Protein AF-A0A1F2TZD0-F1 (afdb_monomer_lite)

Foldseek 3Di:
DDPPPPDDFDLAFPDAFPFDFDDFDQDCPPAQPAPVRFFFAEDEAPVLLVLLLLVLLLLLVVLAVLQLLAPDDRDHDDPVSLVVNLVQLLLLLVLQLLVCLVVVHLSSSVLVLLQVLLSSLVSNVVSLVVSLVSLVVVLVVQPPPVNVPPPSSVVSVVRSVVSVVCVLVSSLSSLVVVLVSNCCSCVALSQQSQCFRPNNVSNRNSCLSNFSQSNPPQLDDQLCCLQFFFRADDDPPGLRHPVNVVVLLLVLLLSNNCVDPLSVVLVVLVVVLVVLVVVLVVLVVLLVVVVVCVVDDDDDDDDDDDDDNVVSVVVNVVSVVVSVVSVVVSVVSVVVVSVVSLRSLLDLVNLCQQAVLVVLVVVLVVCVVVVHDPVVSVVSVVSSVRNPSSLVVSVVSCVVSVNLLLLLLRNLLSVCVVQPPVPDDSVLLSCLLADVVSVVVSVVVCVVVVRDPCVNVSSVVSSCCSVVPDPVNSSVSSSVNSSSSSPSSNSVVSSVSSVVSSVSHDHDPDPVSVVVSVVVVSYHYSHRPVPDDDDPFAFQKKKKKKKAWPPLVVLCVVCVVVVHDSVVVCVVQAVVVLVVCCVLLCKDWQDDDPRMTMIMQTDGPPDSVSPPNLVSSLVSLLVNLVSLVVSQVVCVVVVRDRIKIFMFMEMDRHGWDWDDDDPDTHTDDPNVVRRDVRRDADPVNCVQCPPQQQFAQWAKAWEDDDPPDDDDPPTDIGIGHISWYWYDPVSVVVNVSSTVWDWDWDQDQHSNRGDIKIKTWGWDPSDSPDIDIWIKIWDFHFYAYPPPRDTPGTDPDIIIIGGNRPVVVVVVCVVVDD

Structure (mmCIF, N/CA/C/O backbone):
data_AF-A0A1F2TZD0-F1
#
_entry.id   AF-A0A1F2TZD0-F1
#
loop_
_atom_site.group_PDB
_atom_site.id
_atom_site.type_symbol
_atom_site.label_atom_id
_atom_site.label_alt_id
_atom_site.label_comp_id
_atom_site.label_asym_id
_atom_site.label_entity_id
_atom_site.label_seq_id
_atom_site.pdbx_PDB_ins_code
_atom_site.Cartn_x
_atom_site.Cartn_y
_atom_site.Cartn_z
_atom_site.occupancy
_atom_site.B_iso_or_equiv
_atom_site.auth_seq_id
_atom_site.auth_comp_id
_atom_site.auth_asym_id
_atom_site.auth_atom_id
_atom_site.pdbx_PDB_model_num
ATOM 1 N N . MET A 1 1 ? -32.734 29.479 25.201 1.00 29.22 1 MET A N 1
ATOM 2 C CA . MET A 1 1 ? -33.944 29.592 24.358 1.00 29.22 1 MET A CA 1
ATOM 3 C C . MET A 1 1 ? -33.595 30.453 23.155 1.00 29.22 1 MET A C 1
ATOM 5 O O . MET A 1 1 ? -33.381 31.646 23.312 1.00 29.22 1 MET A O 1
ATOM 9 N N . SER A 1 2 ? -33.389 29.811 22.006 1.00 30.31 2 SER A N 1
ATOM 10 C CA . SER A 1 2 ? -32.729 30.345 20.806 1.00 30.31 2 SER A CA 1
ATOM 11 C C . SER A 1 2 ? -33.709 30.434 19.634 1.00 30.31 2 SER A C 1
ATOM 13 O O . SER A 1 2 ? -34.158 29.408 19.129 1.00 30.31 2 SER A O 1
ATOM 15 N N . ALA A 1 3 ? -33.993 31.647 19.165 1.00 29.44 3 ALA A N 1
ATOM 16 C CA . ALA A 1 3 ? -34.895 31.931 18.046 1.00 29.44 3 ALA A CA 1
ATOM 17 C C . ALA A 1 3 ? -34.237 31.788 16.650 1.00 29.44 3 ALA A C 1
ATOM 19 O O . ALA A 1 3 ? -34.567 32.540 15.741 1.00 29.44 3 ALA A O 1
ATOM 20 N N . PHE A 1 4 ? -33.310 30.838 16.468 1.00 35.59 4 PHE A N 1
ATOM 21 C CA . PHE A 1 4 ? -32.655 30.573 15.168 1.00 35.59 4 PHE A CA 1
ATOM 22 C C . PHE A 1 4 ? -32.865 29.150 14.622 1.00 35.59 4 PHE A C 1
ATOM 24 O O . PHE A 1 4 ? -32.416 28.854 13.521 1.00 35.59 4 PHE A O 1
ATOM 31 N N . PHE A 1 5 ? -33.598 28.288 15.333 1.00 46.44 5 PHE A N 1
ATOM 32 C CA . PHE A 1 5 ? -33.971 26.951 14.859 1.00 46.44 5 PHE A CA 1
ATOM 33 C C . PHE A 1 5 ? -35.472 26.924 14.551 1.00 46.44 5 PHE A C 1
ATOM 35 O O . PHE A 1 5 ? -36.274 26.552 15.402 1.00 46.44 5 PHE A O 1
ATOM 42 N N . ALA A 1 6 ? -35.870 27.409 13.371 1.00 35.56 6 ALA A N 1
ATOM 43 C CA . ALA A 1 6 ? -37.284 27.464 12.973 1.00 35.56 6 ALA A CA 1
ATOM 44 C C . ALA A 1 6 ? -37.523 27.188 11.476 1.00 35.56 6 ALA A C 1
ATOM 46 O O . ALA A 1 6 ? -38.419 27.763 10.863 1.00 35.56 6 ALA A O 1
ATOM 47 N N . LYS A 1 7 ? -36.745 26.285 10.878 1.00 45.38 7 LYS A N 1
ATOM 48 C CA . LYS A 1 7 ? -37.211 25.503 9.728 1.00 45.38 7 LYS A CA 1
ATOM 49 C C . LYS A 1 7 ? -37.015 24.042 10.092 1.00 45.38 7 LYS A C 1
ATOM 51 O O . LYS A 1 7 ? -35.892 23.638 10.366 1.00 45.38 7 LYS A O 1
ATOM 56 N N . SER A 1 8 ? -38.106 23.284 10.159 1.00 51.81 8 SER A N 1
ATOM 57 C CA . SER A 1 8 ? -38.029 21.824 10.189 1.00 51.81 8 SER A CA 1
ATOM 58 C C . SER A 1 8 ? -37.182 21.377 9.002 1.00 51.81 8 SER A C 1
ATOM 60 O O . SER A 1 8 ? -37.438 21.843 7.886 1.00 51.81 8 SER A O 1
ATOM 62 N N . ALA A 1 9 ? -36.179 20.530 9.233 1.00 56.56 9 ALA A N 1
ATOM 63 C CA . ALA A 1 9 ? -35.379 19.994 8.143 1.00 56.56 9 ALA A CA 1
ATOM 64 C C . ALA A 1 9 ? -36.295 19.338 7.095 1.00 56.56 9 ALA A C 1
ATOM 66 O O . ALA A 1 9 ? -37.296 18.702 7.440 1.00 56.56 9 ALA A O 1
ATOM 67 N N . SER A 1 10 ? -35.963 19.543 5.825 1.00 71.44 10 SER A N 1
ATOM 68 C CA . SER A 1 10 ? -36.656 18.972 4.670 1.00 71.44 10 SER A CA 1
ATOM 69 C C . SER A 1 10 ? -36.755 17.440 4.784 1.00 71.44 10 SER A C 1
ATOM 71 O O . SER A 1 10 ? -35.901 16.778 5.385 1.00 71.44 10 SER A O 1
ATOM 73 N N . GLU A 1 11 ? -37.810 16.849 4.213 1.00 79.00 11 GLU A N 1
ATOM 74 C CA . GLU A 1 11 ? -37.975 15.383 4.180 1.00 79.00 11 GLU A CA 1
ATOM 75 C C . GLU A 1 11 ? -36.911 14.692 3.312 1.00 79.00 11 GLU A C 1
ATOM 77 O O . GLU A 1 11 ? -36.625 13.519 3.523 1.00 79.00 11 GLU A O 1
ATOM 82 N N . ARG A 1 12 ? -36.285 15.435 2.393 1.00 87.06 12 ARG A N 1
ATOM 83 C CA . ARG A 1 12 ? -35.177 15.014 1.525 1.00 87.06 12 ARG A CA 1
ATOM 84 C C . ARG A 1 12 ? -34.244 16.203 1.250 1.00 87.06 12 ARG A C 1
ATOM 86 O O . ARG A 1 12 ? -34.755 17.326 1.232 1.00 87.06 12 ARG A O 1
ATOM 93 N N . PRO A 1 13 ? -32.939 15.989 1.002 1.00 91.06 13 PRO A N 1
ATOM 94 C CA . PRO A 1 13 ? -32.003 17.056 0.656 1.00 91.06 13 PRO A CA 1
ATOM 95 C C . PRO A 1 13 ? -32.424 17.790 -0.625 1.00 91.06 13 PRO A C 1
ATOM 97 O O . PRO A 1 13 ? -33.248 17.304 -1.399 1.00 91.06 13 PRO A O 1
ATOM 100 N N . GLN A 1 14 ? -31.866 18.975 -0.866 1.00 88.56 14 GLN A N 1
ATOM 101 C CA . GLN A 1 14 ? -32.175 19.734 -2.085 1.00 88.56 14 GLN A CA 1
ATOM 102 C C . GLN A 1 14 ? -31.614 19.087 -3.357 1.00 88.56 14 GLN A C 1
ATOM 104 O O . GLN A 1 14 ? -32.246 19.152 -4.410 1.00 88.56 14 GLN A O 1
ATOM 109 N N . GLU A 1 15 ? -30.447 18.456 -3.251 1.00 89.75 15 GLU A N 1
ATOM 110 C CA . GLU A 1 15 ? -29.746 17.791 -4.348 1.00 89.75 15 GLU A CA 1
ATOM 111 C C . GLU A 1 15 ? -29.203 16.430 -3.880 1.00 89.75 15 GLU A C 1
ATOM 113 O O . GLU A 1 15 ? -29.135 16.141 -2.683 1.00 89.75 15 GLU A O 1
ATOM 118 N N . ALA A 1 16 ? -28.833 15.570 -4.831 1.00 91.81 16 ALA A N 1
ATOM 119 C CA . ALA A 1 16 ? -28.269 14.257 -4.538 1.00 91.81 16 ALA A CA 1
ATOM 120 C C . ALA A 1 16 ? -26.779 14.351 -4.168 1.00 91.81 16 ALA A C 1
ATOM 122 O O . ALA A 1 16 ? -26.016 15.067 -4.818 1.00 91.81 16 ALA A O 1
ATOM 123 N N . PHE A 1 17 ? -26.345 13.566 -3.179 1.00 93.06 17 PHE A N 1
ATOM 124 C CA . PHE A 1 17 ? -24.926 13.433 -2.848 1.00 93.06 17 PHE A CA 1
ATOM 125 C C . PHE A 1 17 ? -24.222 12.430 -3.782 1.00 93.06 17 PHE A C 1
ATOM 127 O O . PHE A 1 17 ? -24.748 11.338 -4.017 1.00 93.06 17 PHE A O 1
ATOM 134 N N . PRO A 1 18 ? -23.014 12.741 -4.288 1.00 92.12 18 PRO A N 1
ATOM 135 C CA . PRO A 1 18 ? -22.239 11.834 -5.131 1.00 92.12 18 PRO A CA 1
ATOM 136 C C . PRO A 1 18 ? -21.456 10.824 -4.275 1.00 92.12 18 PRO A C 1
ATOM 138 O O . PRO A 1 18 ? -20.233 10.907 -4.164 1.00 92.12 18 PRO A O 1
ATOM 141 N N . PHE A 1 19 ? -22.160 9.892 -3.629 1.00 94.56 19 PHE A N 1
ATOM 142 C CA . PHE A 1 19 ? -21.533 8.886 -2.768 1.00 94.56 19 PHE A CA 1
ATOM 143 C C . PHE A 1 19 ? -20.567 7.972 -3.527 1.00 94.56 19 PHE A C 1
ATOM 145 O O . PHE A 1 19 ? -20.851 7.519 -4.638 1.00 94.56 19 PHE A O 1
ATOM 152 N N . THR A 1 20 ? -19.448 7.649 -2.882 1.00 92.50 20 THR A N 1
ATOM 153 C CA . THR A 1 20 ? -18.532 6.589 -3.309 1.00 92.50 20 THR A CA 1
ATOM 154 C C . THR A 1 20 ? -18.720 5.340 -2.448 1.00 92.50 20 THR A C 1
ATOM 156 O O . THR A 1 20 ? -19.258 5.409 -1.343 1.00 92.50 20 THR A O 1
ATOM 159 N N . PHE A 1 21 ? -18.300 4.179 -2.950 1.00 89.94 21 PHE A N 1
ATOM 160 C CA . PHE A 1 21 ? -18.454 2.902 -2.251 1.00 89.94 21 PHE A CA 1
ATOM 161 C C . PHE A 1 21 ? -17.100 2.214 -2.104 1.00 89.94 21 PHE A C 1
ATOM 163 O O . PHE A 1 21 ? -16.326 2.143 -3.059 1.00 89.94 21 PHE A O 1
ATOM 170 N N . TYR A 1 22 ? -16.828 1.701 -0.908 1.00 78.12 22 TYR A N 1
ATOM 171 C CA . TYR A 1 22 ? -15.625 0.955 -0.575 1.00 78.12 22 TYR A CA 1
ATOM 172 C C . TYR A 1 22 ? -15.971 -0.530 -0.439 1.00 78.12 22 TYR A C 1
ATOM 174 O O . TYR A 1 22 ? -16.607 -0.944 0.527 1.00 78.12 22 TYR A O 1
ATOM 182 N N . GLU A 1 23 ? -15.548 -1.329 -1.418 1.00 78.81 23 GLU A N 1
ATOM 183 C CA . GLU A 1 23 ? -15.700 -2.791 -1.431 1.00 78.81 23 GLU A CA 1
ATOM 184 C C . GLU A 1 23 ? -14.330 -3.453 -1.624 1.00 78.81 23 GLU A C 1
ATOM 186 O O . GLU A 1 23 ? -14.017 -3.948 -2.709 1.00 78.81 23 GLU A O 1
ATOM 191 N N . PRO A 1 24 ? -13.458 -3.418 -0.602 1.00 79.69 24 PRO A N 1
ATOM 192 C CA . PRO A 1 24 ? -12.170 -4.088 -0.683 1.00 79.69 24 PRO A CA 1
ATOM 193 C C . PRO A 1 24 ? -12.373 -5.596 -0.864 1.00 79.69 24 PRO A C 1
ATOM 195 O O . PRO A 1 24 ? -12.996 -6.258 -0.034 1.00 79.69 24 PRO A O 1
ATOM 198 N N . LEU A 1 25 ? -11.810 -6.142 -1.940 1.00 81.50 25 LEU A N 1
ATOM 199 C CA . LEU A 1 25 ? -11.776 -7.576 -2.200 1.00 81.50 25 LEU A CA 1
ATOM 200 C C . LEU A 1 25 ? -10.332 -8.067 -2.139 1.00 81.50 25 LEU A C 1
ATOM 202 O O . LEU A 1 25 ? -9.477 -7.619 -2.903 1.00 81.50 25 LEU A O 1
ATOM 206 N N . ILE A 1 26 ? -10.076 -9.033 -1.260 1.00 87.62 26 ILE A N 1
ATOM 207 C CA . ILE A 1 26 ? -8.814 -9.768 -1.235 1.00 87.62 26 ILE A CA 1
ATOM 208 C C . ILE A 1 26 ? -8.994 -11.038 -2.060 1.00 87.62 26 ILE A C 1
ATOM 210 O O . ILE A 1 26 ? -9.637 -11.994 -1.626 1.00 87.62 26 ILE A O 1
ATOM 214 N N . GLN A 1 27 ? -8.420 -11.046 -3.258 1.00 88.69 27 GLN A N 1
ATOM 215 C CA . GLN A 1 27 ? -8.388 -12.232 -4.103 1.00 88.69 27 GLN A CA 1
ATOM 216 C C . GLN A 1 27 ? -7.260 -13.173 -3.663 1.00 88.69 27 GLN A C 1
ATOM 218 O O . GLN A 1 27 ? -6.138 -12.734 -3.412 1.00 88.69 27 GLN A O 1
ATOM 223 N N . THR A 1 28 ? -7.576 -14.465 -3.563 1.00 91.69 28 THR A N 1
ATOM 224 C CA . THR A 1 28 ? -6.632 -15.546 -3.220 1.00 91.69 28 THR A CA 1
ATOM 225 C C . THR A 1 28 ? -6.744 -16.731 -4.188 1.00 91.69 28 THR A C 1
ATOM 227 O O . THR A 1 28 ? -6.382 -17.852 -3.845 1.00 91.69 28 THR A O 1
ATOM 230 N N . ASP A 1 29 ? -7.337 -16.518 -5.361 1.00 93.19 29 ASP A N 1
ATOM 231 C CA . ASP A 1 29 ? -7.644 -17.528 -6.382 1.00 93.19 29 ASP A CA 1
ATOM 232 C C . ASP A 1 29 ? -6.413 -18.011 -7.161 1.00 93.19 29 ASP A C 1
ATOM 234 O O . ASP A 1 29 ? -6.428 -19.110 -7.712 1.00 93.19 29 ASP A O 1
ATOM 238 N N . CYS A 1 30 ? -5.325 -17.238 -7.151 1.00 92.88 30 CYS A N 1
ATOM 239 C CA . CYS A 1 30 ? -4.038 -17.623 -7.730 1.00 92.88 30 CYS A CA 1
ATOM 240 C C . CYS A 1 30 ? -3.097 -18.267 -6.696 1.00 92.88 30 CYS A C 1
ATOM 242 O O . CYS A 1 30 ? -1.914 -18.468 -6.984 1.00 92.88 30 CYS A O 1
ATOM 244 N N . LEU A 1 31 ? -3.584 -18.551 -5.483 1.00 94.94 31 LEU A N 1
ATOM 245 C CA . LEU A 1 31 ? -2.824 -19.219 -4.432 1.00 94.94 31 LEU A CA 1
ATOM 246 C C . LEU A 1 31 ? -3.227 -20.694 -4.327 1.00 94.94 31 LEU A C 1
ATOM 248 O O . LEU A 1 31 ? -4.400 -21.054 -4.406 1.00 94.94 31 LEU A O 1
ATOM 252 N N . VAL A 1 32 ? -2.235 -21.552 -4.121 1.00 94.56 32 VAL A N 1
ATOM 253 C CA . VAL A 1 32 ? -2.400 -22.993 -3.946 1.00 94.56 32 VAL A CA 1
ATOM 254 C C . VAL A 1 32 ? -2.497 -23.277 -2.446 1.00 94.56 32 VAL A C 1
ATOM 256 O O . VAL A 1 32 ? -1.590 -22.887 -1.707 1.00 94.56 32 VAL A O 1
ATOM 259 N N . PRO A 1 33 ? -3.570 -23.926 -1.962 1.00 94.81 33 PRO A N 1
ATOM 260 C CA . PRO A 1 33 ? -3.684 -24.267 -0.552 1.00 94.81 33 PRO A CA 1
ATOM 261 C C . PRO A 1 33 ? -2.615 -25.287 -0.136 1.00 94.81 33 PRO A C 1
ATOM 263 O O . PRO A 1 33 ? -2.097 -26.062 -0.940 1.00 94.81 33 PRO A O 1
ATOM 266 N N . GLY A 1 34 ? -2.289 -25.260 1.150 1.00 92.50 34 GLY A N 1
ATOM 267 C CA . GLY A 1 34 ? -1.352 -26.144 1.822 1.00 92.50 34 GLY A CA 1
ATOM 268 C C . GLY A 1 34 ? -1.883 -27.562 2.012 1.00 92.50 34 GLY A C 1
ATOM 269 O O . GLY A 1 34 ? -2.911 -27.964 1.465 1.00 92.50 34 GLY A O 1
ATOM 270 N N . ILE A 1 35 ? -1.180 -28.332 2.839 1.00 91.19 35 ILE A N 1
ATOM 271 C CA . ILE A 1 35 ? -1.449 -29.765 3.053 1.00 91.19 35 ILE A CA 1
ATOM 272 C C . ILE A 1 35 ? -2.843 -30.068 3.621 1.00 91.19 35 ILE A C 1
ATOM 274 O O . ILE A 1 35 ? -3.340 -31.181 3.456 1.00 91.19 35 ILE A O 1
ATOM 278 N N . ASP A 1 36 ? -3.481 -29.101 4.287 1.00 91.31 36 ASP A N 1
ATOM 279 C CA . ASP A 1 36 ? -4.831 -29.250 4.839 1.00 91.31 36 ASP A CA 1
ATOM 280 C C . ASP A 1 36 ? -5.949 -28.874 3.847 1.00 91.31 36 ASP A C 1
ATOM 282 O O . ASP A 1 36 ? -7.123 -29.037 4.175 1.00 91.31 36 ASP A O 1
ATOM 286 N N . ASN A 1 37 ? -5.601 -28.430 2.631 1.00 91.19 37 ASN A N 1
ATOM 287 C CA . ASN A 1 37 ? -6.508 -27.947 1.581 1.00 91.19 37 ASN A CA 1
ATOM 288 C C . ASN A 1 37 ? -7.396 -26.752 1.986 1.00 91.19 37 ASN A C 1
ATOM 290 O O . ASN A 1 37 ? -8.375 -26.456 1.299 1.00 91.19 37 ASN A O 1
ATOM 294 N N . ILE A 1 38 ? -7.082 -26.071 3.091 1.00 92.62 38 ILE A N 1
ATOM 295 C CA . ILE A 1 38 ? -7.874 -24.954 3.628 1.00 92.62 38 ILE A CA 1
ATOM 296 C C . ILE A 1 38 ? -7.009 -23.699 3.752 1.00 92.62 38 ILE A C 1
ATOM 298 O O . ILE A 1 38 ? -7.433 -22.616 3.349 1.00 92.62 38 ILE A O 1
ATOM 302 N N . ARG A 1 39 ? -5.812 -23.833 4.324 1.00 96.31 39 ARG A N 1
ATOM 303 C CA . ARG A 1 39 ? -4.902 -22.727 4.635 1.00 96.31 39 ARG A CA 1
ATOM 304 C C . ARG A 1 39 ? -3.684 -22.751 3.731 1.00 96.31 39 ARG A C 1
ATOM 306 O O . ARG A 1 39 ? -3.339 -23.782 3.171 1.00 96.31 39 ARG A O 1
ATOM 313 N N . PHE A 1 40 ? -3.007 -21.621 3.611 1.00 97.38 40 PHE A N 1
ATOM 314 C CA . PHE A 1 40 ? -1.753 -21.488 2.883 1.00 97.38 40 PHE A CA 1
ATOM 315 C C . PHE A 1 40 ? -0.580 -21.779 3.816 1.00 97.38 40 PHE A C 1
ATOM 317 O O . PHE A 1 40 ? -0.413 -21.094 4.827 1.00 97.38 40 PHE A O 1
ATOM 324 N N . ASP A 1 41 ? 0.237 -22.774 3.473 1.00 97.75 41 ASP A N 1
ATOM 325 C CA . ASP A 1 41 ? 1.451 -23.078 4.227 1.00 97.75 41 ASP A CA 1
ATOM 326 C C . ASP A 1 41 ? 2.530 -22.043 3.899 1.00 97.75 41 ASP A C 1
ATOM 328 O O . ASP A 1 41 ? 2.942 -21.897 2.745 1.00 97.75 41 ASP A O 1
ATOM 332 N N . VAL A 1 42 ? 3.010 -21.329 4.915 1.00 97.50 42 VAL A N 1
ATOM 333 C CA . VAL A 1 42 ? 3.985 -20.247 4.765 1.00 97.50 42 VAL A CA 1
ATOM 334 C C . VAL A 1 42 ? 5.171 -20.450 5.701 1.00 97.50 42 VAL A C 1
ATOM 336 O O . VAL A 1 42 ? 5.029 -20.739 6.885 1.00 97.50 42 VAL A O 1
ATOM 339 N N . VAL A 1 43 ? 6.372 -20.222 5.181 1.00 95.81 43 VAL A N 1
ATOM 340 C CA . VAL A 1 43 ? 7.599 -20.089 5.966 1.00 95.81 43 VAL A CA 1
ATOM 341 C C . VAL A 1 43 ? 8.145 -18.678 5.819 1.00 95.81 43 VAL A C 1
ATOM 343 O O . VAL A 1 43 ? 8.408 -18.211 4.709 1.00 95.81 43 VAL A O 1
ATOM 346 N N . LEU A 1 44 ? 8.371 -18.039 6.966 1.00 96.62 44 LEU A N 1
ATOM 347 C CA . LEU A 1 44 ? 9.091 -16.776 7.078 1.00 96.62 44 LEU A CA 1
ATOM 348 C C . LEU A 1 44 ?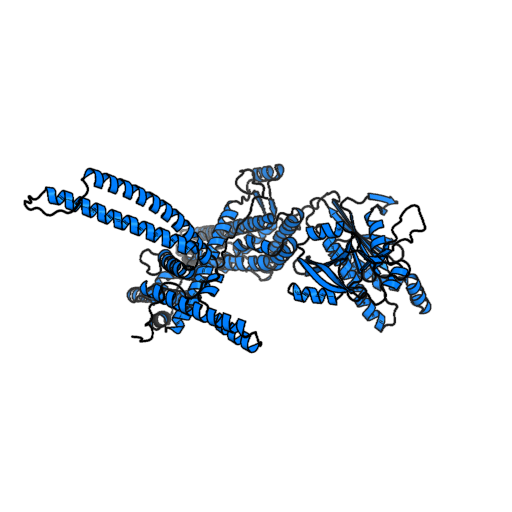 10.584 -17.015 7.345 1.00 96.62 44 LEU A C 1
ATOM 350 O O . LEU A 1 44 ? 10.987 -18.067 7.852 1.00 96.62 44 LEU A O 1
ATOM 354 N N . SER A 1 45 ? 11.395 -16.007 7.032 1.00 96.69 45 SER A N 1
ATOM 355 C CA . SER A 1 45 ? 12.817 -15.940 7.371 1.00 96.69 45 SER A CA 1
ATOM 356 C C . SER A 1 45 ? 13.076 -16.242 8.851 1.00 96.69 45 SER A C 1
ATOM 358 O O . SER A 1 45 ? 12.548 -15.581 9.748 1.00 96.69 45 SER A O 1
ATOM 360 N N . SER A 1 46 ? 13.947 -17.218 9.110 1.00 94.56 46 SER A N 1
ATOM 361 C CA . SER A 1 46 ? 14.332 -17.595 10.473 1.00 94.56 46 SER A CA 1
ATOM 362 C C . SER A 1 46 ? 15.112 -16.486 11.177 1.00 94.56 46 SER A C 1
ATOM 364 O O . SER A 1 46 ? 14.844 -16.186 12.341 1.00 94.56 46 SER A O 1
ATOM 366 N N . GLN A 1 47 ? 16.018 -15.826 10.451 1.00 96.06 47 GLN A N 1
ATOM 367 C CA . GLN A 1 47 ? 16.802 -14.710 10.972 1.00 96.06 47 GLN A CA 1
ATOM 368 C C . GLN A 1 47 ? 15.919 -13.505 11.300 1.00 96.06 47 GLN A C 1
ATOM 370 O O . GLN A 1 47 ? 16.095 -12.871 12.341 1.00 96.06 47 GLN A O 1
ATOM 375 N N . PHE A 1 48 ? 14.945 -13.199 10.438 1.00 97.12 48 PHE A N 1
ATOM 376 C CA . PHE A 1 48 ? 13.994 -12.120 10.684 1.00 97.12 48 PHE A CA 1
ATOM 377 C C . PHE A 1 48 ? 13.111 -12.405 11.903 1.00 97.12 48 PHE A C 1
ATOM 379 O O . PHE A 1 48 ? 12.942 -11.525 12.747 1.00 97.12 48 PHE A O 1
ATOM 386 N N . MET A 1 49 ? 12.585 -13.629 12.033 1.00 97.12 49 MET A N 1
ATOM 387 C CA . MET A 1 49 ? 11.763 -14.015 13.185 1.00 97.12 49 MET A CA 1
ATOM 388 C C . MET A 1 49 ? 12.544 -13.932 14.503 1.00 97.12 49 MET A C 1
ATOM 390 O O . MET A 1 49 ? 12.019 -13.411 15.487 1.00 97.12 49 MET A O 1
ATOM 394 N N . GLU A 1 50 ? 13.800 -14.391 14.531 1.00 96.62 50 GLU A N 1
ATOM 395 C CA . GLU A 1 50 ? 14.657 -14.290 15.721 1.00 96.62 50 GLU A CA 1
ATOM 396 C C . GLU A 1 50 ? 14.933 -12.830 16.100 1.00 96.62 50 GLU A C 1
ATOM 398 O O . GLU A 1 50 ? 14.812 -12.443 17.263 1.00 96.62 50 GLU A O 1
ATOM 403 N N . PHE A 1 51 ? 15.234 -11.991 15.107 1.00 97.06 51 PHE A N 1
ATOM 404 C CA . PHE A 1 51 ? 15.422 -10.561 15.320 1.00 97.06 51 PHE A CA 1
ATOM 405 C C . PHE A 1 51 ? 14.150 -9.902 15.883 1.00 97.06 51 PHE A C 1
ATOM 407 O O . PHE A 1 51 ? 14.211 -9.165 16.872 1.00 97.06 51 PHE A O 1
ATOM 414 N N . CYS A 1 52 ? 12.983 -10.214 15.307 1.00 97.56 52 CYS A N 1
ATOM 415 C CA . CYS A 1 52 ? 11.694 -9.716 15.784 1.00 97.56 52 CYS A CA 1
ATOM 416 C C . CYS A 1 52 ? 11.425 -10.136 17.227 1.00 97.56 52 CYS A C 1
ATOM 418 O O . CYS A 1 52 ? 10.982 -9.310 18.018 1.00 97.56 52 CYS A O 1
ATOM 420 N N . ARG A 1 53 ? 11.745 -11.376 17.612 1.00 97.00 53 ARG A N 1
ATOM 421 C CA . ARG A 1 53 ? 11.584 -11.842 18.995 1.00 97.00 53 ARG A CA 1
ATOM 422 C C . ARG A 1 53 ? 12.305 -10.938 19.993 1.00 97.00 53 ARG A C 1
ATOM 424 O O . ARG A 1 53 ? 11.705 -10.497 20.974 1.00 97.00 53 ARG A O 1
ATOM 431 N N . GLY A 1 54 ? 13.570 -10.620 19.717 1.00 95.44 54 GLY A N 1
ATOM 432 C CA . GLY A 1 54 ? 14.361 -9.702 20.538 1.00 95.44 54 GLY A CA 1
ATOM 433 C C . GLY A 1 54 ? 13.784 -8.283 20.565 1.00 95.44 54 GLY A C 1
ATOM 434 O O . GLY A 1 54 ? 13.634 -7.695 21.639 1.00 95.44 54 GLY A O 1
ATOM 435 N N . LEU A 1 55 ? 13.405 -7.752 19.399 1.00 97.12 55 LEU A N 1
ATOM 436 C CA . LEU A 1 55 ? 12.816 -6.417 19.255 1.00 97.12 55 LEU A CA 1
ATOM 437 C C . LEU A 1 55 ? 11.488 -6.280 20.021 1.00 97.12 55 LEU A C 1
ATOM 439 O O . LEU A 1 55 ? 11.288 -5.315 20.761 1.00 97.12 55 LEU A O 1
ATOM 443 N N . LEU A 1 56 ? 10.581 -7.250 19.877 1.00 96.75 56 LEU A N 1
ATOM 444 C CA . LEU A 1 56 ? 9.274 -7.251 20.537 1.00 96.75 56 LEU A CA 1
ATOM 445 C C . LEU A 1 56 ? 9.420 -7.386 22.054 1.00 96.75 56 LEU A C 1
ATOM 447 O O . LEU A 1 56 ? 8.733 -6.687 22.800 1.00 96.75 56 LEU A O 1
ATOM 451 N N . PHE A 1 57 ? 10.368 -8.201 22.527 1.00 95.81 57 PHE A N 1
ATOM 452 C CA . PHE A 1 57 ? 10.703 -8.264 23.948 1.00 95.81 57 PHE A CA 1
ATOM 453 C C . PHE A 1 57 ? 11.163 -6.898 24.480 1.00 95.81 57 PHE A C 1
ATOM 455 O O . PHE A 1 57 ? 10.667 -6.430 25.508 1.00 95.81 57 PHE A O 1
ATOM 462 N N . GLN A 1 58 ? 12.054 -6.209 23.758 1.00 95.31 58 GLN A N 1
ATOM 463 C CA . GLN A 1 58 ? 12.497 -4.858 24.118 1.00 95.31 58 GLN A CA 1
ATOM 464 C C . GLN A 1 58 ? 11.344 -3.842 24.122 1.00 95.31 58 GLN A C 1
ATOM 466 O O . GLN A 1 58 ? 11.291 -3.006 25.025 1.00 95.31 58 GLN A O 1
ATOM 471 N N . LEU A 1 59 ? 10.406 -3.915 23.170 1.00 95.81 59 LEU A N 1
ATOM 472 C CA . LEU A 1 59 ? 9.220 -3.049 23.132 1.00 95.81 59 LEU A CA 1
ATOM 473 C C . LEU A 1 59 ? 8.303 -3.269 24.343 1.00 95.81 59 LEU A C 1
ATOM 475 O O . LEU A 1 59 ? 7.889 -2.294 24.975 1.00 95.81 59 LEU A O 1
ATOM 479 N N . ILE A 1 60 ? 8.035 -4.524 24.718 1.00 95.81 60 ILE A N 1
ATOM 480 C CA . ILE A 1 60 ? 7.246 -4.851 25.918 1.00 95.81 60 ILE A CA 1
ATOM 481 C C . ILE A 1 60 ? 7.929 -4.310 27.178 1.00 95.81 60 ILE A C 1
ATOM 483 O O . ILE A 1 60 ? 7.275 -3.713 28.036 1.00 95.81 60 ILE A O 1
ATOM 487 N N . VAL A 1 61 ? 9.248 -4.478 27.299 1.00 93.81 61 VAL A N 1
ATOM 488 C CA . VAL A 1 61 ? 10.007 -3.963 28.448 1.00 93.81 61 VAL A CA 1
ATOM 489 C C . VAL A 1 61 ? 10.012 -2.433 28.469 1.00 93.81 61 VAL A C 1
ATOM 491 O O . VAL A 1 61 ? 9.804 -1.854 29.530 1.00 93.81 61 VAL A O 1
ATOM 494 N N . LYS A 1 62 ? 10.174 -1.773 27.316 1.00 93.75 62 LYS A N 1
ATOM 495 C CA . LYS A 1 62 ? 10.151 -0.307 27.178 1.00 93.75 62 LYS A CA 1
ATOM 496 C C . LYS A 1 62 ? 8.820 0.301 27.623 1.00 93.75 62 LYS A C 1
ATOM 498 O O . LYS A 1 62 ? 8.815 1.316 28.315 1.00 93.75 62 LYS A O 1
ATOM 503 N N . HIS A 1 63 ? 7.701 -0.299 27.218 1.00 92.88 63 HIS A N 1
ATOM 504 C CA . HIS A 1 63 ? 6.354 0.205 27.522 1.00 92.88 63 HIS A CA 1
ATOM 505 C C . HIS A 1 63 ? 5.800 -0.290 28.859 1.00 92.88 63 HIS A C 1
ATOM 507 O O . HIS A 1 63 ? 4.638 -0.042 29.182 1.00 92.88 63 HIS A O 1
ATOM 513 N N . SER A 1 64 ? 6.628 -0.959 29.662 1.00 90.75 64 SER A N 1
ATOM 514 C CA . SER A 1 64 ? 6.263 -1.466 30.979 1.00 90.75 64 SER A CA 1
ATOM 515 C C . SER A 1 64 ? 7.275 -1.066 32.055 1.00 90.75 64 SER A C 1
ATOM 517 O O . SER A 1 64 ? 8.319 -0.481 31.792 1.00 90.75 64 SER A O 1
ATOM 519 N N . GLN A 1 65 ? 6.966 -1.398 33.309 1.00 84.94 65 GLN A N 1
ATOM 520 C CA . GLN A 1 65 ? 7.901 -1.282 34.436 1.00 84.94 65 GLN A CA 1
ATOM 521 C C . GLN A 1 65 ? 8.532 -2.645 34.781 1.00 84.94 65 GLN A C 1
ATOM 523 O O . GLN A 1 65 ? 8.949 -2.888 35.913 1.00 84.94 65 GLN A O 1
ATOM 528 N N . ALA A 1 66 ? 8.592 -3.564 33.810 1.00 88.88 66 ALA A N 1
ATOM 529 C CA . ALA A 1 66 ? 8.945 -4.963 34.039 1.00 88.88 66 ALA A CA 1
ATOM 530 C C . ALA A 1 66 ? 10.435 -5.222 34.301 1.00 88.88 66 ALA A C 1
ATOM 532 O O . ALA A 1 66 ? 10.782 -6.343 34.651 1.00 88.88 66 ALA A O 1
ATOM 533 N N . ALA A 1 67 ? 11.315 -4.222 34.187 1.00 88.94 67 ALA A N 1
ATOM 534 C CA . ALA A 1 67 ? 12.760 -4.353 34.418 1.00 88.94 67 ALA A CA 1
ATOM 535 C C . ALA A 1 67 ? 13.109 -5.121 35.710 1.00 88.94 67 ALA A C 1
ATOM 537 O O . ALA A 1 67 ? 13.994 -5.976 35.723 1.00 88.94 67 ALA A O 1
ATOM 538 N N . GLY A 1 68 ? 12.370 -4.861 36.796 1.00 86.00 68 GLY A N 1
ATOM 539 C CA . GLY A 1 68 ? 12.550 -5.547 38.076 1.00 86.00 68 GLY A CA 1
ATOM 540 C C . GLY A 1 68 ? 12.187 -7.037 38.055 1.00 86.00 68 GLY A C 1
ATOM 541 O O . GLY A 1 68 ? 12.713 -7.788 38.875 1.00 86.00 68 GLY A O 1
ATOM 542 N N . LEU A 1 69 ? 11.348 -7.481 37.118 1.00 88.62 69 LEU A N 1
ATOM 543 C CA . LEU A 1 69 ? 10.837 -8.852 36.988 1.00 88.62 69 LEU A CA 1
ATOM 544 C C . LEU A 1 69 ? 11.775 -9.782 36.211 1.00 88.62 69 LEU A C 1
ATOM 546 O O . LEU A 1 69 ? 11.670 -10.995 36.356 1.00 88.62 69 LEU A O 1
ATOM 550 N N . LEU A 1 70 ? 12.692 -9.229 35.417 1.00 90.94 70 LEU A N 1
ATOM 551 C CA . LEU A 1 70 ? 13.523 -10.001 34.491 1.00 90.94 70 LEU A CA 1
ATOM 552 C C . LEU A 1 70 ? 14.749 -10.605 35.179 1.00 90.94 70 LEU A C 1
ATOM 554 O O . LEU A 1 70 ? 15.295 -10.019 36.122 1.00 90.94 70 LEU A O 1
ATOM 558 N N . HIS A 1 71 ? 15.213 -11.754 34.687 1.00 84.81 71 HIS A N 1
ATOM 559 C CA . HIS A 1 71 ? 16.478 -12.357 35.137 1.00 84.81 71 HIS A CA 1
ATOM 560 C C . HIS A 1 71 ? 17.685 -11.578 34.608 1.00 84.81 71 HIS A C 1
ATOM 562 O O . HIS A 1 71 ? 18.614 -11.284 35.358 1.00 84.81 71 HIS A O 1
ATOM 568 N N . SER A 1 72 ? 17.624 -11.180 33.337 1.00 86.06 72 SER A N 1
ATOM 569 C CA . SER A 1 72 ? 18.581 -10.306 32.665 1.00 86.06 72 SER A CA 1
ATOM 570 C C . SER A 1 72 ? 17.843 -9.142 32.006 1.00 86.06 72 SER A C 1
ATOM 572 O O . SER A 1 72 ? 16.776 -9.302 31.416 1.00 86.06 72 SER A O 1
ATOM 574 N N . LEU A 1 73 ? 18.404 -7.941 32.137 1.00 85.69 73 LEU A N 1
ATOM 575 C CA . LEU A 1 73 ? 17.867 -6.756 31.479 1.00 85.69 73 LEU A CA 1
ATOM 576 C C . LEU A 1 73 ? 18.282 -6.767 30.003 1.00 85.69 73 LEU A C 1
ATOM 578 O O . LEU A 1 73 ? 19.485 -6.836 29.732 1.00 85.69 73 LEU A O 1
ATOM 582 N N . PRO A 1 74 ? 17.333 -6.682 29.053 1.00 86.38 74 PRO A N 1
ATOM 583 C CA . PRO A 1 74 ? 17.692 -6.498 27.659 1.00 86.38 74 PRO A CA 1
ATOM 584 C C . PRO A 1 74 ? 18.343 -5.125 27.476 1.00 86.38 74 PRO A C 1
ATOM 586 O O . PRO A 1 74 ? 18.093 -4.187 28.241 1.00 86.38 74 PRO A O 1
ATOM 589 N N . ALA A 1 75 ? 19.162 -4.995 26.433 1.00 86.56 75 ALA A N 1
ATOM 590 C CA . ALA A 1 75 ? 19.618 -3.682 26.001 1.00 86.56 75 ALA A CA 1
ATOM 591 C C . ALA A 1 75 ? 18.398 -2.792 25.678 1.00 86.56 75 ALA A C 1
ATOM 593 O O . ALA A 1 75 ? 17.395 -3.297 25.166 1.00 86.56 75 ALA A O 1
ATOM 594 N N . PRO A 1 76 ? 18.454 -1.483 25.982 1.00 88.44 76 PRO A N 1
ATOM 595 C CA . PRO A 1 76 ? 17.376 -0.575 25.620 1.00 88.44 76 PRO A CA 1
ATOM 596 C C . PRO A 1 76 ? 17.255 -0.502 24.098 1.00 88.44 76 PRO A C 1
ATOM 598 O O . PRO A 1 76 ? 18.274 -0.501 23.408 1.00 88.44 76 PRO A O 1
ATOM 601 N N . LEU A 1 77 ? 16.023 -0.385 23.602 1.00 91.25 77 LEU A N 1
ATOM 602 C CA . LEU A 1 77 ? 15.743 -0.271 22.174 1.00 91.25 77 LEU A CA 1
ATOM 603 C C . LEU A 1 77 ? 16.397 0.991 21.587 1.00 91.25 77 LEU A C 1
ATOM 605 O O . LEU A 1 77 ? 16.044 2.114 21.968 1.00 91.25 77 LEU A O 1
ATOM 609 N N . LYS A 1 78 ? 17.331 0.818 20.650 1.00 93.56 78 LYS A N 1
ATOM 610 C CA . LYS A 1 78 ? 18.073 1.907 20.001 1.00 93.56 78 LYS A CA 1
ATOM 611 C C . LYS A 1 78 ? 17.447 2.279 18.653 1.00 93.56 78 LYS A C 1
ATOM 613 O O . LYS A 1 78 ? 16.802 1.455 18.007 1.00 93.56 78 LYS A O 1
ATOM 618 N N . PRO A 1 79 ? 17.701 3.503 18.149 1.00 94.62 79 PRO A N 1
ATOM 619 C CA . PRO A 1 79 ? 17.330 3.874 16.782 1.00 94.62 79 PRO A CA 1
ATOM 620 C C . PRO A 1 79 ? 17.928 2.950 15.709 1.00 94.62 79 PRO A C 1
ATOM 622 O O . PRO A 1 79 ? 17.300 2.737 14.678 1.00 94.62 79 PRO A O 1
ATOM 625 N N . ALA A 1 80 ? 19.117 2.388 15.961 1.00 95.31 80 ALA A N 1
ATOM 626 C CA . ALA A 1 80 ? 19.761 1.425 15.069 1.00 95.31 80 ALA A CA 1
ATOM 627 C C . ALA A 1 80 ? 18.949 0.127 14.934 1.00 95.31 80 ALA A C 1
ATOM 629 O O . ALA A 1 80 ? 18.728 -0.315 13.814 1.00 95.31 80 ALA A O 1
ATOM 630 N N . ASP A 1 81 ? 18.417 -0.407 16.039 1.00 94.94 81 ASP A N 1
ATOM 631 C CA . ASP A 1 81 ? 17.607 -1.635 16.035 1.00 94.94 81 ASP A CA 1
ATOM 632 C C . ASP A 1 81 ? 16.311 -1.433 15.229 1.00 94.94 81 ASP A C 1
ATOM 634 O O . ASP A 1 81 ? 15.906 -2.277 14.434 1.00 94.94 81 ASP A O 1
ATOM 638 N N . LYS A 1 82 ? 15.681 -0.257 15.364 1.00 96.25 82 LYS A N 1
ATOM 639 C CA . LYS A 1 82 ? 14.507 0.111 14.554 1.00 96.25 82 LYS A CA 1
ATOM 640 C C . LYS A 1 82 ? 14.831 0.223 13.069 1.00 96.25 82 LYS A C 1
ATOM 642 O O . LYS A 1 82 ? 14.011 -0.133 12.229 1.00 96.25 82 LYS A O 1
ATOM 647 N N . LYS A 1 83 ? 16.001 0.774 12.740 1.00 96.75 83 LYS A N 1
ATOM 648 C CA . LYS A 1 83 ? 16.463 0.885 11.356 1.00 96.75 83 LYS A CA 1
ATOM 649 C C . LYS A 1 83 ? 16.715 -0.504 10.766 1.00 96.75 83 LYS A C 1
ATOM 651 O O . LYS A 1 83 ? 16.236 -0.774 9.673 1.00 96.75 83 LYS A O 1
ATOM 656 N N . GLU A 1 84 ? 17.372 -1.383 11.517 1.00 96.94 84 GLU A N 1
ATOM 657 C CA . GLU A 1 84 ? 17.630 -2.764 11.107 1.00 96.94 84 GLU A CA 1
ATOM 658 C C . GLU A 1 84 ? 16.327 -3.557 10.910 1.00 96.94 84 GLU A C 1
ATOM 660 O O . GLU A 1 84 ? 16.186 -4.254 9.907 1.00 96.94 84 GLU A O 1
ATOM 665 N N . PHE A 1 85 ? 15.333 -3.389 11.796 1.00 97.81 85 PHE A N 1
ATOM 666 C CA . PHE A 1 85 ? 13.994 -3.960 11.607 1.00 97.81 85 PHE A CA 1
ATOM 667 C C . PHE A 1 85 ? 13.403 -3.569 10.249 1.00 97.81 85 PHE A C 1
ATOM 669 O O . PHE A 1 85 ? 12.973 -4.431 9.483 1.00 97.81 85 PHE A O 1
ATOM 676 N N . LYS A 1 86 ? 13.410 -2.265 9.944 1.00 97.44 86 LYS A N 1
ATOM 677 C CA . LYS A 1 86 ? 12.863 -1.726 8.695 1.00 97.44 86 LYS A CA 1
ATOM 678 C C . LYS A 1 86 ? 13.626 -2.232 7.476 1.00 97.44 86 LYS A C 1
ATOM 680 O O . LYS A 1 86 ? 12.997 -2.578 6.484 1.00 97.44 86 LYS A O 1
ATOM 685 N N . GLU A 1 87 ? 14.955 -2.303 7.546 1.00 95.94 87 GLU A N 1
ATOM 686 C CA . GLU A 1 87 ? 15.799 -2.820 6.462 1.00 95.94 87 GLU A CA 1
ATOM 687 C C . GLU A 1 87 ? 15.504 -4.299 6.175 1.00 95.94 87 GLU A C 1
ATOM 689 O O . GLU A 1 87 ? 15.289 -4.653 5.016 1.00 95.94 87 GLU A O 1
ATOM 694 N N . LYS A 1 88 ? 15.405 -5.146 7.210 1.00 97.00 88 LYS A N 1
ATOM 695 C CA . LYS A 1 88 ? 15.073 -6.572 7.046 1.00 97.00 88 LYS A CA 1
ATOM 696 C C . LYS A 1 88 ? 13.636 -6.790 6.569 1.00 97.00 88 LYS A C 1
ATOM 698 O O . LYS A 1 88 ? 13.402 -7.633 5.709 1.00 97.00 88 LYS A O 1
ATOM 703 N N . LEU A 1 89 ? 12.676 -6.026 7.094 1.00 97.56 89 LEU A N 1
ATOM 704 C CA . LEU A 1 89 ? 11.283 -6.082 6.647 1.00 97.56 89 LEU A CA 1
ATOM 705 C C . LEU A 1 89 ? 11.156 -5.670 5.174 1.00 97.56 89 LEU A C 1
ATOM 707 O O . LEU A 1 89 ? 10.465 -6.327 4.398 1.00 97.56 89 LEU A O 1
ATOM 711 N N . GLN A 1 90 ? 11.845 -4.594 4.789 1.00 96.19 90 GLN A N 1
ATOM 712 C CA . GLN A 1 90 ? 11.887 -4.130 3.409 1.00 96.19 90 GLN A CA 1
ATOM 713 C C . GLN A 1 90 ? 12.494 -5.200 2.499 1.00 96.19 90 GLN A C 1
ATOM 715 O O . GLN A 1 90 ? 11.918 -5.483 1.457 1.00 96.19 90 GLN A O 1
ATOM 720 N N . ASP A 1 91 ? 13.620 -5.806 2.881 1.00 94.75 91 ASP A N 1
ATOM 721 C CA . ASP A 1 91 ? 14.244 -6.887 2.112 1.00 94.75 91 ASP A CA 1
ATOM 722 C C . ASP A 1 91 ? 13.284 -8.071 1.905 1.00 94.75 91 ASP A C 1
ATOM 724 O O . ASP A 1 91 ? 13.038 -8.474 0.770 1.00 94.75 91 ASP A O 1
ATOM 728 N N . LEU A 1 92 ? 12.642 -8.552 2.975 1.00 95.88 92 LEU A N 1
ATOM 729 C CA . LEU A 1 92 ? 11.679 -9.657 2.916 1.00 95.88 92 LEU A CA 1
ATOM 730 C C . LEU A 1 92 ? 10.511 -9.368 1.956 1.00 95.88 92 LEU A C 1
ATOM 732 O O . LEU A 1 92 ? 10.182 -10.197 1.104 1.00 95.88 92 LEU A O 1
ATOM 736 N N . LEU A 1 93 ? 9.887 -8.190 2.068 1.00 95.94 93 LEU A N 1
ATOM 737 C CA . LEU A 1 93 ? 8.738 -7.822 1.233 1.00 95.94 93 LEU A CA 1
ATOM 738 C C . LEU A 1 93 ? 9.137 -7.513 -0.217 1.00 95.94 93 LEU A C 1
ATOM 740 O O . LEU A 1 93 ? 8.390 -7.839 -1.139 1.00 95.94 93 LEU A O 1
ATOM 744 N N . LEU A 1 94 ? 10.315 -6.928 -0.453 1.00 94.00 94 LEU A N 1
ATOM 745 C CA . LEU A 1 94 ? 10.818 -6.701 -1.811 1.00 94.00 94 LEU A CA 1
ATOM 746 C C . LEU A 1 94 ? 11.181 -8.013 -2.508 1.00 94.00 94 LEU A C 1
ATOM 748 O O . LEU A 1 94 ? 10.898 -8.162 -3.697 1.00 94.00 94 LEU A O 1
ATOM 752 N N . THR A 1 95 ? 11.735 -8.983 -1.786 1.00 92.19 95 THR A N 1
ATOM 753 C CA . THR A 1 95 ? 11.966 -10.339 -2.301 1.00 92.19 95 THR A CA 1
ATOM 754 C C . THR A 1 95 ? 10.649 -11.003 -2.706 1.00 92.19 95 THR A C 1
ATOM 756 O O . THR A 1 95 ? 10.531 -11.504 -3.829 1.00 92.19 95 THR A O 1
ATOM 759 N N . ALA A 1 96 ? 9.615 -10.902 -1.862 1.00 94.00 96 ALA A N 1
ATOM 760 C CA . ALA A 1 96 ? 8.271 -11.381 -2.191 1.00 94.00 96 ALA A CA 1
ATOM 761 C C . ALA A 1 96 ? 7.684 -10.682 -3.434 1.00 94.00 96 ALA A C 1
ATOM 763 O O . ALA A 1 96 ? 7.141 -11.355 -4.309 1.00 94.00 96 ALA A O 1
ATOM 764 N N . LEU A 1 97 ? 7.837 -9.358 -3.565 1.00 94.50 97 LEU A N 1
ATOM 765 C CA . LEU A 1 97 ? 7.361 -8.594 -4.727 1.00 94.50 97 LEU A CA 1
ATOM 766 C C . LEU A 1 97 ? 8.111 -8.919 -6.020 1.00 94.50 97 LEU A C 1
ATOM 768 O O . LEU A 1 97 ? 7.491 -9.003 -7.079 1.00 94.50 97 LEU A O 1
ATOM 772 N N . ASN A 1 98 ? 9.428 -9.109 -5.963 1.00 92.56 98 ASN A N 1
ATOM 773 C CA . ASN A 1 98 ? 10.206 -9.510 -7.135 1.00 92.56 98 ASN A CA 1
ATOM 774 C C . ASN A 1 98 ? 9.743 -10.879 -7.643 1.00 92.56 98 ASN A C 1
ATOM 776 O O . ASN A 1 98 ? 9.518 -11.050 -8.843 1.00 92.56 98 ASN A O 1
ATOM 780 N N . ARG A 1 99 ? 9.512 -11.827 -6.729 1.00 92.38 99 ARG A N 1
ATOM 781 C CA . ARG A 1 99 ? 8.923 -13.129 -7.056 1.00 92.38 99 ARG A CA 1
ATOM 782 C C . ARG A 1 99 ? 7.507 -12.991 -7.622 1.00 92.38 99 ARG A C 1
ATOM 784 O O . ARG A 1 99 ? 7.228 -13.544 -8.684 1.00 92.38 99 ARG A O 1
ATOM 791 N N . ALA A 1 100 ? 6.652 -12.196 -6.978 1.00 94.69 100 ALA A N 1
ATOM 792 C CA . ALA A 1 100 ? 5.314 -11.863 -7.467 1.00 94.69 100 ALA A CA 1
ATOM 793 C C . ALA A 1 100 ? 5.347 -11.319 -8.894 1.00 94.69 100 ALA A C 1
ATOM 795 O O . ALA A 1 100 ? 4.503 -11.679 -9.713 1.00 94.69 100 ALA A O 1
ATOM 796 N N . ASN A 1 101 ? 6.324 -10.470 -9.215 1.00 94.75 101 ASN A N 1
ATOM 797 C CA . ASN A 1 101 ? 6.444 -9.895 -10.544 1.00 94.75 101 ASN A CA 1
ATOM 798 C C . ASN A 1 101 ? 6.886 -10.933 -11.582 1.00 94.75 101 ASN A C 1
ATOM 800 O O . ASN A 1 101 ? 6.380 -10.920 -12.702 1.00 94.75 101 ASN A O 1
ATOM 804 N N . VAL A 1 102 ? 7.790 -11.853 -11.239 1.00 91.50 102 VAL A N 1
ATOM 805 C CA . VAL A 1 102 ? 8.181 -12.948 -12.146 1.00 91.50 102 VAL A CA 1
ATOM 806 C C . VAL A 1 102 ? 7.003 -13.885 -12.414 1.00 91.50 102 VAL A C 1
ATOM 808 O O . VAL A 1 102 ? 6.733 -14.203 -13.571 1.00 91.50 102 VAL A O 1
ATOM 811 N N . GLU A 1 103 ? 6.272 -14.272 -11.367 1.00 92.31 103 GLU A N 1
ATOM 812 C CA . GLU A 1 103 ? 5.125 -15.190 -11.448 1.00 92.31 103 GLU A CA 1
ATOM 813 C C . GLU A 1 103 ? 3.826 -14.510 -11.920 1.00 92.31 103 GLU A C 1
ATOM 815 O O . GLU A 1 103 ? 2.836 -15.188 -12.178 1.00 92.31 103 GLU A O 1
ATOM 820 N N . LYS A 1 104 ? 3.820 -13.176 -12.048 1.00 93.44 104 LYS A N 1
ATOM 821 C CA . LYS A 1 104 ? 2.627 -12.357 -12.337 1.00 93.44 104 LYS A CA 1
ATOM 822 C C . LYS A 1 104 ? 1.478 -12.606 -11.366 1.00 93.44 104 LYS A C 1
ATOM 824 O O . LYS A 1 104 ? 0.313 -12.606 -11.752 1.00 93.44 104 LYS A O 1
ATOM 829 N N . ASN A 1 105 ? 1.825 -12.753 -10.091 1.00 94.25 105 ASN A N 1
ATOM 830 C CA . ASN A 1 105 ? 0.888 -13.038 -9.017 1.00 94.25 105 ASN A CA 1
ATOM 831 C C . ASN A 1 105 ? 1.046 -12.032 -7.860 1.00 94.25 105 ASN A C 1
ATOM 833 O O . ASN A 1 105 ? 1.820 -12.287 -6.933 1.00 94.25 105 ASN A O 1
ATOM 837 N N . PRO A 1 106 ? 0.322 -10.894 -7.874 1.00 92.56 106 PRO A N 1
ATOM 838 C CA . PRO A 1 106 ? 0.403 -9.892 -6.806 1.00 92.56 106 PRO A CA 1
ATOM 839 C C . PRO A 1 106 ? -0.106 -10.408 -5.448 1.00 92.56 106 PRO A C 1
ATOM 841 O O . PRO A 1 106 ? 0.240 -9.842 -4.413 1.00 92.56 106 PRO A O 1
ATOM 844 N N . GLN A 1 107 ? -0.870 -11.507 -5.421 1.00 94.69 107 GLN A N 1
ATOM 845 C CA . GLN A 1 107 ? -1.419 -12.094 -4.190 1.00 94.69 107 GLN A CA 1
ATOM 846 C C . GLN A 1 107 ? -0.322 -12.661 -3.274 1.00 94.69 107 GLN A C 1
ATOM 848 O O . GLN A 1 107 ? -0.545 -12.823 -2.076 1.00 94.69 107 GLN A O 1
ATOM 853 N N . LEU A 1 108 ? 0.880 -12.921 -3.806 1.00 95.56 108 LEU A N 1
ATOM 854 C CA . LEU A 1 108 ? 2.022 -13.380 -3.013 1.00 95.56 108 LEU A CA 1
ATOM 855 C C . LEU A 1 108 ? 2.475 -12.351 -1.974 1.00 95.56 108 LEU A C 1
ATOM 857 O O . LEU A 1 108 ? 2.848 -12.736 -0.869 1.00 95.56 108 LEU A O 1
ATOM 861 N N . GLU A 1 109 ? 2.436 -11.056 -2.296 1.00 95.00 109 GLU A N 1
ATOM 862 C CA . GLU A 1 109 ? 2.813 -10.015 -1.334 1.00 95.00 109 GLU A CA 1
ATOM 863 C C . GLU A 1 109 ? 1.735 -9.830 -0.259 1.00 95.00 109 GLU A C 1
ATOM 865 O O . GLU A 1 109 ? 2.061 -9.744 0.924 1.00 95.00 109 GLU A O 1
ATOM 870 N N . VAL A 1 110 ? 0.458 -9.910 -0.642 1.00 95.31 110 VAL A N 1
ATOM 871 C CA . VAL A 1 110 ? -0.677 -9.922 0.293 1.00 95.31 110 VAL A CA 1
ATOM 872 C C . VAL A 1 110 ? -0.569 -11.099 1.275 1.00 95.31 110 VAL A C 1
ATOM 874 O O . VAL A 1 110 ? -0.740 -10.920 2.482 1.00 95.31 110 VAL A O 1
ATOM 877 N N . LEU A 1 111 ? -0.223 -12.295 0.782 1.00 97.50 111 LEU A N 1
ATOM 878 C CA . LEU A 1 111 ? 0.015 -13.480 1.611 1.00 97.50 111 LEU A CA 1
ATOM 879 C C . LEU A 1 111 ? 1.227 -13.301 2.541 1.00 97.50 111 LEU A C 1
ATOM 881 O O . LEU A 1 111 ? 1.167 -13.694 3.708 1.00 97.50 111 LEU A O 1
ATOM 885 N N . ALA A 1 112 ? 2.309 -12.688 2.051 1.00 97.12 112 ALA A N 1
ATOM 886 C CA . ALA A 1 112 ? 3.490 -12.388 2.858 1.00 97.12 112 ALA A CA 1
ATOM 887 C C . ALA A 1 112 ? 3.160 -11.434 4.013 1.00 97.12 112 ALA A C 1
ATOM 889 O O . ALA A 1 112 ? 3.565 -11.686 5.149 1.00 97.12 112 ALA A O 1
ATOM 890 N N . GLN A 1 113 ? 2.384 -10.376 3.747 1.00 96.56 113 GLN A N 1
ATOM 891 C CA . GLN A 1 113 ? 1.917 -9.462 4.789 1.00 96.56 113 GLN A CA 1
ATOM 892 C C . GLN A 1 113 ? 1.001 -10.170 5.795 1.00 96.56 113 GLN A C 1
ATOM 894 O O . GLN A 1 113 ? 1.201 -10.020 6.998 1.00 96.56 113 GLN A O 1
ATOM 899 N N . ALA A 1 114 ? 0.063 -11.007 5.342 1.00 97.19 114 ALA A N 1
ATOM 900 C CA . ALA A 1 114 ? -0.795 -11.779 6.243 1.00 97.19 114 ALA A CA 1
ATOM 901 C C . ALA A 1 114 ? 0.012 -12.668 7.198 1.00 97.19 114 ALA A C 1
ATOM 903 O O . ALA A 1 114 ? -0.199 -12.638 8.410 1.00 97.19 114 ALA A O 1
ATOM 904 N N . ALA A 1 115 ? 0.979 -13.415 6.663 1.00 97.94 115 ALA A N 1
ATOM 905 C CA . ALA A 1 115 ? 1.861 -14.264 7.455 1.00 97.94 115 ALA A CA 1
ATOM 906 C C . ALA A 1 115 ? 2.706 -13.454 8.446 1.00 97.94 115 ALA A C 1
ATOM 908 O O . ALA A 1 115 ? 2.863 -13.854 9.602 1.00 97.94 115 ALA A O 1
ATOM 909 N N . LEU A 1 116 ? 3.218 -12.299 8.012 1.00 97.56 116 LEU A N 1
ATOM 910 C CA . LEU A 1 116 ? 3.963 -11.371 8.854 1.00 97.56 116 LEU A CA 1
ATOM 911 C C . LEU A 1 116 ? 3.115 -10.879 10.033 1.00 97.56 116 LEU A C 1
ATOM 913 O O . LEU A 1 116 ? 3.551 -10.999 11.175 1.00 97.56 116 LEU A O 1
ATOM 917 N N . PHE A 1 117 ? 1.916 -10.346 9.783 1.00 97.25 117 PHE A N 1
ATOM 918 C CA . PHE A 1 117 ? 1.046 -9.834 10.846 1.00 97.25 117 PHE A CA 1
ATOM 919 C C . PHE A 1 117 ? 0.560 -10.948 11.776 1.00 97.25 117 PHE A C 1
ATOM 921 O O . PHE A 1 117 ? 0.563 -10.753 12.991 1.00 97.25 117 PHE A O 1
ATOM 928 N N . GLN A 1 118 ? 0.245 -12.139 11.252 1.00 96.62 118 GLN A N 1
ATOM 929 C CA . GLN A 1 118 ? -0.098 -13.302 12.075 1.00 96.62 118 GLN A CA 1
ATOM 930 C C . GLN A 1 118 ? 1.056 -13.679 13.018 1.00 96.62 118 GLN A C 1
ATOM 932 O O . GLN A 1 118 ? 0.833 -13.886 14.214 1.00 96.62 118 GLN A O 1
ATOM 937 N N . PHE A 1 119 ? 2.292 -13.724 12.505 1.00 97.38 119 PHE A N 1
ATOM 938 C CA . PHE A 1 119 ? 3.487 -13.980 13.310 1.00 97.38 119 PHE A CA 1
ATOM 939 C C . PHE A 1 119 ? 3.717 -12.885 14.359 1.00 97.38 119 PHE A C 1
ATOM 941 O O . PHE A 1 119 ? 3.876 -13.201 15.535 1.00 97.38 119 PHE A O 1
ATOM 948 N N . LEU A 1 120 ? 3.700 -11.607 13.965 1.00 97.06 120 LEU A N 1
ATOM 949 C CA . LEU A 1 120 ? 3.937 -10.483 14.876 1.00 97.06 120 LEU A CA 1
ATOM 950 C C . LEU A 1 120 ? 2.885 -10.421 15.994 1.00 97.06 120 LEU A C 1
ATOM 952 O O . LEU A 1 120 ? 3.248 -10.199 17.149 1.00 97.06 120 LEU A O 1
ATOM 956 N N . ASN A 1 121 ? 1.612 -10.679 15.675 1.00 94.62 121 ASN A N 1
ATOM 957 C CA . ASN A 1 121 ? 0.523 -10.785 16.650 1.00 94.62 121 ASN A CA 1
ATOM 958 C C . ASN A 1 121 ? 0.802 -11.886 17.683 1.00 94.62 121 ASN A C 1
ATOM 960 O O . ASN A 1 121 ? 0.754 -11.640 18.893 1.00 94.62 121 ASN A O 1
ATOM 964 N N . ALA A 1 122 ? 1.133 -13.092 17.216 1.00 95.25 122 ALA A N 1
ATOM 965 C CA . ALA A 1 122 ? 1.417 -14.228 18.087 1.00 95.25 122 ALA A CA 1
ATOM 966 C C . ALA A 1 122 ? 2.678 -14.005 18.941 1.00 95.25 122 ALA A C 1
ATOM 968 O O . ALA A 1 122 ? 2.668 -14.254 20.150 1.00 95.25 122 ALA A O 1
ATOM 969 N N . GLU A 1 123 ? 3.752 -13.495 18.337 1.00 97.19 123 GLU A N 1
ATOM 970 C CA . GLU A 1 123 ? 5.032 -13.271 19.008 1.00 97.19 123 GLU A CA 1
ATOM 971 C C . GLU A 1 123 ? 4.926 -12.151 20.056 1.00 97.19 123 GLU A C 1
ATOM 973 O O . GLU A 1 123 ? 5.469 -12.291 21.150 1.00 97.19 123 GLU A O 1
ATOM 978 N N . LEU A 1 124 ? 4.152 -11.088 19.809 1.00 95.62 124 LEU A N 1
ATOM 979 C CA . LEU A 1 124 ? 3.914 -10.029 20.799 1.00 95.62 124 LEU A CA 1
ATOM 980 C C . LEU A 1 124 ? 3.245 -10.577 22.074 1.00 95.62 124 LEU A C 1
ATOM 982 O O . LEU A 1 124 ? 3.675 -10.266 23.192 1.00 95.62 124 LEU A O 1
ATOM 986 N N . GLN A 1 125 ? 2.232 -11.436 21.920 1.00 95.19 125 GLN A N 1
ATOM 987 C CA . GLN A 1 125 ? 1.577 -12.103 23.052 1.00 95.19 125 GLN A CA 1
ATOM 988 C C . GLN A 1 125 ? 2.529 -13.081 23.757 1.00 95.19 125 GLN A C 1
ATOM 990 O O . GLN A 1 125 ? 2.553 -13.136 24.992 1.00 95.19 125 GLN A O 1
ATOM 995 N N . ALA A 1 126 ? 3.348 -13.814 22.996 1.00 96.44 126 ALA A N 1
ATOM 996 C CA . ALA A 1 126 ? 4.348 -14.728 23.541 1.00 96.44 126 ALA A CA 1
ATOM 997 C C . ALA A 1 126 ? 5.406 -13.989 24.380 1.00 96.44 126 ALA A C 1
ATOM 999 O O . ALA A 1 126 ? 5.717 -14.423 25.492 1.00 96.44 126 ALA A O 1
ATOM 1000 N N . GLN A 1 127 ? 5.896 -12.836 23.915 1.00 96.12 127 GLN A N 1
ATOM 1001 C CA . GLN A 1 127 ? 6.870 -12.028 24.654 1.00 96.12 127 GLN A CA 1
ATOM 1002 C C . GLN A 1 127 ? 6.283 -11.434 25.939 1.00 96.12 127 GLN A C 1
ATOM 1004 O O . GLN A 1 127 ? 6.946 -11.442 26.979 1.00 96.12 127 GLN A O 1
ATOM 1009 N N . TYR A 1 128 ? 5.017 -11.002 25.929 1.00 96.44 128 TYR A N 1
ATOM 1010 C CA . TYR A 1 128 ? 4.329 -10.616 27.164 1.00 96.44 128 TYR A CA 1
ATOM 1011 C C . TYR A 1 128 ? 4.240 -11.792 28.156 1.00 96.44 128 TYR A C 1
ATOM 1013 O O . TYR A 1 128 ? 4.554 -11.643 29.342 1.00 96.44 128 TYR A O 1
ATOM 1021 N N . ALA A 1 129 ? 3.851 -12.980 27.680 1.00 96.75 129 ALA A N 1
ATOM 1022 C CA . ALA A 1 129 ? 3.758 -14.182 28.507 1.00 96.75 129 ALA A CA 1
ATOM 1023 C C . ALA A 1 129 ? 5.123 -14.613 29.076 1.00 96.75 129 ALA A C 1
ATOM 1025 O O . ALA A 1 129 ? 5.200 -15.028 30.235 1.00 96.75 129 ALA A O 1
ATOM 1026 N N . LEU A 1 130 ? 6.208 -14.451 28.316 1.00 95.69 130 LEU A N 1
ATOM 1027 C CA . LEU A 1 130 ? 7.567 -14.733 28.777 1.00 95.69 130 LEU A CA 1
ATOM 1028 C C . LEU A 1 130 ? 7.951 -13.870 29.989 1.00 95.69 130 LEU A C 1
ATOM 1030 O O . LEU A 1 130 ? 8.491 -14.391 30.967 1.00 95.69 130 LEU A O 1
ATOM 1034 N N . VAL A 1 131 ? 7.615 -12.575 29.979 1.00 95.56 131 VAL A N 1
ATOM 1035 C CA . VAL A 1 131 ? 7.845 -11.681 31.131 1.00 95.56 131 VAL A CA 1
ATOM 1036 C C . VAL A 1 131 ? 7.064 -12.153 32.365 1.00 95.56 131 VAL A C 1
ATOM 1038 O O . VAL A 1 131 ? 7.589 -12.110 33.480 1.00 95.56 131 VAL A O 1
ATOM 1041 N N . ILE A 1 132 ? 5.839 -12.665 32.186 1.00 96.00 132 ILE A N 1
ATOM 1042 C CA . ILE A 1 132 ? 5.053 -13.255 33.283 1.00 96.00 132 ILE A CA 1
ATOM 1043 C C . ILE A 1 132 ? 5.755 -14.478 33.877 1.00 96.00 132 ILE A C 1
ATOM 1045 O O . ILE A 1 132 ? 5.816 -14.608 35.103 1.00 96.00 132 ILE A O 1
ATOM 1049 N N . VAL A 1 133 ? 6.277 -15.372 33.034 1.00 95.62 133 VAL A N 1
ATOM 1050 C CA . VAL A 1 133 ? 7.002 -16.570 33.484 1.00 95.62 133 VAL A CA 1
ATOM 1051 C C . VAL A 1 133 ? 8.242 -16.173 34.287 1.00 95.62 133 VAL A C 1
ATOM 1053 O O . VAL A 1 133 ? 8.372 -16.607 35.433 1.00 95.62 133 VAL A O 1
ATOM 1056 N N . GLN A 1 134 ? 9.077 -15.271 33.760 1.00 94.50 134 GLN A N 1
ATOM 1057 C CA . GLN A 1 134 ? 10.270 -14.786 34.466 1.00 94.50 134 GLN A CA 1
ATOM 1058 C C . GLN A 1 134 ? 9.918 -14.106 35.797 1.00 94.50 134 GLN A C 1
ATOM 1060 O O . GLN A 1 134 ? 10.528 -14.396 36.827 1.00 94.50 134 GLN A O 1
ATOM 1065 N N . GLY A 1 135 ? 8.880 -13.261 35.813 1.00 93.12 135 GLY A N 1
ATOM 1066 C CA . GLY A 1 135 ? 8.410 -12.604 37.032 1.00 93.12 135 GLY A CA 1
ATOM 1067 C C . GLY A 1 135 ? 7.954 -13.597 38.106 1.00 93.12 135 GLY A C 1
ATOM 1068 O O . GLY A 1 135 ? 8.294 -13.432 39.279 1.00 93.12 135 GLY A O 1
ATOM 1069 N N . ARG A 1 136 ? 7.245 -14.669 37.720 1.00 93.19 136 ARG A N 1
ATOM 1070 C CA . ARG A 1 136 ? 6.839 -15.746 38.642 1.00 93.19 136 ARG A CA 1
ATOM 1071 C C . ARG A 1 136 ? 8.038 -16.503 39.197 1.00 93.19 136 ARG A C 1
ATOM 1073 O O . ARG A 1 136 ? 8.097 -16.733 40.401 1.00 93.19 136 ARG A O 1
ATOM 1080 N N . GLU A 1 137 ? 8.984 -16.887 38.347 1.00 92.31 137 GLU A N 1
ATOM 1081 C CA . GLU A 1 137 ? 10.217 -17.557 38.779 1.00 92.31 137 GLU A CA 1
ATOM 1082 C C . GLU A 1 137 ? 11.009 -16.692 39.758 1.00 92.31 137 GLU A C 1
ATOM 1084 O O . GLU A 1 137 ? 11.444 -17.174 40.803 1.00 92.31 137 GLU A O 1
ATOM 1089 N N . LYS A 1 138 ? 11.121 -15.392 39.474 1.00 89.12 138 LYS A N 1
ATOM 1090 C CA . LYS A 1 138 ? 11.813 -14.445 40.345 1.00 89.12 138 LYS A CA 1
ATOM 1091 C C . LYS A 1 138 ? 11.103 -14.260 41.684 1.00 89.12 138 LYS A C 1
ATOM 1093 O O . LYS A 1 138 ? 11.776 -14.180 42.706 1.00 89.12 138 LYS A O 1
ATOM 1098 N N . LEU A 1 139 ? 9.768 -14.240 41.709 1.00 88.62 139 LEU A N 1
ATOM 1099 C CA . LEU A 1 139 ? 8.982 -14.185 42.949 1.00 88.62 139 LEU A CA 1
ATOM 1100 C C . LEU A 1 139 ? 9.139 -15.448 43.808 1.00 88.62 139 LEU A C 1
ATOM 1102 O O . LEU A 1 139 ? 9.232 -15.324 45.032 1.00 88.62 139 LEU A O 1
ATOM 1106 N N . LYS A 1 140 ? 9.237 -16.636 43.191 1.00 88.19 140 LYS A N 1
ATOM 1107 C CA . LYS A 1 140 ? 9.473 -17.907 43.903 1.00 88.19 140 LYS A CA 1
ATOM 1108 C C . LYS A 1 140 ? 10.771 -17.898 44.709 1.00 88.19 140 LYS A C 1
ATOM 1110 O O . LYS A 1 140 ? 10.809 -18.451 45.805 1.00 88.19 140 LYS A O 1
ATOM 1115 N N . LEU A 1 141 ? 11.812 -17.208 44.232 1.00 84.69 141 LEU A N 1
ATOM 1116 C CA . LEU A 1 141 ? 13.074 -17.069 44.973 1.00 84.69 141 LEU A CA 1
ATOM 1117 C C . LEU A 1 141 ? 12.878 -16.425 46.359 1.00 84.69 141 LEU A C 1
ATOM 1119 O O . LEU A 1 141 ? 13.632 -16.729 47.278 1.00 84.69 141 LEU A O 1
ATOM 1123 N N . PHE A 1 142 ? 11.834 -15.605 46.533 1.00 80.12 142 PHE A N 1
ATOM 1124 C CA . PHE A 1 142 ? 11.513 -14.910 47.784 1.00 80.12 142 PHE A CA 1
ATOM 1125 C C . PHE A 1 142 ? 10.454 -15.627 48.644 1.00 80.12 142 PHE A C 1
ATOM 1127 O O . PHE A 1 142 ? 9.934 -15.028 49.587 1.00 80.12 142 PHE A O 1
ATOM 1134 N N . GLU A 1 143 ? 10.069 -16.873 48.333 1.00 73.81 143 GLU A N 1
ATOM 1135 C CA . GLU A 1 143 ? 9.082 -17.662 49.107 1.00 73.81 143 GLU A CA 1
ATOM 1136 C C . GLU A 1 143 ? 9.668 -18.367 50.340 1.00 73.81 143 GLU A C 1
ATOM 1138 O O . GLU A 1 143 ? 8.914 -18.814 51.207 1.00 73.81 143 GLU A O 1
ATOM 1143 N N . SER A 1 144 ? 10.998 -18.403 50.469 1.00 76.06 144 SER A N 1
ATOM 1144 C CA . SER A 1 144 ? 11.681 -18.982 51.631 1.00 76.06 144 SER A CA 1
ATOM 1145 C C . SER A 1 144 ? 11.266 -18.285 52.943 1.00 76.06 144 SER A C 1
ATOM 1147 O O . SER A 1 144 ? 11.181 -17.054 52.960 1.00 76.06 144 SER A O 1
ATOM 1149 N N . PRO A 1 145 ? 11.101 -19.007 54.073 1.00 65.44 145 PRO A N 1
ATOM 1150 C CA . PRO A 1 145 ? 10.624 -18.442 55.346 1.00 65.44 145 PRO A CA 1
ATOM 1151 C C . PRO A 1 145 ? 11.424 -17.227 55.846 1.00 65.44 145 PRO A C 1
ATOM 1153 O O . PRO A 1 145 ? 10.882 -16.349 56.503 1.00 65.44 145 PRO A O 1
ATOM 1156 N N . HIS A 1 146 ? 12.712 -17.146 55.498 1.00 64.12 146 HIS A N 1
ATOM 1157 C CA . HIS A 1 146 ? 13.612 -16.060 55.907 1.00 64.12 146 HIS A CA 1
ATOM 1158 C C . HIS A 1 146 ? 13.450 -14.782 55.059 1.00 64.12 146 HIS A C 1
ATOM 1160 O O . HIS A 1 146 ? 13.929 -13.720 55.442 1.00 64.12 146 HIS A O 1
ATOM 1166 N N . GLN A 1 147 ? 12.786 -14.869 53.902 1.00 64.44 147 GLN A N 1
ATOM 1167 C CA . GLN A 1 147 ? 12.598 -13.766 52.951 1.00 64.44 147 GLN A CA 1
ATOM 1168 C C . GLN A 1 147 ? 11.128 -13.333 52.808 1.00 64.44 147 GLN A C 1
ATOM 1170 O O . GLN A 1 147 ? 10.850 -12.361 52.103 1.00 64.44 147 GLN A O 1
ATOM 1175 N N . GLN A 1 148 ? 10.193 -13.988 53.512 1.00 61.75 148 GLN A N 1
ATOM 1176 C CA . GLN A 1 148 ? 8.752 -13.696 53.452 1.00 61.75 148 GLN A CA 1
ATOM 1177 C C . GLN A 1 148 ? 8.397 -12.247 53.826 1.00 61.75 148 GLN A C 1
ATOM 1179 O O . GLN A 1 148 ? 7.478 -11.683 53.241 1.00 61.75 148 GLN A O 1
ATOM 1184 N N . HIS A 1 149 ? 9.155 -11.621 54.733 1.00 68.31 149 HIS A N 1
ATOM 1185 C CA . HIS A 1 149 ? 8.967 -10.221 55.142 1.00 68.31 149 HIS A CA 1
ATOM 1186 C C . HIS A 1 149 ? 9.934 -9.239 54.459 1.00 68.31 149 HIS A C 1
ATOM 1188 O O . HIS A 1 149 ? 10.085 -8.104 54.908 1.00 68.31 149 HIS A O 1
ATOM 1194 N N . SER A 1 150 ? 10.616 -9.645 53.382 1.00 77.94 150 SER A N 1
ATOM 1195 C CA . SER A 1 150 ? 11.550 -8.755 52.687 1.00 77.94 150 SER A CA 1
ATOM 1196 C C . SER A 1 150 ? 10.802 -7.607 51.988 1.00 77.94 150 SER A C 1
ATOM 1198 O O . SER A 1 150 ? 9.901 -7.881 51.189 1.00 77.94 150 SER A O 1
ATOM 1200 N N . PRO A 1 151 ? 11.205 -6.332 52.171 1.00 82.06 151 PRO A N 1
ATOM 1201 C CA . PRO A 1 151 ? 10.607 -5.198 51.452 1.00 82.06 151 PRO A CA 1
ATOM 1202 C C . PRO A 1 151 ? 10.712 -5.360 49.927 1.00 82.06 151 PRO A C 1
ATOM 1204 O O . PRO A 1 151 ? 9.837 -4.929 49.180 1.00 82.06 151 PRO A O 1
ATOM 1207 N N . ARG A 1 152 ? 11.745 -6.072 49.458 1.00 83.44 152 ARG A N 1
ATOM 1208 C CA . ARG A 1 152 ? 11.964 -6.374 48.040 1.00 83.44 152 ARG A CA 1
ATOM 1209 C C . ARG A 1 152 ? 10.910 -7.319 47.457 1.00 83.44 152 ARG A C 1
ATOM 1211 O O . ARG A 1 152 ? 10.574 -7.185 46.284 1.00 83.44 152 ARG A O 1
ATOM 1218 N N . ARG A 1 153 ? 10.367 -8.247 48.258 1.00 84.12 153 ARG A N 1
ATOM 1219 C CA . ARG A 1 153 ? 9.267 -9.132 47.838 1.00 84.12 153 ARG A CA 1
ATOM 1220 C C . ARG A 1 153 ? 8.010 -8.312 47.561 1.00 84.12 153 ARG A C 1
ATOM 1222 O O . ARG A 1 153 ? 7.417 -8.484 46.503 1.00 84.12 153 ARG A O 1
ATOM 1229 N N . PHE A 1 154 ? 7.648 -7.405 48.469 1.00 85.00 154 PHE A N 1
ATOM 1230 C CA . PHE A 1 154 ? 6.486 -6.527 48.298 1.00 85.00 154 PHE A CA 1
ATOM 1231 C C . PHE A 1 154 ? 6.620 -5.642 47.058 1.00 85.00 154 PHE A C 1
ATOM 1233 O O . PHE A 1 154 ? 5.704 -5.598 46.243 1.00 85.00 154 PHE A O 1
ATOM 1240 N N . GLN A 1 155 ? 7.792 -5.033 46.854 1.00 87.06 155 GLN A N 1
ATOM 1241 C CA . GLN A 1 155 ? 8.067 -4.237 45.657 1.00 87.06 155 GLN A CA 1
ATOM 1242 C C . GLN A 1 155 ? 7.937 -5.065 44.365 1.00 87.06 155 GLN A C 1
ATOM 1244 O O . GLN A 1 155 ? 7.327 -4.621 43.397 1.00 87.06 155 GLN A O 1
ATOM 1249 N N . LEU A 1 156 ? 8.479 -6.288 44.334 1.00 87.81 156 LEU A N 1
ATOM 1250 C CA . LEU A 1 156 ? 8.351 -7.174 43.171 1.00 87.81 156 LEU A CA 1
ATOM 1251 C C . LEU A 1 156 ? 6.906 -7.624 42.934 1.00 87.81 156 LEU A C 1
ATOM 1253 O O . LEU A 1 156 ? 6.481 -7.689 41.784 1.00 87.81 156 LEU A O 1
ATOM 1257 N N . GLN A 1 157 ? 6.148 -7.913 43.995 1.00 90.12 157 GLN A N 1
ATOM 1258 C CA . GLN A 1 157 ? 4.726 -8.253 43.898 1.00 90.12 157 GLN A CA 1
ATOM 1259 C C . GLN A 1 157 ? 3.904 -7.085 43.351 1.00 90.12 157 GLN A C 1
ATOM 1261 O O . GLN A 1 157 ? 3.016 -7.303 42.529 1.00 90.12 157 GLN A O 1
ATOM 1266 N N . GLU A 1 158 ? 4.217 -5.857 43.761 1.00 89.31 158 GLU A N 1
ATOM 1267 C CA . GLU A 1 158 ? 3.579 -4.648 43.248 1.00 89.31 158 GLU A CA 1
ATOM 1268 C C . GLU A 1 158 ? 3.882 -4.443 41.759 1.00 89.31 158 GLU A C 1
ATOM 1270 O O . GLU A 1 158 ? 2.954 -4.305 40.962 1.00 89.31 158 GLU A O 1
ATOM 1275 N N . ILE A 1 159 ? 5.159 -4.505 41.358 1.00 91.31 159 ILE A N 1
ATOM 1276 C CA . ILE A 1 159 ? 5.562 -4.392 39.946 1.00 91.31 159 ILE A CA 1
ATOM 1277 C C . ILE A 1 159 ? 4.886 -5.484 39.107 1.00 91.31 159 ILE A C 1
ATOM 1279 O O . ILE A 1 159 ? 4.345 -5.195 38.040 1.00 91.31 159 ILE A O 1
ATOM 1283 N N . PHE A 1 160 ? 4.881 -6.729 39.590 1.00 93.44 160 PHE A N 1
ATOM 1284 C CA . PHE A 1 160 ? 4.255 -7.859 38.904 1.00 93.44 160 PHE A CA 1
ATOM 1285 C C . PHE A 1 160 ? 2.739 -7.671 38.768 1.00 93.44 160 PHE A C 1
ATOM 1287 O O . PHE A 1 160 ? 2.190 -7.826 37.677 1.00 93.44 160 PHE A O 1
ATOM 1294 N N . GLY A 1 161 ? 2.068 -7.259 39.846 1.00 91.44 161 GLY A N 1
ATOM 1295 C CA . GLY A 1 161 ? 0.639 -6.962 39.838 1.00 91.44 161 GLY A CA 1
ATOM 1296 C C . GLY A 1 161 ? 0.286 -5.816 38.887 1.00 91.44 161 GLY A C 1
ATOM 1297 O O . GLY A 1 161 ? -0.679 -5.925 38.132 1.00 91.44 161 GLY A O 1
ATOM 1298 N N . ASN A 1 162 ? 1.084 -4.747 38.863 1.00 89.25 162 ASN A N 1
ATOM 1299 C CA . ASN A 1 162 ? 0.898 -3.620 37.947 1.00 89.25 162 ASN A CA 1
ATOM 1300 C C . ASN A 1 162 ? 1.137 -4.027 36.487 1.00 89.25 162 ASN A C 1
ATOM 1302 O O . ASN A 1 162 ? 0.362 -3.643 35.612 1.00 89.25 162 ASN A O 1
ATOM 1306 N N . PHE A 1 163 ? 2.151 -4.851 36.217 1.00 93.12 163 PHE A N 1
ATOM 1307 C CA . PHE A 1 163 ? 2.413 -5.394 34.883 1.00 93.12 163 PHE A CA 1
ATOM 1308 C C . PHE A 1 163 ? 1.237 -6.232 34.356 1.00 93.12 163 PHE A C 1
ATOM 1310 O O . PHE A 1 163 ? 0.836 -6.081 33.201 1.00 93.12 163 PHE A O 1
ATOM 1317 N N . GLN A 1 164 ? 0.640 -7.072 35.209 1.00 93.25 164 GLN A N 1
ATOM 1318 C CA . GLN A 1 164 ? -0.542 -7.866 34.860 1.00 93.25 164 GLN A CA 1
ATOM 1319 C C . GLN A 1 164 ? -1.783 -7.000 34.620 1.00 93.25 164 GLN A C 1
ATOM 1321 O O . GLN A 1 164 ? -2.470 -7.174 33.614 1.00 93.25 164 GLN A O 1
ATOM 1326 N N . LYS A 1 165 ? -2.056 -6.041 35.515 1.00 89.38 165 LYS A N 1
ATOM 1327 C CA . LYS A 1 165 ? -3.194 -5.113 35.385 1.00 89.38 165 LYS A CA 1
ATOM 1328 C C . LYS A 1 165 ? -3.120 -4.285 34.102 1.00 89.38 165 LYS A C 1
ATOM 1330 O O . LYS A 1 165 ? -4.146 -4.034 33.481 1.00 89.38 165 LYS A O 1
ATOM 1335 N N . ASN A 1 166 ? -1.911 -3.914 33.685 1.00 87.75 166 ASN A N 1
ATOM 1336 C CA . ASN A 1 166 ? -1.675 -3.063 32.523 1.00 87.75 166 ASN A CA 1
ATOM 1337 C C . ASN A 1 166 ? -1.421 -3.846 31.219 1.00 87.75 166 ASN A C 1
ATOM 1339 O O . ASN A 1 166 ? -0.901 -3.249 30.279 1.00 87.75 166 ASN A O 1
ATOM 1343 N N . LYS A 1 167 ? -1.787 -5.143 31.116 1.00 89.75 167 LYS A N 1
ATOM 1344 C CA . LYS A 1 167 ? -1.577 -5.961 29.896 1.00 89.75 167 LYS A CA 1
ATOM 1345 C C . LYS A 1 167 ? -1.987 -5.216 28.623 1.00 89.75 167 LYS A C 1
ATOM 1347 O O . LYS A 1 167 ? -1.154 -5.033 27.742 1.00 89.75 167 LYS A O 1
ATOM 1352 N N . LYS A 1 168 ? -3.254 -4.782 28.550 1.00 86.69 168 LYS A N 1
ATOM 1353 C CA . LYS A 1 168 ? -3.829 -4.135 27.358 1.00 86.69 168 LYS A CA 1
ATOM 1354 C C . LYS A 1 168 ? -3.043 -2.883 26.962 1.00 86.69 168 LYS A C 1
ATOM 1356 O O . LYS A 1 168 ? -2.610 -2.771 25.829 1.00 86.69 168 LYS A O 1
ATOM 1361 N N . LEU A 1 169 ? -2.756 -2.012 27.931 1.00 85.88 169 LEU A N 1
ATOM 1362 C CA . LEU A 1 169 ? -1.972 -0.789 27.731 1.00 85.88 169 LEU A CA 1
ATOM 1363 C C . LEU A 1 169 ? -0.558 -1.068 27.192 1.00 85.88 169 LEU A C 1
ATOM 1365 O O . LEU A 1 169 ? -0.092 -0.383 26.285 1.00 85.88 169 LEU A O 1
ATOM 1369 N N . ILE A 1 170 ? 0.140 -2.049 27.772 1.00 90.94 170 ILE A N 1
ATOM 1370 C CA . ILE A 1 170 ? 1.516 -2.395 27.387 1.00 90.94 170 ILE A CA 1
ATOM 1371 C C . ILE A 1 170 ? 1.538 -2.952 25.961 1.00 90.94 170 ILE A C 1
ATOM 1373 O O . ILE A 1 170 ? 2.341 -2.505 25.143 1.00 90.94 170 ILE A O 1
ATOM 1377 N N . VAL A 1 171 ? 0.650 -3.907 25.668 1.00 91.31 171 VAL A N 1
ATOM 1378 C CA . VAL A 1 171 ? 0.538 -4.537 24.347 1.00 91.31 171 VAL A CA 1
ATOM 1379 C C . VAL A 1 171 ? 0.133 -3.507 23.297 1.00 91.31 171 VAL A C 1
ATOM 1381 O O . VAL A 1 171 ? 0.799 -3.425 22.272 1.00 91.31 171 VAL A O 1
ATOM 1384 N N . GLN A 1 172 ? -0.861 -2.660 23.575 1.00 89.25 172 GLN A N 1
ATOM 1385 C CA . GLN A 1 172 ? -1.321 -1.623 22.650 1.00 89.25 172 GLN A CA 1
ATOM 1386 C C . GLN A 1 172 ? -0.197 -0.643 22.296 1.00 89.25 172 GLN A C 1
ATOM 1388 O O . GLN A 1 172 ? 0.085 -0.439 21.117 1.00 89.25 172 GLN A O 1
ATOM 1393 N N . ARG A 1 173 ? 0.528 -0.104 23.285 1.00 90.38 173 ARG A N 1
ATOM 1394 C CA . ARG A 1 173 ? 1.652 0.816 23.026 1.00 90.38 173 ARG A CA 1
ATOM 1395 C C . ARG A 1 173 ? 2.791 0.163 22.244 1.00 90.38 173 ARG A C 1
ATOM 1397 O O . ARG A 1 173 ? 3.353 0.791 21.348 1.00 90.38 173 ARG A O 1
ATOM 1404 N N . ALA A 1 174 ? 3.124 -1.086 22.571 1.00 94.19 174 ALA A N 1
ATOM 1405 C CA . ALA A 1 174 ? 4.128 -1.845 21.834 1.00 94.19 174 ALA A CA 1
ATOM 1406 C C . ALA A 1 174 ? 3.680 -2.118 20.388 1.00 94.19 174 ALA A C 1
ATOM 1408 O O . ALA A 1 174 ? 4.471 -1.936 19.465 1.00 94.19 174 ALA A O 1
ATOM 1409 N N . SER A 1 175 ? 2.413 -2.492 20.191 1.00 93.44 175 SER A N 1
ATOM 1410 C CA . SER A 1 175 ? 1.830 -2.760 18.875 1.00 93.44 175 SER A CA 1
ATOM 1411 C C . SER A 1 175 ? 1.717 -1.510 18.007 1.00 93.44 175 SER A C 1
ATOM 1413 O O . SER A 1 175 ? 1.993 -1.590 16.818 1.00 93.44 175 SER A O 1
ATOM 1415 N N . GLN A 1 176 ? 1.412 -0.344 18.586 1.00 92.31 176 GLN A N 1
ATOM 1416 C CA . GLN A 1 176 ? 1.359 0.914 17.844 1.00 92.31 176 GLN A CA 1
ATOM 1417 C C . GLN A 1 176 ? 2.742 1.293 17.312 1.00 92.31 176 GLN A C 1
ATOM 1419 O O . GLN A 1 176 ? 2.892 1.575 16.130 1.00 92.31 176 GLN A O 1
ATOM 1424 N N . GLU A 1 177 ? 3.770 1.243 18.166 1.00 95.06 177 GLU A N 1
ATOM 1425 C CA . GLU A 1 177 ? 5.140 1.537 17.735 1.00 95.06 177 GLU A CA 1
ATOM 1426 C C . GLU A 1 177 ? 5.639 0.524 16.692 1.00 95.06 177 GLU A C 1
ATOM 1428 O O . GLU A 1 177 ? 6.388 0.892 15.788 1.00 95.06 177 GLU A O 1
ATOM 1433 N N . LEU A 1 178 ? 5.216 -0.740 16.792 1.00 96.38 178 LEU A N 1
ATOM 1434 C CA . LEU A 1 178 ? 5.488 -1.765 15.788 1.00 96.38 178 LEU A CA 1
ATOM 1435 C C . LEU A 1 178 ? 4.777 -1.473 14.461 1.00 96.38 178 LEU A C 1
ATOM 1437 O O . LEU A 1 178 ? 5.422 -1.515 13.415 1.00 96.38 178 LEU A O 1
ATOM 1441 N N . LEU A 1 179 ? 3.482 -1.151 14.504 1.00 95.50 179 LEU A N 1
ATOM 1442 C CA . LEU A 1 179 ? 2.684 -0.819 13.328 1.00 95.50 179 LEU A CA 1
ATOM 1443 C C . LEU A 1 179 ? 3.273 0.389 12.600 1.00 95.50 179 LEU A C 1
ATOM 1445 O O . LEU A 1 179 ? 3.469 0.315 11.394 1.00 95.50 179 LEU A O 1
ATOM 1449 N N . ASP A 1 180 ? 3.652 1.447 13.319 1.00 95.56 180 ASP A N 1
ATOM 1450 C CA . ASP A 1 180 ? 4.290 2.629 12.728 1.00 95.56 180 ASP A CA 1
ATOM 1451 C C . ASP A 1 180 ? 5.565 2.250 11.950 1.00 95.56 180 ASP A C 1
ATOM 1453 O O . ASP A 1 180 ? 5.787 2.722 10.833 1.00 95.56 180 ASP A O 1
ATOM 1457 N N . MET A 1 181 ? 6.394 1.355 12.507 1.00 96.75 181 MET A N 1
ATOM 1458 C CA . MET A 1 181 ? 7.597 0.866 11.824 1.00 96.75 181 MET A CA 1
ATOM 1459 C C . MET A 1 181 ? 7.274 0.024 10.584 1.00 96.75 181 MET A C 1
ATOM 1461 O O . MET A 1 181 ? 7.988 0.137 9.588 1.00 96.75 181 MET A O 1
ATOM 1465 N N . VAL A 1 182 ? 6.230 -0.809 10.637 1.00 97.25 182 VAL A N 1
ATOM 1466 C CA . VAL A 1 182 ? 5.781 -1.628 9.499 1.00 97.25 182 VAL A CA 1
ATOM 1467 C C . VAL A 1 182 ? 5.210 -0.744 8.390 1.00 97.25 182 VAL A C 1
ATOM 1469 O O . VAL A 1 182 ? 5.619 -0.875 7.237 1.00 97.25 182 VAL A O 1
ATOM 1472 N N . LEU A 1 183 ? 4.327 0.202 8.721 1.00 95.56 183 LEU A N 1
ATOM 1473 C CA . LEU A 1 183 ? 3.682 1.080 7.742 1.00 95.56 183 LEU A CA 1
ATOM 1474 C C . LEU A 1 183 ? 4.665 2.021 7.055 1.00 95.56 183 LEU A C 1
ATOM 1476 O O . LEU A 1 183 ? 4.519 2.261 5.860 1.00 95.56 183 LEU A O 1
ATOM 1480 N N . GLU A 1 184 ? 5.708 2.487 7.743 1.00 96.06 184 GLU A N 1
ATOM 1481 C CA . GLU A 1 184 ? 6.769 3.274 7.101 1.00 96.06 184 GLU A CA 1
ATOM 1482 C C . GLU A 1 184 ? 7.443 2.509 5.946 1.00 96.06 184 GLU A C 1
ATOM 1484 O O . GLU A 1 184 ? 7.806 3.102 4.928 1.00 96.06 184 GLU A O 1
ATOM 1489 N N . VAL A 1 185 ? 7.572 1.184 6.072 1.00 96.12 185 VAL A N 1
ATOM 1490 C CA . VAL A 1 185 ? 8.133 0.317 5.029 1.00 96.12 185 VAL A CA 1
ATOM 1491 C C . VAL A 1 185 ? 7.084 -0.026 3.968 1.00 96.12 185 VAL A C 1
ATOM 1493 O O . VAL A 1 185 ? 7.356 0.124 2.772 1.00 96.12 185 VAL A O 1
ATOM 1496 N N . CYS A 1 186 ? 5.889 -0.452 4.388 1.00 95.00 186 CYS A N 1
ATOM 1497 C CA . CYS A 1 186 ? 4.816 -0.891 3.492 1.00 95.00 186 CYS A CA 1
ATOM 1498 C C . CYS A 1 186 ? 4.290 0.246 2.603 1.00 95.00 186 CYS A C 1
ATOM 1500 O O . CYS A 1 186 ? 4.171 0.057 1.393 1.00 95.00 186 CYS A O 1
ATOM 1502 N N . GLU A 1 187 ? 4.042 1.432 3.169 1.00 92.62 187 GLU A N 1
ATOM 1503 C CA . GLU A 1 187 ? 3.545 2.614 2.444 1.00 92.62 187 GLU A CA 1
ATOM 1504 C C . GLU A 1 187 ? 4.662 3.449 1.799 1.00 92.62 187 GLU A C 1
ATOM 1506 O O . GLU A 1 187 ? 4.393 4.309 0.959 1.00 92.62 187 GLU A O 1
ATOM 1511 N N . GLY A 1 188 ? 5.922 3.192 2.157 1.00 92.00 188 GLY A N 1
ATOM 1512 C CA . GLY A 1 188 ? 7.089 3.850 1.579 1.00 92.00 188 GLY A CA 1
ATOM 1513 C C . GLY A 1 188 ? 7.683 3.066 0.399 1.00 92.00 188 GLY A C 1
ATOM 1514 O O . GLY A 1 188 ? 7.127 3.083 -0.705 1.00 92.00 188 GLY A O 1
ATOM 1515 N N . PRO A 1 189 ? 8.853 2.424 0.574 1.00 91.38 189 PRO A N 1
ATOM 1516 C CA . PRO A 1 189 ? 9.562 1.741 -0.509 1.00 91.38 189 PRO A CA 1
ATOM 1517 C C . PRO A 1 189 ? 8.760 0.588 -1.131 1.00 91.38 189 PRO A C 1
ATOM 1519 O O . PRO A 1 189 ? 8.723 0.475 -2.356 1.00 91.38 189 PRO A O 1
ATOM 1522 N N . VAL A 1 190 ? 8.085 -0.238 -0.324 1.00 94.81 190 VAL A N 1
ATOM 1523 C CA . VAL A 1 190 ? 7.378 -1.444 -0.804 1.00 94.81 190 VAL A CA 1
ATOM 1524 C C . VAL A 1 190 ? 6.203 -1.071 -1.706 1.00 94.81 190 VAL A C 1
ATOM 1526 O O . VAL A 1 190 ? 6.076 -1.611 -2.805 1.00 94.81 190 VAL A O 1
ATOM 1529 N N . ARG A 1 191 ? 5.387 -0.087 -1.306 1.00 95.00 191 ARG A N 1
ATOM 1530 C CA . ARG A 1 191 ? 4.309 0.460 -2.139 1.00 95.00 191 ARG A CA 1
ATOM 1531 C C . ARG A 1 191 ? 4.809 0.933 -3.498 1.00 95.00 191 ARG A C 1
ATOM 1533 O O . ARG A 1 191 ? 4.252 0.531 -4.513 1.00 95.00 191 ARG A O 1
ATOM 1540 N N . LYS A 1 192 ? 5.878 1.730 -3.545 1.00 92.94 192 LYS A N 1
ATOM 1541 C CA . LYS A 1 192 ? 6.402 2.249 -4.819 1.00 92.94 192 LYS A CA 1
ATOM 1542 C C . LYS A 1 192 ? 6.864 1.135 -5.762 1.00 92.94 192 LYS A C 1
ATOM 1544 O O . LYS A 1 192 ? 6.653 1.235 -6.970 1.00 92.94 192 LYS A O 1
ATOM 1549 N N . VAL A 1 193 ? 7.477 0.071 -5.234 1.00 94.50 193 VAL A N 1
ATOM 1550 C CA . VAL A 1 193 ? 7.858 -1.113 -6.028 1.00 94.50 193 VAL A CA 1
ATOM 1551 C C . VAL A 1 193 ? 6.624 -1.873 -6.521 1.00 94.50 193 VAL A C 1
ATOM 1553 O O . VAL A 1 193 ? 6.538 -2.202 -7.701 1.00 94.50 193 VAL A O 1
ATOM 1556 N N . ARG A 1 194 ? 5.638 -2.097 -5.650 1.00 95.00 194 ARG A N 1
ATOM 1557 C CA . ARG A 1 194 ? 4.361 -2.744 -5.992 1.00 95.00 194 ARG A CA 1
ATOM 1558 C C . ARG A 1 194 ? 3.626 -2.004 -7.110 1.00 95.00 194 ARG A C 1
ATOM 1560 O O . ARG A 1 194 ? 3.250 -2.628 -8.098 1.00 95.00 194 ARG A O 1
ATOM 1567 N N . GLU A 1 195 ? 3.505 -0.683 -7.010 1.00 94.50 195 GLU A N 1
ATOM 1568 C CA . GLU A 1 195 ? 2.871 0.153 -8.040 1.00 94.50 195 GLU A CA 1
ATOM 1569 C C . GLU A 1 195 ? 3.672 0.166 -9.349 1.00 94.50 195 GLU A C 1
ATOM 1571 O O . GLU A 1 195 ? 3.091 0.179 -10.433 1.00 94.50 195 GLU A O 1
ATOM 1576 N N . SER A 1 196 ? 5.004 0.091 -9.264 1.00 94.19 196 SER A N 1
ATOM 1577 C CA . SER A 1 196 ? 5.881 -0.033 -10.435 1.00 94.19 196 SER A CA 1
ATOM 1578 C C . SER A 1 196 ? 5.636 -1.333 -11.213 1.00 94.19 196 SER A C 1
ATOM 1580 O O . SER A 1 196 ? 5.676 -1.331 -12.443 1.00 94.19 196 SER A O 1
ATOM 1582 N N . PHE A 1 197 ? 5.367 -2.441 -10.518 1.00 95.19 197 PHE A N 1
ATOM 1583 C CA . PHE A 1 197 ? 5.143 -3.752 -11.139 1.00 95.19 197 PHE A CA 1
ATOM 1584 C C . PHE A 1 197 ? 3.690 -3.984 -11.567 1.00 95.19 197 PHE A C 1
ATOM 1586 O O . PHE A 1 197 ? 3.459 -4.544 -12.636 1.00 95.19 197 PHE A O 1
ATOM 1593 N N . PHE A 1 198 ? 2.718 -3.543 -10.767 1.00 94.81 198 PHE A N 1
ATOM 1594 C CA . PHE A 1 198 ? 1.309 -3.936 -10.915 1.00 94.81 198 PHE A CA 1
ATOM 1595 C C . PHE A 1 198 ? 0.326 -2.761 -11.042 1.00 94.81 198 PHE A C 1
ATOM 1597 O O . PHE A 1 198 ? -0.875 -2.982 -11.183 1.00 94.81 198 PHE A O 1
ATOM 1604 N N . GLY A 1 199 ? 0.811 -1.518 -11.006 1.00 92.94 199 GLY A N 1
ATOM 1605 C CA . GLY A 1 199 ? -0.019 -0.316 -11.073 1.00 92.94 199 GLY A CA 1
ATOM 1606 C C . GLY A 1 199 ? -0.611 0.091 -9.721 1.00 92.94 199 GLY A C 1
ATOM 1607 O O . GLY A 1 199 ? -0.487 -0.609 -8.719 1.00 92.94 199 GLY A O 1
ATOM 1608 N N . THR A 1 200 ? -1.261 1.256 -9.681 1.00 91.19 200 THR A N 1
ATOM 1609 C CA . THR A 1 200 ? -1.767 1.865 -8.435 1.00 91.19 200 THR A CA 1
ATOM 1610 C C . THR A 1 200 ? -2.891 1.071 -7.774 1.00 91.19 200 THR A C 1
ATOM 1612 O O . THR A 1 200 ? -2.961 1.038 -6.552 1.00 91.19 200 THR A O 1
ATOM 1615 N N . ALA A 1 201 ? -3.729 0.379 -8.552 1.00 89.44 201 ALA A N 1
ATOM 1616 C CA . ALA A 1 201 ? -4.814 -0.456 -8.025 1.00 89.44 201 ALA A CA 1
ATOM 1617 C C . ALA A 1 201 ? -4.306 -1.660 -7.207 1.00 89.44 201 ALA A C 1
ATOM 1619 O O . ALA A 1 201 ? -4.995 -2.150 -6.316 1.00 89.44 201 ALA A O 1
ATOM 1620 N N . ALA A 1 202 ? -3.068 -2.113 -7.442 1.00 90.50 202 ALA A N 1
ATOM 1621 C CA . ALA A 1 202 ? -2.454 -3.153 -6.617 1.00 90.50 202 ALA A CA 1
ATOM 1622 C C . ALA A 1 202 ? -2.191 -2.685 -5.174 1.00 90.50 202 ALA A C 1
ATOM 1624 O O . ALA A 1 202 ? -1.898 -3.504 -4.299 1.00 90.50 202 ALA A O 1
ATOM 1625 N N . SER A 1 203 ? -2.301 -1.378 -4.907 1.00 91.12 203 SER A N 1
ATOM 1626 C CA . SER A 1 203 ? -2.131 -0.839 -3.564 1.00 91.12 203 SER A CA 1
ATOM 1627 C C . SER A 1 203 ? -3.302 -1.151 -2.622 1.00 91.12 203 SER A C 1
ATOM 1629 O O . SER A 1 203 ? -3.109 -1.171 -1.403 1.00 91.12 203 SER A O 1
ATOM 1631 N N . ASP A 1 204 ? -4.481 -1.463 -3.169 1.00 88.38 204 ASP A N 1
ATOM 1632 C CA . ASP A 1 204 ? -5.733 -1.564 -2.414 1.00 88.38 204 ASP A CA 1
ATOM 1633 C C . ASP A 1 204 ? -5.778 -2.779 -1.482 1.00 88.38 204 ASP A C 1
ATOM 1635 O O . ASP A 1 204 ? -6.085 -2.629 -0.299 1.00 88.38 204 ASP A O 1
ATOM 1639 N N . ALA A 1 205 ? -5.432 -3.977 -1.968 1.00 88.31 205 ALA A N 1
ATOM 1640 C CA . ALA A 1 205 ? -5.547 -5.195 -1.161 1.00 88.31 205 ALA A CA 1
ATOM 1641 C C . ALA A 1 205 ? -4.612 -5.197 0.067 1.00 88.31 205 ALA A C 1
ATOM 1643 O O . ALA A 1 205 ? -5.101 -5.456 1.163 1.00 88.31 205 ALA A O 1
ATOM 1644 N N . PRO A 1 206 ? -3.320 -4.831 -0.027 1.00 89.56 206 PRO A N 1
ATOM 1645 C CA . PRO A 1 206 ? -2.464 -4.767 1.162 1.00 89.56 206 PRO A CA 1
ATOM 1646 C C . PRO A 1 206 ? -2.806 -3.614 2.117 1.00 89.56 206 PRO A C 1
ATOM 1648 O O . PRO A 1 206 ? -2.419 -3.653 3.283 1.00 89.56 206 PRO A O 1
ATOM 1651 N N . SER A 1 207 ? -3.578 -2.608 1.679 1.00 89.56 207 SER A N 1
ATOM 1652 C CA . SER A 1 207 ? -4.011 -1.511 2.561 1.00 89.56 207 SER A CA 1
ATOM 1653 C C . SER A 1 207 ? -4.889 -1.984 3.730 1.00 89.56 207 SER A C 1
ATOM 1655 O O . SER A 1 207 ? -5.016 -1.270 4.725 1.00 89.56 207 SER A O 1
ATOM 1657 N N . VAL A 1 208 ? -5.449 -3.199 3.674 1.00 91.81 208 VAL A N 1
ATOM 1658 C CA . VAL A 1 208 ? -6.210 -3.800 4.787 1.00 91.81 208 VAL A CA 1
ATOM 1659 C C . VAL A 1 208 ? -5.378 -3.946 6.064 1.00 91.81 208 VAL A C 1
ATOM 1661 O O . VAL A 1 208 ? -5.918 -3.848 7.164 1.00 91.81 208 VAL A O 1
ATOM 1664 N N . PHE A 1 209 ? -4.057 -4.092 5.934 1.00 92.50 209 PHE A N 1
ATOM 1665 C CA . PHE A 1 209 ? -3.134 -4.203 7.063 1.00 92.50 209 PHE A CA 1
ATOM 1666 C C . PHE A 1 209 ? -2.702 -2.848 7.644 1.00 92.50 209 PHE A C 1
ATOM 1668 O O . PHE A 1 209 ? -1.968 -2.802 8.627 1.00 92.50 209 PHE A O 1
ATOM 1675 N N . SER A 1 210 ? -3.161 -1.734 7.060 1.00 91.00 210 SER A N 1
ATOM 1676 C CA . SER A 1 210 ? -2.874 -0.385 7.568 1.00 91.00 210 SER A CA 1
ATOM 1677 C C . SER A 1 210 ? -3.737 0.025 8.760 1.00 91.00 210 SER A C 1
ATOM 1679 O O . SER A 1 210 ? -3.449 1.026 9.415 1.00 91.00 210 SER A O 1
ATOM 1681 N N . SER A 1 211 ? -4.781 -0.756 9.057 1.00 89.88 211 SER A N 1
ATOM 1682 C CA . SER A 1 211 ? -5.698 -0.483 10.156 1.00 89.88 211 SER A CA 1
ATOM 1683 C C . SER A 1 211 ? -4.992 -0.630 11.511 1.00 89.88 211 SER A C 1
ATOM 1685 O O . SER A 1 211 ? -4.439 -1.694 11.801 1.00 89.88 211 SER A O 1
ATOM 1687 N N . PRO A 1 212 ? -5.080 0.374 12.400 1.00 87.75 212 PRO A N 1
ATOM 1688 C CA . PRO A 1 212 ? -4.619 0.265 13.784 1.00 87.75 212 PRO A CA 1
ATOM 1689 C C . PRO A 1 212 ? -5.244 -0.890 14.571 1.00 87.75 212 PRO A C 1
ATOM 1691 O O . PRO A 1 212 ? -4.680 -1.355 15.561 1.00 87.75 212 PRO A O 1
ATOM 1694 N N . LEU A 1 213 ? -6.397 -1.384 14.116 1.00 91.94 213 LEU A N 1
ATOM 1695 C CA . LEU A 1 213 ? -7.094 -2.509 14.725 1.00 91.94 213 LEU A CA 1
ATOM 1696 C C . LEU A 1 213 ? -6.409 -3.859 14.452 1.00 91.94 213 LEU A C 1
ATOM 1698 O O . LEU A 1 213 ? -6.738 -4.831 15.125 1.00 91.94 213 LEU A O 1
ATOM 1702 N N . VAL A 1 214 ? -5.448 -3.955 13.522 1.00 91.50 214 VAL A N 1
ATOM 1703 C CA . VAL A 1 214 ? -4.830 -5.232 13.090 1.00 91.50 214 VAL A CA 1
ATOM 1704 C C . VAL A 1 214 ? -4.156 -6.026 14.223 1.00 91.50 214 VAL A C 1
ATOM 1706 O O . VAL A 1 214 ? -4.066 -7.252 14.145 1.00 91.50 214 VAL A O 1
ATOM 1709 N N . PHE A 1 215 ? -3.731 -5.345 15.293 1.00 89.12 215 PHE A N 1
ATOM 1710 C CA . PHE A 1 215 ? -3.130 -5.951 16.490 1.00 89.12 215 PHE A CA 1
ATOM 1711 C C . PHE A 1 215 ? -4.127 -6.217 17.634 1.00 89.12 215 PHE A C 1
ATOM 1713 O O . PHE A 1 215 ? -3.738 -6.728 18.686 1.00 89.12 215 PHE A O 1
ATOM 1720 N N . THR A 1 216 ? -5.403 -5.867 17.457 1.00 87.12 216 THR A N 1
ATOM 1721 C CA . THR A 1 216 ? -6.448 -6.069 18.472 1.00 87.12 216 THR A CA 1
ATOM 1722 C C . THR A 1 216 ? -7.067 -7.466 18.366 1.00 87.12 216 THR A C 1
ATOM 1724 O O . THR A 1 216 ? -7.107 -8.055 17.287 1.00 87.12 216 THR A O 1
ATOM 1727 N N . GLU A 1 217 ? -7.553 -8.008 19.488 1.00 79.50 217 GLU A N 1
ATOM 1728 C CA . GLU A 1 217 ? -8.195 -9.335 19.515 1.00 79.50 217 GLU A CA 1
ATOM 1729 C C . GLU A 1 217 ? -9.625 -9.303 18.942 1.00 79.50 217 GLU A C 1
ATOM 1731 O O . GLU A 1 217 ? -10.025 -10.220 18.231 1.00 79.50 217 GLU A O 1
ATOM 1736 N N . ASP A 1 218 ? -10.399 -8.254 19.236 1.00 80.50 218 ASP A N 1
ATOM 1737 C CA . ASP A 1 218 ? -11.834 -8.155 18.925 1.00 80.50 218 ASP A CA 1
ATOM 1738 C C . ASP A 1 218 ? -12.236 -6.830 18.252 1.00 80.50 218 ASP A C 1
ATOM 1740 O O . ASP A 1 218 ? -13.426 -6.533 18.123 1.00 80.50 218 ASP A O 1
ATOM 1744 N N . GLY A 1 219 ? -11.262 -6.007 17.849 1.00 80.75 219 GLY A N 1
ATOM 1745 C CA . GLY A 1 219 ? -11.520 -4.679 17.294 1.00 80.75 219 GLY A CA 1
ATOM 1746 C C . GLY A 1 219 ? -12.001 -3.652 18.323 1.00 80.75 219 GLY A C 1
ATOM 1747 O O . GLY A 1 219 ? -12.381 -2.553 17.927 1.00 80.75 219 GLY A O 1
ATOM 1748 N N . LYS A 1 220 ? -12.019 -3.967 19.630 1.00 78.50 220 LYS A N 1
ATOM 1749 C CA . LYS A 1 220 ? -12.624 -3.118 20.670 1.00 78.50 220 LYS A CA 1
ATOM 1750 C C . LYS A 1 220 ? -11.655 -2.835 21.817 1.00 78.50 220 LYS A C 1
ATOM 1752 O O . LYS A 1 220 ? -11.668 -3.473 22.870 1.00 78.50 220 LYS A O 1
ATOM 1757 N N . GLU A 1 221 ? -10.858 -1.780 21.657 1.00 83.44 221 GLU A N 1
ATOM 1758 C CA . GLU A 1 221 ? -9.970 -1.289 22.717 1.00 83.44 221 GLU A CA 1
ATOM 1759 C C . GLU A 1 221 ? -10.212 0.186 23.055 1.00 83.44 221 GLU A C 1
ATOM 1761 O O . GLU A 1 221 ? -9.819 1.078 22.308 1.00 83.44 221 GLU A O 1
ATOM 1766 N N . ASP A 1 222 ? -10.788 0.461 24.232 1.00 87.06 222 ASP A N 1
ATOM 1767 C CA . ASP A 1 222 ? -11.158 1.818 24.680 1.00 87.06 222 ASP A CA 1
ATOM 1768 C C . ASP A 1 222 ? -10.034 2.851 24.520 1.00 87.06 222 ASP A C 1
ATOM 1770 O O . ASP A 1 222 ? -10.270 3.997 24.145 1.00 87.06 222 ASP A O 1
ATOM 1774 N N . GLN A 1 223 ? -8.794 2.456 24.805 1.00 83.25 223 GLN A N 1
ATOM 1775 C CA . GLN A 1 223 ? -7.654 3.359 24.710 1.00 83.25 223 GLN A CA 1
ATOM 1776 C C . GLN A 1 223 ? -7.284 3.695 23.265 1.00 83.25 223 GLN A C 1
ATOM 1778 O O . GLN A 1 223 ? -6.982 4.852 22.970 1.00 83.25 223 GLN A O 1
ATOM 1783 N N . LEU A 1 224 ? -7.338 2.711 22.368 1.00 86.62 224 LEU A N 1
ATOM 1784 C CA . LEU A 1 224 ? -7.158 2.946 20.941 1.00 86.62 224 LEU A CA 1
ATOM 1785 C C . LEU A 1 224 ? -8.257 3.881 20.427 1.00 86.62 224 LEU A C 1
ATOM 1787 O O . LEU A 1 224 ? -7.967 4.853 19.737 1.00 86.62 224 LEU A O 1
ATOM 1791 N N . TYR A 1 225 ? -9.504 3.654 20.847 1.00 89.75 225 TYR A N 1
ATOM 1792 C CA . TYR A 1 225 ? -10.630 4.515 20.493 1.00 89.75 225 TYR A CA 1
ATOM 1793 C C . TYR A 1 225 ? -10.477 5.935 21.040 1.00 89.75 225 TYR A C 1
ATOM 1795 O O . TYR A 1 225 ? -10.784 6.872 20.322 1.00 89.75 225 TYR A O 1
ATOM 1803 N N . LEU A 1 226 ? -9.948 6.136 22.248 1.00 88.75 226 LEU A N 1
ATOM 1804 C CA . LEU A 1 226 ? -9.646 7.477 22.766 1.00 88.75 226 LEU A CA 1
ATOM 1805 C C . LEU A 1 226 ? -8.588 8.218 21.939 1.00 88.75 226 LEU A C 1
ATOM 1807 O O . LEU A 1 226 ? -8.679 9.432 21.767 1.00 88.75 226 LEU A O 1
ATOM 1811 N N . GLN A 1 227 ? -7.562 7.502 21.483 1.00 86.44 227 GLN A N 1
ATOM 1812 C CA . GLN A 1 227 ? -6.426 8.096 20.778 1.00 86.44 227 GLN A CA 1
ATOM 1813 C C . GLN A 1 227 ? -6.724 8.327 19.297 1.00 86.44 227 GLN A C 1
ATOM 1815 O O . GLN A 1 227 ? -6.287 9.327 18.726 1.00 86.44 227 GLN A O 1
ATOM 1820 N N . GLN A 1 228 ? -7.445 7.396 18.677 1.00 87.62 228 GLN A N 1
ATOM 1821 C CA . GLN A 1 228 ? -7.560 7.322 17.229 1.00 87.62 228 GLN A CA 1
ATOM 1822 C C . GLN A 1 228 ? -8.988 7.398 16.716 1.00 87.62 228 GLN A C 1
ATOM 1824 O O . GLN A 1 228 ? -9.137 7.841 15.589 1.00 87.62 228 GLN A O 1
ATOM 1829 N N . TYR A 1 229 ? -10.023 7.066 17.490 1.00 91.38 229 TYR A N 1
ATOM 1830 C CA . TYR A 1 229 ? -11.423 7.085 17.039 1.00 91.38 229 TYR A CA 1
ATOM 1831 C C . TYR A 1 229 ? -12.316 7.889 18.004 1.00 91.38 229 TYR A C 1
ATOM 1833 O O . TYR A 1 229 ? -11.851 8.809 18.677 1.00 91.38 229 TYR A O 1
ATOM 1841 N N . VAL A 1 230 ? -13.621 7.604 18.030 1.00 92.31 230 VAL A N 1
ATOM 1842 C CA . VAL A 1 230 ? -14.566 8.175 18.998 1.00 92.31 230 VAL A CA 1
ATOM 1843 C C . VAL A 1 230 ? -14.956 7.112 20.022 1.00 92.31 230 VAL A C 1
ATOM 1845 O O . VAL A 1 230 ? -15.438 6.045 19.658 1.00 92.31 230 VAL A O 1
ATOM 1848 N N . LEU A 1 231 ? -14.771 7.396 21.315 1.00 93.62 231 LEU A N 1
ATOM 1849 C CA . LEU A 1 231 ? -15.140 6.473 22.393 1.00 93.62 231 LEU A CA 1
ATOM 1850 C C . LEU A 1 231 ? -16.664 6.464 22.629 1.00 93.62 231 LEU A C 1
ATOM 1852 O O . LEU A 1 231 ? -17.176 7.245 23.436 1.00 93.62 231 LEU A O 1
ATOM 1856 N N . LEU A 1 232 ? -17.380 5.561 21.959 1.00 92.69 232 LEU A N 1
ATOM 1857 C CA . LEU A 1 232 ? -18.822 5.332 22.145 1.00 92.69 232 LEU A CA 1
ATOM 1858 C C . LEU A 1 232 ? -19.127 4.452 23.357 1.00 92.69 232 LEU A C 1
ATOM 1860 O O . LEU A 1 232 ? -18.231 3.824 23.907 1.00 92.69 232 LEU A O 1
ATOM 1864 N N . GLY A 1 233 ? -20.374 4.460 23.825 1.00 88.19 233 GLY A N 1
ATOM 1865 C CA . GLY A 1 233 ? -20.811 3.648 24.962 1.00 88.19 233 GLY A CA 1
ATOM 1866 C C . GLY A 1 233 ? -20.776 2.146 24.664 1.00 88.19 233 GLY A C 1
ATOM 1867 O O . GLY A 1 233 ? -21.155 1.711 23.575 1.00 88.19 233 GLY A O 1
ATOM 1868 N N . ASN A 1 234 ? -20.361 1.354 25.655 1.00 80.88 234 ASN A N 1
ATOM 1869 C CA . ASN A 1 234 ? -20.276 -0.110 25.566 1.00 80.88 234 ASN A CA 1
ATOM 1870 C C . ASN A 1 234 ? -21.356 -0.821 26.402 1.00 80.88 234 ASN A C 1
ATOM 1872 O O . ASN A 1 234 ? -21.554 -2.029 26.255 1.00 80.88 234 ASN A O 1
ATOM 1876 N N . PHE A 1 235 ? -22.063 -0.110 27.288 1.00 82.94 235 PHE A N 1
ATOM 1877 C CA . PHE A 1 235 ? -23.063 -0.696 28.180 1.00 82.94 235 PHE A CA 1
ATOM 1878 C C . PHE A 1 235 ? -24.488 -0.493 27.657 1.00 82.94 235 PHE A C 1
ATOM 1880 O O . PHE A 1 235 ? -24.809 0.479 26.982 1.00 82.94 235 PHE A O 1
ATOM 1887 N N . GLN A 1 236 ? -25.398 -1.407 28.014 1.00 81.00 236 GLN A N 1
ATOM 1888 C CA . GLN A 1 236 ? -26.787 -1.387 27.526 1.00 81.00 236 GLN A CA 1
ATOM 1889 C C . GLN A 1 236 ? -27.548 -0.093 27.840 1.00 81.00 236 GLN A C 1
ATOM 1891 O O . GLN A 1 236 ? -28.493 0.229 27.124 1.00 81.00 236 GLN A O 1
ATOM 1896 N N . ARG A 1 237 ? -27.172 0.603 28.919 1.00 84.56 237 ARG A N 1
ATOM 1897 C CA . ARG A 1 237 ? -27.820 1.837 29.383 1.00 84.56 237 ARG A CA 1
ATOM 1898 C C . ARG A 1 237 ? -27.147 3.106 28.867 1.00 84.56 237 ARG A C 1
ATOM 1900 O O . ARG A 1 237 ? -27.655 4.182 29.165 1.00 84.56 237 ARG A O 1
ATOM 1907 N N . ASP A 1 238 ? -26.043 2.986 28.134 1.00 87.19 238 ASP A N 1
ATOM 1908 C CA . ASP A 1 238 ? -25.328 4.146 27.613 1.00 87.19 238 ASP A CA 1
ATOM 1909 C C . ASP A 1 238 ? -26.172 4.813 26.513 1.00 87.19 238 ASP A C 1
ATOM 1911 O O . ASP A 1 238 ? -26.559 4.139 25.551 1.00 87.19 238 ASP A O 1
ATOM 1915 N N . PRO A 1 239 ? -26.476 6.120 26.619 1.00 86.00 239 PRO A N 1
ATOM 1916 C CA . PRO A 1 239 ? -27.264 6.818 25.600 1.00 86.00 239 PRO A CA 1
ATOM 1917 C C . PRO A 1 239 ? -26.567 6.901 24.238 1.00 86.00 239 PRO A C 1
ATOM 1919 O O . PRO A 1 239 ? -27.233 7.037 23.219 1.00 86.00 239 PRO A O 1
ATOM 1922 N N . ASP A 1 240 ? -25.238 6.790 24.216 1.00 92.38 240 ASP A N 1
ATOM 1923 C CA . ASP A 1 240 ? -24.388 6.800 23.024 1.00 92.38 240 ASP A CA 1
ATOM 1924 C C . ASP A 1 240 ? -23.825 5.410 22.686 1.00 92.38 240 ASP A C 1
ATOM 1926 O O . ASP A 1 240 ? -22.715 5.292 22.160 1.00 92.38 240 ASP A O 1
ATOM 1930 N N . ARG A 1 241 ? -24.567 4.341 23.009 1.00 92.00 241 ARG A N 1
ATOM 1931 C CA . ARG A 1 241 ? -24.185 2.970 22.647 1.00 92.00 241 ARG A CA 1
ATOM 1932 C C . ARG A 1 241 ? -23.973 2.842 21.137 1.00 92.00 241 ARG A C 1
ATOM 1934 O O . ARG A 1 241 ? -24.766 3.388 20.369 1.00 92.00 241 ARG A O 1
ATOM 1941 N N . SER A 1 242 ? -22.965 2.068 20.725 1.00 89.00 242 SER A N 1
ATOM 1942 C CA . SER A 1 242 ? -22.609 1.846 19.311 1.00 89.00 242 SER A CA 1
ATOM 1943 C C . SER A 1 242 ? -23.817 1.622 18.398 1.00 89.00 242 SER A C 1
ATOM 1945 O O . SER A 1 242 ? -23.966 2.347 17.422 1.00 89.00 242 SER A O 1
ATOM 1947 N N . ASP A 1 243 ? -24.714 0.700 18.758 1.00 91.19 243 ASP A N 1
ATOM 1948 C CA . ASP A 1 243 ? -25.848 0.319 17.901 1.00 91.19 243 ASP A CA 1
ATOM 1949 C C . ASP A 1 243 ? -26.908 1.429 17.804 1.00 91.19 243 ASP A C 1
ATOM 1951 O O . ASP A 1 243 ? -27.621 1.536 16.811 1.00 91.19 243 ASP A O 1
ATOM 1955 N N . LEU A 1 244 ? -27.044 2.256 18.851 1.00 92.88 244 LEU A N 1
ATOM 1956 C CA . LEU A 1 244 ? -27.958 3.401 18.828 1.00 92.88 244 LEU A CA 1
ATOM 1957 C C . LEU A 1 244 ? -27.404 4.493 17.921 1.00 92.88 244 LEU A C 1
ATOM 1959 O O . LEU A 1 244 ? -28.132 5.034 17.096 1.00 92.88 244 LEU A O 1
ATOM 1963 N N . VAL A 1 245 ? -26.109 4.780 18.047 1.00 95.00 245 VAL A N 1
ATOM 1964 C CA . VAL A 1 245 ? -25.414 5.738 17.184 1.00 95.00 245 VAL A CA 1
ATOM 1965 C C . VAL A 1 245 ? -25.469 5.284 15.727 1.00 95.00 245 VAL A C 1
ATOM 1967 O O . VAL A 1 245 ? -25.814 6.082 14.862 1.00 95.00 245 VAL A O 1
ATOM 1970 N N . GLU A 1 246 ? -25.191 4.009 15.458 1.00 94.75 246 GLU A N 1
ATOM 1971 C CA . GLU A 1 246 ? -25.286 3.413 14.124 1.00 94.75 246 GLU A CA 1
ATOM 1972 C C . GLU A 1 246 ? -26.695 3.552 13.546 1.00 94.75 246 GLU A C 1
ATOM 1974 O O . GLU A 1 246 ? -26.852 4.051 12.437 1.00 94.75 246 GLU A O 1
ATOM 1979 N N . LYS A 1 247 ? -27.732 3.220 14.323 1.00 94.81 247 LYS A N 1
ATOM 1980 C CA . LYS A 1 247 ? -29.128 3.396 13.906 1.00 94.81 247 LYS A CA 1
ATOM 1981 C C . LYS A 1 247 ? -29.445 4.845 13.523 1.00 94.81 247 LYS A C 1
ATOM 1983 O O . LYS A 1 247 ? -30.102 5.075 12.508 1.00 94.81 247 LYS A O 1
ATOM 1988 N N . GLU A 1 248 ? -29.007 5.818 14.322 1.00 96.44 248 GLU A N 1
ATOM 1989 C CA . GLU A 1 248 ? -29.218 7.233 14.000 1.00 96.44 248 GLU A CA 1
ATOM 1990 C C . GLU A 1 248 ? -28.450 7.638 12.729 1.00 96.44 248 GLU A C 1
ATOM 1992 O O . GLU A 1 248 ? -28.990 8.333 11.868 1.00 96.44 248 GLU A O 1
ATOM 1997 N N . LEU A 1 249 ? -27.219 7.160 12.552 1.00 96.69 249 LEU A N 1
ATOM 1998 C CA . LEU A 1 249 ? -26.433 7.438 11.349 1.00 96.69 249 LEU A CA 1
ATOM 1999 C C . LEU A 1 249 ? -27.015 6.783 10.091 1.00 96.69 249 LEU A C 1
ATOM 2001 O O . LEU A 1 249 ? -27.028 7.422 9.042 1.00 96.69 249 LEU A O 1
ATOM 2005 N N . LEU A 1 250 ? -27.551 5.565 10.183 1.00 96.44 250 LEU A N 1
ATOM 2006 C CA . LEU A 1 250 ? -28.240 4.903 9.074 1.00 96.44 250 LEU A CA 1
ATOM 2007 C C . LEU A 1 250 ? -29.502 5.667 8.666 1.00 96.44 250 LEU A C 1
ATOM 2009 O O . LEU A 1 250 ? -29.693 5.919 7.482 1.00 96.44 250 LEU A O 1
ATOM 2013 N N . ALA A 1 251 ? -30.311 6.124 9.626 1.00 95.81 251 ALA A N 1
ATOM 2014 C CA . ALA A 1 251 ? -31.481 6.956 9.330 1.00 95.81 251 ALA A CA 1
ATOM 2015 C C . ALA A 1 251 ? -31.097 8.322 8.720 1.00 95.81 251 ALA A C 1
ATOM 2017 O O . ALA A 1 251 ? -31.797 8.847 7.851 1.00 95.81 251 ALA A O 1
ATOM 2018 N N . PHE A 1 252 ? -29.964 8.895 9.135 1.00 96.94 252 PHE A N 1
ATOM 2019 C CA . PHE A 1 252 ? -29.409 10.093 8.505 1.00 96.94 252 PHE A CA 1
ATOM 2020 C C . PHE A 1 252 ? -28.954 9.826 7.059 1.00 96.94 252 PHE A C 1
ATOM 2022 O O . PHE A 1 252 ? -29.221 10.634 6.169 1.00 96.94 252 PHE A O 1
ATOM 2029 N N . LEU A 1 253 ? -28.298 8.690 6.807 1.00 96.75 253 LEU A N 1
ATOM 2030 C CA . LEU A 1 253 ? -27.861 8.295 5.468 1.00 96.75 253 LEU A CA 1
ATOM 2031 C C . LEU A 1 253 ? -29.026 7.922 4.547 1.00 96.75 253 LEU A C 1
ATOM 2033 O O . LEU A 1 253 ? -28.965 8.240 3.366 1.00 96.75 253 LEU A O 1
ATOM 2037 N N . GLU A 1 254 ? -30.097 7.328 5.071 1.00 96.44 254 GLU A N 1
ATOM 2038 C CA . GLU A 1 254 ? -31.353 7.103 4.344 1.00 96.44 254 GLU A CA 1
ATOM 2039 C C . GLU A 1 254 ? -31.947 8.432 3.852 1.00 96.44 254 GLU A C 1
ATOM 2041 O O . GLU A 1 254 ? -32.307 8.564 2.681 1.00 96.44 254 GLU A O 1
ATOM 2046 N N . TRP A 1 255 ? -31.951 9.470 4.700 1.00 96.00 255 TRP A N 1
ATOM 2047 C CA . TRP A 1 255 ? -32.321 10.823 4.271 1.00 96.00 255 TRP A CA 1
ATOM 2048 C C . TRP A 1 255 ? -31.378 11.352 3.177 1.00 96.00 255 TRP A C 1
ATOM 2050 O O . TRP A 1 255 ? -31.847 11.858 2.152 1.00 96.00 255 TRP A O 1
ATOM 2060 N N . ALA A 1 256 ? -30.061 11.208 3.356 1.00 95.81 256 ALA A N 1
ATOM 2061 C CA . ALA A 1 256 ? -29.062 11.727 2.419 1.00 95.81 256 ALA A CA 1
ATOM 2062 C C . ALA A 1 256 ? -29.078 11.012 1.049 1.00 95.81 256 ALA A C 1
ATOM 2064 O O . ALA A 1 256 ? -28.887 11.656 0.018 1.00 95.81 256 ALA A O 1
ATOM 2065 N N . ASP A 1 257 ? -29.349 9.705 1.015 1.00 96.31 257 ASP A N 1
ATOM 2066 C CA . ASP A 1 257 ? -29.409 8.875 -0.200 1.00 96.31 257 ASP A CA 1
ATOM 2067 C C . ASP A 1 257 ? -30.819 8.810 -0.818 1.00 96.31 257 ASP A C 1
ATOM 2069 O O . ASP A 1 257 ? -31.020 8.116 -1.807 1.00 96.31 257 ASP A O 1
ATOM 2073 N N . SER A 1 258 ? -31.799 9.562 -0.306 1.00 94.44 258 SER A N 1
ATOM 2074 C CA . SER A 1 258 ? -33.212 9.511 -0.742 1.00 94.44 258 SER A CA 1
ATOM 2075 C C . SER A 1 258 ? -33.476 9.782 -2.236 1.00 94.44 258 SER A C 1
ATOM 2077 O O . SER A 1 258 ? -34.561 9.487 -2.742 1.00 94.44 258 SER A O 1
ATOM 2079 N N . HIS A 1 259 ? -32.501 10.326 -2.972 1.00 94.00 259 HIS A N 1
ATOM 2080 C CA . HIS A 1 259 ? -32.576 10.502 -4.428 1.00 94.00 259 HIS A CA 1
ATOM 2081 C C . HIS A 1 259 ? -32.181 9.250 -5.227 1.00 94.00 259 HIS A C 1
ATOM 2083 O O . HIS A 1 259 ? -32.394 9.231 -6.441 1.00 94.00 259 HIS A O 1
ATOM 2089 N N . SER A 1 260 ? -31.604 8.228 -4.590 1.00 95.12 260 SER A N 1
ATOM 2090 C CA . SER A 1 260 ? -31.173 7.002 -5.260 1.00 95.12 260 SER A CA 1
ATOM 2091 C C . SER A 1 260 ? -32.359 6.143 -5.700 1.00 95.12 260 SER A C 1
ATOM 2093 O O . SER A 1 260 ? -33.455 6.199 -5.132 1.00 95.12 260 SER A O 1
ATOM 2095 N N . ALA A 1 261 ? -32.143 5.328 -6.733 1.00 95.00 261 ALA A N 1
ATOM 2096 C CA . ALA A 1 261 ? -33.161 4.395 -7.207 1.00 95.00 261 ALA A CA 1
ATOM 2097 C C . ALA A 1 261 ? -33.486 3.344 -6.132 1.00 95.00 261 ALA A C 1
ATOM 2099 O O . ALA A 1 261 ? -34.643 2.962 -5.962 1.00 95.00 261 ALA A O 1
ATOM 2100 N N . GLU A 1 262 ? -32.477 2.920 -5.372 1.00 95.38 262 GLU A N 1
ATOM 2101 C CA . GLU A 1 262 ? -32.599 1.952 -4.287 1.00 95.38 262 GLU A CA 1
ATOM 2102 C C . GLU A 1 262 ? -33.432 2.500 -3.123 1.00 95.38 262 GLU A C 1
ATOM 2104 O O . GLU A 1 262 ? -34.307 1.790 -2.625 1.00 95.38 262 GLU A O 1
ATOM 2109 N N . ALA A 1 263 ? -33.241 3.770 -2.744 1.00 94.81 263 ALA A N 1
ATOM 2110 C CA . ALA A 1 263 ? -34.059 4.430 -1.726 1.00 94.81 263 ALA A CA 1
ATOM 2111 C C . ALA A 1 263 ? -35.526 4.541 -2.167 1.00 94.81 263 ALA A C 1
ATOM 2113 O O . ALA A 1 263 ? -36.443 4.208 -1.415 1.00 94.81 263 ALA A O 1
ATOM 2114 N N . GLN A 1 264 ? -35.764 4.950 -3.417 1.00 94.19 264 GLN A N 1
ATOM 2115 C CA . GLN A 1 264 ? -37.114 5.048 -3.984 1.00 94.19 264 GLN A CA 1
ATOM 2116 C C . GLN A 1 264 ? -37.807 3.680 -4.050 1.00 94.19 264 GLN A C 1
ATOM 2118 O O . GLN A 1 264 ? -38.994 3.557 -3.729 1.00 94.19 264 GLN A O 1
ATOM 2123 N N . GLN A 1 265 ? -37.072 2.633 -4.430 1.00 94.88 265 GLN A N 1
ATOM 2124 C CA . GLN A 1 265 ? -37.576 1.263 -4.429 1.00 94.88 265 GLN A CA 1
ATOM 2125 C C . GLN A 1 265 ? -37.926 0.803 -3.009 1.00 94.88 265 GLN A C 1
ATOM 2127 O O . GLN A 1 265 ? -39.002 0.242 -2.803 1.00 94.88 265 GLN A O 1
ATOM 2132 N N . TYR A 1 266 ? -37.061 1.060 -2.028 1.00 95.69 266 TYR A N 1
ATOM 2133 C CA . TYR A 1 266 ? -37.318 0.715 -0.632 1.00 95.69 266 TYR A CA 1
ATOM 2134 C C . TYR A 1 266 ? -38.566 1.423 -0.085 1.00 95.69 266 TYR A C 1
ATOM 2136 O O . TYR A 1 266 ? -39.485 0.754 0.393 1.00 95.69 266 TYR A O 1
ATOM 2144 N N . HIS A 1 267 ? -38.659 2.746 -0.231 1.00 93.75 267 HIS A N 1
ATOM 2145 C CA . HIS A 1 267 ? -39.800 3.515 0.271 1.00 93.75 267 HIS A CA 1
ATOM 2146 C C . HIS A 1 267 ? -41.118 3.159 -0.424 1.00 93.75 267 HIS A C 1
ATOM 2148 O O . HIS A 1 267 ? -42.140 3.024 0.246 1.00 93.75 267 HIS A O 1
ATOM 2154 N N . SER A 1 268 ? -41.113 2.939 -1.744 1.00 93.38 268 SER A N 1
ATOM 2155 C CA . SER A 1 268 ? -42.327 2.528 -2.467 1.00 93.38 268 SER A CA 1
ATOM 2156 C C . SER A 1 268 ? -42.831 1.147 -2.030 1.00 93.38 268 SER A C 1
ATOM 2158 O O . SER A 1 268 ? -44.036 0.956 -1.848 1.00 93.38 268 SER A O 1
ATOM 2160 N N . GLN A 1 269 ? -41.926 0.193 -1.791 1.00 93.06 269 GLN A N 1
ATOM 2161 C CA . GLN A 1 269 ? -42.274 -1.130 -1.262 1.00 93.06 269 GLN A CA 1
ATOM 2162 C C . GLN A 1 269 ? -42.770 -1.057 0.185 1.00 93.06 269 GLN A C 1
ATOM 2164 O O . GLN A 1 269 ? -43.740 -1.732 0.548 1.00 93.06 269 GLN A O 1
ATOM 2169 N N . GLN A 1 270 ? -42.145 -0.214 1.006 1.00 94.12 270 GLN A N 1
ATOM 2170 C CA . GLN A 1 270 ? -42.560 0.026 2.385 1.00 94.12 270 GLN A CA 1
ATOM 2171 C C . GLN A 1 270 ? -43.970 0.627 2.436 1.00 94.12 270 GLN A C 1
ATOM 2173 O O . GLN A 1 270 ? -44.818 0.159 3.197 1.00 94.12 270 GLN A O 1
ATOM 2178 N N . GLU A 1 271 ? -44.252 1.621 1.592 1.00 93.56 271 GLU A N 1
ATOM 2179 C CA . GLU A 1 271 ? -45.565 2.256 1.511 1.00 93.56 271 GLU A CA 1
ATOM 2180 C C . GLU A 1 271 ? -46.634 1.284 0.996 1.00 93.56 271 GLU A C 1
ATOM 2182 O O . GLU A 1 271 ? -47.703 1.178 1.599 1.00 93.56 271 GLU A O 1
ATOM 2187 N N . SER A 1 272 ? -46.333 0.507 -0.050 1.00 92.00 272 SER A N 1
ATOM 2188 C CA . SER A 1 272 ? -47.240 -0.526 -0.570 1.00 92.00 272 SER A CA 1
ATOM 2189 C C . SER A 1 272 ? -47.589 -1.567 0.498 1.00 92.00 272 SER A C 1
ATOM 2191 O O . SER A 1 272 ? -48.759 -1.908 0.679 1.00 92.00 272 SER A O 1
ATOM 2193 N N . THR A 1 273 ? -46.593 -2.039 1.254 1.00 92.44 273 THR A N 1
ATOM 2194 C CA . THR A 1 273 ? -46.803 -3.002 2.348 1.00 92.44 273 THR A CA 1
ATOM 2195 C C . THR A 1 273 ? -47.670 -2.393 3.449 1.00 92.44 273 THR A C 1
ATOM 2197 O O . THR A 1 273 ? -48.666 -2.991 3.852 1.00 92.44 273 THR A O 1
ATOM 2200 N N . ARG A 1 274 ? -47.386 -1.148 3.852 1.00 93.56 274 ARG A N 1
ATOM 2201 C CA . ARG A 1 274 ? -48.169 -0.417 4.861 1.00 93.56 274 ARG A CA 1
ATOM 2202 C C . ARG A 1 274 ? -49.626 -0.206 4.440 1.00 93.56 274 ARG A C 1
ATOM 2204 O O . ARG A 1 274 ? -50.527 -0.298 5.273 1.00 93.56 274 ARG A O 1
ATOM 2211 N N . GLN A 1 275 ? -49.878 0.061 3.157 1.00 94.38 275 GLN A N 1
ATOM 2212 C CA . GLN A 1 275 ? -51.235 0.188 2.615 1.00 94.38 275 GLN A CA 1
ATOM 2213 C C . GLN A 1 275 ? -51.996 -1.147 2.652 1.00 94.38 275 GLN A C 1
ATOM 2215 O O . GLN A 1 275 ? -53.188 -1.163 2.968 1.00 94.38 275 GLN A O 1
ATOM 2220 N N . LEU A 1 276 ? -51.329 -2.269 2.358 1.00 92.88 276 LEU A N 1
ATOM 2221 C CA . LEU A 1 276 ? -51.930 -3.605 2.455 1.00 92.88 276 LEU A CA 1
ATOM 2222 C C . LEU A 1 276 ? -52.227 -3.993 3.910 1.00 92.88 276 LEU A C 1
ATOM 2224 O O . LEU A 1 276 ? -53.317 -4.490 4.193 1.00 92.88 276 LEU A O 1
ATOM 2228 N N . GLU A 1 277 ? -51.312 -3.706 4.837 1.00 92.50 277 GLU A N 1
ATOM 2229 C CA . GLU A 1 277 ? -51.511 -3.923 6.276 1.00 92.50 277 GLU A CA 1
ATOM 2230 C C . GLU A 1 277 ? -52.676 -3.092 6.827 1.00 92.50 277 GLU A C 1
ATOM 2232 O O . GLU A 1 277 ? -53.505 -3.613 7.574 1.00 92.50 277 GLU A O 1
ATOM 2237 N N . ALA A 1 278 ? -52.792 -1.823 6.419 1.00 93.19 278 ALA A N 1
ATOM 2238 C CA . ALA A 1 278 ? -53.913 -0.966 6.801 1.00 93.19 278 ALA A CA 1
ATOM 2239 C C . ALA A 1 278 ? -55.255 -1.530 6.303 1.00 93.19 278 ALA A C 1
ATOM 2241 O O . ALA A 1 278 ? -56.203 -1.639 7.081 1.00 93.19 278 ALA A O 1
ATOM 2242 N N . ARG A 1 279 ? -55.320 -1.980 5.042 1.00 93.31 279 ARG A N 1
ATOM 2243 C CA . ARG A 1 279 ? -56.514 -2.648 4.487 1.00 93.31 279 ARG A CA 1
ATOM 2244 C C . ARG A 1 279 ? -56.845 -3.948 5.220 1.00 93.31 279 ARG A C 1
ATOM 2246 O O . ARG A 1 279 ? -58.018 -4.241 5.448 1.00 93.31 279 ARG A O 1
ATOM 2253 N N . LEU A 1 280 ? -55.834 -4.726 5.609 1.00 92.31 280 LEU A N 1
ATOM 2254 C CA . LEU A 1 280 ? -56.032 -5.949 6.385 1.00 92.31 280 LEU A CA 1
ATOM 2255 C C . LEU A 1 280 ? -56.591 -5.640 7.777 1.00 92.31 280 LEU A C 1
ATOM 2257 O O . LEU A 1 280 ? -57.538 -6.299 8.208 1.00 92.31 280 LEU A O 1
ATOM 2261 N N . ALA A 1 281 ? -56.065 -4.616 8.450 1.00 91.62 281 ALA A N 1
ATOM 2262 C CA . ALA A 1 281 ? -56.579 -4.158 9.737 1.00 91.62 281 ALA A CA 1
ATOM 2263 C C . ALA A 1 281 ? -58.043 -3.690 9.639 1.00 91.62 281 ALA A C 1
ATOM 2265 O O . ALA A 1 281 ? -58.859 -4.045 10.492 1.00 91.62 281 ALA A O 1
ATOM 2266 N N . GLU A 1 282 ? -58.405 -2.964 8.576 1.00 92.12 282 GLU A N 1
ATOM 2267 C CA . GLU A 1 282 ? -59.789 -2.551 8.307 1.00 92.12 282 GLU A CA 1
ATOM 2268 C C . GLU A 1 282 ? -60.727 -3.754 8.106 1.00 92.12 282 GLU A C 1
ATOM 2270 O O . GLU A 1 282 ? -61.805 -3.802 8.709 1.00 92.12 282 GLU A O 1
ATOM 2275 N N . LEU A 1 283 ? -60.316 -4.760 7.322 1.00 89.62 283 LEU A N 1
ATOM 2276 C CA . LEU A 1 283 ? -61.104 -5.981 7.101 1.00 89.62 283 LEU A CA 1
ATOM 2277 C C . LEU A 1 283 ? -61.268 -6.817 8.378 1.00 89.62 283 LEU A C 1
ATOM 2279 O O . LEU A 1 283 ? -62.357 -7.338 8.638 1.00 89.62 283 LEU A O 1
ATOM 2283 N N . LEU A 1 284 ? -60.225 -6.923 9.205 1.00 89.00 284 LEU A N 1
ATOM 2284 C CA . LEU A 1 284 ? -60.300 -7.602 10.503 1.00 89.00 284 LEU A CA 1
ATOM 2285 C C . LEU A 1 284 ? -61.256 -6.874 11.456 1.00 89.00 284 LEU A C 1
ATOM 2287 O O . LEU A 1 284 ? -62.119 -7.511 12.064 1.00 89.00 284 LEU A O 1
ATOM 2291 N N . GLN A 1 285 ? -61.193 -5.541 11.510 1.00 87.69 285 GLN A N 1
ATOM 2292 C CA . GLN A 1 285 ? -62.131 -4.739 12.297 1.00 87.69 285 GLN A CA 1
ATOM 2293 C C . GLN A 1 285 ? -63.576 -4.898 11.791 1.00 87.69 285 GLN A C 1
ATOM 2295 O O . GLN A 1 285 ? -64.523 -4.944 12.583 1.00 87.69 285 GLN A O 1
ATOM 2300 N N . GLN A 1 286 ? -63.776 -5.015 10.475 1.00 85.81 286 GLN A N 1
ATOM 2301 C CA . GLN A 1 286 ? -65.087 -5.295 9.886 1.00 85.81 286 GLN A CA 1
ATOM 2302 C C . GLN A 1 286 ? -65.601 -6.688 10.283 1.00 85.81 286 GLN A C 1
ATOM 2304 O O . GLN A 1 286 ? -66.780 -6.818 10.631 1.00 85.81 286 GLN A O 1
ATOM 2309 N N . LYS A 1 287 ? -64.726 -7.704 10.302 1.00 82.69 287 LYS A N 1
ATOM 2310 C CA . LYS A 1 287 ? -65.044 -9.065 10.765 1.00 82.69 287 LYS A CA 1
ATOM 2311 C C . LYS A 1 287 ? -65.482 -9.065 12.234 1.00 82.69 287 LYS A C 1
ATOM 2313 O O . LYS A 1 287 ? -66.533 -9.622 12.549 1.00 82.69 287 LYS A O 1
ATOM 2318 N N . GLU A 1 288 ? -64.757 -8.374 13.113 1.00 82.19 288 GLU A N 1
ATOM 2319 C CA . GLU A 1 288 ? -65.099 -8.237 14.542 1.00 82.19 288 GLU A CA 1
ATOM 2320 C C . GLU A 1 288 ? -66.427 -7.495 14.782 1.00 82.19 288 GLU A C 1
ATOM 2322 O O . GLU A 1 288 ? -67.228 -7.860 15.652 1.00 82.19 288 GLU A O 1
ATOM 2327 N N . ARG A 1 289 ? -66.721 -6.460 13.986 1.00 80.38 289 ARG A N 1
ATOM 2328 C CA . ARG A 1 289 ? -68.008 -5.739 14.051 1.00 80.38 289 ARG A CA 1
ATOM 2329 C C . ARG A 1 289 ? -69.188 -6.605 13.602 1.00 80.38 289 ARG A C 1
ATOM 2331 O O . ARG A 1 289 ? -70.299 -6.437 14.106 1.00 80.38 289 ARG A O 1
ATOM 2338 N N . GLN A 1 290 ? -68.977 -7.530 12.665 1.00 74.06 290 GLN A N 1
ATOM 2339 C CA . GLN A 1 290 ? -70.015 -8.468 12.227 1.00 74.06 290 GLN A CA 1
ATOM 2340 C C . GLN A 1 290 ? -70.253 -9.601 13.236 1.00 74.06 290 GLN A C 1
ATOM 2342 O O . GLN A 1 290 ? -71.405 -9.982 13.455 1.00 74.06 290 GLN A O 1
ATOM 2347 N N . THR A 1 291 ? -69.204 -10.121 13.879 1.00 69.06 291 THR A N 1
ATOM 2348 C CA . THR A 1 291 ? -69.336 -11.160 14.915 1.00 69.06 291 THR A CA 1
ATOM 2349 C C . THR A 1 291 ? -69.984 -10.616 16.189 1.00 69.06 291 THR A C 1
ATOM 2351 O O . THR A 1 291 ? -70.862 -11.272 16.746 1.00 69.06 291 THR A O 1
ATOM 2354 N N . SER A 1 292 ? -69.655 -9.386 16.598 1.00 65.44 292 SER A N 1
ATOM 2355 C CA . SER A 1 292 ? -70.286 -8.710 17.747 1.00 65.44 292 SER A CA 1
ATOM 2356 C C . SER A 1 292 ? -71.761 -8.343 17.512 1.00 65.44 292 SER A C 1
ATOM 2358 O O . SER A 1 292 ? -72.581 -8.512 18.415 1.00 65.44 292 SER A O 1
ATOM 2360 N N . ARG A 1 293 ? -72.150 -7.934 16.292 1.00 60.88 293 ARG A N 1
ATOM 2361 C CA . ARG A 1 293 ? -73.562 -7.677 15.921 1.00 60.88 293 ARG A CA 1
ATOM 2362 C C . ARG A 1 293 ? -74.456 -8.918 15.932 1.00 60.88 293 ARG A C 1
ATOM 2364 O O . ARG A 1 293 ? -75.660 -8.777 16.109 1.00 60.88 293 ARG A O 1
ATOM 2371 N N . LYS A 1 294 ? -73.905 -10.125 15.773 1.00 55.81 294 LYS A N 1
ATOM 2372 C CA . LYS A 1 294 ? -74.673 -11.373 15.936 1.00 55.81 294 LYS A CA 1
ATOM 2373 C C . LYS A 1 294 ? -74.986 -11.703 17.409 1.00 55.81 294 LYS A C 1
ATOM 2375 O O . LYS A 1 294 ? -75.853 -12.536 17.645 1.00 55.81 294 LYS A O 1
ATOM 2380 N N . GLY A 1 295 ? -74.318 -11.063 18.379 1.00 53.59 295 GLY A N 1
ATOM 2381 C CA . GLY A 1 295 ? -74.480 -11.319 19.820 1.00 53.59 295 GLY A CA 1
ATOM 2382 C C . GLY A 1 295 ? -75.506 -10.440 20.554 1.00 53.59 295 GLY A C 1
ATOM 2383 O O . GLY A 1 295 ? -75.933 -10.805 21.646 1.00 53.59 295 GLY A O 1
ATOM 2384 N N . LEU A 1 296 ? -75.941 -9.313 19.975 1.00 53.41 296 LEU A N 1
ATOM 2385 C CA . LEU A 1 296 ? -77.014 -8.464 20.512 1.00 53.41 296 LEU A CA 1
ATOM 2386 C C . LEU A 1 296 ? -78.105 -8.263 19.449 1.00 53.41 296 LEU A C 1
ATOM 2388 O O . LEU A 1 296 ? -77.837 -7.736 18.373 1.00 53.41 296 LEU A O 1
ATOM 2392 N N . PHE A 1 297 ? -79.335 -8.681 19.759 1.00 51.19 297 PHE A N 1
ATOM 2393 C CA . PHE A 1 297 ? -80.527 -8.533 18.914 1.00 51.19 297 PHE A CA 1
ATOM 2394 C C . PHE A 1 297 ? -80.676 -7.117 18.322 1.00 51.19 297 PHE A C 1
ATOM 2396 O O . PHE A 1 297 ? -80.637 -6.131 19.055 1.00 51.19 297 PHE A O 1
ATOM 2403 N N . SER A 1 298 ? -80.953 -7.017 17.016 1.00 44.78 298 SER A N 1
ATOM 2404 C CA . SER A 1 298 ? -81.415 -5.778 16.375 1.00 44.78 298 SER A CA 1
ATOM 2405 C C . SER A 1 298 ? -82.505 -6.065 15.334 1.00 44.78 298 SER A C 1
ATOM 2407 O O . SER A 1 298 ? -82.247 -6.664 14.290 1.00 44.78 298 SER A O 1
ATOM 2409 N N . LEU A 1 299 ? -83.732 -5.630 15.656 1.00 44.28 299 LEU A N 1
ATOM 2410 C CA . LEU A 1 299 ? -84.802 -5.305 14.711 1.00 44.28 299 LEU A CA 1
ATOM 2411 C C . LEU A 1 299 ? -84.528 -3.903 14.141 1.00 44.28 299 LEU A C 1
ATOM 2413 O O . LEU A 1 299 ? -84.398 -2.956 14.912 1.00 44.28 299 LEU A O 1
ATOM 2417 N N . GLY A 1 300 ? -84.552 -3.745 12.818 1.00 42.34 300 GLY A N 1
ATOM 2418 C CA . GLY A 1 300 ? -84.615 -2.427 12.175 1.00 42.34 300 GLY A CA 1
ATOM 2419 C C . GLY A 1 300 ? -83.724 -2.321 10.946 1.00 42.34 300 GLY A C 1
ATOM 2420 O O . GLY A 1 300 ? -82.504 -2.400 11.043 1.00 42.34 300 GLY A O 1
ATOM 2421 N N . GLY A 1 301 ? -84.354 -2.179 9.781 1.00 51.09 301 GLY A N 1
ATOM 2422 C CA . GLY A 1 301 ? -83.719 -2.256 8.472 1.00 51.09 301 GLY A CA 1
ATOM 2423 C C . GLY A 1 301 ? -83.035 -0.969 8.007 1.00 51.09 301 GLY A C 1
ATOM 2424 O O . GLY A 1 301 ? -83.443 0.142 8.331 1.00 51.09 301 GLY A O 1
ATOM 2425 N N . GLY A 1 302 ? -82.015 -1.171 7.175 1.00 40.75 302 GLY A N 1
ATOM 2426 C CA . GLY A 1 302 ? -81.332 -0.172 6.359 1.00 40.75 302 GLY A CA 1
ATOM 2427 C C . GLY A 1 302 ? -80.266 -0.881 5.509 1.00 40.75 302 GLY A C 1
ATOM 2428 O O . GLY A 1 302 ? -79.507 -1.677 6.067 1.00 40.75 302 GLY A O 1
ATOM 2429 N N . PRO A 1 303 ? -80.214 -0.682 4.179 1.00 52.78 303 PRO A N 1
ATOM 2430 C CA . PRO A 1 303 ? -79.346 -1.456 3.305 1.00 52.78 303 PRO A CA 1
ATOM 2431 C C . PRO A 1 303 ? -77.919 -0.908 3.374 1.00 52.78 303 PRO A C 1
ATOM 2433 O O . PRO A 1 303 ? -77.653 0.221 2.977 1.00 52.78 303 PRO A O 1
ATOM 2436 N N . ALA A 1 304 ? -76.986 -1.729 3.844 1.00 44.69 304 ALA A N 1
ATOM 2437 C CA . ALA A 1 304 ? -75.570 -1.555 3.558 1.00 44.69 304 ALA A CA 1
ATOM 2438 C C . ALA A 1 304 ? -75.010 -2.927 3.183 1.00 44.69 304 ALA A C 1
ATOM 2440 O O . ALA A 1 304 ? -74.985 -3.848 4.002 1.00 44.69 304 ALA A O 1
ATOM 2441 N N . SER A 1 305 ? -74.621 -3.052 1.916 1.00 55.09 305 SER A N 1
ATOM 2442 C CA . SER A 1 305 ? -74.003 -4.214 1.279 1.00 55.09 305 SER A CA 1
ATOM 2443 C C . SER A 1 305 ? -72.782 -4.694 2.065 1.00 55.09 305 SER A C 1
ATOM 2445 O O . SER A 1 305 ? -71.657 -4.261 1.826 1.00 55.09 305 SER A O 1
ATOM 2447 N N . THR A 1 306 ? -73.001 -5.567 3.040 1.00 59.62 306 THR A N 1
ATOM 2448 C CA . THR A 1 306 ? -71.930 -6.213 3.795 1.00 59.62 306 THR A CA 1
ATOM 2449 C C . THR A 1 306 ? -71.724 -7.605 3.203 1.00 59.62 306 THR A C 1
ATOM 2451 O O . THR A 1 306 ? -72.704 -8.344 3.084 1.00 59.62 306 THR A O 1
ATOM 2454 N N . PRO A 1 307 ? -70.499 -7.959 2.771 1.00 62.97 307 PRO A N 1
ATOM 2455 C CA . PRO A 1 307 ? -70.242 -9.259 2.164 1.00 62.97 307 PRO A CA 1
ATOM 2456 C C . PRO A 1 307 ? -70.553 -10.393 3.161 1.00 62.97 307 PRO A C 1
ATOM 2458 O O . PRO A 1 307 ? -70.419 -10.188 4.375 1.00 62.97 307 PRO A O 1
ATOM 2461 N N . PRO A 1 308 ? -70.980 -11.576 2.676 1.00 76.56 308 PRO A N 1
ATOM 2462 C CA . PRO A 1 308 ? -71.225 -12.743 3.519 1.00 76.56 308 PRO A CA 1
ATOM 2463 C C . PRO A 1 308 ? -69.986 -13.116 4.356 1.00 76.56 308 PRO A C 1
ATOM 2465 O O . PRO A 1 308 ? -68.869 -12.942 3.870 1.00 76.56 308 PRO A O 1
ATOM 2468 N N . PRO A 1 309 ? -70.143 -13.686 5.569 1.00 74.62 309 PRO A N 1
ATOM 2469 C CA . PRO A 1 309 ? -69.017 -14.032 6.443 1.00 74.62 309 PRO A CA 1
ATOM 2470 C C . PRO A 1 309 ? -67.951 -14.915 5.777 1.00 74.62 309 PRO A C 1
ATOM 2472 O O . PRO A 1 309 ? -66.767 -14.653 5.942 1.00 74.62 309 PRO A O 1
ATOM 2475 N N . GLU A 1 310 ? -68.358 -15.906 4.977 1.00 78.19 310 GLU A N 1
ATOM 2476 C CA . GLU A 1 310 ? -67.435 -16.784 4.236 1.00 78.19 310 GLU A CA 1
ATOM 2477 C C . GLU A 1 310 ? -66.635 -16.039 3.156 1.00 78.19 310 GLU A C 1
ATOM 2479 O O . GLU A 1 310 ? -65.474 -16.353 2.902 1.00 78.19 310 GLU A O 1
ATOM 2484 N N . GLU A 1 311 ? -67.241 -15.034 2.521 1.00 81.38 311 GLU A N 1
ATOM 2485 C CA . GLU A 1 311 ? -66.580 -14.210 1.507 1.00 81.38 311 GLU A CA 1
ATOM 2486 C C . GLU A 1 311 ? -65.584 -13.246 2.160 1.00 81.38 311 GLU A C 1
ATOM 2488 O O . GLU A 1 311 ? -64.466 -13.078 1.675 1.00 81.38 311 GLU A O 1
ATOM 2493 N N . LEU A 1 312 ? -65.949 -12.682 3.316 1.00 81.88 312 LEU A N 1
ATOM 2494 C CA . LEU A 1 312 ? -65.048 -11.868 4.129 1.00 81.88 312 LEU A CA 1
ATOM 2495 C C . LEU A 1 312 ? -63.849 -12.696 4.624 1.00 81.88 312 LEU A C 1
ATOM 2497 O O . LEU A 1 312 ? -62.721 -12.214 4.602 1.00 81.88 312 LEU A O 1
ATOM 2501 N N . GLU A 1 313 ? -64.056 -13.957 5.014 1.00 83.69 313 GLU A N 1
ATOM 2502 C CA . GLU A 1 313 ? -62.968 -14.864 5.407 1.00 83.69 313 GLU A CA 1
ATOM 2503 C C . GLU A 1 313 ? -62.007 -15.180 4.261 1.00 83.69 313 GLU A C 1
ATOM 2505 O O . GLU A 1 313 ? -60.792 -15.145 4.462 1.00 83.69 313 GLU A O 1
ATOM 2510 N N . LYS A 1 314 ? -62.522 -15.408 3.049 1.00 87.44 314 LYS A N 1
ATOM 2511 C CA . LYS A 1 314 ? -61.685 -15.585 1.853 1.00 87.44 314 LYS A CA 1
ATOM 2512 C C . LYS A 1 314 ? -60.904 -14.322 1.498 1.00 87.44 314 LYS A C 1
ATOM 2514 O O . LYS A 1 314 ? -59.736 -14.420 1.127 1.00 87.44 314 LYS A O 1
ATOM 2519 N N . GLN A 1 315 ? -61.519 -13.146 1.622 1.00 87.75 315 GLN A N 1
ATOM 2520 C CA . GLN A 1 315 ? -60.852 -11.863 1.379 1.00 87.75 315 GLN A CA 1
ATOM 2521 C C . GLN A 1 315 ? -59.740 -11.597 2.396 1.00 87.75 315 GLN A C 1
ATOM 2523 O O . GLN A 1 315 ? -58.644 -11.209 1.996 1.00 87.75 315 GLN A O 1
ATOM 2528 N N . VAL A 1 316 ? -59.987 -11.874 3.681 1.00 89.06 316 VAL A N 1
ATOM 2529 C CA . VAL A 1 316 ? -58.967 -11.798 4.737 1.00 89.06 316 VAL A CA 1
ATOM 2530 C C . VAL A 1 316 ? -57.816 -12.756 4.437 1.00 89.06 316 VAL A C 1
ATOM 2532 O O . VAL A 1 316 ? -56.676 -12.312 4.405 1.00 89.06 316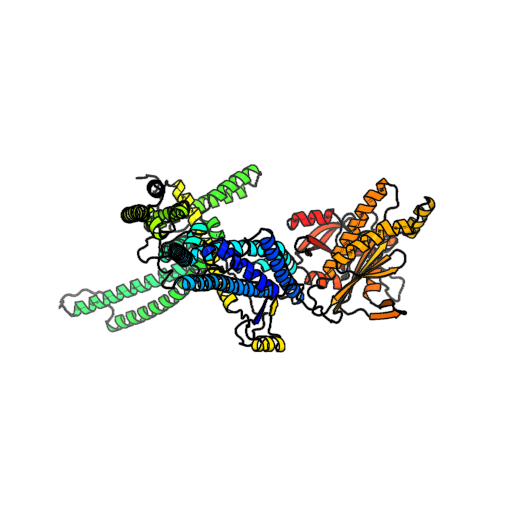 VAL A O 1
ATOM 2535 N N . ALA A 1 317 ? -58.095 -14.028 4.137 1.00 90.44 317 ALA A N 1
ATOM 2536 C CA . ALA A 1 317 ? -57.057 -15.016 3.835 1.00 90.44 317 ALA A CA 1
ATOM 2537 C C . ALA A 1 317 ? -56.229 -14.643 2.590 1.00 90.44 317 ALA A C 1
ATOM 2539 O O . ALA A 1 317 ? -55.004 -14.767 2.586 1.00 90.44 317 ALA A O 1
ATOM 2540 N N . ARG A 1 318 ? -56.878 -14.132 1.536 1.00 93.00 318 ARG A N 1
ATOM 2541 C CA . ARG A 1 318 ? -56.190 -13.648 0.332 1.00 93.00 318 ARG A CA 1
ATOM 2542 C C . ARG A 1 318 ? -55.290 -12.454 0.642 1.00 93.00 318 ARG A C 1
ATOM 2544 O O . ARG A 1 318 ? -54.141 -12.444 0.206 1.00 93.00 318 ARG A O 1
ATOM 2551 N N . LEU A 1 319 ? -55.807 -11.464 1.368 1.00 92.00 319 LEU A N 1
ATOM 2552 C CA . LEU A 1 319 ? -55.057 -10.256 1.693 1.00 92.00 319 LEU A CA 1
ATOM 2553 C C . LEU A 1 319 ? -53.915 -10.552 2.674 1.00 92.00 319 LEU A C 1
ATOM 2555 O O . LEU A 1 319 ? -52.842 -9.987 2.521 1.00 92.00 319 LEU A O 1
ATOM 2559 N N . GLN A 1 320 ? -54.097 -11.492 3.606 1.00 93.50 320 GLN A N 1
ATOM 2560 C CA . GLN A 1 320 ? -53.020 -12.026 4.448 1.00 93.50 320 GLN A CA 1
ATOM 2561 C C . GLN A 1 320 ? -51.891 -12.615 3.596 1.00 93.50 320 GLN A C 1
ATOM 2563 O O . GLN A 1 320 ? -50.745 -12.209 3.753 1.00 93.50 320 GLN A O 1
ATOM 2568 N N . GLY A 1 321 ? -52.212 -13.473 2.623 1.00 93.19 321 GLY A N 1
ATOM 2569 C CA . GLY A 1 321 ? -51.206 -14.019 1.707 1.00 93.19 321 GLY A CA 1
ATOM 2570 C C . GLY A 1 321 ? -50.582 -12.978 0.761 1.00 93.19 321 GLY A C 1
ATOM 2571 O O . GLY A 1 321 ? -49.488 -13.192 0.241 1.00 93.19 321 GLY A O 1
ATOM 2572 N N . GLU A 1 322 ? -51.258 -11.859 0.480 1.00 93.00 322 GLU A N 1
ATOM 2573 C CA . GLU A 1 322 ? -50.674 -10.713 -0.236 1.00 93.00 322 GLU A CA 1
ATOM 2574 C C . GLU A 1 322 ? -49.716 -9.916 0.661 1.00 93.00 322 GLU A C 1
ATOM 2576 O O . GLU A 1 322 ? -48.616 -9.601 0.205 1.00 93.00 322 GLU A O 1
ATOM 2581 N N . VAL A 1 323 ? -50.093 -9.649 1.918 1.00 93.19 323 VAL A N 1
ATOM 2582 C CA . VAL A 1 323 ? -49.241 -9.002 2.929 1.00 93.19 323 VAL A CA 1
ATOM 2583 C C . VAL A 1 323 ? -47.984 -9.827 3.168 1.00 93.19 323 VAL A C 1
ATOM 2585 O O . VAL A 1 323 ? -46.897 -9.280 3.067 1.00 93.19 323 VAL A O 1
ATOM 2588 N N . GLU A 1 324 ? -48.097 -11.139 3.387 1.00 93.94 324 GLU A N 1
ATOM 2589 C CA . GLU A 1 324 ? -46.940 -12.020 3.605 1.00 93.94 324 GLU A CA 1
ATOM 2590 C C . GLU A 1 324 ? -45.926 -11.934 2.455 1.00 93.94 324 GLU A C 1
ATOM 2592 O O . GLU A 1 324 ? -44.745 -11.680 2.690 1.00 93.94 324 GLU A O 1
ATOM 2597 N N . ARG A 1 325 ? -46.389 -12.035 1.200 1.00 93.38 325 ARG A N 1
ATOM 2598 C CA . ARG A 1 325 ? -45.522 -11.912 0.014 1.00 93.38 325 ARG A CA 1
ATOM 2599 C C . ARG A 1 325 ? -44.861 -10.537 -0.106 1.00 93.38 325 ARG A C 1
ATOM 2601 O O . ARG A 1 325 ? -43.688 -10.454 -0.470 1.00 93.38 325 ARG A O 1
ATOM 2608 N N . HIS A 1 326 ? -45.595 -9.459 0.174 1.00 93.69 326 HIS A N 1
ATOM 2609 C CA . HIS A 1 326 ? -45.028 -8.106 0.126 1.00 93.69 326 HIS A CA 1
ATOM 2610 C C . HIS A 1 326 ? -44.047 -7.867 1.274 1.00 93.69 326 HIS A C 1
ATOM 2612 O O . HIS A 1 326 ? -43.001 -7.270 1.043 1.00 93.69 326 HIS A O 1
ATOM 2618 N N . SER A 1 327 ? -44.312 -8.402 2.466 1.00 92.75 327 SER A N 1
ATOM 2619 C CA . SER A 1 327 ? -43.406 -8.337 3.614 1.00 92.75 327 SER A CA 1
ATOM 2620 C C . SER A 1 327 ? -42.102 -9.101 3.370 1.00 92.75 327 SER A C 1
ATOM 2622 O O . SER A 1 327 ? -41.031 -8.609 3.725 1.00 92.75 327 SER A O 1
ATOM 2624 N N . GLU A 1 328 ? -42.149 -10.266 2.715 1.00 93.81 328 GLU A N 1
ATOM 2625 C CA . GLU A 1 328 ? -40.943 -10.988 2.281 1.00 93.81 328 GLU A CA 1
ATOM 2626 C C . GLU A 1 328 ? -40.136 -10.187 1.251 1.00 93.81 328 GLU A C 1
ATOM 2628 O O . GLU A 1 328 ? -38.920 -10.035 1.395 1.00 93.81 328 GLU A O 1
ATOM 2633 N N . SER A 1 329 ? -40.808 -9.617 0.247 1.00 93.50 329 SER A N 1
ATOM 2634 C CA . SER A 1 329 ? -40.174 -8.748 -0.751 1.00 93.50 329 SER A CA 1
ATOM 2635 C C . SER A 1 329 ? -39.547 -7.505 -0.107 1.00 93.50 329 SER A C 1
ATOM 2637 O O . SER A 1 329 ? -38.391 -7.179 -0.383 1.00 93.50 329 SER A O 1
ATOM 2639 N N . LEU A 1 330 ? -40.268 -6.839 0.801 1.00 94.25 330 LEU A N 1
ATOM 2640 C CA . LEU A 1 330 ? -39.778 -5.686 1.553 1.00 94.25 330 LEU A CA 1
ATOM 2641 C C . LEU A 1 330 ? -38.543 -6.052 2.374 1.00 94.25 330 LEU A C 1
ATOM 2643 O O . LEU A 1 330 ? -37.591 -5.283 2.389 1.00 94.25 330 LEU A O 1
ATOM 2647 N N . ARG A 1 331 ? -38.510 -7.232 3.005 1.00 95.06 331 ARG A N 1
ATOM 2648 C CA . ARG A 1 331 ? -37.347 -7.691 3.776 1.00 95.06 331 ARG A CA 1
ATOM 2649 C C . ARG A 1 331 ? -36.091 -7.829 2.910 1.00 95.06 331 ARG A C 1
ATOM 2651 O O . ARG A 1 331 ? -35.012 -7.438 3.353 1.00 95.06 331 ARG A O 1
ATOM 2658 N N . LEU A 1 332 ? -36.215 -8.360 1.692 1.00 94.50 332 LEU A N 1
ATOM 2659 C CA . LEU A 1 332 ? -35.091 -8.480 0.754 1.00 94.50 332 LEU A CA 1
ATOM 2660 C C . LEU A 1 332 ? -34.599 -7.104 0.286 1.00 94.50 332 LEU A C 1
ATOM 2662 O O . LEU A 1 332 ? -33.396 -6.841 0.309 1.00 94.50 332 LEU A O 1
ATOM 2666 N N . VAL A 1 333 ? -35.525 -6.215 -0.089 1.00 95.56 333 VAL A N 1
ATOM 2667 C CA . VAL A 1 333 ? -35.195 -4.846 -0.519 1.00 95.56 333 VAL A CA 1
ATOM 2668 C C . VAL A 1 333 ? -34.573 -4.046 0.628 1.00 95.56 333 VAL A C 1
ATOM 2670 O O . VAL A 1 333 ? -33.556 -3.393 0.419 1.00 95.56 333 VAL A O 1
ATOM 2673 N N . ALA A 1 334 ? -35.117 -4.150 1.843 1.00 94.62 334 ALA A N 1
ATOM 2674 C CA . ALA A 1 334 ? -34.581 -3.509 3.041 1.00 94.62 334 ALA A CA 1
ATOM 2675 C C . ALA A 1 334 ? -33.153 -3.979 3.337 1.00 94.62 334 ALA A C 1
ATOM 2677 O O . ALA A 1 334 ? -32.271 -3.151 3.522 1.00 94.62 334 ALA A O 1
ATOM 2678 N N . SER A 1 335 ? -32.898 -5.292 3.291 1.00 95.75 335 SER A N 1
ATOM 2679 C CA . SER A 1 335 ? -31.553 -5.843 3.504 1.00 95.75 335 SER A CA 1
ATOM 2680 C C . SER A 1 335 ? -30.554 -5.365 2.446 1.00 95.75 335 SER A C 1
ATOM 2682 O O . SER A 1 335 ? -29.419 -5.027 2.780 1.00 95.75 335 SER A O 1
ATOM 2684 N N . SER A 1 336 ? -30.970 -5.291 1.177 1.00 95.25 336 SER A N 1
ATOM 2685 C CA . SER A 1 336 ? -30.130 -4.754 0.101 1.00 95.25 336 SER A CA 1
ATOM 2686 C C . SER A 1 336 ? -29.855 -3.257 0.272 1.00 95.25 336 SER A C 1
ATOM 2688 O O . SER A 1 336 ? -28.743 -2.803 -0.003 1.00 95.25 336 SER A O 1
ATOM 2690 N N . TYR A 1 337 ? -30.853 -2.485 0.703 1.00 96.38 337 TYR A N 1
ATOM 2691 C CA . TYR A 1 337 ? -30.716 -1.045 0.898 1.00 96.38 337 TYR A CA 1
ATOM 2692 C C . TYR A 1 337 ? -29.863 -0.718 2.128 1.00 96.38 337 TYR A C 1
ATOM 2694 O O . TYR A 1 337 ? -28.945 0.091 2.042 1.00 96.38 337 TYR A O 1
ATOM 2702 N N . GLU A 1 338 ? -30.052 -1.431 3.236 1.00 95.12 338 GLU A N 1
ATOM 2703 C CA . GLU A 1 338 ? -29.191 -1.336 4.417 1.00 95.12 338 GLU A CA 1
ATOM 2704 C C . GLU A 1 338 ? -27.730 -1.676 4.075 1.00 95.12 338 GLU A C 1
ATOM 2706 O O . GLU A 1 338 ? -26.815 -0.950 4.463 1.00 95.12 338 GLU A O 1
ATOM 2711 N N . ALA A 1 339 ? -27.487 -2.711 3.258 1.00 93.50 339 ALA A N 1
ATOM 2712 C CA . ALA A 1 339 ? -26.145 -3.022 2.764 1.00 93.50 339 ALA A CA 1
ATOM 2713 C C . ALA A 1 339 ? -25.537 -1.872 1.939 1.00 93.50 339 ALA A C 1
ATOM 2715 O O . ALA A 1 339 ? -24.340 -1.604 2.053 1.00 93.50 339 ALA A O 1
ATOM 2716 N N . ARG A 1 340 ? -26.341 -1.160 1.136 1.00 94.50 340 ARG A N 1
ATOM 2717 C CA . ARG A 1 340 ? -25.907 0.053 0.422 1.00 94.50 340 ARG A CA 1
ATOM 2718 C C . ARG A 1 340 ? -25.524 1.168 1.398 1.00 94.50 340 ARG A C 1
ATOM 2720 O O . ARG A 1 340 ? -24.445 1.737 1.246 1.00 94.50 340 ARG A O 1
ATOM 2727 N N . LEU A 1 341 ? -26.344 1.447 2.412 1.00 95.69 341 LEU A N 1
ATOM 2728 C CA . LEU A 1 341 ? -26.038 2.465 3.428 1.00 95.69 341 LEU A CA 1
ATOM 2729 C C . LEU A 1 341 ? -24.756 2.128 4.203 1.00 95.69 341 LEU A C 1
ATOM 2731 O O . LEU A 1 341 ? -23.904 2.995 4.398 1.00 95.69 341 LEU A O 1
ATOM 2735 N N . ASN A 1 342 ? -24.557 0.855 4.549 1.00 93.81 342 ASN A N 1
ATOM 2736 C CA . ASN A 1 342 ? -23.327 0.384 5.185 1.00 93.81 342 ASN A CA 1
ATOM 2737 C C . ASN A 1 342 ? -22.090 0.586 4.297 1.00 93.81 342 ASN A C 1
ATOM 2739 O O . ASN A 1 342 ? -21.040 0.984 4.798 1.00 93.81 342 ASN A O 1
ATOM 2743 N N . LYS A 1 343 ? -22.200 0.406 2.973 1.00 93.19 343 LYS A N 1
ATOM 2744 C CA . LYS A 1 343 ? -21.105 0.712 2.029 1.00 93.19 343 LYS A CA 1
ATOM 2745 C C . LYS A 1 343 ? -20.801 2.211 1.949 1.00 93.19 343 LYS A C 1
ATOM 2747 O O . LYS A 1 343 ? -19.632 2.593 1.860 1.00 93.19 343 LYS A O 1
ATOM 2752 N N . ILE A 1 344 ? -21.829 3.062 2.011 1.00 95.44 344 ILE A N 1
ATOM 2753 C CA . ILE A 1 344 ? -21.655 4.521 2.090 1.00 95.44 344 ILE A CA 1
ATOM 2754 C C . ILE A 1 344 ? -20.892 4.879 3.372 1.00 95.44 344 ILE A C 1
ATOM 2756 O O . ILE A 1 344 ? -19.903 5.612 3.316 1.00 95.44 344 ILE A O 1
ATOM 2760 N N . MET A 1 345 ? -21.317 4.324 4.507 1.00 94.62 345 MET A N 1
ATOM 2761 C CA . MET A 1 345 ? -20.731 4.561 5.829 1.00 94.62 345 MET A CA 1
ATOM 2762 C C . MET A 1 345 ? -19.300 4.017 5.964 1.00 94.62 345 MET A C 1
ATOM 2764 O O . MET A 1 345 ? -18.448 4.660 6.573 1.00 94.62 345 MET A O 1
ATOM 2768 N N . GLY A 1 346 ? -19.013 2.864 5.354 1.00 92.38 346 GLY A N 1
ATOM 2769 C CA . GLY A 1 346 ? -17.687 2.238 5.321 1.00 92.38 346 GLY A CA 1
ATOM 2770 C C . GLY A 1 346 ? -16.668 2.952 4.425 1.00 92.38 346 GLY A C 1
ATOM 2771 O O . GLY A 1 346 ? -15.525 2.509 4.321 1.00 92.38 346 GLY A O 1
ATOM 2772 N N . THR A 1 347 ? -17.051 4.055 3.777 1.00 93.69 347 THR A N 1
ATOM 2773 C CA . THR A 1 347 ? -16.174 4.846 2.909 1.00 93.69 347 THR A CA 1
ATOM 2774 C C . THR A 1 347 ? -15.850 6.184 3.571 1.00 93.69 347 THR A C 1
ATOM 2776 O O . THR A 1 347 ? -16.647 7.120 3.525 1.00 93.69 347 THR A O 1
ATOM 2779 N N . ALA A 1 348 ? -14.658 6.311 4.166 1.00 92.31 348 ALA A N 1
ATOM 2780 C CA . ALA A 1 348 ? -14.290 7.475 4.984 1.00 92.31 348 ALA A CA 1
ATOM 2781 C C . ALA A 1 348 ? -14.452 8.834 4.276 1.00 92.31 348 ALA A C 1
ATOM 2783 O O . ALA A 1 348 ? -14.868 9.808 4.905 1.00 92.31 348 ALA A O 1
ATOM 2784 N N . SER A 1 349 ? -14.181 8.906 2.967 1.00 93.06 349 SER A N 1
ATOM 2785 C CA . SER A 1 349 ? -14.312 10.144 2.184 1.00 93.06 349 SER A CA 1
ATOM 2786 C C . SER A 1 349 ? -15.750 10.661 2.088 1.00 93.06 349 SER A C 1
ATOM 2788 O O . SER A 1 349 ? -15.949 11.860 1.903 1.00 93.06 349 SER A O 1
ATOM 2790 N N . ASN A 1 350 ? -16.761 9.799 2.249 1.00 95.81 350 ASN A N 1
ATOM 2791 C CA . ASN A 1 350 ? -18.161 10.223 2.203 1.00 95.81 350 ASN A CA 1
ATOM 2792 C C . ASN A 1 350 ? -18.525 11.154 3.362 1.00 95.81 350 ASN A C 1
ATOM 2794 O O . ASN A 1 350 ? -19.356 12.037 3.179 1.00 95.81 350 ASN A O 1
ATOM 2798 N N . ALA A 1 351 ? -17.882 11.029 4.527 1.00 94.56 351 ALA A N 1
ATOM 2799 C CA . ALA A 1 351 ? -18.119 11.967 5.622 1.00 94.56 351 ALA A CA 1
ATOM 2800 C C . ALA A 1 351 ? -17.744 13.405 5.220 1.00 94.56 351 ALA A C 1
ATOM 2802 O O . ALA A 1 351 ? -18.483 14.344 5.509 1.00 94.56 351 ALA A O 1
ATOM 2803 N N . GLU A 1 352 ? -16.630 13.576 4.501 1.00 91.62 352 GLU A N 1
ATOM 2804 C CA . GLU A 1 352 ? -16.194 14.885 4.002 1.00 91.62 352 GLU A CA 1
ATOM 2805 C C . GLU A 1 352 ? -17.164 15.428 2.948 1.00 91.62 352 GLU A C 1
ATOM 2807 O O . GLU A 1 352 ? -17.524 16.603 2.986 1.00 91.62 352 GLU A O 1
ATOM 2812 N N . LEU A 1 353 ? -17.646 14.560 2.050 1.00 92.19 353 LEU A N 1
ATOM 2813 C CA . LEU A 1 353 ? -18.633 14.926 1.032 1.00 92.19 353 LEU A CA 1
ATOM 2814 C C . LEU A 1 353 ? -19.939 15.438 1.653 1.00 92.19 353 LEU A C 1
ATOM 2816 O O . LEU A 1 353 ? -20.494 16.416 1.155 1.00 92.19 353 LEU A O 1
ATOM 2820 N N . VAL A 1 354 ? -20.404 14.822 2.744 1.00 93.75 354 VAL A N 1
ATOM 2821 C CA . VAL A 1 354 ? -21.728 15.112 3.313 1.00 93.75 354 VAL A CA 1
ATOM 2822 C C . VAL A 1 354 ? -21.734 16.309 4.261 1.00 93.75 354 VAL A C 1
ATOM 2824 O O . VAL A 1 354 ? -22.694 17.071 4.218 1.00 93.75 354 VAL A O 1
ATOM 2827 N N . VAL A 1 355 ? -20.720 16.504 5.119 1.00 92.94 355 VAL A N 1
ATOM 2828 C CA . VAL A 1 355 ? -20.809 17.520 6.199 1.00 92.94 355 VAL A CA 1
ATOM 2829 C C . VAL A 1 355 ? -19.654 18.524 6.287 1.00 92.94 355 VAL A C 1
ATOM 2831 O O . VAL A 1 355 ? -19.775 19.492 7.040 1.00 92.94 355 VAL A O 1
ATOM 2834 N N . ASP A 1 356 ? -18.545 18.361 5.553 1.00 89.25 356 ASP A N 1
ATOM 2835 C CA . ASP A 1 356 ? -17.343 19.203 5.733 1.00 89.25 356 ASP A CA 1
ATOM 2836 C C . ASP A 1 356 ? -17.392 20.530 4.947 1.00 89.25 356 ASP A C 1
ATOM 2838 O O . ASP A 1 356 ? -16.554 20.830 4.093 1.00 89.25 356 ASP A O 1
ATOM 2842 N N . TYR A 1 357 ? -18.382 21.366 5.277 1.00 90.19 357 TYR A N 1
ATOM 2843 C CA . TYR A 1 357 ? -18.550 22.697 4.682 1.00 90.19 357 TYR A CA 1
ATOM 2844 C C . TYR A 1 357 ? -17.377 23.642 4.984 1.00 90.19 357 TYR A C 1
ATOM 2846 O O . TYR A 1 357 ? -17.070 24.524 4.184 1.00 90.19 357 TYR A O 1
ATOM 2854 N N . LEU A 1 358 ? -16.691 23.450 6.119 1.00 86.62 358 LEU A N 1
ATOM 2855 C CA . LEU A 1 358 ? -15.549 24.273 6.527 1.00 86.62 358 LEU A CA 1
ATOM 2856 C C . LEU A 1 358 ? -14.378 24.113 5.554 1.00 86.62 358 LEU A C 1
ATOM 2858 O O . LEU A 1 358 ? -13.748 25.101 5.168 1.00 86.62 358 LEU A O 1
ATOM 2862 N N . ARG A 1 359 ? -14.091 22.878 5.129 1.00 88.44 359 ARG A N 1
ATOM 2863 C CA . ARG A 1 359 ? -13.060 22.613 4.123 1.00 88.44 359 ARG A CA 1
ATOM 2864 C C . ARG A 1 359 ? -13.456 23.152 2.753 1.00 88.44 359 ARG A C 1
ATOM 2866 O O . ARG A 1 359 ? -12.615 23.760 2.089 1.00 88.44 359 ARG A O 1
ATOM 2873 N N . THR A 1 360 ? -14.712 22.983 2.343 1.00 90.25 360 THR A N 1
ATOM 2874 C CA . THR A 1 360 ? -15.209 23.510 1.061 1.00 90.25 360 THR A CA 1
ATOM 2875 C C . THR A 1 360 ? -15.082 25.037 1.001 1.00 90.25 360 THR A C 1
ATOM 2877 O O . THR A 1 360 ? -14.583 25.572 0.012 1.00 90.25 360 THR A O 1
ATOM 2880 N N . GLU A 1 361 ? -15.399 25.756 2.083 1.00 90.50 361 GLU A N 1
ATOM 2881 C CA . GLU A 1 361 ? -15.207 27.214 2.177 1.00 90.50 361 GLU A CA 1
ATOM 2882 C C . GLU A 1 361 ? -13.742 27.642 2.030 1.00 90.50 361 GLU A C 1
ATOM 2884 O O . GLU A 1 361 ? -13.442 28.617 1.333 1.00 90.50 361 GLU A O 1
ATOM 2889 N N . GLN A 1 362 ? -12.813 26.906 2.649 1.00 90.56 362 GLN A N 1
ATOM 2890 C CA . GLN A 1 362 ? -11.379 27.159 2.486 1.00 90.56 362 GLN A CA 1
ATOM 2891 C C . GLN A 1 362 ? -10.940 26.962 1.031 1.00 90.56 362 GLN A C 1
ATOM 2893 O O . GLN A 1 362 ? -10.195 27.784 0.494 1.00 90.56 362 GLN A O 1
ATOM 2898 N N . GLN A 1 363 ? -11.435 25.912 0.371 1.00 90.31 363 GLN A N 1
ATOM 2899 C CA . GLN A 1 363 ? -11.154 25.660 -1.041 1.00 90.31 363 GLN A CA 1
ATOM 2900 C C . GLN A 1 363 ? -11.747 26.749 -1.948 1.00 90.31 363 GLN A C 1
ATOM 2902 O O . GLN A 1 363 ? -11.093 27.137 -2.912 1.00 90.31 363 GLN A O 1
ATOM 2907 N N . ILE A 1 364 ? -12.935 27.285 -1.639 1.00 90.88 364 ILE A N 1
ATOM 2908 C CA . ILE A 1 364 ? -13.526 28.426 -2.362 1.00 90.88 364 ILE A CA 1
ATOM 2909 C C . ILE A 1 364 ? -12.639 29.665 -2.219 1.00 90.88 364 ILE A C 1
ATOM 2911 O O . ILE A 1 364 ? -12.348 30.339 -3.210 1.00 90.88 364 ILE A O 1
ATOM 2915 N N . ALA A 1 365 ? -12.191 29.972 -0.998 1.00 91.00 365 ALA A N 1
ATOM 2916 C CA . ALA A 1 365 ? -11.320 31.117 -0.745 1.00 91.00 365 ALA A CA 1
ATOM 2917 C C . ALA A 1 365 ? -10.000 31.011 -1.525 1.00 91.00 365 ALA A C 1
ATOM 2919 O O . ALA A 1 365 ? -9.532 32.007 -2.077 1.00 91.00 365 ALA A O 1
ATOM 2920 N N . GLU A 1 366 ? -9.424 29.812 -1.610 1.00 90.88 366 GLU A N 1
ATOM 2921 C CA . GLU A 1 366 ? -8.204 29.560 -2.375 1.00 90.88 366 GLU A CA 1
ATOM 2922 C C . GLU A 1 366 ? -8.444 29.596 -3.893 1.00 90.88 366 GLU A C 1
ATOM 2924 O O . GLU A 1 366 ? -7.704 30.256 -4.619 1.00 90.88 366 GLU A O 1
ATOM 2929 N N . ALA A 1 367 ? -9.528 28.990 -4.382 1.00 89.31 367 ALA A N 1
ATOM 2930 C CA . ALA A 1 367 ? -9.903 29.021 -5.796 1.00 89.31 367 ALA A CA 1
ATOM 2931 C C . ALA A 1 367 ? -10.136 30.456 -6.301 1.00 89.31 367 ALA A C 1
ATOM 2933 O O . ALA A 1 367 ? -9.695 30.811 -7.396 1.00 89.31 367 ALA A O 1
ATOM 2934 N N . ARG A 1 368 ? -10.753 31.312 -5.474 1.00 90.81 368 ARG A N 1
ATOM 2935 C CA . ARG A 1 368 ? -10.920 32.747 -5.760 1.00 90.81 368 ARG A CA 1
ATOM 2936 C C . ARG A 1 368 ? -9.579 33.477 -5.862 1.00 90.81 368 ARG A C 1
ATOM 2938 O O . ARG A 1 368 ? -9.424 34.317 -6.742 1.00 90.81 368 ARG A O 1
ATOM 2945 N N . LYS A 1 369 ? -8.597 33.150 -5.011 1.00 91.56 369 LYS A N 1
ATOM 2946 C CA . LYS A 1 369 ? -7.238 33.722 -5.101 1.00 91.56 369 LYS A CA 1
ATOM 2947 C C . LYS A 1 369 ? -6.498 33.274 -6.360 1.00 91.56 369 LYS A C 1
ATOM 2949 O O . LYS A 1 369 ? -5.730 34.052 -6.916 1.00 91.56 369 LYS A O 1
ATOM 2954 N N . GLN A 1 370 ? -6.728 32.041 -6.802 1.00 89.44 370 GLN A N 1
ATOM 2955 C CA . GLN A 1 370 ? -6.071 31.443 -7.966 1.00 89.44 370 GLN A CA 1
ATOM 2956 C C . GLN A 1 370 ? -6.736 31.804 -9.306 1.00 89.44 370 GLN A C 1
ATOM 2958 O O . GLN A 1 370 ? -6.276 31.350 -10.349 1.00 89.44 370 GLN A O 1
ATOM 2963 N N . GLY A 1 371 ? -7.800 32.616 -9.299 1.00 87.62 371 GLY A N 1
ATOM 2964 C CA . GLY A 1 371 ? -8.505 33.014 -10.520 1.00 87.62 371 GLY A CA 1
ATOM 2965 C C . GLY A 1 371 ? -9.241 31.858 -11.203 1.00 87.62 371 GLY A C 1
ATOM 2966 O O . GLY A 1 371 ? -9.302 31.818 -12.429 1.00 87.62 371 GLY A O 1
ATOM 2967 N N . ALA A 1 372 ? -9.762 30.901 -10.426 1.00 85.50 372 ALA A N 1
ATOM 2968 C CA . ALA A 1 372 ? -10.550 29.791 -10.955 1.00 85.50 372 ALA A CA 1
ATOM 2969 C C . ALA A 1 372 ? -11.842 30.272 -11.649 1.00 85.50 372 ALA A C 1
ATOM 2971 O O . ALA A 1 372 ? -12.375 31.336 -11.332 1.00 85.50 372 ALA A O 1
ATOM 2972 N N . GLU A 1 373 ? -12.359 29.463 -12.577 1.00 88.56 373 GLU A N 1
ATOM 2973 C CA . GLU A 1 373 ? -13.591 29.750 -13.322 1.00 88.56 373 GLU A CA 1
ATOM 2974 C C . GLU A 1 373 ? -14.803 29.976 -12.399 1.00 88.56 373 GLU A C 1
ATOM 2976 O O . GLU A 1 373 ? -14.965 29.297 -11.380 1.00 88.56 373 GLU A O 1
ATOM 2981 N N . ALA A 1 374 ? -15.682 30.911 -12.781 1.00 87.38 374 ALA A N 1
ATOM 2982 C CA . ALA A 1 374 ? -16.855 31.291 -11.990 1.00 87.38 374 ALA A CA 1
ATOM 2983 C C . ALA A 1 374 ? -17.808 30.108 -11.742 1.00 87.38 374 ALA A C 1
ATOM 2985 O O . ALA A 1 374 ? -18.258 29.917 -10.614 1.00 87.38 374 ALA A O 1
ATOM 2986 N N . ASP A 1 375 ? -18.031 29.266 -12.756 1.00 89.12 375 ASP A N 1
ATOM 2987 C CA . ASP A 1 375 ? -18.916 28.098 -12.664 1.00 89.12 375 ASP A CA 1
ATOM 2988 C C . ASP A 1 375 ? -18.441 27.096 -11.603 1.00 89.12 375 ASP A C 1
ATOM 2990 O O . ASP A 1 375 ? -19.243 26.546 -10.844 1.00 89.12 375 ASP A O 1
ATOM 2994 N N . ARG A 1 376 ? -17.119 26.909 -11.483 1.00 88.94 376 ARG A N 1
ATOM 2995 C CA . ARG A 1 376 ? -16.516 26.050 -10.457 1.00 88.94 376 ARG A CA 1
ATOM 2996 C C . ARG A 1 376 ? -16.759 26.603 -9.053 1.00 88.94 376 ARG A C 1
ATOM 2998 O O . ARG A 1 376 ? -17.051 25.831 -8.144 1.00 88.94 376 ARG A O 1
ATOM 3005 N N . ILE A 1 377 ? -16.648 27.919 -8.873 1.00 89.75 377 ILE A N 1
ATOM 3006 C CA . ILE A 1 377 ? -16.911 28.575 -7.584 1.00 89.75 377 ILE A CA 1
ATOM 3007 C C . ILE A 1 377 ? -18.389 28.426 -7.210 1.00 89.75 377 ILE A C 1
ATOM 3009 O O . ILE A 1 377 ? -18.685 28.021 -6.088 1.00 89.75 377 ILE A O 1
ATOM 3013 N N . THR A 1 378 ? -19.308 28.672 -8.147 1.00 92.19 378 THR A N 1
ATOM 3014 C CA . THR A 1 378 ? -20.753 28.521 -7.916 1.00 92.19 378 THR A CA 1
ATOM 3015 C C . THR A 1 378 ? -21.138 27.082 -7.573 1.00 92.19 378 THR A C 1
ATOM 3017 O O . THR A 1 378 ? -21.960 26.868 -6.684 1.00 92.19 378 THR A O 1
ATOM 3020 N N . LEU A 1 379 ? -20.526 26.084 -8.219 1.00 89.44 379 LEU A N 1
ATOM 3021 C CA . LEU A 1 379 ? -20.736 24.678 -7.866 1.00 89.44 379 LEU A CA 1
ATOM 3022 C C . LEU A 1 379 ? -20.313 24.395 -6.416 1.00 89.44 379 LEU A C 1
ATOM 3024 O O . LEU A 1 379 ? -21.067 23.786 -5.665 1.00 89.44 379 LEU A O 1
ATOM 3028 N N . MET A 1 380 ? -19.139 24.878 -6.000 1.00 89.81 380 MET A N 1
ATOM 3029 C CA . MET A 1 380 ? -18.647 24.690 -4.631 1.00 89.81 380 MET A CA 1
ATOM 3030 C C . MET A 1 380 ? -19.501 25.428 -3.587 1.00 89.81 380 MET A C 1
ATOM 3032 O O . MET A 1 380 ? -19.681 24.929 -2.474 1.00 89.81 380 MET A O 1
ATOM 3036 N N . GLU A 1 381 ? -20.049 26.597 -3.928 1.00 91.81 381 GLU A N 1
ATOM 3037 C CA . GLU A 1 381 ? -20.994 27.329 -3.072 1.00 91.81 381 GLU A CA 1
ATOM 3038 C C . GLU A 1 381 ? -22.275 26.519 -2.837 1.00 91.81 381 GLU A C 1
ATOM 3040 O O . GLU A 1 381 ? -22.682 26.361 -1.686 1.00 91.81 381 GLU A O 1
ATOM 3045 N N . ARG A 1 382 ? -22.843 25.912 -3.889 1.00 90.88 382 ARG A N 1
ATOM 3046 C CA . ARG A 1 382 ? -23.990 24.993 -3.758 1.00 90.88 382 ARG A CA 1
ATOM 3047 C C . ARG A 1 382 ? -23.661 23.782 -2.889 1.00 90.88 382 ARG A C 1
ATOM 3049 O O . ARG A 1 382 ? -24.421 23.460 -1.979 1.00 90.88 382 ARG A O 1
ATOM 3056 N N . THR A 1 383 ? -22.498 23.158 -3.097 1.00 91.38 383 THR A N 1
ATOM 3057 C CA . THR A 1 383 ? -22.023 22.058 -2.240 1.00 91.38 383 THR A CA 1
ATOM 3058 C C . THR A 1 383 ? -21.952 22.483 -0.772 1.00 91.38 383 THR A C 1
ATOM 3060 O O . THR A 1 383 ? -22.361 21.731 0.108 1.00 91.38 383 THR A O 1
ATOM 3063 N N . THR A 1 384 ? -21.484 23.702 -0.495 1.00 93.12 384 THR A N 1
ATOM 3064 C CA . THR A 1 384 ? -21.387 24.240 0.872 1.00 93.12 384 THR A CA 1
ATOM 3065 C C . THR A 1 384 ? -22.767 24.384 1.522 1.00 93.12 384 THR A C 1
ATOM 3067 O O . THR A 1 384 ? -22.931 24.072 2.703 1.00 93.12 384 THR A O 1
ATOM 3070 N N . GLU A 1 385 ? -23.772 24.847 0.775 1.00 91.88 385 GLU A N 1
ATOM 3071 C CA . GLU A 1 385 ? -25.153 24.957 1.264 1.00 91.88 385 GLU A CA 1
ATOM 3072 C C . GLU A 1 385 ? -25.750 23.584 1.587 1.00 91.88 385 GLU A C 1
ATOM 3074 O O . GLU A 1 385 ? -26.303 23.399 2.675 1.00 91.88 385 GLU A O 1
ATOM 3079 N N . LEU A 1 386 ? -25.549 22.607 0.700 1.00 92.31 386 LEU A N 1
ATOM 3080 C CA . LEU A 1 386 ? -26.005 21.231 0.889 1.00 92.31 386 LEU A CA 1
ATOM 3081 C C . LEU A 1 386 ? -25.345 20.568 2.113 1.00 92.31 386 LEU A C 1
ATOM 3083 O O . LEU A 1 386 ? -26.019 19.933 2.925 1.00 92.31 386 LEU A O 1
ATOM 3087 N N . GLN A 1 387 ? -24.037 20.770 2.301 1.00 94.50 387 GLN A N 1
ATOM 3088 C CA . GLN A 1 387 ? -23.302 20.253 3.460 1.00 94.50 387 GLN A CA 1
ATOM 3089 C C . GLN A 1 387 ? -23.784 20.864 4.783 1.00 94.50 387 GLN A C 1
ATOM 3091 O O . GLN A 1 387 ? -23.862 20.176 5.804 1.00 94.50 387 GLN A O 1
ATOM 3096 N N . ARG A 1 388 ? -24.139 22.156 4.785 1.00 93.06 388 ARG A N 1
ATOM 3097 C CA . ARG A 1 388 ? -24.722 22.823 5.960 1.00 93.06 388 ARG A CA 1
ATOM 3098 C C . ARG A 1 388 ? -26.107 22.272 6.293 1.00 93.06 388 ARG A C 1
ATOM 3100 O O . ARG A 1 388 ? -26.375 22.026 7.467 1.00 93.06 388 ARG A O 1
ATOM 3107 N N . GLU A 1 389 ? -26.954 22.052 5.286 1.00 93.44 389 GLU A N 1
ATOM 3108 C CA . GLU A 1 389 ? -28.270 21.421 5.462 1.00 93.44 389 GLU A CA 1
ATOM 3109 C C . GLU A 1 389 ? -28.133 20.028 6.092 1.00 93.44 389 GLU A C 1
ATOM 3111 O O . GLU A 1 389 ? -28.791 19.730 7.092 1.00 93.44 389 GLU A O 1
ATOM 3116 N N . ALA A 1 390 ? -27.228 19.202 5.563 1.00 95.00 390 ALA A N 1
ATOM 3117 C CA . ALA A 1 390 ? -26.966 17.868 6.092 1.00 95.00 390 ALA A CA 1
ATOM 3118 C C . ALA A 1 390 ? -26.435 17.897 7.533 1.00 95.00 390 ALA A C 1
ATOM 3120 O O . ALA A 1 390 ? -26.880 17.116 8.375 1.00 95.00 390 ALA A O 1
ATOM 3121 N N . LEU A 1 391 ? -25.528 18.821 7.858 1.00 95.19 391 LEU A N 1
ATOM 3122 C CA . LEU A 1 391 ? -25.020 18.957 9.222 1.00 95.19 391 LEU A CA 1
ATOM 3123 C C . LEU A 1 391 ? -26.111 19.397 10.209 1.00 95.19 391 LEU A C 1
ATOM 3125 O O . LEU A 1 391 ? -26.156 18.896 11.334 1.00 95.19 391 LEU A O 1
ATOM 3129 N N . ASP A 1 392 ? -26.996 20.309 9.804 1.00 93.25 392 ASP A N 1
ATOM 3130 C CA . ASP A 1 392 ? -28.120 20.739 10.637 1.00 93.25 392 ASP A CA 1
ATOM 3131 C C . ASP A 1 392 ? -29.122 19.592 10.858 1.00 93.25 392 ASP A C 1
ATOM 3133 O O . ASP A 1 392 ? -29.577 19.399 11.989 1.00 93.25 392 ASP A O 1
ATOM 3137 N N . LYS A 1 393 ? -29.386 18.770 9.830 1.00 94.62 393 LYS A N 1
ATOM 3138 C CA . LYS A 1 393 ? -30.185 17.537 9.945 1.00 94.62 393 LYS A CA 1
ATOM 3139 C C . LYS A 1 393 ? -29.570 16.550 10.941 1.00 94.62 393 LYS A C 1
ATOM 3141 O O . LYS A 1 393 ? -30.267 16.073 11.839 1.00 94.62 393 LYS A O 1
ATOM 3146 N N . LEU A 1 394 ? -28.271 16.275 10.811 1.00 95.81 394 LEU A N 1
ATOM 3147 C CA . LEU A 1 394 ? -27.535 15.380 11.708 1.00 95.81 394 LEU A CA 1
ATOM 3148 C C . LEU A 1 394 ? -27.579 15.890 13.155 1.00 95.81 394 LEU A C 1
ATOM 3150 O O . LEU A 1 394 ? -27.848 15.129 14.086 1.00 95.81 394 LEU A O 1
ATOM 3154 N N . HIS A 1 395 ? -27.347 17.189 13.352 1.00 95.56 395 HIS A N 1
ATOM 3155 C CA . HIS A 1 395 ? -27.391 17.816 14.668 1.00 95.56 395 HIS A CA 1
ATOM 3156 C C . HIS A 1 395 ? -28.783 17.725 15.301 1.00 95.56 395 HIS A C 1
ATOM 3158 O O . HIS A 1 395 ? -28.890 17.369 16.478 1.00 95.56 395 HIS A O 1
ATOM 3164 N N . GLU A 1 396 ? -29.845 18.014 14.544 1.00 94.31 396 GLU A N 1
ATOM 3165 C CA . GLU A 1 396 ? -31.226 17.889 15.016 1.00 94.31 396 GLU A CA 1
ATOM 3166 C C . GLU A 1 396 ? -31.521 16.457 15.477 1.00 94.31 396 GLU A C 1
ATOM 3168 O O . GLU A 1 396 ? -32.046 16.248 16.575 1.00 94.31 396 GLU A O 1
ATOM 3173 N N . GLN A 1 397 ? -31.144 15.471 14.667 1.00 94.44 397 GLN A N 1
ATOM 3174 C CA . GLN A 1 397 ? -31.402 14.064 14.937 1.00 94.44 397 GLN A CA 1
ATOM 3175 C C . GLN A 1 397 ? -30.652 13.560 16.180 1.00 94.44 397 GLN A C 1
ATOM 3177 O O . GLN A 1 397 ? -31.275 13.057 17.118 1.00 94.44 397 GLN A O 1
ATOM 3182 N N . LEU A 1 398 ? -29.338 13.789 16.258 1.00 95.56 398 LEU A N 1
ATOM 3183 C CA . LEU A 1 398 ? -28.533 13.382 17.415 1.00 95.56 398 LEU A CA 1
ATOM 3184 C C . LEU A 1 398 ? -28.928 14.126 18.700 1.00 95.56 398 LEU A C 1
ATOM 3186 O O . LEU A 1 398 ? -28.782 13.586 19.800 1.00 95.56 398 LEU A O 1
ATOM 3190 N N . SER A 1 399 ? -29.446 15.353 18.584 1.00 94.81 399 SER A N 1
ATOM 3191 C CA . SER A 1 399 ? -29.976 16.104 19.730 1.00 94.81 399 SER A CA 1
ATOM 3192 C C . SER A 1 399 ? -31.270 15.494 20.258 1.00 94.81 399 SER A C 1
ATOM 3194 O O . SER A 1 399 ? -31.426 15.362 21.471 1.00 94.81 399 SER A O 1
ATOM 3196 N N . ARG A 1 400 ? -32.182 15.070 19.370 1.00 94.19 400 ARG A N 1
ATOM 3197 C CA . ARG A 1 400 ? -33.422 14.369 19.754 1.00 94.19 400 ARG A CA 1
ATOM 3198 C C . ARG A 1 400 ? -33.130 13.043 20.462 1.00 94.19 400 ARG A C 1
ATOM 3200 O O . ARG A 1 400 ? -33.831 12.709 21.413 1.00 94.19 400 ARG A O 1
ATOM 3207 N N . ALA A 1 401 ? -32.078 12.340 20.046 1.00 93.75 401 ALA A N 1
ATOM 3208 C CA . ALA A 1 401 ? -31.603 11.115 20.690 1.00 93.75 401 ALA A CA 1
ATOM 3209 C C . ALA A 1 401 ? -30.761 11.358 21.965 1.00 93.75 401 ALA A C 1
ATOM 3211 O O . ALA A 1 401 ? -30.373 10.403 22.633 1.00 93.75 401 ALA A O 1
ATOM 3212 N N . ASN A 1 402 ? -30.486 12.618 22.334 1.00 93.62 402 ASN A N 1
ATOM 3213 C CA . ASN A 1 402 ? -29.636 13.006 23.469 1.00 93.62 402 ASN A CA 1
ATOM 3214 C C . ASN A 1 402 ? -28.190 12.455 23.400 1.00 93.62 402 ASN A C 1
ATOM 3216 O O . ASN A 1 402 ? -27.571 12.178 24.427 1.00 93.62 402 ASN A O 1
ATOM 3220 N N . ILE A 1 403 ? -27.638 12.321 22.189 1.00 96.00 403 ILE A N 1
ATOM 3221 C CA . ILE A 1 403 ? -26.295 11.765 21.934 1.00 96.00 403 ILE A CA 1
ATOM 3222 C C . ILE A 1 403 ? -25.215 12.865 21.920 1.00 96.00 403 ILE A C 1
ATOM 3224 O O . ILE A 1 403 ? -24.080 12.629 22.337 1.00 96.00 403 ILE A O 1
ATOM 3228 N N . VAL A 1 404 ? -25.554 14.092 21.501 1.00 96.69 404 VAL A N 1
ATOM 3229 C CA . VAL A 1 404 ? -24.594 15.211 21.339 1.00 96.69 404 VAL A CA 1
ATOM 3230 C C . VAL A 1 404 ? -23.711 15.462 22.579 1.00 96.69 404 VAL A C 1
ATOM 3232 O O . VAL A 1 404 ? -22.493 15.569 22.408 1.00 96.69 404 VAL A O 1
ATOM 3235 N N . PRO A 1 405 ? -24.239 15.505 23.823 1.00 96.44 405 PRO A N 1
ATOM 3236 C CA . PRO A 1 405 ? -23.403 15.713 25.010 1.00 96.44 405 PRO A CA 1
ATOM 3237 C C . PRO A 1 405 ? -22.350 14.617 25.216 1.00 96.44 405 PRO A C 1
ATOM 3239 O O . PRO A 1 405 ? -21.256 14.899 25.701 1.00 96.44 405 PRO A O 1
ATOM 3242 N N . TYR A 1 406 ? -22.654 13.378 24.824 1.00 96.56 406 TYR A N 1
ATOM 3243 C CA . TYR A 1 406 ? -21.746 12.239 24.960 1.00 96.56 406 TYR A CA 1
ATOM 3244 C C . TYR A 1 406 ? -20.656 12.234 23.888 1.00 96.56 406 TYR A C 1
ATOM 3246 O O . TYR A 1 406 ? -19.513 11.907 24.200 1.00 96.56 406 TYR A O 1
ATOM 3254 N N . ILE A 1 407 ? -20.960 12.693 22.668 1.00 96.88 407 ILE A N 1
ATOM 3255 C CA . ILE A 1 407 ? -19.943 12.924 21.628 1.00 96.88 407 ILE A CA 1
ATOM 3256 C C . ILE A 1 407 ? -18.951 14.000 22.092 1.00 96.88 407 ILE A C 1
ATOM 3258 O O . ILE A 1 407 ? -17.737 13.798 22.027 1.00 96.88 407 ILE A O 1
ATOM 3262 N N . LEU A 1 408 ? -19.450 15.127 22.615 1.00 97.44 408 LEU A N 1
ATOM 3263 C CA . LEU A 1 408 ? -18.603 16.181 23.189 1.00 97.44 408 LEU A CA 1
ATOM 3264 C C . LEU A 1 408 ? -17.738 15.632 24.333 1.00 97.44 408 LEU A C 1
ATOM 3266 O O . LEU A 1 408 ? -16.528 15.863 24.373 1.00 97.44 408 LEU A O 1
ATOM 3270 N N . ALA A 1 409 ? -18.347 14.862 25.237 1.00 97.00 409 ALA A N 1
ATOM 3271 C CA . ALA A 1 409 ? -17.646 14.236 26.347 1.00 97.00 409 ALA A CA 1
ATOM 3272 C C . ALA A 1 409 ? -16.588 13.224 25.895 1.00 97.00 409 ALA A C 1
ATOM 3274 O O . ALA A 1 409 ? -15.528 13.175 26.514 1.00 97.00 409 ALA A O 1
ATOM 3275 N N . ALA A 1 410 ? -16.813 12.448 24.832 1.00 96.12 410 ALA A N 1
ATOM 3276 C CA . ALA A 1 410 ? -15.813 11.527 24.291 1.00 96.12 410 ALA A CA 1
ATOM 3277 C C . ALA A 1 410 ? -14.539 12.277 23.864 1.00 96.12 410 ALA A C 1
ATOM 3279 O O . ALA A 1 410 ? -13.436 11.901 24.270 1.00 96.12 410 ALA A O 1
ATOM 3280 N N . TYR A 1 411 ? -14.682 13.391 23.139 1.00 96.62 411 TYR A N 1
ATOM 3281 C CA . TYR A 1 411 ? -13.535 14.206 22.726 1.00 96.62 411 TYR A CA 1
ATOM 3282 C C . TYR A 1 411 ? -12.864 14.952 23.883 1.00 96.62 411 TYR A C 1
ATOM 3284 O O . TYR A 1 411 ? -11.639 15.065 23.899 1.00 96.62 411 TYR A O 1
ATOM 3292 N N . GLU A 1 412 ? -13.624 15.435 24.867 1.00 96.12 412 GLU A N 1
ATOM 3293 C CA . GLU A 1 412 ? -13.043 16.025 26.079 1.00 96.12 412 GLU A CA 1
ATOM 3294 C C . GLU A 1 412 ? -12.319 14.980 26.936 1.00 96.12 412 GLU A C 1
ATOM 3296 O O . GLU A 1 412 ? -11.242 15.258 27.460 1.00 96.12 412 GLU A O 1
ATOM 3301 N N . THR A 1 413 ? -12.842 13.754 27.013 1.00 95.81 413 THR A N 1
ATOM 3302 C CA . THR A 1 413 ? -12.193 12.636 27.714 1.00 95.81 413 THR A CA 1
ATOM 3303 C C . THR A 1 413 ? -10.839 12.329 27.088 1.00 95.81 413 THR A C 1
ATOM 3305 O O . THR A 1 413 ? -9.846 12.247 27.809 1.00 95.81 413 THR A O 1
ATOM 3308 N N . ALA A 1 414 ? -10.761 12.268 25.755 1.00 94.44 414 ALA A N 1
ATOM 3309 C CA . ALA A 1 414 ? -9.506 12.065 25.030 1.00 94.44 414 ALA A CA 1
ATOM 3310 C C . ALA A 1 414 ? -8.442 13.147 25.310 1.00 94.44 414 ALA A C 1
ATOM 3312 O O . ALA A 1 414 ? -7.251 12.873 25.197 1.00 94.44 414 ALA A O 1
ATOM 3313 N N . ARG A 1 415 ? -8.831 14.361 25.731 1.00 94.19 415 ARG A N 1
ATOM 3314 C CA . ARG A 1 415 ? -7.880 15.426 26.112 1.00 94.19 415 ARG A CA 1
ATOM 3315 C C . ARG A 1 415 ? -7.271 15.225 27.496 1.00 94.19 415 ARG A C 1
ATOM 3317 O O . ARG A 1 415 ? -6.186 15.736 27.759 1.00 94.19 415 ARG A O 1
ATOM 3324 N N . ILE A 1 416 ? -7.976 14.539 28.395 1.00 93.56 416 ILE A N 1
ATOM 3325 C CA . ILE A 1 416 ? -7.595 14.466 29.810 1.00 93.56 416 ILE A CA 1
ATOM 3326 C C . ILE A 1 416 ? -7.236 13.055 30.285 1.00 93.56 416 ILE A C 1
ATOM 3328 O O . ILE A 1 416 ? -6.595 12.945 31.328 1.00 93.56 416 ILE A O 1
ATOM 3332 N N . TYR A 1 417 ? -7.592 11.999 29.539 1.00 91.56 417 TYR A N 1
ATOM 3333 C CA . TYR A 1 417 ? -7.557 10.605 30.006 1.00 91.56 417 TYR A CA 1
ATOM 3334 C C . TYR A 1 417 ? -6.214 10.166 30.607 1.00 91.56 417 TYR A C 1
ATOM 3336 O O . TYR A 1 417 ? -6.230 9.462 31.610 1.00 91.56 417 TYR A O 1
ATOM 3344 N N . GLU A 1 418 ? -5.068 10.611 30.076 1.00 88.69 418 GLU A N 1
ATOM 3345 C CA . GLU A 1 418 ? -3.731 10.203 30.554 1.00 88.69 418 GLU A CA 1
ATOM 3346 C C . GLU A 1 418 ? -3.465 10.556 32.021 1.00 88.69 418 GLU A C 1
ATOM 3348 O O . GLU A 1 418 ? -2.681 9.885 32.687 1.00 88.69 418 GLU A O 1
ATOM 3353 N N . HIS A 1 419 ? -4.140 11.583 32.542 1.00 87.44 419 HIS A N 1
ATOM 3354 C CA . HIS A 1 419 ? -4.011 12.003 33.939 1.00 87.44 419 HIS A CA 1
ATOM 3355 C C . HIS A 1 419 ? -4.819 11.121 34.902 1.00 87.44 419 HIS A C 1
ATOM 3357 O O . HIS A 1 419 ? -4.632 11.201 36.114 1.00 87.44 419 HIS A O 1
ATOM 3363 N N . PHE A 1 420 ? -5.740 10.312 34.373 1.00 89.12 420 PHE A N 1
ATOM 3364 C CA . PHE A 1 420 ? -6.785 9.635 35.141 1.00 89.12 420 PHE A CA 1
ATOM 3365 C C . PHE A 1 420 ? -6.858 8.125 34.897 1.00 89.12 420 PHE A C 1
ATOM 3367 O O . PHE A 1 420 ? -7.335 7.394 35.764 1.00 89.12 420 PHE A O 1
ATOM 3374 N N . CYS A 1 421 ? -6.453 7.664 33.714 1.00 86.88 421 CYS A N 1
ATOM 3375 C CA . CYS A 1 421 ? -6.646 6.303 33.227 1.00 86.88 421 CYS A CA 1
ATOM 3376 C C . CYS A 1 421 ? -5.274 5.669 32.948 1.00 86.88 421 CYS A C 1
ATOM 3378 O O . CYS A 1 421 ? -4.656 6.005 31.933 1.00 86.88 421 CYS A O 1
ATOM 3380 N N . PRO A 1 422 ? -4.789 4.739 33.793 1.00 81.62 422 PRO A N 1
ATOM 3381 C CA . PRO A 1 422 ? -5.373 4.231 35.049 1.00 81.62 422 PRO A CA 1
ATOM 3382 C C . PRO A 1 422 ? -5.259 5.215 36.241 1.00 81.62 422 PRO A C 1
ATOM 3384 O O . PRO A 1 422 ? -4.427 6.119 36.193 1.00 81.62 422 PRO A O 1
ATOM 3387 N N . PRO A 1 423 ? -6.040 5.034 37.334 1.00 83.00 423 PRO A N 1
ATOM 3388 C CA . PRO A 1 423 ? -6.874 3.867 37.660 1.00 83.00 423 PRO A CA 1
ATOM 3389 C C . PRO A 1 423 ? -8.339 3.946 37.210 1.00 83.00 423 PRO A C 1
ATOM 3391 O O . PRO A 1 423 ? -9.044 2.943 37.317 1.00 83.00 423 PRO A O 1
ATOM 3394 N N . LEU A 1 424 ? -8.818 5.095 36.731 1.00 88.38 424 LEU A N 1
ATOM 3395 C CA . LEU A 1 424 ? -10.205 5.236 36.288 1.00 88.38 424 LEU A CA 1
ATOM 3396 C C . LEU A 1 424 ? -10.438 4.527 34.949 1.00 88.38 424 LEU A C 1
ATOM 3398 O O . LEU A 1 424 ? -9.530 4.402 34.125 1.00 88.38 424 LEU A O 1
ATOM 3402 N N . ASN A 1 425 ? -11.674 4.076 34.727 1.00 87.62 425 ASN A N 1
ATOM 3403 C CA . ASN A 1 425 ? -12.103 3.591 33.419 1.00 87.62 425 ASN A CA 1
ATOM 3404 C C . ASN A 1 425 ? -12.490 4.791 32.518 1.00 87.62 425 ASN A C 1
ATOM 3406 O O . ASN A 1 425 ? -13.242 5.660 32.975 1.00 87.62 425 ASN A O 1
ATOM 3410 N N . PRO A 1 426 ? -12.053 4.835 31.242 1.00 91.69 426 PRO A N 1
ATOM 3411 C CA . PRO A 1 426 ? -12.429 5.878 30.283 1.00 91.69 426 PRO A CA 1
ATOM 3412 C C . PRO A 1 426 ? -13.928 6.182 30.183 1.00 91.69 426 PRO A C 1
ATOM 3414 O O . PRO A 1 426 ? -14.316 7.348 30.140 1.00 91.69 426 PRO A O 1
ATOM 3417 N N . HIS A 1 427 ? -14.785 5.158 30.203 1.00 92.19 427 HIS A N 1
ATOM 3418 C CA . HIS A 1 427 ? -16.241 5.320 30.136 1.00 92.19 427 HIS A CA 1
ATOM 3419 C C . HIS A 1 427 ? -16.802 6.005 31.378 1.00 92.19 427 HIS A C 1
ATOM 3421 O O . HIS A 1 427 ? -17.690 6.844 31.265 1.00 92.19 427 HIS A O 1
ATOM 3427 N N . GLN A 1 428 ? -16.249 5.712 32.561 1.00 91.88 428 GLN A N 1
ATOM 3428 C CA . GLN A 1 428 ? -16.642 6.392 33.800 1.00 91.88 428 GLN A CA 1
ATOM 3429 C C . GLN A 1 428 ? -16.260 7.872 33.759 1.00 91.88 428 GLN A C 1
ATOM 3431 O O . GLN A 1 428 ? -17.047 8.725 34.173 1.00 91.88 428 GLN A O 1
ATOM 3436 N N . LEU A 1 429 ? -15.069 8.182 33.234 1.00 94.12 429 LEU A N 1
ATOM 3437 C CA . LEU A 1 429 ? -14.619 9.559 33.061 1.00 94.12 429 LEU A CA 1
ATOM 3438 C C . LEU A 1 429 ? -15.506 10.306 32.056 1.00 94.12 429 LEU A C 1
ATOM 3440 O O . LEU A 1 429 ? -15.974 11.394 32.379 1.00 94.12 429 LEU A O 1
ATOM 3444 N N . LYS A 1 430 ? -15.820 9.692 30.906 1.00 95.44 430 LYS A N 1
ATOM 3445 C CA . LYS A 1 430 ? -16.747 10.239 29.901 1.00 95.44 430 LYS A CA 1
ATOM 3446 C C . LYS A 1 430 ? -18.123 10.529 30.499 1.00 95.44 430 LYS A C 1
ATOM 3448 O O . LYS A 1 430 ? -18.618 11.651 30.389 1.00 95.44 430 LYS A O 1
ATOM 3453 N N . ALA A 1 431 ? -18.715 9.551 31.185 1.00 94.19 431 ALA A N 1
ATOM 3454 C CA . ALA A 1 431 ? -20.025 9.696 31.813 1.00 94.19 431 ALA A CA 1
ATOM 3455 C C . ALA A 1 431 ? -20.039 10.820 32.864 1.00 94.19 431 ALA A C 1
ATOM 3457 O O . ALA A 1 431 ? -20.992 11.592 32.929 1.00 94.19 431 ALA A O 1
ATOM 3458 N N . ALA A 1 432 ? -18.959 10.988 33.634 1.00 95.56 432 ALA A N 1
ATOM 3459 C CA . ALA A 1 432 ? -18.821 12.068 34.612 1.00 95.56 432 ALA A CA 1
ATOM 3460 C C . ALA A 1 432 ? -18.794 13.482 34.004 1.00 95.56 432 ALA A C 1
ATOM 3462 O O . ALA A 1 432 ? -19.150 14.455 34.686 1.00 95.56 432 ALA A O 1
ATOM 3463 N N . LEU A 1 433 ? -18.398 13.632 32.737 1.00 96.69 433 LEU A N 1
ATOM 3464 C CA . LEU A 1 433 ? -18.436 14.936 32.071 1.00 96.69 433 LEU A CA 1
ATOM 3465 C C . LEU A 1 433 ? -19.876 15.366 31.764 1.00 96.69 433 LEU A C 1
ATOM 3467 O O . LEU A 1 433 ? -20.188 16.553 31.863 1.00 96.69 433 LEU A O 1
ATOM 3471 N N . VAL A 1 434 ? -20.770 14.408 31.506 1.00 95.69 434 VAL A N 1
ATOM 3472 C CA . VAL A 1 434 ? -22.185 14.659 31.193 1.00 95.69 434 VAL A CA 1
ATOM 3473 C C . VAL A 1 434 ? -23.048 14.630 32.459 1.00 95.69 434 VAL A C 1
ATOM 3475 O O . VAL A 1 434 ? -23.725 15.606 32.790 1.00 95.69 434 VAL A O 1
ATOM 3478 N N . GLU A 1 435 ? -22.992 13.538 33.219 1.00 94.44 435 GLU A N 1
ATOM 3479 C CA . GLU A 1 435 ? -23.894 13.269 34.334 1.00 94.44 435 GLU A CA 1
ATOM 3480 C C . GLU A 1 435 ? -23.342 13.730 35.687 1.00 94.44 435 GLU A C 1
ATOM 3482 O O . GLU A 1 435 ? -22.248 13.366 36.125 1.00 94.44 435 GLU A O 1
ATOM 3487 N N . ARG A 1 436 ? -24.160 14.474 36.442 1.00 93.75 436 ARG A N 1
ATOM 3488 C CA . ARG A 1 436 ? -23.784 14.960 37.780 1.00 93.75 436 ARG A CA 1
ATOM 3489 C C . ARG A 1 436 ? -23.627 13.829 38.807 1.00 93.75 436 ARG A C 1
ATOM 3491 O O . ARG A 1 436 ? -22.839 13.966 39.744 1.00 93.75 436 ARG A O 1
ATOM 3498 N N . SER A 1 437 ? -24.395 12.748 38.676 1.00 93.56 437 SER A N 1
ATOM 3499 C CA . SER A 1 437 ? -24.315 11.542 39.515 1.00 93.56 437 SER A CA 1
ATOM 3500 C C . SER A 1 437 ? -22.971 10.843 39.356 1.00 93.56 437 SER A C 1
ATOM 3502 O O . SER A 1 437 ? -22.280 10.632 40.355 1.00 93.56 437 SER A O 1
ATOM 3504 N N . GLU A 1 438 ? -22.582 10.542 38.117 1.00 93.50 438 GLU A N 1
ATOM 3505 C CA . GLU A 1 438 ? -21.308 9.889 37.806 1.00 93.50 438 GLU A CA 1
ATOM 3506 C C . GLU A 1 438 ? -20.122 10.787 38.149 1.00 93.50 438 GLU A C 1
ATOM 3508 O O . GLU A 1 438 ? -19.147 10.312 38.732 1.00 93.50 438 GLU A O 1
ATOM 3513 N N . ARG A 1 439 ? -20.243 12.107 37.950 1.00 95.19 439 ARG A N 1
ATOM 3514 C CA . ARG A 1 439 ? -19.208 13.059 38.377 1.00 95.19 439 ARG A CA 1
ATOM 3515 C C . ARG A 1 439 ? -18.892 12.952 39.857 1.00 95.19 439 ARG A C 1
ATOM 3517 O O . ARG A 1 439 ? -17.730 12.836 40.225 1.00 95.19 439 ARG A O 1
ATOM 3524 N N . LYS A 1 440 ? -19.910 12.921 40.722 1.00 94.81 440 LYS A N 1
ATOM 3525 C CA . LYS A 1 440 ? -19.698 12.761 42.171 1.00 94.81 440 LYS A CA 1
ATOM 3526 C C . LYS A 1 440 ? -18.964 11.462 42.509 1.00 94.81 440 LYS A C 1
ATOM 3528 O O . LYS A 1 440 ? -18.176 11.458 43.450 1.00 94.81 440 LYS A O 1
ATOM 3533 N N . LYS A 1 441 ? -19.221 10.373 41.775 1.00 94.44 441 LYS A N 1
ATOM 3534 C CA . LYS A 1 441 ? -18.521 9.093 41.967 1.00 94.44 441 LYS A CA 1
ATOM 3535 C C . LYS A 1 441 ? -17.060 9.200 41.536 1.00 94.44 441 LYS A C 1
ATOM 3537 O O . LYS A 1 441 ? -16.188 8.843 42.318 1.00 94.44 441 LYS A O 1
ATOM 3542 N N . VAL A 1 442 ? -16.792 9.759 40.356 1.00 93.94 442 VAL A N 1
ATOM 3543 C CA . VAL A 1 442 ? -15.426 9.975 39.854 1.00 93.94 442 VAL A CA 1
ATOM 3544 C C . VAL A 1 442 ? -14.625 10.887 40.785 1.00 93.94 442 VAL A C 1
ATOM 3546 O O . VAL A 1 442 ? -13.496 10.555 41.122 1.00 93.94 442 VAL A O 1
ATOM 3549 N N . LEU A 1 443 ? -15.213 11.975 41.291 1.00 93.19 443 LEU A N 1
ATOM 3550 C CA . LEU A 1 443 ? -14.544 12.866 42.246 1.00 93.19 443 LEU A CA 1
ATOM 3551 C C . LEU A 1 443 ? -14.185 12.169 43.570 1.00 93.19 443 LEU A C 1
ATOM 3553 O O . LEU A 1 443 ? -13.138 12.464 44.138 1.00 93.19 443 LEU A O 1
ATOM 3557 N N . ARG A 1 444 ? -15.010 11.225 44.049 1.00 92.44 444 ARG A N 1
ATOM 3558 C CA . ARG A 1 444 ? -14.657 10.383 45.209 1.00 92.44 444 ARG A CA 1
ATOM 3559 C C . ARG A 1 444 ? -13.512 9.432 44.881 1.00 92.44 444 ARG A C 1
ATOM 3561 O O . ARG A 1 444 ? -12.560 9.367 45.642 1.00 92.44 444 ARG A O 1
ATOM 3568 N N . LEU A 1 445 ? -13.552 8.773 43.722 1.00 92.44 445 LEU A N 1
ATOM 3569 C CA . LEU A 1 445 ? -12.470 7.883 43.292 1.00 92.44 445 LEU A CA 1
ATOM 3570 C C . LEU A 1 445 ? -11.136 8.630 43.146 1.00 92.44 445 LEU A C 1
ATOM 3572 O O . LEU A 1 445 ? -10.101 8.102 43.534 1.00 92.44 445 LEU A O 1
ATOM 3576 N N . ILE A 1 446 ? -11.147 9.870 42.647 1.00 91.62 446 ILE A N 1
ATOM 3577 C CA . ILE A 1 446 ? -9.957 10.739 42.588 1.00 91.62 446 ILE A CA 1
ATOM 3578 C C . ILE A 1 446 ? -9.347 10.928 43.988 1.00 91.62 446 ILE A C 1
ATOM 3580 O O . ILE A 1 446 ? -8.125 10.864 44.133 1.00 91.62 446 ILE A O 1
ATOM 3584 N N . GLN A 1 447 ? -10.183 11.114 45.016 1.00 89.38 447 GLN A N 1
ATOM 3585 C CA . GLN A 1 447 ? -9.745 11.230 46.413 1.00 89.38 447 GLN A CA 1
ATOM 3586 C C . GLN A 1 447 ? -9.235 9.891 46.963 1.00 89.38 447 GLN A C 1
ATOM 3588 O O . GLN A 1 447 ? -8.157 9.848 47.557 1.00 89.38 447 GLN A O 1
ATOM 3593 N N . ASP A 1 448 ? -9.966 8.800 46.721 1.00 90.06 448 ASP A N 1
ATOM 3594 C CA . ASP A 1 448 ? -9.625 7.454 47.197 1.00 90.06 448 ASP A CA 1
ATOM 3595 C C . ASP A 1 448 ? -8.283 6.972 46.619 1.00 90.06 448 ASP A C 1
ATOM 3597 O O . ASP A 1 448 ? -7.453 6.410 47.338 1.00 90.06 448 ASP A O 1
ATOM 3601 N N . TYR A 1 449 ? -8.034 7.251 45.336 1.00 87.69 449 TYR A N 1
ATOM 3602 C CA . TYR A 1 449 ? -6.778 6.939 44.648 1.00 87.69 449 TYR A CA 1
ATOM 3603 C C . TYR A 1 449 ? -5.671 7.978 44.860 1.00 87.69 449 TYR A C 1
ATOM 3605 O O . TYR A 1 449 ? -4.562 7.772 44.369 1.00 87.69 449 TYR A O 1
ATOM 3613 N N . ARG A 1 450 ? -5.936 9.066 45.599 1.00 87.25 450 ARG A N 1
ATOM 3614 C CA . ARG A 1 450 ? -4.974 10.146 45.890 1.00 87.25 450 ARG A CA 1
ATOM 3615 C C . ARG A 1 450 ? -4.303 10.712 44.631 1.00 87.25 450 ARG A C 1
ATOM 3617 O O . ARG A 1 450 ? -3.088 10.908 44.601 1.00 87.25 450 ARG A O 1
ATOM 3624 N N . LEU A 1 451 ? -5.094 10.948 43.585 1.00 87.19 451 LEU A N 1
ATOM 3625 C CA . LEU A 1 451 ? -4.615 11.612 42.370 1.00 87.19 451 LEU A CA 1
ATOM 3626 C C . LEU A 1 451 ? -4.228 13.083 42.666 1.00 87.19 451 LEU A C 1
ATOM 3628 O O . LEU A 1 451 ? -4.662 13.621 43.688 1.00 87.19 451 LEU A O 1
ATOM 3632 N N . PRO A 1 452 ? -3.415 13.742 41.809 1.00 88.44 452 PRO A N 1
ATOM 3633 C CA . PRO A 1 452 ? -2.930 15.112 42.033 1.00 88.44 452 PRO A CA 1
ATOM 3634 C C . PRO A 1 452 ? -4.037 16.117 42.390 1.00 88.44 452 PRO A C 1
ATOM 3636 O O . PRO A 1 452 ? -5.153 16.004 41.886 1.00 88.44 452 PRO A O 1
ATOM 3639 N N . GLU A 1 453 ? -3.738 17.121 43.223 1.00 80.81 453 GLU A N 1
ATOM 3640 C CA . GLU A 1 453 ? -4.747 18.054 43.765 1.00 80.81 453 GLU A CA 1
ATOM 3641 C C . GLU A 1 453 ? -5.535 18.827 42.685 1.00 80.81 453 GLU A C 1
ATOM 3643 O O . GLU A 1 453 ? -6.715 19.129 42.870 1.00 80.81 453 GLU A O 1
ATOM 3648 N N . ASP A 1 454 ? -4.932 19.089 41.522 1.00 89.69 454 ASP A N 1
ATOM 3649 C CA . ASP A 1 454 ? -5.560 19.776 40.386 1.00 89.69 454 ASP A CA 1
ATOM 3650 C C . ASP A 1 454 ? -6.534 18.889 39.578 1.00 89.69 454 ASP A C 1
ATOM 3652 O O . ASP A 1 454 ? -7.306 19.393 38.757 1.00 89.69 454 ASP A O 1
ATOM 3656 N N . SER A 1 455 ? -6.562 17.578 39.843 1.00 91.56 455 SER A N 1
ATOM 3657 C CA . SER A 1 455 ? -7.401 16.585 39.152 1.00 91.56 455 SER A CA 1
ATOM 3658 C C . SER A 1 455 ? -8.893 16.925 39.195 1.00 91.56 455 SER A C 1
ATOM 3660 O O . SER A 1 455 ? -9.594 16.797 38.191 1.00 91.56 455 SER A O 1
ATOM 3662 N N . VAL A 1 456 ? -9.389 17.394 40.345 1.00 91.06 456 VAL A N 1
ATOM 3663 C CA . VAL A 1 456 ? -10.803 17.774 40.522 1.00 91.06 456 VAL A CA 1
ATOM 3664 C C . VAL A 1 456 ? -11.164 18.959 39.626 1.00 91.06 456 VAL A C 1
ATOM 3666 O O . VAL A 1 456 ? -12.180 18.918 38.930 1.00 91.06 456 VAL A O 1
ATOM 3669 N N . GLY A 1 457 ? -10.310 19.989 39.607 1.00 93.19 457 GLY A N 1
ATOM 3670 C CA . GLY A 1 457 ? -10.497 21.177 38.774 1.00 93.19 457 GLY A CA 1
ATOM 3671 C C . GLY A 1 457 ? -10.547 20.824 37.289 1.00 93.19 457 GLY A C 1
ATOM 3672 O O . GLY A 1 457 ? -11.461 21.252 36.590 1.00 93.19 457 GLY A O 1
ATOM 3673 N N . ARG A 1 458 ? -9.644 19.950 36.827 1.00 94.75 458 ARG A N 1
ATOM 3674 C CA . ARG A 1 458 ? -9.603 19.491 35.428 1.00 94.75 458 ARG A CA 1
ATOM 3675 C C . ARG A 1 458 ? -10.884 18.782 34.985 1.00 94.75 458 ARG A C 1
ATOM 3677 O O . ARG A 1 458 ? -11.365 19.049 33.884 1.00 94.75 458 ARG A O 1
ATOM 3684 N N . VAL A 1 459 ? -11.447 17.902 35.820 1.00 95.50 459 VAL A N 1
ATOM 3685 C CA . VAL A 1 459 ? -12.711 17.206 35.504 1.00 95.50 459 VAL A CA 1
ATOM 3686 C C . VAL A 1 459 ? -13.880 18.189 35.454 1.00 95.50 459 VAL A C 1
ATOM 3688 O O . VAL A 1 459 ? -14.680 18.132 34.522 1.00 95.50 459 VAL A O 1
ATOM 3691 N N . GLU A 1 460 ? -13.980 19.114 36.412 1.00 94.88 460 GLU A N 1
ATOM 3692 C CA . GLU A 1 460 ? -15.050 20.122 36.418 1.00 94.88 460 GLU A CA 1
ATOM 3693 C C . GLU A 1 460 ? -14.930 21.104 35.242 1.00 94.88 460 GLU A C 1
ATOM 3695 O O . GLU A 1 460 ? -15.939 21.470 34.636 1.00 94.88 460 GLU A O 1
ATOM 3700 N N . GLU A 1 461 ? -13.713 21.495 34.859 1.00 95.94 461 GLU A N 1
ATOM 3701 C CA . GLU A 1 461 ? -13.469 22.321 33.675 1.00 95.94 461 GLU A CA 1
ATOM 3702 C C . GLU A 1 461 ? -13.858 21.609 32.379 1.00 95.94 461 GLU A C 1
ATOM 3704 O O . GLU A 1 461 ? -14.518 22.216 31.533 1.00 95.94 461 GLU A O 1
ATOM 3709 N N . ALA A 1 462 ? -13.495 20.332 32.228 1.00 96.38 462 ALA A N 1
ATOM 3710 C CA . ALA A 1 462 ? -13.897 19.523 31.080 1.00 96.38 462 ALA A CA 1
ATOM 3711 C C . ALA A 1 462 ? -15.424 19.356 31.025 1.00 96.38 462 ALA A C 1
ATOM 3713 O O . ALA A 1 462 ? -16.042 19.590 29.989 1.00 96.38 462 ALA A O 1
ATOM 3714 N N . ALA A 1 463 ? -16.062 19.063 32.161 1.00 97.06 463 ALA A N 1
ATOM 3715 C CA . ALA A 1 463 ? -17.516 18.965 32.257 1.00 97.06 463 ALA A CA 1
ATOM 3716 C C . ALA A 1 463 ? -18.221 20.302 31.968 1.00 97.06 463 ALA A C 1
ATOM 3718 O O . ALA A 1 463 ? -19.333 20.331 31.436 1.00 97.06 463 ALA A O 1
ATOM 3719 N N . ARG A 1 464 ? -17.591 21.430 32.324 1.00 96.81 464 ARG A N 1
ATOM 3720 C CA . ARG A 1 464 ? -18.067 22.768 31.962 1.00 96.81 464 ARG A CA 1
ATOM 3721 C C . ARG A 1 464 ? -17.988 22.991 30.455 1.00 96.81 464 ARG A C 1
ATOM 3723 O O . ARG A 1 464 ? -18.978 23.446 29.900 1.00 96.81 464 ARG A O 1
ATOM 3730 N N . ARG A 1 465 ? -16.881 22.626 29.798 1.00 96.31 465 ARG A N 1
ATOM 3731 C CA . ARG A 1 465 ? -16.754 22.725 28.331 1.00 96.31 465 ARG A CA 1
ATOM 3732 C C . ARG A 1 465 ? -17.832 21.921 27.605 1.00 96.31 465 ARG A C 1
ATOM 3734 O O . ARG A 1 465 ? -18.455 22.453 26.701 1.00 96.31 465 ARG A O 1
ATOM 3741 N N . VAL A 1 466 ? -18.129 20.700 28.059 1.00 96.62 466 VAL A N 1
ATOM 3742 C CA . VAL A 1 466 ? -19.217 19.882 27.483 1.00 96.62 466 VAL A CA 1
ATOM 3743 C C . VAL A 1 466 ? -20.584 20.557 27.635 1.00 96.62 466 VAL A C 1
ATOM 3745 O O . VAL A 1 466 ? -21.357 20.613 26.684 1.00 96.62 466 VAL A O 1
ATOM 3748 N N . ARG A 1 467 ? -20.902 21.061 28.832 1.00 95.62 467 ARG A N 1
ATOM 3749 C CA . ARG A 1 467 ? -22.218 21.649 29.128 1.00 95.62 467 ARG A CA 1
ATOM 3750 C C . ARG A 1 467 ? -22.434 23.007 28.460 1.00 95.62 467 ARG A C 1
ATOM 3752 O O . ARG A 1 467 ? -23.553 23.306 28.055 1.00 95.62 467 ARG A O 1
ATOM 3759 N N . ASP A 1 468 ? -21.386 23.819 28.393 1.00 95.62 468 ASP A N 1
ATOM 3760 C CA . ASP A 1 468 ? -21.453 25.206 27.932 1.00 95.62 468 ASP A CA 1
ATOM 3761 C C . ASP A 1 468 ? -21.062 25.329 26.438 1.00 95.62 468 ASP A C 1
ATOM 3763 O O . ASP A 1 468 ? -20.890 26.441 25.936 1.00 95.62 468 ASP A O 1
ATOM 3767 N N . ALA A 1 469 ? -20.934 24.198 25.725 1.00 96.12 469 ALA A N 1
ATOM 3768 C CA . ALA A 1 469 ? -20.559 24.141 24.313 1.00 96.12 469 ALA A CA 1
ATOM 3769 C C . ALA A 1 469 ? -21.533 24.941 23.431 1.00 96.12 469 ALA A C 1
ATOM 3771 O O . ALA A 1 469 ? -22.750 24.732 23.439 1.00 96.12 469 ALA A O 1
ATOM 3772 N N . GLY A 1 470 ? -20.985 25.868 22.643 1.00 94.69 470 GLY A N 1
ATOM 3773 C CA . GLY A 1 470 ? -21.770 26.718 21.747 1.00 94.69 470 GLY A CA 1
ATOM 3774 C C . GLY A 1 470 ? -22.152 26.019 20.431 1.00 94.69 470 GLY A C 1
ATOM 3775 O O . GLY A 1 470 ? -21.516 25.041 20.041 1.00 94.69 470 GLY A O 1
ATOM 3776 N N . PRO A 1 471 ? -23.121 26.553 19.658 1.00 91.31 471 PRO A N 1
ATOM 3777 C CA . PRO A 1 471 ? -23.550 25.945 18.392 1.00 91.31 471 PRO A CA 1
ATOM 3778 C C . PRO A 1 471 ? -22.422 25.735 17.368 1.00 91.31 471 PRO A C 1
ATOM 3780 O O . PRO A 1 471 ? -22.392 24.719 16.678 1.00 91.31 471 PRO A O 1
ATOM 3783 N N . ALA A 1 472 ? -21.475 26.673 17.271 1.00 90.50 472 ALA A N 1
ATOM 3784 C CA . ALA A 1 472 ? -20.336 26.561 16.356 1.00 90.50 472 ALA A CA 1
ATOM 3785 C C . ALA A 1 472 ? -19.348 25.455 16.776 1.00 90.50 472 ALA A C 1
ATOM 3787 O O . ALA A 1 472 ? -18.812 24.737 15.929 1.00 90.50 472 ALA A O 1
ATOM 3788 N N . GLU A 1 473 ? -19.135 25.295 18.084 1.00 93.62 473 GLU A N 1
ATOM 3789 C CA . GLU A 1 473 ? -18.294 24.234 18.640 1.00 93.62 473 GLU A CA 1
ATOM 3790 C C . GLU A 1 473 ? -18.935 22.863 18.410 1.00 93.62 473 GLU A C 1
ATOM 3792 O O . GLU A 1 473 ? -18.272 21.962 17.900 1.00 93.62 473 GLU A O 1
ATOM 3797 N N . ILE A 1 474 ? -20.242 22.739 18.668 1.00 95.19 474 ILE A N 1
ATOM 3798 C CA . ILE A 1 474 ? -21.011 21.518 18.394 1.00 95.19 474 ILE A CA 1
ATOM 3799 C C . ILE A 1 474 ? -20.895 21.129 16.919 1.00 95.19 474 ILE A C 1
ATOM 3801 O O . ILE A 1 474 ? -20.549 19.991 16.622 1.00 95.19 474 ILE A O 1
ATOM 3805 N N . ARG A 1 475 ? -21.110 22.067 15.987 1.00 92.12 475 ARG A N 1
ATOM 3806 C CA . ARG A 1 475 ? -20.976 21.805 14.542 1.00 92.12 475 ARG A CA 1
ATOM 3807 C C . ARG A 1 475 ? -19.587 21.290 14.172 1.00 92.12 475 ARG A C 1
ATOM 3809 O O . ARG A 1 475 ? -19.475 20.285 13.480 1.00 92.12 475 ARG A O 1
ATOM 3816 N N . THR A 1 476 ? -18.541 21.934 14.685 1.00 93.75 476 THR A N 1
ATOM 3817 C CA . THR A 1 476 ? -17.150 21.515 14.448 1.00 93.75 476 THR A CA 1
ATOM 3818 C C . THR A 1 476 ? -16.900 20.096 14.964 1.00 93.75 476 THR A C 1
ATOM 3820 O O . THR A 1 476 ? -16.279 19.277 14.285 1.00 93.75 476 THR A O 1
ATOM 3823 N N . VAL A 1 477 ? -17.414 19.785 16.156 1.00 95.44 477 VAL A N 1
ATOM 3824 C CA . VAL A 1 477 ? -17.301 18.453 16.757 1.00 95.44 477 VAL A CA 1
ATOM 3825 C C . VAL A 1 477 ? -18.103 17.412 15.977 1.00 95.44 477 VAL A C 1
ATOM 3827 O O . VAL A 1 477 ? -17.607 16.306 15.805 1.00 95.44 477 VAL A O 1
ATOM 3830 N N . LEU A 1 478 ? -19.287 17.744 15.461 1.00 95.81 478 LEU A N 1
ATOM 3831 C CA . LEU A 1 478 ? -20.107 16.821 14.671 1.00 95.81 478 LEU A CA 1
ATOM 3832 C C . LEU A 1 478 ? -19.485 16.488 13.308 1.00 95.81 478 LEU A C 1
ATOM 3834 O O . LEU A 1 478 ? -19.516 15.328 12.902 1.00 95.81 478 LEU A O 1
ATOM 3838 N N . VAL A 1 479 ? -18.856 17.461 12.637 1.00 94.81 479 VAL A N 1
ATOM 3839 C CA . VAL A 1 479 ? -18.075 17.203 11.412 1.00 94.81 479 VAL A CA 1
ATOM 3840 C C . VAL A 1 479 ? -16.931 16.234 11.709 1.00 94.81 479 VAL A C 1
ATOM 3842 O O . VAL A 1 479 ? -16.757 15.229 11.017 1.00 94.81 479 VAL A O 1
ATOM 3845 N N . ARG A 1 480 ? -16.178 16.494 12.787 1.00 94.56 480 ARG A N 1
ATOM 3846 C CA . ARG A 1 480 ? -15.106 15.598 13.233 1.00 94.56 480 ARG A CA 1
ATOM 3847 C C . ARG A 1 480 ? -15.642 14.208 13.586 1.00 94.56 480 ARG A C 1
ATOM 3849 O O . ARG A 1 480 ? -15.037 13.223 13.181 1.00 94.56 480 ARG A O 1
ATOM 3856 N N . PHE A 1 481 ? -16.760 14.140 14.302 1.00 96.12 481 PHE A N 1
ATOM 3857 C CA . PHE A 1 481 ? -17.417 12.901 14.703 1.00 96.12 481 PHE A CA 1
ATOM 3858 C C . PHE A 1 481 ? -17.760 12.029 13.503 1.00 96.12 481 PHE A C 1
ATOM 3860 O O . PHE A 1 481 ? -17.354 10.871 13.478 1.00 96.12 481 PHE A O 1
ATOM 3867 N N . LEU A 1 482 ? -18.440 12.580 12.493 1.00 96.06 482 LEU A N 1
ATOM 3868 C CA . LEU A 1 482 ? -18.838 11.796 11.326 1.00 96.06 482 LEU A CA 1
ATOM 3869 C C . LEU A 1 482 ? -17.615 11.259 10.570 1.00 96.06 482 LEU A C 1
ATOM 3871 O O . LEU A 1 482 ? -17.583 10.086 10.204 1.00 96.06 482 LEU A O 1
ATOM 3875 N N . ARG A 1 483 ? -16.571 12.083 10.409 1.00 94.81 483 ARG A N 1
ATOM 3876 C CA . ARG A 1 483 ? -15.307 11.669 9.784 1.00 94.81 483 ARG A CA 1
ATOM 3877 C C . ARG A 1 483 ? -14.606 10.567 10.574 1.00 94.81 483 ARG A C 1
ATOM 3879 O O . ARG A 1 483 ? -14.199 9.559 10.000 1.00 94.81 483 ARG A O 1
ATOM 3886 N N . ASP A 1 484 ? -14.457 10.757 11.883 1.00 94.88 484 ASP A N 1
ATOM 3887 C CA . ASP A 1 484 ? -13.774 9.799 12.749 1.00 94.88 484 ASP A CA 1
ATOM 3888 C C . ASP A 1 484 ? -14.560 8.473 12.818 1.00 94.88 484 ASP A C 1
ATOM 3890 O O . ASP A 1 484 ? -13.933 7.410 12.840 1.00 94.88 484 ASP A O 1
ATOM 3894 N N . TYR A 1 485 ? -15.900 8.527 12.789 1.00 95.31 485 TYR A N 1
ATOM 3895 C CA . TYR A 1 485 ? -16.790 7.363 12.765 1.00 95.31 485 TYR A CA 1
ATOM 3896 C C . TYR A 1 485 ? -16.725 6.606 11.431 1.00 95.31 485 TYR A C 1
ATOM 3898 O O . TYR A 1 485 ? -16.516 5.398 11.443 1.00 95.31 485 TYR A O 1
ATOM 3906 N N . PHE A 1 486 ? -16.827 7.282 10.280 1.00 95.56 486 PHE A N 1
ATOM 3907 C CA . PHE A 1 486 ? -16.761 6.614 8.967 1.00 95.56 486 PHE A CA 1
ATOM 3908 C C . PHE A 1 486 ? -15.385 5.984 8.731 1.00 95.56 486 PHE A C 1
ATOM 3910 O O . PHE A 1 486 ? -15.285 4.866 8.230 1.00 95.56 486 PHE A O 1
ATOM 3917 N N . ARG A 1 487 ? -14.308 6.657 9.161 1.00 94.06 487 ARG A N 1
ATOM 3918 C CA . ARG A 1 487 ? -12.966 6.060 9.169 1.00 94.06 487 ARG A CA 1
ATOM 3919 C C . ARG A 1 487 ? -12.904 4.828 10.077 1.00 94.06 487 ARG A C 1
ATOM 3921 O O . ARG A 1 487 ? -12.320 3.832 9.678 1.00 94.06 487 ARG A O 1
ATOM 3928 N N . CYS A 1 488 ? -13.512 4.872 11.267 1.00 93.38 488 CYS A N 1
ATOM 3929 C CA . CYS A 1 488 ? -13.586 3.705 12.152 1.00 93.38 488 CYS A CA 1
ATOM 3930 C C . CYS A 1 488 ? -14.297 2.528 11.470 1.00 93.38 488 CYS A C 1
ATOM 3932 O O . CYS A 1 488 ? -13.771 1.421 11.481 1.00 93.38 488 CYS A O 1
ATOM 3934 N N . GLN A 1 489 ? -15.432 2.769 10.807 1.00 92.62 489 GLN A N 1
ATOM 3935 C CA . GLN A 1 489 ? -16.157 1.730 10.069 1.00 92.62 489 GLN A CA 1
ATOM 3936 C C . GLN A 1 489 ? -15.326 1.151 8.919 1.00 92.62 489 GLN A C 1
ATOM 3938 O O . GLN A 1 489 ? -15.231 -0.068 8.778 1.00 92.62 489 GLN A O 1
ATOM 3943 N N . GLN A 1 490 ? -14.639 2.004 8.156 1.00 92.94 490 GLN A N 1
ATOM 3944 C CA . GLN A 1 490 ? -13.703 1.558 7.123 1.00 92.94 490 GLN A CA 1
ATOM 3945 C C . GLN A 1 490 ? -12.593 0.662 7.696 1.00 92.94 490 GLN A C 1
ATOM 3947 O O . GLN A 1 490 ? -12.275 -0.388 7.133 1.00 92.94 490 GLN A O 1
ATOM 3952 N N . ASP A 1 491 ? -12.004 1.064 8.820 1.00 93.50 491 ASP A N 1
ATOM 3953 C CA . ASP A 1 491 ? -10.911 0.341 9.465 1.00 93.50 491 ASP A CA 1
ATOM 3954 C C . ASP A 1 491 ? -11.371 -0.966 10.129 1.00 93.50 491 ASP A C 1
ATOM 3956 O O . ASP A 1 491 ? -10.587 -1.918 10.163 1.00 93.50 491 ASP A O 1
ATOM 3960 N N . ILE A 1 492 ? -12.625 -1.052 10.593 1.00 91.94 492 ILE A N 1
ATOM 3961 C CA . ILE A 1 492 ? -13.264 -2.298 11.053 1.00 91.94 492 ILE A CA 1
ATOM 3962 C C . ILE A 1 492 ? -13.449 -3.264 9.877 1.00 91.94 492 ILE A C 1
ATOM 3964 O O . ILE A 1 492 ? -13.111 -4.443 9.994 1.00 91.94 492 ILE A O 1
ATOM 3968 N N . CYS A 1 493 ? -13.917 -2.783 8.720 1.00 91.00 493 CYS A N 1
ATOM 3969 C CA . CYS A 1 493 ? -14.003 -3.611 7.514 1.00 91.00 493 CYS A CA 1
ATOM 3970 C C . CYS A 1 493 ? -12.625 -4.163 7.115 1.00 91.00 493 CYS A C 1
ATOM 3972 O O . CYS A 1 493 ? -12.483 -5.361 6.869 1.00 91.00 493 CYS A O 1
ATOM 3974 N N . ARG A 1 494 ? -11.593 -3.309 7.105 1.00 92.56 494 ARG A N 1
ATOM 3975 C CA . ARG A 1 494 ? -10.201 -3.719 6.845 1.00 92.56 494 ARG A CA 1
ATOM 3976 C C . ARG A 1 494 ? -9.694 -4.732 7.866 1.00 92.56 494 ARG A C 1
ATOM 3978 O O . ARG A 1 494 ? -9.073 -5.715 7.479 1.00 92.56 494 ARG A O 1
ATOM 3985 N N . PHE A 1 495 ? -9.986 -4.511 9.147 1.00 93.06 495 PHE A N 1
ATOM 3986 C CA . PHE A 1 495 ? -9.620 -5.417 10.231 1.00 93.06 495 PHE A CA 1
ATOM 3987 C C . PHE A 1 495 ? -10.204 -6.814 10.029 1.00 93.06 495 PHE A C 1
ATOM 3989 O O . PHE A 1 495 ? -9.453 -7.783 10.088 1.00 93.06 495 PHE A O 1
ATOM 3996 N N . HIS A 1 496 ? -11.502 -6.930 9.732 1.00 92.56 496 HIS A N 1
ATOM 3997 C CA . HIS A 1 496 ? -12.124 -8.233 9.480 1.00 92.56 496 HIS A CA 1
ATOM 3998 C C . HIS A 1 496 ? -11.490 -8.945 8.282 1.00 92.56 496 HIS A C 1
ATOM 4000 O O . HIS A 1 496 ? -11.158 -10.121 8.380 1.00 92.56 496 HIS A O 1
ATOM 4006 N N . LEU A 1 497 ? -11.222 -8.225 7.190 1.00 93.50 497 LEU A N 1
ATOM 4007 C CA . LEU A 1 497 ? -10.547 -8.801 6.025 1.00 93.50 497 LEU A CA 1
ATOM 4008 C C . LEU A 1 497 ? -9.118 -9.264 6.333 1.00 93.50 497 LEU A C 1
ATOM 4010 O O . LEU A 1 497 ? -8.703 -10.334 5.886 1.00 93.50 497 LEU A O 1
ATOM 4014 N N . ALA A 1 498 ? -8.369 -8.482 7.112 1.00 94.69 498 ALA A N 1
ATOM 4015 C CA . ALA A 1 498 ? -7.037 -8.862 7.561 1.00 94.69 498 ALA A CA 1
ATOM 4016 C C . ALA A 1 498 ? -7.089 -10.103 8.468 1.00 94.69 498 ALA A C 1
ATOM 4018 O O . ALA A 1 498 ? -6.284 -11.014 8.284 1.00 94.69 498 ALA A O 1
ATOM 4019 N N . GLN A 1 499 ? -8.039 -10.174 9.407 1.00 94.44 499 GLN A N 1
ATOM 4020 C CA . GLN A 1 499 ? -8.240 -11.332 10.288 1.00 94.44 499 GLN A CA 1
ATOM 4021 C C . GLN A 1 499 ? -8.613 -12.591 9.506 1.00 94.44 499 GLN A C 1
ATOM 4023 O O . GLN A 1 499 ? -8.004 -13.640 9.720 1.00 94.44 499 GLN A O 1
ATOM 4028 N N . ASP A 1 500 ? -9.541 -12.485 8.556 1.00 93.75 500 ASP A N 1
ATOM 4029 C CA . ASP A 1 500 ? -9.938 -13.599 7.694 1.00 93.75 500 ASP A CA 1
ATOM 4030 C C . ASP A 1 500 ? -8.744 -14.137 6.899 1.00 93.75 500 ASP A C 1
ATOM 4032 O O . ASP A 1 500 ? -8.539 -15.351 6.817 1.00 93.75 500 ASP A O 1
ATOM 4036 N N . LEU A 1 501 ? -7.920 -13.246 6.341 1.00 94.56 501 LEU A N 1
ATOM 4037 C CA . LEU A 1 501 ? -6.735 -13.642 5.588 1.00 94.56 501 LEU A CA 1
ATOM 4038 C C . LEU A 1 501 ? -5.645 -14.234 6.495 1.00 94.56 501 LEU A C 1
ATOM 4040 O O . LEU A 1 501 ? -5.090 -15.277 6.157 1.00 94.56 501 LEU A O 1
ATOM 4044 N N . MET A 1 502 ? -5.369 -13.633 7.656 1.00 95.62 502 MET A N 1
ATOM 4045 C CA . MET A 1 502 ? -4.442 -14.193 8.651 1.00 95.62 502 MET A CA 1
ATOM 4046 C C . MET A 1 502 ? -4.901 -15.575 9.137 1.00 95.62 502 MET A C 1
ATOM 4048 O O . MET A 1 502 ? -4.078 -16.472 9.305 1.00 95.62 502 MET A O 1
ATOM 4052 N N . GLY A 1 503 ? -6.210 -15.787 9.307 1.00 94.94 503 GLY A N 1
ATOM 4053 C CA . GLY A 1 503 ? -6.795 -17.083 9.661 1.00 94.94 503 GLY A CA 1
ATOM 4054 C C . GLY A 1 503 ? -6.626 -18.154 8.577 1.00 94.94 503 GLY A C 1
ATOM 4055 O O . GLY A 1 503 ? -6.603 -19.348 8.886 1.00 94.94 503 GLY A O 1
ATOM 4056 N N . ARG A 1 504 ? -6.446 -17.742 7.315 1.00 95.94 504 ARG A N 1
ATOM 4057 C CA . ARG A 1 504 ? -6.117 -18.626 6.186 1.00 95.94 504 ARG A CA 1
ATOM 4058 C C . ARG A 1 504 ? -4.625 -18.923 6.060 1.00 95.94 504 ARG A C 1
ATOM 4060 O O . ARG A 1 504 ? -4.261 -19.706 5.192 1.00 95.94 504 ARG A O 1
ATOM 4067 N N . VAL A 1 505 ? -3.759 -18.348 6.891 1.00 97.31 505 VAL A N 1
ATOM 4068 C CA . VAL A 1 505 ? -2.323 -18.650 6.882 1.00 97.31 505 VAL A CA 1
ATOM 4069 C C . VAL A 1 505 ? -1.987 -19.703 7.935 1.00 97.31 505 VAL A C 1
ATOM 4071 O O . VAL A 1 505 ? -2.455 -19.669 9.077 1.00 97.31 505 VAL A O 1
ATOM 4074 N N . HIS A 1 506 ? -1.150 -20.658 7.541 1.00 96.62 506 HIS A N 1
ATOM 4075 C CA . HIS A 1 506 ? -0.575 -21.668 8.411 1.00 96.62 506 HIS A CA 1
ATOM 4076 C C . HIS A 1 506 ? 0.954 -21.554 8.411 1.00 96.62 506 HIS A C 1
ATOM 4078 O O . HIS A 1 506 ? 1.598 -21.632 7.369 1.00 96.62 506 HIS A O 1
ATOM 4084 N N . LEU A 1 507 ? 1.538 -21.383 9.599 1.00 95.62 507 LEU A N 1
ATOM 4085 C CA . LEU A 1 507 ? 2.986 -21.378 9.818 1.00 95.62 507 LEU A CA 1
ATOM 4086 C C . LEU A 1 507 ? 3.398 -22.744 10.406 1.00 95.62 507 LEU A C 1
ATOM 4088 O O . LEU A 1 507 ? 3.328 -22.909 11.628 1.00 95.62 507 LEU A O 1
ATOM 4092 N N . PRO A 1 508 ? 3.779 -23.748 9.586 1.00 92.06 508 PRO A N 1
ATOM 4093 C CA . PRO A 1 508 ? 4.048 -25.100 10.067 1.00 92.06 508 PRO A CA 1
ATOM 4094 C C . PRO A 1 508 ? 5.264 -25.124 11.000 1.00 92.06 508 PRO A C 1
ATOM 4096 O O . PRO A 1 508 ? 6.401 -24.880 10.589 1.00 92.06 508 PRO A O 1
ATOM 4099 N N . THR A 1 509 ? 5.020 -25.451 12.270 1.00 88.50 509 THR A N 1
ATOM 4100 C CA . THR A 1 509 ? 6.065 -25.645 13.288 1.00 88.50 509 THR A CA 1
ATOM 4101 C C . THR A 1 509 ? 6.594 -27.079 13.314 1.00 88.50 509 THR A C 1
ATOM 4103 O O . THR A 1 509 ? 7.739 -27.289 13.710 1.00 88.50 509 THR A O 1
ATOM 4106 N N . ASP A 1 510 ? 5.798 -28.058 12.865 1.00 91.56 510 ASP A N 1
ATOM 4107 C CA . ASP A 1 510 ? 6.221 -29.453 12.713 1.00 91.56 510 ASP A CA 1
ATOM 4108 C C . ASP A 1 510 ? 7.106 -29.614 11.459 1.00 91.56 510 ASP A C 1
ATOM 4110 O O . ASP A 1 510 ? 6.634 -29.373 10.339 1.00 91.56 510 ASP A O 1
ATOM 4114 N N . PRO A 1 511 ? 8.367 -30.069 11.605 1.00 91.56 511 PRO A N 1
ATOM 4115 C CA . PRO A 1 511 ? 9.252 -30.335 10.475 1.00 91.56 511 PRO A CA 1
ATOM 4116 C C . PRO A 1 511 ? 8.656 -31.281 9.428 1.00 91.56 511 PRO A C 1
ATOM 4118 O O . PRO A 1 511 ? 8.887 -31.072 8.240 1.00 91.56 511 PRO A O 1
ATOM 4121 N N . LYS A 1 512 ? 7.859 -32.282 9.836 1.00 91.06 512 LYS A N 1
ATOM 4122 C CA . LYS A 1 512 ? 7.259 -33.250 8.902 1.00 91.06 512 LYS A CA 1
ATOM 4123 C C . LYS A 1 512 ? 6.190 -32.616 8.025 1.00 91.06 512 LYS A C 1
ATOM 4125 O O . LYS A 1 512 ? 6.122 -32.906 6.835 1.00 91.06 512 LYS A O 1
ATOM 4130 N N . GLN A 1 513 ? 5.360 -31.751 8.607 1.00 90.56 513 GLN A N 1
ATOM 4131 C CA . GLN A 1 513 ? 4.354 -31.004 7.852 1.00 90.56 513 GLN A CA 1
ATOM 4132 C C . GLN A 1 513 ? 5.028 -30.063 6.858 1.00 90.56 513 GLN A C 1
ATOM 4134 O O . GLN A 1 513 ? 4.661 -30.043 5.691 1.00 90.56 513 GLN A O 1
ATOM 4139 N N . ARG A 1 514 ? 6.073 -29.354 7.298 1.00 90.69 514 ARG A N 1
ATOM 4140 C CA . ARG A 1 514 ? 6.852 -28.463 6.435 1.00 90.69 514 ARG A CA 1
ATOM 4141 C C . ARG A 1 514 ? 7.514 -29.204 5.269 1.00 90.69 514 ARG A C 1
ATOM 4143 O O . ARG A 1 514 ? 7.452 -28.719 4.143 1.00 90.69 514 ARG A O 1
ATOM 4150 N N . GLU A 1 515 ? 8.121 -30.361 5.530 1.00 90.31 515 GLU A N 1
ATOM 4151 C CA . GLU A 1 515 ? 8.710 -31.222 4.497 1.00 90.31 515 GLU A CA 1
ATOM 4152 C C . GLU A 1 515 ? 7.643 -31.711 3.506 1.00 90.31 515 GLU A C 1
ATOM 4154 O O . GLU A 1 515 ? 7.856 -31.669 2.295 1.00 90.31 515 GLU A O 1
ATOM 4159 N N . LEU A 1 516 ? 6.461 -32.095 3.998 1.00 90.81 516 LEU A N 1
ATOM 4160 C CA . LEU A 1 516 ? 5.346 -32.511 3.150 1.00 90.81 516 LEU A CA 1
ATOM 4161 C C . LEU A 1 516 ? 4.855 -31.377 2.235 1.00 90.81 516 LEU A C 1
ATOM 4163 O O . LEU A 1 516 ? 4.647 -31.611 1.045 1.00 90.81 516 LEU A O 1
ATOM 4167 N N . SER A 1 517 ? 4.693 -30.156 2.749 1.00 91.50 517 SER A N 1
ATOM 4168 C CA . SER A 1 517 ? 4.312 -28.991 1.935 1.00 91.50 517 SER A CA 1
ATOM 4169 C C . SER A 1 517 ? 5.394 -28.630 0.907 1.00 91.50 517 SER A C 1
ATOM 4171 O O . SER A 1 517 ? 5.093 -28.207 -0.208 1.00 91.50 517 SER A O 1
ATOM 4173 N N . GLU A 1 518 ? 6.671 -28.809 1.260 1.00 88.62 518 GLU A N 1
ATOM 4174 C CA . GLU A 1 518 ? 7.810 -28.577 0.365 1.00 88.62 518 GLU A CA 1
ATOM 4175 C C . GLU A 1 518 ? 7.844 -29.572 -0.800 1.00 88.62 518 GLU A C 1
ATOM 4177 O O . GLU A 1 518 ? 7.944 -29.145 -1.951 1.00 88.62 518 GLU A O 1
ATOM 4182 N N . ILE A 1 519 ? 7.701 -30.871 -0.518 1.00 89.56 519 ILE A N 1
ATOM 4183 C CA . ILE A 1 519 ? 7.677 -31.933 -1.539 1.00 89.56 519 ILE A CA 1
ATOM 4184 C C . ILE A 1 519 ? 6.488 -31.758 -2.492 1.00 89.56 519 ILE A C 1
ATOM 4186 O O . ILE A 1 519 ? 6.614 -32.027 -3.684 1.00 89.56 519 ILE A O 1
ATOM 4190 N N . ASN A 1 520 ? 5.351 -31.273 -1.988 1.00 89.44 520 ASN A N 1
ATOM 4191 C CA . ASN A 1 520 ? 4.143 -31.055 -2.786 1.00 89.44 520 ASN A CA 1
ATOM 4192 C C . ASN A 1 520 ? 4.074 -29.671 -3.457 1.00 89.44 520 ASN A C 1
ATOM 4194 O O . ASN A 1 520 ? 3.062 -29.355 -4.077 1.00 89.44 520 ASN A O 1
ATOM 4198 N N . HIS A 1 521 ? 5.120 -28.842 -3.350 1.00 89.19 521 HIS A N 1
ATOM 4199 C CA . HIS A 1 521 ? 5.166 -27.486 -3.916 1.00 89.19 521 HIS A CA 1
ATOM 4200 C C . HIS A 1 521 ? 4.035 -26.548 -3.445 1.00 89.19 521 HIS A C 1
ATOM 4202 O O . HIS A 1 521 ? 3.695 -25.590 -4.136 1.00 89.19 521 HIS A O 1
ATOM 4208 N N . THR A 1 522 ? 3.482 -26.788 -2.253 1.00 93.69 522 THR A N 1
ATOM 4209 C CA . THR A 1 522 ? 2.430 -25.957 -1.637 1.00 93.69 522 THR A CA 1
ATOM 4210 C C . THR A 1 522 ? 2.972 -24.995 -0.577 1.00 93.69 522 THR A C 1
ATOM 4212 O O . THR A 1 522 ? 2.227 -24.187 -0.028 1.00 93.69 522 THR A O 1
ATOM 4215 N N . LEU A 1 523 ? 4.276 -25.063 -0.278 1.00 94.62 523 LEU A N 1
ATOM 4216 C CA . LEU A 1 523 ? 4.934 -24.207 0.706 1.00 94.62 523 LEU A CA 1
ATOM 4217 C C . LEU A 1 523 ? 5.396 -22.871 0.106 1.00 94.62 523 LEU A C 1
ATOM 4219 O O . LEU A 1 523 ? 6.359 -22.818 -0.670 1.00 94.62 523 LEU A O 1
ATOM 4223 N N . TYR A 1 524 ? 4.800 -21.773 0.561 1.00 95.62 524 TYR A N 1
ATOM 4224 C CA . TYR A 1 524 ? 5.272 -20.422 0.272 1.00 95.62 524 TYR A CA 1
ATOM 4225 C C . TYR A 1 524 ? 6.462 -20.048 1.156 1.00 95.62 524 TYR A C 1
ATOM 4227 O O . TYR A 1 524 ? 6.496 -20.333 2.353 1.00 95.62 524 TYR A O 1
ATOM 4235 N N . ARG A 1 525 ? 7.459 -19.390 0.561 1.00 93.44 525 ARG A N 1
ATOM 4236 C CA . ARG A 1 525 ? 8.699 -18.987 1.233 1.00 93.44 525 ARG A CA 1
ATOM 4237 C C . ARG A 1 525 ? 8.886 -17.490 1.089 1.00 93.44 525 ARG A C 1
ATOM 4239 O O . ARG A 1 525 ? 9.016 -17.010 -0.036 1.00 93.44 525 ARG A O 1
ATOM 4246 N N . PHE A 1 526 ? 8.944 -16.798 2.218 1.00 95.69 526 PHE A N 1
ATOM 4247 C CA . PHE A 1 526 ? 9.262 -15.377 2.295 1.00 95.69 526 PHE A CA 1
ATOM 4248 C C . PHE A 1 526 ? 10.518 -15.220 3.149 1.00 95.69 526 PHE A C 1
ATOM 4250 O O . PHE A 1 526 ? 10.468 -15.195 4.381 1.00 95.69 526 PHE A O 1
ATOM 4257 N N . LEU A 1 527 ? 11.660 -15.223 2.468 1.00 93.50 527 LEU A N 1
ATOM 4258 C CA . LEU A 1 527 ? 12.993 -15.258 3.063 1.00 93.50 527 LEU A CA 1
ATOM 4259 C C . LEU A 1 527 ? 13.705 -13.919 2.847 1.00 93.50 527 LEU A C 1
ATOM 4261 O O . LEU A 1 527 ? 13.321 -13.143 1.971 1.00 93.50 527 LEU A O 1
ATOM 4265 N N . LEU A 1 528 ? 14.748 -13.660 3.636 1.00 93.81 528 LEU A N 1
ATOM 4266 C CA . LEU A 1 528 ? 15.674 -12.566 3.339 1.00 93.81 528 LEU A CA 1
ATOM 4267 C C . LEU A 1 528 ? 16.502 -12.912 2.094 1.00 93.81 528 LEU A C 1
ATOM 4269 O O . LEU A 1 528 ? 16.762 -14.088 1.822 1.00 93.81 528 LEU A O 1
ATOM 4273 N N . SER A 1 529 ? 16.985 -11.895 1.380 1.00 88.50 529 SER A N 1
ATOM 4274 C CA . SER A 1 529 ? 17.793 -12.061 0.161 1.00 88.50 529 SER A CA 1
ATOM 4275 C C . SER A 1 529 ? 19.045 -12.919 0.385 1.00 88.50 529 SER A C 1
ATOM 4277 O O . SER A 1 529 ? 19.501 -13.607 -0.527 1.00 88.50 529 SER A O 1
ATOM 4279 N N . GLU A 1 530 ? 19.606 -12.894 1.596 1.00 88.31 530 GLU A N 1
ATOM 4280 C CA . GLU A 1 530 ? 20.786 -13.678 1.991 1.00 88.31 530 GLU A CA 1
ATOM 4281 C C . GLU A 1 530 ? 20.466 -15.156 2.281 1.00 88.31 530 GLU A C 1
ATOM 4283 O O . GLU A 1 530 ? 21.345 -16.011 2.184 1.00 88.31 530 GLU A O 1
ATOM 4288 N N . GLU A 1 531 ? 19.215 -15.474 2.630 1.00 87.94 531 GLU A N 1
ATOM 4289 C CA . GLU A 1 531 ? 18.750 -16.842 2.899 1.00 87.94 531 GLU A CA 1
ATOM 4290 C C . GLU A 1 531 ? 18.288 -17.562 1.619 1.00 87.94 531 GLU A C 1
ATOM 4292 O O . GLU A 1 531 ? 18.167 -18.792 1.602 1.00 87.94 531 GLU A O 1
ATOM 4297 N N . GLU A 1 532 ? 18.034 -16.820 0.537 1.00 79.25 532 GLU A N 1
ATOM 4298 C CA . GLU A 1 532 ? 17.732 -17.402 -0.766 1.00 79.25 532 GLU A CA 1
ATOM 4299 C C . GLU A 1 532 ? 18.964 -18.096 -1.351 1.00 79.25 532 GLU A C 1
ATOM 4301 O O . GLU A 1 532 ? 19.961 -17.463 -1.722 1.00 79.25 532 GLU A O 1
ATOM 4306 N N . LYS A 1 533 ? 18.868 -19.420 -1.504 1.00 71.06 533 LYS A N 1
ATOM 4307 C CA . LYS A 1 533 ? 19.912 -20.214 -2.155 1.00 71.06 533 LYS A CA 1
ATOM 4308 C C . LYS A 1 533 ? 20.169 -19.676 -3.572 1.00 71.06 533 LYS A C 1
ATOM 4310 O O . LYS A 1 533 ? 19.204 -19.385 -4.283 1.00 71.06 533 LYS A O 1
ATOM 4315 N N . PRO A 1 534 ? 21.438 -19.525 -3.995 1.00 63.62 534 PRO A N 1
ATOM 4316 C CA . PRO A 1 534 ? 21.742 -19.192 -5.379 1.00 63.62 534 PRO A CA 1
ATOM 4317 C C . PRO A 1 534 ? 21.156 -20.278 -6.279 1.00 63.62 534 PRO A C 1
ATOM 4319 O O . PRO A 1 534 ? 21.287 -21.470 -5.993 1.00 63.62 534 PRO A O 1
ATOM 4322 N N . VAL A 1 535 ? 20.464 -19.861 -7.335 1.00 59.31 535 VAL A N 1
ATOM 4323 C CA . VAL A 1 535 ? 19.816 -20.809 -8.232 1.00 59.31 535 VAL A CA 1
ATOM 4324 C C . VAL A 1 535 ? 20.884 -21.421 -9.137 1.00 59.31 535 VAL A C 1
ATOM 4326 O O . VAL A 1 535 ? 21.458 -20.735 -9.981 1.00 59.31 535 VAL A O 1
ATOM 4329 N N . GLU A 1 536 ? 21.156 -22.717 -8.975 1.00 57.50 536 GLU A N 1
ATOM 4330 C CA . GLU A 1 536 ? 21.849 -23.518 -9.991 1.00 57.50 536 GLU A CA 1
ATOM 4331 C C . GLU A 1 536 ? 20.876 -23.740 -11.159 1.00 57.50 536 GLU A C 1
ATOM 4333 O O . GLU A 1 536 ? 20.216 -24.770 -11.275 1.00 57.50 536 GLU A O 1
ATOM 4338 N N . GLY A 1 537 ? 20.693 -22.699 -11.970 1.00 65.56 537 GLY A N 1
ATOM 4339 C CA . GLY A 1 537 ? 19.661 -22.641 -13.000 1.00 65.56 537 GLY A CA 1
ATOM 4340 C C . GLY A 1 537 ? 20.222 -22.662 -14.415 1.00 65.56 537 GLY A C 1
ATOM 4341 O O . GLY A 1 537 ? 21.386 -22.345 -14.664 1.00 65.56 537 GLY A O 1
ATOM 4342 N N . LYS A 1 538 ? 19.362 -22.989 -15.379 1.00 84.69 538 LYS A N 1
ATOM 4343 C CA . LYS A 1 538 ? 19.615 -22.680 -16.790 1.00 84.69 538 LYS A CA 1
ATOM 4344 C C . LYS A 1 538 ? 19.325 -21.199 -17.034 1.00 84.69 538 LYS A C 1
ATOM 4346 O O . LYS A 1 538 ? 18.455 -20.610 -16.394 1.00 84.69 538 LYS A O 1
ATOM 4351 N N . ILE A 1 539 ? 20.049 -20.594 -17.975 1.00 89.19 539 ILE A N 1
ATOM 4352 C CA . ILE A 1 539 ? 19.742 -19.238 -18.443 1.00 89.19 539 ILE A CA 1
ATOM 4353 C C . ILE A 1 539 ? 18.401 -19.301 -19.186 1.00 89.19 539 ILE A C 1
ATOM 4355 O O . ILE A 1 539 ? 18.305 -19.953 -20.225 1.00 89.19 539 ILE A O 1
ATOM 4359 N N . ALA A 1 540 ? 17.381 -18.621 -18.667 1.00 91.00 540 ALA A N 1
ATOM 4360 C CA . ALA A 1 540 ? 16.055 -18.550 -19.276 1.00 91.00 540 ALA A CA 1
ATOM 4361 C C . ALA A 1 540 ? 16.064 -17.623 -20.498 1.00 91.00 540 ALA A C 1
ATOM 4363 O O . ALA A 1 540 ? 15.513 -17.931 -21.556 1.00 91.00 540 ALA A O 1
ATOM 4364 N N . SER A 1 541 ? 16.705 -16.463 -20.353 1.00 93.94 541 SER A N 1
ATOM 4365 C CA . SER A 1 541 ? 16.807 -15.455 -21.402 1.00 93.94 541 SER A CA 1
ATOM 4366 C C . SER A 1 541 ? 18.028 -14.566 -21.201 1.00 93.94 541 SER A C 1
ATOM 4368 O O . SER A 1 541 ? 18.658 -14.574 -20.141 1.00 93.94 541 SER A O 1
ATOM 4370 N N . HIS A 1 542 ? 18.383 -13.803 -22.230 1.00 96.12 542 HIS A N 1
ATOM 4371 C CA . HIS A 1 542 ? 19.453 -12.821 -22.127 1.00 96.12 542 HIS A CA 1
ATOM 4372 C C . HIS A 1 542 ? 19.138 -11.561 -22.926 1.00 96.12 542 HIS A C 1
ATOM 4374 O O . HIS A 1 542 ? 18.505 -11.604 -23.986 1.00 96.12 542 HIS A O 1
ATOM 4380 N N . VAL A 1 543 ? 19.623 -10.437 -22.411 1.00 98.00 543 VAL A N 1
ATOM 4381 C CA . VAL A 1 543 ? 19.560 -9.131 -23.061 1.00 98.00 543 VAL A CA 1
ATOM 4382 C C . VAL A 1 543 ? 20.965 -8.726 -23.467 1.00 98.00 543 VAL A C 1
ATOM 4384 O O . VAL A 1 543 ? 21.867 -8.715 -22.631 1.00 98.00 543 VAL A O 1
ATOM 4387 N N . ILE A 1 544 ? 21.141 -8.386 -24.741 1.00 97.94 544 ILE A N 1
ATOM 4388 C CA . ILE A 1 544 ? 22.376 -7.820 -25.281 1.00 97.94 544 ILE A CA 1
ATOM 4389 C C . ILE A 1 544 ? 22.198 -6.322 -25.463 1.00 97.94 544 ILE A C 1
ATOM 4391 O O . ILE A 1 544 ? 21.215 -5.882 -26.055 1.00 97.94 544 ILE A O 1
ATOM 4395 N N . LEU A 1 545 ? 23.172 -5.555 -24.990 1.00 97.62 545 LEU A N 1
ATOM 4396 C CA . LEU A 1 545 ? 23.289 -4.124 -25.233 1.00 97.62 545 LEU A CA 1
ATOM 4397 C C . LEU A 1 545 ? 24.587 -3.885 -26.003 1.00 97.62 545 LEU A C 1
ATOM 4399 O O . LEU A 1 545 ? 25.665 -4.170 -25.482 1.00 97.62 545 LEU A O 1
ATOM 4403 N N . LYS A 1 546 ? 24.484 -3.353 -27.223 1.00 96.19 546 LYS A N 1
ATOM 4404 C CA . LYS A 1 546 ? 25.631 -2.864 -27.998 1.00 96.19 546 LYS A CA 1
ATOM 4405 C C . LYS A 1 546 ? 25.608 -1.341 -28.019 1.00 96.19 546 LYS A C 1
ATOM 4407 O O . LYS A 1 546 ? 24.599 -0.747 -28.390 1.00 96.19 546 LYS A O 1
ATOM 4412 N N . ALA A 1 547 ? 26.704 -0.725 -27.590 1.00 95.12 547 ALA A N 1
ATOM 4413 C CA . ALA A 1 547 ? 26.917 0.715 -27.648 1.00 95.12 547 ALA A CA 1
ATOM 4414 C C . ALA A 1 547 ? 28.068 1.006 -28.606 1.00 95.12 547 ALA A C 1
ATOM 4416 O O . ALA A 1 547 ? 29.179 0.531 -28.378 1.00 95.12 547 ALA A O 1
ATOM 4417 N N . ASP A 1 548 ? 27.786 1.768 -29.657 1.00 92.56 548 ASP A N 1
ATOM 4418 C CA . ASP A 1 548 ? 28.695 2.002 -30.778 1.00 92.56 548 ASP A CA 1
ATOM 4419 C C . ASP A 1 548 ? 28.972 3.506 -30.950 1.00 92.56 548 ASP A C 1
ATOM 4421 O O . ASP A 1 548 ? 28.031 4.307 -31.027 1.00 92.56 548 ASP A O 1
ATOM 4425 N N . ILE A 1 549 ? 30.253 3.891 -30.967 1.00 91.31 549 ILE A N 1
ATOM 4426 C CA . ILE A 1 549 ? 30.706 5.286 -31.065 1.00 91.31 549 ILE A CA 1
ATOM 4427 C C . ILE A 1 549 ? 30.665 5.741 -32.526 1.00 91.31 549 ILE A C 1
ATOM 4429 O O . ILE A 1 549 ? 31.188 5.096 -33.424 1.00 91.31 549 ILE A O 1
ATOM 4433 N N . ARG A 1 550 ? 30.094 6.917 -32.788 1.00 90.44 550 ARG A N 1
ATOM 4434 C CA . ARG A 1 550 ? 30.060 7.478 -34.144 1.00 90.44 550 ARG A CA 1
ATOM 4435 C C . ARG A 1 550 ? 31.372 8.147 -34.508 1.00 90.44 550 ARG A C 1
ATOM 4437 O O . ARG A 1 550 ? 31.951 8.870 -33.704 1.00 90.44 550 ARG A O 1
ATOM 4444 N N . ASP A 1 551 ? 31.775 7.952 -35.763 1.00 85.75 551 ASP A N 1
ATOM 4445 C CA . ASP A 1 551 ? 32.928 8.613 -36.384 1.00 85.75 551 ASP A CA 1
ATOM 4446 C C . ASP A 1 551 ? 34.228 8.468 -35.561 1.00 85.75 551 ASP A C 1
ATOM 4448 O O . ASP A 1 551 ? 35.076 9.365 -35.535 1.00 85.75 551 ASP A O 1
ATOM 4452 N N . SER A 1 552 ? 34.403 7.321 -34.893 1.00 87.81 552 SER A N 1
ATOM 4453 C CA . SER A 1 552 ? 35.538 7.022 -34.007 1.00 87.81 552 SER A CA 1
ATOM 4454 C C . SER A 1 552 ? 36.905 7.172 -34.690 1.00 87.81 552 SER A C 1
ATOM 4456 O O . SER A 1 552 ? 37.863 7.641 -34.069 1.00 87.81 552 SER A O 1
ATOM 4458 N N . THR A 1 553 ? 36.998 6.857 -35.984 1.00 87.69 553 THR A N 1
ATOM 4459 C CA . THR A 1 553 ? 38.188 7.071 -36.822 1.00 87.69 553 THR A CA 1
ATOM 4460 C C . THR A 1 553 ? 38.525 8.552 -36.965 1.00 87.69 553 THR A C 1
ATOM 4462 O O . THR A 1 553 ? 39.658 8.943 -36.691 1.00 87.69 553 THR A O 1
ATOM 4465 N N . SER A 1 554 ? 37.540 9.400 -37.273 1.00 87.81 554 SER A N 1
ATOM 4466 C CA . SER A 1 554 ? 37.724 10.859 -37.324 1.00 87.81 554 SER A CA 1
ATOM 4467 C C . SER A 1 554 ? 38.112 11.428 -35.953 1.00 87.81 554 SER A C 1
ATOM 4469 O O . SER A 1 554 ? 38.971 12.304 -35.859 1.00 87.81 554 SER A O 1
ATOM 4471 N N . ILE A 1 555 ? 37.518 10.928 -34.863 1.00 88.31 555 ILE A N 1
ATOM 4472 C CA . ILE A 1 555 ? 37.890 11.332 -33.495 1.00 88.31 555 ILE A CA 1
ATOM 4473 C C . ILE A 1 555 ? 39.353 10.968 -33.210 1.00 88.31 555 ILE A C 1
ATOM 4475 O O . ILE A 1 555 ? 40.106 11.784 -32.676 1.00 88.31 555 ILE A O 1
ATOM 4479 N N . THR A 1 556 ? 39.775 9.770 -33.611 1.00 89.88 556 THR A N 1
ATOM 4480 C CA . THR A 1 556 ? 41.155 9.293 -33.456 1.00 89.88 556 THR A CA 1
ATOM 4481 C C . THR A 1 556 ? 42.140 10.182 -34.217 1.00 89.88 556 THR A C 1
ATOM 4483 O O . THR A 1 556 ? 43.141 10.611 -33.642 1.00 89.88 556 THR A O 1
ATOM 4486 N N . GLU A 1 557 ? 41.835 10.532 -35.469 1.00 90.81 557 GLU A N 1
ATOM 4487 C CA . GLU A 1 557 ? 42.643 11.452 -36.281 1.00 90.81 557 GLU A CA 1
ATOM 4488 C C . GLU A 1 557 ? 42.766 12.840 -35.631 1.00 90.81 557 GLU A C 1
ATOM 4490 O O . GLU A 1 557 ? 43.868 13.383 -35.536 1.00 90.81 557 GLU A O 1
ATOM 4495 N N . GLN A 1 558 ? 41.665 13.394 -35.108 1.00 89.12 558 GLN A N 1
ATOM 4496 C CA . GLN A 1 558 ? 41.667 14.690 -34.417 1.00 89.12 558 GLN A CA 1
ATOM 4497 C C . GLN A 1 558 ? 42.499 14.679 -33.130 1.00 89.12 558 GLN A C 1
ATOM 4499 O O . GLN A 1 558 ? 43.183 15.660 -32.829 1.00 89.12 558 GLN A O 1
ATOM 4504 N N . LEU A 1 559 ? 42.446 13.590 -32.358 1.00 89.62 559 LEU A N 1
ATOM 4505 C CA . LEU A 1 559 ? 43.240 13.437 -31.137 1.00 89.62 559 LEU A CA 1
ATOM 4506 C C . LEU A 1 559 ? 44.735 13.348 -31.459 1.00 89.62 559 LEU A C 1
ATOM 4508 O O . LEU A 1 559 ? 45.529 14.071 -30.853 1.00 89.62 559 LEU A O 1
ATOM 4512 N N . LEU A 1 560 ? 45.107 12.535 -32.452 1.00 91.25 560 LEU A N 1
ATOM 4513 C CA . LEU A 1 560 ? 46.496 12.395 -32.897 1.00 91.25 560 LEU A CA 1
ATOM 4514 C C . LEU A 1 560 ? 47.052 13.710 -33.453 1.00 91.25 560 LEU A C 1
ATOM 4516 O O . LEU A 1 560 ? 48.157 14.105 -33.084 1.00 91.25 560 LEU A O 1
ATOM 4520 N N . ALA A 1 561 ? 46.268 14.435 -34.258 1.00 90.62 561 ALA A N 1
ATOM 4521 C CA . ALA A 1 561 ? 46.648 15.746 -34.790 1.00 90.62 561 ALA A CA 1
ATOM 4522 C C . ALA A 1 561 ? 46.933 16.787 -33.690 1.00 90.62 561 ALA A C 1
ATOM 4524 O O . ALA A 1 561 ? 47.649 17.759 -33.922 1.00 90.62 561 ALA A O 1
ATOM 4525 N N . ARG A 1 562 ? 46.396 16.579 -32.483 1.00 89.00 562 ARG A N 1
ATOM 4526 C CA . ARG A 1 562 ? 46.598 17.435 -31.304 1.00 89.00 562 ARG A CA 1
ATOM 4527 C C . ARG A 1 562 ? 47.646 16.892 -30.328 1.00 89.00 562 ARG A C 1
ATOM 4529 O O . ARG A 1 562 ? 47.807 17.454 -29.248 1.00 89.00 562 ARG A O 1
ATOM 4536 N N . GLY A 1 563 ? 48.339 15.804 -30.673 1.00 89.06 563 GLY A N 1
ATOM 4537 C CA . GLY A 1 563 ? 49.326 15.156 -29.804 1.00 89.06 563 GLY A CA 1
ATOM 4538 C C . GLY A 1 563 ? 48.723 14.455 -28.580 1.00 89.06 563 GLY A C 1
ATOM 4539 O O . GLY A 1 563 ? 49.432 14.211 -27.605 1.00 89.06 563 GLY A O 1
ATOM 4540 N N . LEU A 1 564 ? 47.422 14.148 -28.600 1.00 88.62 564 LEU A N 1
ATOM 4541 C CA . LEU A 1 564 ? 46.720 13.442 -27.526 1.00 88.62 564 LEU A CA 1
ATOM 4542 C C . LEU A 1 564 ? 46.677 11.934 -27.805 1.00 88.62 564 LEU A C 1
ATOM 4544 O O . LEU A 1 564 ? 46.674 11.510 -28.957 1.00 88.62 564 LEU A O 1
ATOM 4548 N N . ASN A 1 565 ? 46.608 11.116 -26.749 1.00 89.19 565 ASN A N 1
ATOM 4549 C CA . ASN A 1 565 ? 46.539 9.656 -26.858 1.00 89.19 565 ASN A CA 1
ATOM 4550 C C . ASN A 1 565 ? 45.075 9.173 -26.990 1.00 89.19 565 ASN A C 1
ATOM 4552 O O . ASN A 1 565 ? 44.323 9.281 -26.013 1.00 89.19 565 ASN A O 1
ATOM 4556 N N . PRO A 1 566 ? 44.666 8.589 -28.137 1.00 88.38 566 PRO A N 1
ATOM 4557 C CA . PRO A 1 566 ? 43.302 8.095 -28.334 1.00 88.38 566 PRO A CA 1
ATOM 4558 C C . PRO A 1 566 ? 42.912 6.956 -27.388 1.00 88.38 566 PRO A C 1
ATOM 4560 O O . PRO A 1 566 ? 41.799 6.949 -26.870 1.00 88.38 566 PRO A O 1
ATOM 4563 N N . ALA A 1 567 ? 43.824 6.024 -27.098 1.00 86.62 567 ALA A N 1
ATOM 4564 C CA . ALA A 1 567 ? 43.544 4.893 -26.213 1.00 86.62 567 ALA A CA 1
ATOM 4565 C C . ALA A 1 567 ? 43.233 5.366 -24.785 1.00 86.62 567 ALA A C 1
ATOM 4567 O O . ALA A 1 567 ? 42.241 4.947 -24.187 1.00 86.62 567 ALA A O 1
ATOM 4568 N N . SER A 1 568 ? 44.035 6.298 -24.260 1.00 87.00 568 SER A N 1
ATOM 4569 C CA . SER A 1 568 ? 43.771 6.914 -22.954 1.00 87.00 568 SER A CA 1
ATOM 4570 C C . SER A 1 568 ? 42.471 7.718 -22.962 1.00 87.00 568 SER A C 1
ATOM 4572 O O . SER A 1 568 ? 41.724 7.674 -21.986 1.00 87.00 568 SER A O 1
ATOM 4574 N N . TYR A 1 569 ? 42.175 8.417 -24.062 1.00 88.31 569 TYR A N 1
ATOM 4575 C CA . TYR A 1 569 ? 40.933 9.169 -24.208 1.00 88.31 569 TYR A CA 1
ATOM 4576 C C . TYR A 1 569 ? 39.703 8.246 -24.158 1.00 88.31 569 TYR A C 1
ATOM 4578 O O . TYR A 1 569 ? 38.825 8.485 -23.333 1.00 88.31 569 TYR A O 1
ATOM 4586 N N . PHE A 1 570 ? 39.643 7.170 -24.948 1.00 87.75 570 PHE A N 1
ATOM 4587 C CA . PHE A 1 570 ? 38.500 6.246 -24.922 1.00 87.75 570 PHE A CA 1
ATOM 4588 C C . PHE A 1 570 ? 38.405 5.450 -23.612 1.00 87.75 570 PHE A C 1
ATOM 4590 O O . PHE A 1 570 ? 37.303 5.255 -23.100 1.00 87.75 570 PHE A O 1
ATOM 4597 N N . SER A 1 571 ? 39.531 5.039 -23.017 1.00 87.50 571 SER A N 1
ATOM 4598 C CA . SER A 1 571 ? 39.527 4.353 -21.714 1.00 87.50 571 SER A CA 1
ATOM 4599 C C . SER A 1 571 ? 38.881 5.216 -20.633 1.00 87.50 571 SER A C 1
ATOM 4601 O O . SER A 1 571 ? 37.872 4.824 -20.050 1.00 87.50 571 SER A O 1
ATOM 4603 N N . LEU A 1 572 ? 39.408 6.426 -20.424 1.00 86.50 572 LEU A N 1
ATOM 4604 C CA . LEU A 1 572 ? 38.996 7.289 -19.317 1.00 86.50 572 LEU A CA 1
ATOM 4605 C C . LEU A 1 572 ? 37.600 7.889 -19.514 1.00 86.50 572 LEU A C 1
ATOM 4607 O O . LEU A 1 572 ? 36.889 8.120 -18.535 1.00 86.50 572 LEU A O 1
ATOM 4611 N N . ASN A 1 573 ? 37.219 8.169 -20.764 1.00 84.94 573 ASN A N 1
ATOM 4612 C CA . ASN A 1 573 ? 35.997 8.910 -21.074 1.00 84.94 573 ASN A CA 1
ATOM 4613 C C . ASN A 1 573 ? 34.823 8.017 -21.503 1.00 84.94 573 ASN A C 1
ATOM 4615 O O . ASN A 1 573 ? 33.686 8.477 -21.477 1.00 84.94 573 ASN A O 1
ATOM 4619 N N . PHE A 1 574 ? 35.055 6.753 -21.864 1.00 86.94 574 PHE A N 1
ATOM 4620 C CA . PHE A 1 574 ? 33.985 5.854 -22.305 1.00 86.94 574 PHE A CA 1
ATOM 4621 C C . PHE A 1 574 ? 33.989 4.525 -21.545 1.00 86.94 574 PHE A C 1
ATOM 4623 O O . PHE A 1 574 ? 33.041 4.242 -20.811 1.00 86.94 574 PHE A O 1
ATOM 4630 N N . PHE A 1 575 ? 35.064 3.736 -21.634 1.00 87.88 575 PHE A N 1
ATOM 4631 C CA . PHE A 1 575 ? 35.076 2.381 -21.071 1.00 87.88 575 PHE A CA 1
ATOM 4632 C C . PHE A 1 575 ? 35.046 2.353 -19.534 1.00 87.88 575 PHE A C 1
ATOM 4634 O O . PHE A 1 575 ? 34.237 1.627 -18.956 1.00 87.88 575 PHE A O 1
ATOM 4641 N N . ASP A 1 576 ? 35.880 3.144 -18.855 1.00 89.31 576 ASP A N 1
ATOM 4642 C CA . ASP A 1 576 ? 35.957 3.152 -17.388 1.00 89.31 576 ASP A CA 1
ATOM 4643 C C . ASP A 1 576 ? 34.663 3.651 -16.722 1.00 89.31 576 ASP A C 1
ATOM 4645 O O . ASP A 1 576 ? 34.223 3.029 -15.747 1.00 89.31 576 ASP A O 1
ATOM 4649 N N . PRO A 1 577 ? 34.003 4.720 -17.220 1.00 90.56 577 PRO A N 1
ATOM 4650 C CA . PRO A 1 577 ? 32.670 5.096 -16.756 1.00 90.56 577 PRO A CA 1
ATOM 4651 C C . PRO A 1 577 ? 31.637 3.972 -16.903 1.00 90.56 577 PRO A C 1
ATOM 4653 O O . PRO A 1 577 ? 30.905 3.710 -15.951 1.00 90.56 577 PRO A O 1
ATOM 4656 N N . ILE A 1 578 ? 31.607 3.269 -18.043 1.00 91.12 578 ILE A N 1
ATOM 4657 C CA . ILE A 1 578 ? 30.673 2.153 -18.273 1.00 91.12 578 ILE A CA 1
ATOM 4658 C C . ILE A 1 578 ? 30.954 1.001 -17.304 1.00 91.12 578 ILE A C 1
ATOM 4660 O O . ILE A 1 578 ? 30.028 0.501 -16.668 1.00 91.12 578 ILE A O 1
ATOM 4664 N N . ASN A 1 579 ? 32.223 0.617 -17.129 1.00 91.06 579 ASN A N 1
ATOM 4665 C CA . ASN A 1 579 ? 32.622 -0.473 -16.231 1.00 91.06 579 ASN A CA 1
ATOM 4666 C C . ASN A 1 579 ? 32.145 -0.239 -14.786 1.00 91.06 579 ASN A C 1
ATOM 4668 O O . ASN A 1 579 ? 31.745 -1.183 -14.107 1.00 91.06 579 ASN A O 1
ATOM 4672 N N . LYS A 1 580 ? 32.134 1.019 -14.326 1.00 93.38 580 LYS A N 1
ATOM 4673 C CA . LYS A 1 580 ? 31.635 1.396 -12.992 1.00 93.38 580 LYS A CA 1
ATOM 4674 C C . LYS A 1 580 ? 30.117 1.247 -12.845 1.00 93.38 580 LYS A C 1
ATOM 4676 O O . LYS A 1 580 ? 29.645 1.088 -11.723 1.00 93.38 580 LYS A O 1
ATOM 4681 N N . LEU A 1 581 ? 29.356 1.292 -13.942 1.00 92.56 581 LEU A N 1
ATOM 4682 C CA . LEU A 1 581 ? 27.898 1.127 -13.927 1.00 92.56 581 LEU A CA 1
ATOM 4683 C C . LEU A 1 581 ? 27.469 -0.346 -13.884 1.00 92.56 581 LEU A C 1
ATOM 4685 O O . LEU A 1 581 ? 26.410 -0.643 -13.334 1.00 92.56 581 LEU A O 1
ATOM 4689 N N . LEU A 1 582 ? 28.269 -1.270 -14.429 1.00 93.81 582 LEU A N 1
ATOM 4690 C CA . LEU A 1 582 ? 27.848 -2.659 -14.667 1.00 93.81 582 LEU A CA 1
ATOM 4691 C C . LEU A 1 582 ? 27.309 -3.396 -13.425 1.00 93.81 582 LEU A C 1
ATOM 4693 O O . LEU A 1 582 ? 26.220 -3.971 -13.529 1.00 93.81 582 LEU A O 1
ATOM 4697 N N . PRO A 1 583 ? 27.971 -3.353 -12.244 1.00 92.69 583 PRO A N 1
ATOM 4698 C CA . PRO A 1 583 ? 27.498 -4.091 -11.069 1.00 92.69 583 PRO A CA 1
ATOM 4699 C C . PRO A 1 583 ? 26.110 -3.645 -10.598 1.00 92.69 583 PRO A C 1
ATOM 4701 O O . PRO A 1 583 ? 25.309 -4.473 -10.176 1.00 92.69 583 PRO A O 1
ATOM 4704 N N . ARG A 1 584 ? 25.793 -2.348 -10.731 1.00 91.25 584 ARG A N 1
ATOM 4705 C CA . ARG A 1 584 ? 24.502 -1.767 -10.324 1.00 91.25 584 ARG A CA 1
ATOM 4706 C C . ARG A 1 584 ? 23.323 -2.366 -11.093 1.00 91.25 584 ARG A C 1
ATOM 4708 O O . ARG A 1 584 ? 22.220 -2.415 -10.565 1.00 91.25 584 ARG A O 1
ATOM 4715 N N . TYR A 1 585 ? 23.561 -2.806 -12.326 1.00 92.75 585 TYR A N 1
ATOM 4716 C CA . TYR A 1 585 ? 22.537 -3.332 -13.227 1.00 92.75 585 TYR A CA 1
ATOM 4717 C C . TYR A 1 585 ? 22.617 -4.851 -13.423 1.00 92.75 585 TYR A C 1
ATOM 4719 O O . TYR A 1 585 ? 21.828 -5.400 -14.189 1.00 92.75 585 TYR A O 1
ATOM 4727 N N . GLY A 1 586 ? 23.556 -5.536 -12.760 1.00 91.56 586 GLY A N 1
ATOM 4728 C CA . GLY A 1 586 ? 23.804 -6.963 -12.990 1.00 91.56 586 GLY A CA 1
ATOM 4729 C C . GLY A 1 586 ? 24.282 -7.265 -14.416 1.00 91.56 586 GLY A C 1
ATOM 4730 O O . GLY A 1 586 ? 24.012 -8.342 -14.944 1.00 91.56 586 GLY A O 1
ATOM 4731 N N . ALA A 1 587 ? 24.948 -6.302 -15.060 1.00 95.00 587 ALA A N 1
ATOM 4732 C CA . ALA A 1 587 ? 25.465 -6.451 -16.412 1.00 95.00 587 ALA A CA 1
ATOM 4733 C C . ALA A 1 587 ? 26.893 -7.005 -16.404 1.00 95.00 587 ALA A C 1
ATOM 4735 O O . ALA A 1 587 ? 27.690 -6.741 -15.505 1.00 95.00 587 ALA A O 1
ATOM 4736 N N . SER A 1 588 ? 27.227 -7.750 -17.449 1.00 93.75 588 SER A N 1
ATOM 4737 C CA . SER A 1 588 ? 28.554 -8.309 -17.683 1.00 93.75 588 SER A CA 1
ATOM 4738 C C . SER A 1 588 ? 29.045 -7.929 -19.072 1.00 93.75 588 SER A C 1
ATOM 4740 O O . SER A 1 588 ? 28.258 -7.689 -19.987 1.00 93.75 588 SER A O 1
ATOM 4742 N N . LYS A 1 589 ? 30.362 -7.843 -19.234 1.00 90.94 589 LYS A N 1
ATOM 4743 C CA . LYS A 1 589 ? 30.979 -7.513 -20.514 1.00 90.94 589 LYS A CA 1
ATOM 4744 C C . LYS A 1 589 ? 31.151 -8.783 -21.342 1.00 90.94 589 LYS A C 1
ATOM 4746 O O . LYS A 1 589 ? 31.748 -9.739 -20.858 1.00 90.94 589 LYS A O 1
ATOM 4751 N N . VAL A 1 590 ? 30.649 -8.775 -22.576 1.00 83.06 590 VAL A N 1
ATOM 4752 C CA . VAL A 1 590 ? 30.788 -9.908 -23.504 1.00 83.06 590 VAL A CA 1
ATOM 4753 C C . VAL A 1 590 ? 32.082 -9.775 -24.298 1.00 83.06 590 VAL A C 1
ATOM 4755 O O . VAL A 1 590 ? 32.899 -10.688 -24.299 1.00 83.06 590 VAL A O 1
ATOM 4758 N N . PHE A 1 591 ? 32.282 -8.631 -24.959 1.00 79.25 591 PHE A N 1
ATOM 4759 C CA . PHE A 1 591 ? 33.433 -8.399 -25.833 1.00 79.25 591 PHE A CA 1
ATOM 4760 C C . PHE A 1 591 ? 33.673 -6.894 -26.074 1.00 79.25 591 PHE A C 1
ATOM 4762 O O . PHE A 1 591 ? 32.781 -6.073 -25.836 1.00 79.25 591 PHE A O 1
ATOM 4769 N N . LEU A 1 592 ? 34.881 -6.531 -26.524 1.00 71.56 592 LEU A N 1
ATOM 4770 C CA . LEU A 1 592 ? 35.205 -5.215 -27.096 1.00 71.56 592 LEU A CA 1
ATOM 4771 C C . LEU A 1 592 ? 35.475 -5.380 -28.587 1.00 71.56 592 LEU A C 1
ATOM 4773 O O . LEU A 1 592 ? 36.446 -6.037 -28.953 1.00 71.56 592 LEU A O 1
ATOM 4777 N N . GLU A 1 593 ? 34.663 -4.756 -29.430 1.00 65.94 593 GLU A N 1
ATOM 4778 C CA . GLU A 1 593 ? 34.841 -4.782 -30.880 1.00 65.94 593 GLU A CA 1
ATOM 4779 C C . GLU A 1 593 ? 35.196 -3.372 -31.351 1.00 65.94 593 GLU A C 1
ATOM 4781 O O . GLU A 1 593 ? 34.313 -2.538 -31.508 1.00 65.94 593 GLU A O 1
ATOM 4786 N N . GLY A 1 594 ? 36.492 -3.086 -31.518 1.00 72.88 594 GLY A N 1
ATOM 4787 C CA . GLY A 1 594 ? 36.962 -1.767 -31.955 1.00 72.88 594 GLY A CA 1
ATOM 4788 C C . GLY A 1 594 ? 36.494 -0.635 -31.031 1.00 72.88 594 GLY A C 1
ATOM 4789 O O . GLY A 1 594 ? 36.977 -0.495 -29.906 1.00 72.88 594 GLY A O 1
ATOM 4790 N N . ASP A 1 595 ? 35.566 0.171 -31.533 1.00 77.50 595 ASP A N 1
ATOM 4791 C CA . ASP A 1 595 ? 34.929 1.329 -30.905 1.00 77.50 595 ASP A CA 1
ATOM 4792 C C . ASP A 1 595 ? 33.571 1.026 -30.242 1.00 77.50 595 ASP A C 1
ATOM 4794 O O . ASP A 1 595 ? 32.972 1.925 -29.646 1.00 77.50 595 ASP A O 1
ATOM 4798 N N . ALA A 1 596 ? 33.114 -0.229 -30.266 1.00 87.06 596 ALA A N 1
ATOM 4799 C CA . ALA A 1 596 ? 31.869 -0.663 -29.645 1.00 87.06 596 ALA A CA 1
ATOM 4800 C C . ALA A 1 596 ? 32.074 -1.496 -28.363 1.00 87.06 596 ALA A C 1
ATOM 4802 O O . ALA A 1 596 ? 33.000 -2.306 -28.225 1.00 87.06 596 ALA A O 1
ATOM 4803 N N . VAL A 1 597 ? 31.143 -1.340 -27.418 1.00 91.69 597 VAL A N 1
ATOM 4804 C CA . VAL A 1 597 ? 31.026 -2.168 -26.207 1.00 91.69 597 VAL A CA 1
ATOM 4805 C C . VAL A 1 597 ? 29.799 -3.056 -26.318 1.00 91.69 597 VAL A C 1
ATOM 4807 O O . VAL A 1 597 ? 28.698 -2.559 -26.549 1.00 91.69 597 VAL A O 1
ATOM 4810 N N . ILE A 1 598 ? 29.980 -4.356 -26.073 1.00 94.31 598 ILE A N 1
ATOM 4811 C CA . ILE A 1 598 ? 28.884 -5.325 -26.003 1.00 94.31 598 ILE A CA 1
ATOM 4812 C C . ILE A 1 598 ? 28.746 -5.839 -24.568 1.00 94.31 598 ILE A C 1
ATOM 4814 O O . ILE A 1 598 ? 29.679 -6.417 -23.998 1.00 94.31 598 ILE A O 1
ATOM 4818 N N . LEU A 1 599 ? 27.563 -5.640 -23.993 1.00 96.31 599 LEU A N 1
ATOM 4819 C CA . LEU A 1 599 ? 27.187 -6.045 -22.642 1.00 96.31 599 LEU A CA 1
ATOM 4820 C C . LEU A 1 599 ? 26.064 -7.085 -22.683 1.00 96.31 599 LEU A C 1
ATOM 4822 O O . LEU A 1 599 ? 25.248 -7.091 -23.605 1.00 96.31 599 LEU A O 1
ATOM 4826 N N . ALA A 1 600 ? 25.998 -7.925 -21.653 1.00 96.06 600 ALA A N 1
ATOM 4827 C CA . ALA A 1 600 ? 24.927 -8.889 -21.449 1.00 96.06 600 ALA A CA 1
ATOM 4828 C C . ALA A 1 600 ? 24.358 -8.817 -20.029 1.00 96.06 600 ALA A C 1
ATOM 4830 O O . ALA A 1 600 ? 25.107 -8.744 -19.050 1.00 96.06 600 ALA A O 1
ATOM 4831 N N . ILE A 1 601 ? 23.033 -8.916 -19.931 1.00 96.56 601 ILE A N 1
ATOM 4832 C CA . ILE A 1 601 ? 22.298 -9.200 -18.693 1.00 96.56 601 ILE A CA 1
ATOM 4833 C C . ILE A 1 601 ? 21.616 -10.555 -18.880 1.00 96.56 601 ILE A C 1
ATOM 4835 O O . ILE A 1 601 ? 20.927 -10.768 -19.879 1.00 96.56 601 ILE A O 1
ATOM 4839 N N . LEU A 1 602 ? 21.835 -11.477 -17.945 1.00 93.69 602 LEU A N 1
ATOM 4840 C CA . LEU A 1 602 ? 21.298 -12.838 -17.999 1.00 93.69 602 LEU A CA 1
ATOM 4841 C C . LEU A 1 602 ? 20.154 -12.981 -16.990 1.00 93.69 602 LEU A C 1
ATOM 4843 O O . LEU A 1 602 ? 20.297 -12.552 -15.846 1.00 93.69 602 LEU A O 1
ATOM 4847 N N . GLU A 1 603 ? 19.048 -13.600 -17.405 1.00 91.81 603 GLU A N 1
ATOM 4848 C CA . GLU A 1 603 ? 17.997 -14.063 -16.492 1.00 91.81 603 GLU A CA 1
ATOM 4849 C C . GLU A 1 603 ? 18.104 -15.574 -16.322 1.00 91.81 603 GLU A C 1
ATOM 4851 O O . GLU A 1 603 ? 18.170 -16.316 -17.306 1.00 91.81 603 GLU A O 1
ATOM 4856 N N . TRP A 1 604 ? 18.076 -16.029 -15.075 1.00 89.56 604 TRP A N 1
ATOM 4857 C CA . TRP A 1 604 ? 18.128 -17.442 -14.721 1.00 89.56 604 TRP A CA 1
ATOM 4858 C C . TRP A 1 604 ? 16.727 -17.941 -14.373 1.00 89.56 604 TRP A C 1
ATOM 4860 O O . TRP A 1 604 ? 15.921 -17.210 -13.794 1.00 89.56 604 TRP A O 1
ATOM 4870 N N . GLU A 1 605 ? 16.416 -19.182 -14.741 1.00 84.38 605 GLU A N 1
ATOM 4871 C CA . GLU A 1 605 ? 15.147 -19.807 -14.357 1.00 84.38 605 GLU A CA 1
ATOM 4872 C C . GLU A 1 605 ? 15.028 -19.853 -12.829 1.00 84.38 605 GLU A C 1
ATOM 4874 O O . GLU A 1 605 ? 15.934 -20.340 -12.163 1.00 84.38 605 GLU A O 1
ATOM 4879 N N . GLY A 1 606 ? 13.922 -19.348 -12.275 1.00 78.44 606 GLY A N 1
ATOM 4880 C CA . GLY A 1 606 ? 13.663 -19.364 -10.830 1.00 78.44 606 GLY A CA 1
ATOM 4881 C C . GLY A 1 606 ? 14.398 -18.300 -10.005 1.00 78.44 606 GLY A C 1
ATOM 4882 O O . GLY A 1 606 ? 14.200 -18.259 -8.795 1.00 78.44 606 GLY A O 1
ATOM 4883 N N . ASP A 1 607 ? 15.208 -17.430 -10.619 1.00 84.62 607 ASP A N 1
ATOM 4884 C CA . ASP A 1 607 ? 15.901 -16.342 -9.916 1.00 84.62 607 ASP A CA 1
ATOM 4885 C C . ASP A 1 607 ? 15.133 -15.014 -10.018 1.00 84.62 607 ASP A C 1
ATOM 4887 O O . ASP A 1 607 ? 15.230 -14.277 -11.003 1.00 84.62 607 ASP A O 1
ATOM 4891 N N . SER A 1 608 ? 14.384 -14.680 -8.968 1.00 83.00 608 SER A N 1
ATOM 4892 C CA . SER A 1 608 ? 13.678 -13.401 -8.844 1.00 83.00 608 SER A CA 1
ATOM 4893 C C . SER A 1 608 ? 14.609 -12.204 -8.634 1.00 83.00 608 SER A C 1
ATOM 4895 O O . SER A 1 608 ? 14.238 -11.090 -9.006 1.00 83.00 608 SER A O 1
ATOM 4897 N N . ARG A 1 609 ? 15.824 -12.396 -8.097 1.00 78.25 609 ARG A N 1
ATOM 4898 C CA . ARG A 1 609 ? 16.811 -11.312 -7.894 1.00 78.25 609 ARG A CA 1
ATOM 4899 C C . ARG A 1 609 ? 17.402 -10.853 -9.224 1.00 78.25 609 ARG A C 1
ATOM 4901 O O . ARG A 1 609 ? 17.632 -9.664 -9.450 1.00 78.25 609 ARG A O 1
ATOM 4908 N N . GLY A 1 610 ? 17.618 -11.810 -10.121 1.00 80.75 610 GLY A N 1
ATOM 4909 C CA . GLY A 1 610 ? 18.069 -11.609 -11.490 1.00 80.75 610 GLY A CA 1
ATOM 4910 C C . GLY A 1 610 ? 16.972 -11.210 -12.480 1.00 80.75 610 GLY A C 1
ATOM 4911 O O . GLY A 1 610 ? 17.265 -11.171 -13.672 1.00 80.75 610 GLY A O 1
ATOM 4912 N N . ALA A 1 611 ? 15.745 -10.913 -12.044 1.00 85.31 611 ALA A N 1
ATOM 4913 C CA . ALA A 1 611 ? 14.633 -10.563 -12.928 1.00 85.31 611 ALA A CA 1
ATOM 4914 C C . ALA A 1 611 ? 14.719 -9.130 -13.495 1.00 85.31 611 ALA A C 1
ATOM 4916 O O . ALA A 1 611 ? 15.621 -8.351 -13.179 1.00 85.31 611 ALA A O 1
ATOM 4917 N N . ASN A 1 612 ? 13.748 -8.767 -14.335 1.00 93.31 612 ASN A N 1
ATOM 4918 C CA . ASN A 1 612 ? 13.608 -7.439 -14.939 1.00 93.31 612 ASN A CA 1
ATOM 4919 C C . ASN A 1 612 ? 14.827 -7.020 -15.786 1.00 93.31 612 ASN A C 1
ATOM 4921 O O . ASN A 1 612 ? 15.326 -5.892 -15.702 1.00 93.31 612 ASN A O 1
ATOM 4925 N N . SER A 1 613 ? 15.391 -7.961 -16.547 1.00 95.12 613 SER A N 1
ATOM 4926 C CA . SER A 1 613 ? 16.592 -7.737 -17.361 1.00 95.12 613 SER A CA 1
ATOM 4927 C C . SER A 1 613 ? 16.426 -6.630 -18.394 1.00 95.12 613 SER A C 1
ATOM 4929 O O . SER A 1 613 ? 17.376 -5.871 -18.603 1.00 95.12 613 SER A O 1
ATOM 4931 N N . VAL A 1 614 ? 15.249 -6.486 -19.009 1.00 97.56 614 VAL A N 1
ATOM 4932 C CA . VAL A 1 614 ? 15.045 -5.458 -20.034 1.00 97.56 614 VAL A CA 1
ATOM 4933 C C . VAL A 1 614 ? 14.959 -4.077 -19.399 1.00 97.56 614 VAL A C 1
ATOM 4935 O O . VAL A 1 614 ? 15.624 -3.158 -19.880 1.00 97.56 614 VAL A O 1
ATOM 4938 N N . ALA A 1 615 ? 14.220 -3.921 -18.301 1.00 96.94 615 ALA A N 1
ATOM 4939 C CA . ALA A 1 615 ? 14.156 -2.669 -17.555 1.00 96.94 615 ALA A CA 1
ATOM 4940 C C . ALA A 1 615 ? 15.551 -2.227 -17.083 1.00 96.94 615 ALA A C 1
ATOM 4942 O O . ALA A 1 615 ? 15.942 -1.080 -17.312 1.00 96.94 615 ALA A O 1
ATOM 4943 N N . ARG A 1 616 ? 16.353 -3.154 -16.532 1.00 96.25 616 ARG A N 1
ATOM 4944 C CA . ARG A 1 616 ? 17.753 -2.884 -16.155 1.00 96.25 616 ARG A CA 1
ATOM 4945 C C . ARG A 1 616 ? 18.608 -2.474 -17.352 1.00 96.25 616 ARG A C 1
ATOM 4947 O O . ARG A 1 616 ? 19.354 -1.505 -17.239 1.00 96.25 616 ARG A O 1
ATOM 4954 N N . ALA A 1 617 ? 18.479 -3.149 -18.496 1.00 97.50 617 ALA A N 1
ATOM 4955 C CA . ALA A 1 617 ? 19.209 -2.791 -19.714 1.00 97.50 617 ALA A CA 1
ATOM 4956 C C . ALA A 1 617 ? 18.817 -1.403 -20.245 1.00 97.50 617 ALA A C 1
ATOM 4958 O O . ALA A 1 617 ? 19.688 -0.633 -20.644 1.00 97.50 617 ALA A O 1
ATOM 4959 N N . CYS A 1 618 ? 17.528 -1.055 -20.212 1.00 97.62 618 CYS A N 1
ATOM 4960 C CA . CYS A 1 618 ? 17.032 0.259 -20.627 1.00 97.62 618 CYS A CA 1
ATOM 4961 C C . CYS A 1 618 ? 17.572 1.376 -19.720 1.00 97.62 618 CYS A C 1
ATOM 4963 O O . CYS A 1 618 ? 18.028 2.408 -20.213 1.00 97.62 618 CYS A O 1
ATOM 4965 N N . CYS A 1 619 ? 17.564 1.160 -18.403 1.00 95.88 619 CYS A N 1
ATOM 4966 C CA . CYS A 1 619 ? 18.143 2.081 -17.426 1.00 95.88 619 CYS A CA 1
ATOM 4967 C C . CYS A 1 619 ? 19.657 2.244 -17.605 1.00 95.88 619 CYS A C 1
ATOM 4969 O O . CYS A 1 619 ? 20.145 3.371 -17.653 1.00 95.88 619 CYS A O 1
ATOM 4971 N N . LEU A 1 620 ? 20.388 1.137 -17.779 1.00 96.56 620 LEU A N 1
ATOM 4972 C CA . LEU A 1 620 ? 21.821 1.156 -18.068 1.00 96.56 620 LEU A CA 1
ATOM 4973 C C . LEU A 1 620 ? 22.119 1.951 -19.346 1.00 96.56 620 LEU A C 1
ATOM 4975 O O . LEU A 1 620 ? 22.971 2.835 -19.325 1.00 96.56 620 LEU A O 1
ATOM 4979 N N . ALA A 1 621 ? 21.390 1.692 -20.434 1.00 96.94 621 ALA A N 1
ATOM 4980 C CA . ALA A 1 621 ? 21.541 2.422 -21.689 1.00 96.94 621 ALA A CA 1
ATOM 4981 C C . ALA A 1 621 ? 21.296 3.930 -21.511 1.00 96.94 621 ALA A C 1
ATOM 4983 O O . ALA A 1 621 ? 22.063 4.746 -22.023 1.00 96.94 621 ALA A O 1
ATOM 4984 N N . ARG A 1 622 ? 20.263 4.320 -20.750 1.00 94.94 622 ARG A N 1
ATOM 4985 C CA . ARG A 1 622 ? 19.978 5.735 -20.472 1.00 94.94 622 ARG A CA 1
ATOM 4986 C C . ARG A 1 622 ? 21.098 6.390 -19.661 1.00 94.94 622 ARG A C 1
ATOM 4988 O O . ARG A 1 622 ? 21.574 7.451 -20.059 1.00 94.94 622 ARG A O 1
ATOM 4995 N N . ASP A 1 623 ? 21.561 5.745 -18.591 1.00 94.19 623 ASP A N 1
ATOM 4996 C CA . ASP A 1 623 ? 22.673 6.239 -17.768 1.00 94.19 623 ASP A CA 1
ATOM 4997 C C . ASP A 1 623 ? 23.974 6.361 -18.590 1.00 94.19 623 ASP A C 1
ATOM 4999 O O . ASP A 1 623 ? 24.745 7.301 -18.388 1.00 94.19 623 ASP A O 1
ATOM 5003 N N . MET A 1 624 ? 24.211 5.469 -19.563 1.00 94.88 624 MET A N 1
ATOM 5004 C CA . MET A 1 624 ? 25.337 5.578 -20.504 1.00 94.88 624 MET A CA 1
ATOM 5005 C C . MET A 1 624 ? 25.221 6.821 -21.404 1.00 94.88 624 MET A C 1
ATOM 5007 O O . MET A 1 624 ? 26.202 7.554 -21.565 1.00 94.88 624 MET A O 1
ATOM 5011 N N . ILE A 1 625 ? 24.032 7.099 -21.956 1.00 93.75 625 ILE A N 1
ATOM 5012 C CA . ILE A 1 625 ? 23.780 8.308 -22.761 1.00 93.75 625 ILE A CA 1
ATOM 5013 C C . ILE A 1 625 ? 23.950 9.581 -21.921 1.00 93.75 625 ILE A C 1
ATOM 5015 O O . ILE A 1 625 ? 24.591 10.535 -22.370 1.00 93.75 625 ILE A O 1
ATOM 5019 N N . GLU A 1 626 ? 23.404 9.608 -20.704 1.00 91.38 626 GLU A N 1
ATOM 5020 C CA . GLU A 1 626 ? 23.539 10.740 -19.778 1.00 91.38 626 GLU A CA 1
ATOM 5021 C C . GLU A 1 626 ? 25.000 10.966 -19.371 1.00 91.38 626 GLU A C 1
ATOM 5023 O O . GLU A 1 626 ? 25.476 12.104 -19.390 1.00 91.38 626 GLU A O 1
ATOM 5028 N N . GLY A 1 627 ? 25.736 9.888 -19.089 1.00 91.25 627 GLY A N 1
ATOM 5029 C CA . GLY A 1 627 ? 27.161 9.936 -18.770 1.00 91.25 627 GLY A CA 1
ATOM 5030 C C . GLY A 1 627 ? 27.993 10.567 -19.887 1.00 91.25 627 GLY A C 1
ATOM 5031 O O . GLY A 1 627 ? 28.832 11.429 -19.612 1.00 91.25 627 GLY A O 1
ATOM 5032 N N . VAL A 1 628 ? 27.727 10.210 -21.148 1.00 91.19 628 VAL A N 1
ATOM 5033 C CA . VAL A 1 628 ? 28.416 10.818 -22.297 1.00 91.19 628 VAL A CA 1
ATOM 5034 C C . VAL A 1 628 ? 27.969 12.249 -22.567 1.00 91.19 628 VAL A C 1
ATOM 5036 O O . VAL A 1 628 ? 28.810 13.080 -22.902 1.00 91.19 628 VAL A O 1
ATOM 5039 N N . ARG A 1 629 ? 26.700 12.602 -22.335 1.00 89.88 629 ARG A N 1
ATOM 5040 C CA . ARG A 1 629 ? 26.252 14.002 -22.424 1.00 89.88 629 ARG A CA 1
ATOM 5041 C C . ARG A 1 629 ? 26.999 14.893 -21.420 1.00 89.88 629 ARG A C 1
ATOM 5043 O O . ARG A 1 629 ? 27.584 15.895 -21.822 1.00 89.88 629 ARG A O 1
ATOM 5050 N N . ALA A 1 630 ? 27.077 14.473 -20.156 1.00 89.06 630 ALA A N 1
ATOM 5051 C CA . ALA A 1 630 ? 27.825 15.180 -19.109 1.00 89.06 630 ALA A CA 1
ATOM 5052 C C . ALA A 1 630 ? 29.344 15.204 -19.371 1.00 89.06 630 ALA A C 1
ATOM 5054 O O . ALA A 1 630 ? 30.079 16.078 -18.899 1.00 89.06 630 ALA A O 1
ATOM 5055 N N . LEU A 1 631 ? 29.860 14.220 -20.106 1.00 88.06 631 LEU A N 1
ATOM 5056 C CA . LEU A 1 631 ? 31.239 14.236 -20.568 1.00 88.06 631 LEU A CA 1
ATOM 5057 C C . LEU A 1 631 ? 31.461 15.264 -21.676 1.00 88.06 631 LEU A C 1
ATOM 5059 O O . LEU A 1 631 ? 32.406 16.041 -21.576 1.00 88.06 631 LEU A O 1
ATOM 5063 N N . ASN A 1 632 ? 30.591 15.297 -22.682 1.00 91.19 632 ASN A N 1
ATOM 5064 C CA . ASN A 1 632 ? 30.673 16.233 -23.801 1.00 91.19 632 ASN A CA 1
ATOM 5065 C C . ASN A 1 632 ? 30.594 17.694 -23.340 1.00 91.19 632 ASN A C 1
ATOM 5067 O O . ASN A 1 632 ? 31.331 18.530 -23.857 1.00 91.19 632 ASN A O 1
ATOM 5071 N N . GLU A 1 633 ? 29.782 17.991 -22.321 1.00 87.81 633 GLU A N 1
ATOM 5072 C CA . GLU A 1 633 ? 29.733 19.317 -21.685 1.00 87.81 633 GLU A CA 1
ATOM 5073 C C . GLU A 1 633 ? 31.119 19.745 -21.164 1.00 87.81 633 GLU A C 1
ATOM 5075 O O . GLU A 1 633 ? 31.611 20.819 -21.507 1.00 87.81 633 GLU A O 1
ATOM 5080 N N . ARG A 1 634 ? 31.816 18.861 -20.435 1.00 86.31 634 ARG A N 1
ATOM 5081 C CA . ARG A 1 634 ? 33.182 19.107 -19.927 1.00 86.31 634 ARG A CA 1
ATOM 5082 C C . ARG A 1 634 ? 34.247 19.083 -21.027 1.00 86.31 634 ARG A C 1
ATOM 5084 O O . ARG A 1 634 ? 35.256 19.782 -20.939 1.00 86.31 634 ARG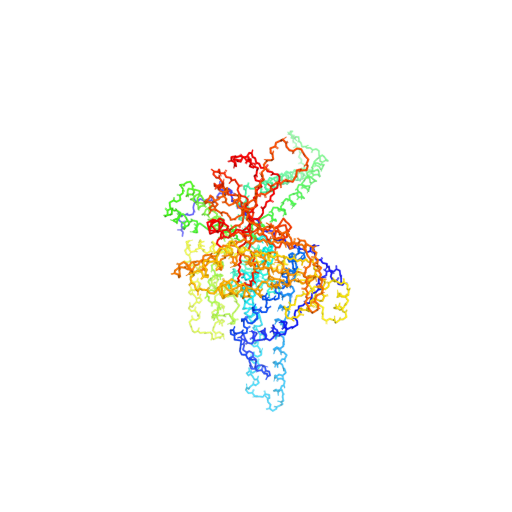 A O 1
ATOM 5091 N N . ALA A 1 635 ? 34.062 18.248 -22.047 1.00 84.69 635 ALA A N 1
ATOM 5092 C CA . ALA A 1 635 ? 34.968 18.138 -23.185 1.00 84.69 635 ALA A CA 1
ATOM 5093 C C . ALA A 1 635 ? 34.975 19.431 -24.009 1.00 84.69 635 ALA A C 1
ATOM 5095 O O . ALA A 1 635 ? 36.047 19.872 -24.427 1.00 84.69 635 ALA A O 1
ATOM 5096 N N . SER A 1 636 ? 33.812 20.077 -24.157 1.00 83.38 636 SER A N 1
ATOM 5097 C CA . SER A 1 636 ? 33.669 21.363 -24.843 1.00 83.38 636 SER A CA 1
ATOM 5098 C C . SER A 1 636 ? 34.503 22.470 -24.187 1.00 83.38 636 SER A C 1
ATOM 5100 O O . SER A 1 636 ? 35.139 23.249 -24.894 1.00 83.38 636 SER A O 1
ATOM 5102 N N . GLU A 1 637 ? 34.571 22.518 -22.851 1.00 82.75 637 GLU A N 1
ATOM 5103 C CA . GLU A 1 637 ? 35.404 23.489 -22.115 1.00 82.75 637 GLU A CA 1
ATOM 5104 C C . GLU A 1 637 ? 36.902 23.294 -22.386 1.00 82.75 637 GLU A C 1
ATOM 5106 O O . GLU A 1 637 ? 37.670 24.253 -22.448 1.00 82.75 637 GLU A O 1
ATOM 5111 N N . LYS A 1 638 ? 37.319 22.038 -22.574 1.00 79.50 638 LYS A N 1
ATOM 5112 C CA . LYS A 1 638 ? 38.713 21.642 -22.826 1.00 79.50 638 LYS A CA 1
ATOM 5113 C C . LYS A 1 638 ? 39.037 21.496 -24.314 1.00 79.50 638 LYS A C 1
ATOM 5115 O O . LYS A 1 638 ? 40.104 20.988 -24.652 1.00 79.50 638 LYS A O 1
ATOM 5120 N N . GLN A 1 639 ? 38.117 21.910 -25.189 1.00 79.38 639 GLN A N 1
ATOM 5121 C CA . GLN A 1 639 ? 38.201 21.775 -26.644 1.00 79.38 639 GLN A CA 1
ATOM 5122 C C . GLN A 1 639 ? 38.492 20.344 -27.122 1.00 79.38 639 GLN A C 1
ATOM 5124 O O . GLN A 1 639 ? 39.068 20.169 -28.189 1.00 79.38 639 GLN A O 1
ATOM 5129 N N . LEU A 1 640 ? 38.127 19.306 -26.368 1.00 83.81 640 LEU A N 1
ATOM 5130 C CA . LEU A 1 640 ? 38.299 17.912 -26.785 1.00 83.81 640 LEU A CA 1
ATOM 5131 C C . LEU A 1 640 ? 37.207 17.511 -27.798 1.00 83.81 640 LEU A C 1
ATOM 5133 O O . LEU A 1 640 ? 36.134 18.117 -27.790 1.00 83.81 640 LEU A O 1
ATOM 5137 N N . PRO A 1 641 ? 37.449 16.510 -28.670 1.00 85.62 641 PRO A N 1
ATOM 5138 C CA . PRO A 1 641 ? 36.405 15.971 -29.542 1.00 85.62 641 PRO A CA 1
ATOM 5139 C C . PRO A 1 641 ? 35.187 15.512 -28.733 1.00 85.62 641 PRO A C 1
ATOM 5141 O O . PRO A 1 641 ? 35.339 15.071 -27.592 1.00 85.62 641 PRO A O 1
ATOM 5144 N N . LEU A 1 642 ? 33.992 15.630 -29.312 1.00 89.94 642 LEU A N 1
ATOM 5145 C CA . LEU A 1 642 ? 32.752 15.168 -28.689 1.00 89.94 642 LEU A CA 1
ATOM 5146 C C . LEU A 1 642 ? 32.510 13.699 -29.044 1.00 89.94 642 LEU A C 1
ATOM 5148 O O . LEU A 1 642 ? 32.822 13.265 -30.152 1.00 89.94 642 LEU A O 1
ATOM 5152 N N . LEU A 1 643 ? 31.935 12.947 -28.109 1.00 90.38 643 LEU A N 1
ATOM 5153 C CA . LEU A 1 643 ? 31.534 11.563 -28.323 1.00 90.38 643 LEU A CA 1
ATOM 5154 C C . LEU A 1 643 ? 30.055 11.498 -28.684 1.00 90.38 643 LEU A C 1
ATOM 5156 O O . LEU A 1 643 ? 29.205 11.873 -27.880 1.00 90.38 643 LEU A O 1
ATOM 5160 N N . GLU A 1 644 ? 29.743 10.958 -29.853 1.00 90.94 644 GLU A N 1
ATOM 5161 C CA . GLU A 1 644 ? 28.391 10.534 -30.205 1.00 90.94 644 GLU A CA 1
ATOM 5162 C C . GLU A 1 644 ? 28.318 9.007 -30.168 1.00 90.94 644 GLU A C 1
ATOM 5164 O O . GLU A 1 644 ? 29.292 8.334 -30.494 1.00 90.94 644 GLU A O 1
ATOM 5169 N N . MET A 1 645 ? 27.176 8.439 -29.780 1.00 92.00 645 MET A N 1
ATOM 5170 C CA . MET A 1 645 ? 26.981 6.985 -29.813 1.00 92.00 645 MET A CA 1
ATOM 5171 C C . MET A 1 645 ? 25.542 6.628 -30.157 1.00 92.00 645 MET A C 1
ATOM 5173 O O . MET A 1 645 ? 24.649 7.429 -29.898 1.00 92.00 645 MET A O 1
ATOM 5177 N N . GLY A 1 646 ? 25.294 5.420 -30.649 1.00 94.62 646 GLY A N 1
ATOM 5178 C CA . GLY A 1 646 ? 23.957 4.824 -30.606 1.00 94.62 646 GLY A CA 1
ATOM 5179 C C . GLY A 1 646 ? 23.977 3.500 -29.866 1.00 94.62 646 GLY A C 1
ATOM 5180 O O . GLY A 1 646 ? 24.963 2.763 -29.914 1.00 94.62 646 GLY A O 1
ATOM 5181 N N . ILE A 1 647 ? 22.886 3.221 -29.159 1.00 97.81 647 ILE A N 1
ATOM 5182 C CA . ILE A 1 647 ? 22.735 1.998 -28.377 1.00 97.81 647 ILE A CA 1
ATOM 5183 C C . ILE A 1 647 ? 21.603 1.160 -28.965 1.00 97.81 647 ILE A C 1
ATOM 5185 O O . ILE A 1 647 ? 20.514 1.673 -29.230 1.00 97.81 647 ILE A O 1
ATOM 5189 N N . GLY A 1 648 ? 21.871 -0.130 -29.144 1.00 98.00 648 GLY A N 1
ATOM 5190 C CA . GLY A 1 648 ? 20.898 -1.149 -29.515 1.00 98.00 648 GLY A CA 1
ATOM 5191 C C . GLY A 1 648 ? 20.740 -2.165 -28.388 1.00 98.00 648 GLY A C 1
ATOM 5192 O O . GLY A 1 648 ? 21.729 -2.742 -27.933 1.00 98.00 648 GLY A O 1
ATOM 5193 N N . VAL A 1 649 ? 19.507 -2.399 -27.937 1.00 98.50 649 VAL A N 1
ATOM 5194 C CA . VAL A 1 649 ? 19.180 -3.360 -26.871 1.00 98.50 649 VAL A CA 1
ATOM 5195 C C . VAL A 1 649 ? 18.270 -4.455 -27.423 1.00 98.50 649 VAL A C 1
ATOM 5197 O O . VAL A 1 649 ? 17.155 -4.200 -27.877 1.00 98.50 649 VAL A O 1
ATOM 5200 N N . CYS A 1 650 ? 18.722 -5.702 -27.359 1.00 98.25 650 CYS A N 1
ATOM 5201 C CA . CYS A 1 650 ? 17.978 -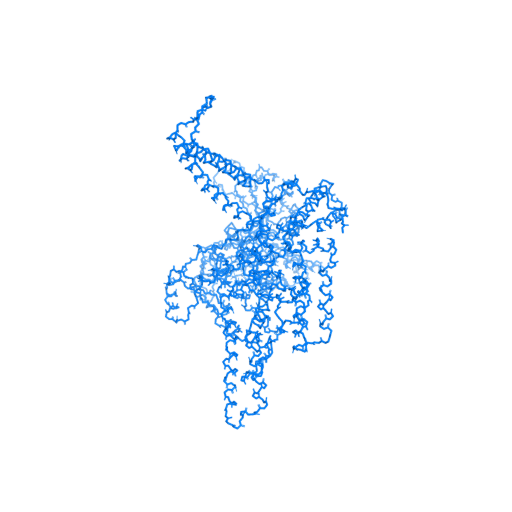6.847 -27.870 1.00 98.25 650 CYS A CA 1
ATOM 5202 C C . CYS A 1 650 ? 17.760 -7.892 -26.789 1.00 98.25 650 CYS A C 1
ATOM 5204 O O . CYS A 1 650 ? 18.717 -8.446 -26.251 1.00 98.25 650 CYS A O 1
ATOM 5206 N N . LEU A 1 651 ? 16.495 -8.226 -26.541 1.00 98.12 651 LEU A N 1
ATOM 5207 C CA . LEU A 1 651 ? 16.139 -9.434 -25.810 1.00 98.12 651 LEU A CA 1
ATOM 5208 C C . LEU A 1 651 ? 16.136 -10.625 -26.768 1.00 98.12 651 LEU A C 1
ATOM 5210 O O . LEU A 1 651 ? 15.509 -10.569 -27.831 1.00 98.12 651 LEU A O 1
ATOM 5214 N N . GLN A 1 652 ? 16.743 -11.727 -26.337 1.00 96.81 652 GLN A N 1
ATOM 5215 C CA . GLN A 1 652 ? 16.490 -13.050 -26.890 1.00 96.81 652 GLN A CA 1
ATOM 5216 C C . GLN A 1 652 ? 15.909 -13.953 -25.783 1.00 96.81 652 GLN A C 1
ATOM 5218 O O . GLN A 1 652 ? 16.578 -14.187 -24.773 1.00 96.81 652 GLN A O 1
ATOM 5223 N N . PRO A 1 653 ? 14.677 -14.480 -25.949 1.00 93.75 653 PRO A N 1
ATOM 5224 C CA . PRO A 1 653 ? 13.989 -15.295 -24.944 1.00 93.75 653 PRO A CA 1
ATOM 5225 C C . PRO A 1 653 ? 14.491 -16.751 -24.950 1.00 93.75 653 PRO A C 1
ATOM 5227 O O . PRO A 1 653 ? 13.716 -17.692 -25.091 1.00 93.75 653 PRO A O 1
ATOM 5230 N N . SER A 1 654 ? 15.809 -16.932 -24.889 1.00 93.94 654 SER A N 1
ATOM 5231 C CA . SER A 1 654 ? 16.469 -18.232 -24.770 1.00 93.94 654 SER A CA 1
ATOM 5232 C C . SER A 1 654 ? 17.851 -18.065 -24.145 1.00 93.94 654 SER A C 1
ATOM 5234 O O . SER A 1 654 ? 18.415 -16.969 -24.174 1.00 93.94 654 SER A O 1
ATOM 5236 N N . ALA A 1 655 ? 18.459 -19.155 -23.680 1.00 92.12 655 ALA A N 1
ATOM 5237 C CA . ALA A 1 655 ? 19.885 -19.166 -23.364 1.00 92.12 655 ALA A CA 1
ATOM 5238 C C . ALA A 1 655 ? 20.740 -18.751 -24.586 1.00 92.12 655 ALA A C 1
ATOM 5240 O O . ALA A 1 655 ? 20.371 -19.076 -25.727 1.00 92.12 655 ALA A O 1
ATOM 5241 N N . PRO A 1 656 ? 21.871 -18.049 -24.384 1.00 92.62 656 PRO A N 1
ATOM 5242 C CA . PRO A 1 656 ? 22.897 -17.907 -25.409 1.00 92.62 656 PRO A CA 1
ATOM 5243 C C . PRO A 1 656 ? 23.671 -19.224 -25.579 1.00 92.62 656 PRO A C 1
ATOM 5245 O O . PRO A 1 656 ? 23.716 -20.058 -24.674 1.00 92.62 656 PRO A O 1
ATOM 5248 N N . MET A 1 657 ? 24.313 -19.402 -26.732 1.00 91.00 657 MET A N 1
ATOM 5249 C CA . MET A 1 657 ? 25.278 -20.486 -26.935 1.00 91.00 657 MET A CA 1
ATOM 5250 C C . MET A 1 657 ? 26.691 -19.976 -26.651 1.00 91.00 657 MET A C 1
ATOM 5252 O O . MET A 1 657 ? 26.968 -18.793 -26.837 1.00 91.00 657 MET A O 1
ATOM 5256 N N . TYR A 1 658 ? 27.590 -20.862 -26.227 1.00 89.19 658 TYR A N 1
ATOM 5257 C CA . TYR A 1 658 ? 28.990 -20.520 -25.982 1.00 89.19 658 TYR A CA 1
ATOM 5258 C C . TYR A 1 658 ? 29.921 -21.441 -26.766 1.00 89.19 658 TYR A C 1
ATOM 5260 O O . TYR A 1 658 ? 29.733 -22.656 -26.781 1.00 89.19 658 TYR A O 1
ATOM 5268 N N . LEU A 1 659 ? 30.939 -20.850 -27.382 1.00 88.25 659 LEU A N 1
ATOM 5269 C CA . LEU A 1 659 ? 32.140 -21.539 -27.838 1.00 88.25 659 LEU A CA 1
ATOM 5270 C C . LEU A 1 659 ? 33.260 -21.320 -26.823 1.00 88.25 659 LEU A C 1
ATOM 5272 O O . LEU A 1 659 ? 33.310 -20.286 -26.154 1.00 88.25 659 LEU A O 1
ATOM 5276 N N . MET A 1 660 ? 34.161 -22.290 -26.733 1.00 85.75 660 MET A N 1
ATOM 5277 C CA . MET A 1 660 ? 35.361 -22.194 -25.908 1.00 85.75 660 MET A CA 1
ATOM 5278 C C . MET A 1 660 ? 36.564 -21.932 -26.810 1.00 85.75 660 MET A C 1
ATOM 5280 O O . MET A 1 660 ? 36.819 -22.714 -27.725 1.00 85.75 660 MET A O 1
ATOM 5284 N N . ASP A 1 661 ? 37.296 -20.859 -26.529 1.00 82.12 661 ASP A N 1
ATOM 5285 C CA . ASP A 1 661 ? 38.623 -20.586 -27.081 1.00 82.12 661 ASP A CA 1
ATOM 5286 C C . ASP A 1 661 ? 39.632 -20.559 -25.922 1.00 82.12 661 ASP A C 1
ATOM 5288 O O . ASP A 1 661 ? 39.759 -19.573 -25.189 1.00 82.12 661 ASP A O 1
ATOM 5292 N N . GLY A 1 662 ? 40.261 -21.710 -25.664 1.00 85.69 662 GLY A N 1
ATOM 5293 C CA . GLY A 1 662 ? 41.026 -21.948 -24.438 1.00 85.69 662 GLY A CA 1
ATOM 5294 C C . GLY A 1 662 ? 40.151 -21.807 -23.186 1.00 85.69 662 GLY A C 1
ATOM 5295 O O . GLY A 1 662 ? 39.147 -22.504 -23.038 1.00 85.69 662 GLY A O 1
ATOM 5296 N N . GLU A 1 663 ? 40.524 -20.892 -22.289 1.00 84.38 663 GLU A N 1
ATOM 5297 C CA . GLU A 1 663 ? 39.742 -20.542 -21.089 1.00 84.38 663 GLU A CA 1
ATOM 5298 C C . GLU A 1 663 ? 38.687 -19.446 -21.354 1.00 84.38 663 GLU A C 1
ATOM 5300 O O . GLU A 1 663 ? 37.854 -19.155 -20.491 1.00 84.38 663 GLU A O 1
ATOM 5305 N N . THR A 1 664 ? 38.684 -18.849 -22.551 1.00 79.25 664 THR A N 1
ATOM 5306 C CA . THR A 1 664 ? 37.785 -17.746 -22.912 1.00 79.25 664 THR A CA 1
ATOM 5307 C C . THR A 1 664 ? 36.467 -18.279 -23.467 1.00 79.25 664 THR A C 1
ATOM 5309 O O . THR A 1 664 ? 36.439 -19.146 -24.341 1.00 79.25 664 THR A O 1
ATOM 5312 N N . ARG A 1 665 ? 35.348 -17.729 -22.984 1.00 83.06 665 ARG A N 1
ATOM 5313 C CA . ARG A 1 665 ? 34.003 -18.033 -23.492 1.00 83.06 665 ARG A CA 1
ATOM 5314 C C . ARG A 1 665 ? 33.607 -17.020 -24.559 1.00 83.06 665 ARG A C 1
ATOM 5316 O O . ARG A 1 665 ? 33.535 -15.828 -24.271 1.00 83.06 665 ARG A O 1
ATOM 5323 N N . ILE A 1 666 ? 33.276 -17.495 -25.754 1.00 86.38 666 ILE A N 1
ATOM 5324 C CA . ILE A 1 666 ? 32.765 -16.675 -26.856 1.00 86.38 666 ILE A CA 1
ATOM 5325 C C . ILE A 1 666 ? 31.261 -16.907 -26.974 1.00 86.38 666 ILE A C 1
ATOM 5327 O O . ILE A 1 666 ? 30.812 -18.030 -27.191 1.00 86.38 666 ILE A O 1
ATOM 5331 N N . MET A 1 667 ? 30.469 -15.848 -26.819 1.00 90.56 667 MET A N 1
ATOM 5332 C CA . MET A 1 667 ? 29.010 -15.924 -26.901 1.00 90.56 667 MET A CA 1
ATOM 5333 C C . MET A 1 667 ? 28.524 -15.925 -28.358 1.00 90.56 667 MET A C 1
ATOM 5335 O O . MET A 1 667 ? 28.937 -15.087 -29.154 1.00 90.56 667 MET A O 1
ATOM 5339 N N . ILE A 1 668 ? 27.573 -16.807 -28.675 1.00 90.38 668 ILE A N 1
ATOM 5340 C CA . ILE A 1 668 ? 26.811 -16.826 -29.927 1.00 90.38 668 ILE A CA 1
ATOM 5341 C C . ILE A 1 668 ? 25.335 -16.582 -29.616 1.00 90.38 668 ILE A C 1
ATOM 5343 O O . ILE A 1 668 ? 24.693 -17.335 -28.879 1.00 90.38 668 ILE A O 1
ATOM 5347 N N . SER A 1 669 ? 24.781 -15.539 -30.226 1.00 92.69 669 SER A N 1
ATOM 5348 C CA . SER A 1 669 ? 23.391 -15.131 -30.051 1.00 92.69 669 SER A CA 1
ATOM 5349 C C . SER A 1 669 ? 22.886 -14.362 -31.272 1.00 92.69 669 SER A C 1
ATOM 5351 O O . SER A 1 669 ? 23.630 -13.588 -31.874 1.00 92.69 669 SER A O 1
ATOM 5353 N N . LYS A 1 670 ? 21.604 -14.528 -31.628 1.00 93.00 670 LYS A N 1
ATOM 5354 C CA . LYS A 1 670 ? 20.964 -13.699 -32.666 1.00 93.00 670 LYS A CA 1
ATOM 5355 C C . LYS A 1 670 ? 20.802 -12.256 -32.187 1.00 93.00 670 LYS A C 1
ATOM 5357 O O . LYS A 1 670 ? 20.848 -11.339 -33.006 1.00 93.00 670 LYS A O 1
ATOM 5362 N N . ALA A 1 671 ? 20.654 -12.059 -30.876 1.00 94.50 671 ALA A N 1
ATOM 5363 C CA . ALA A 1 671 ? 20.566 -10.742 -30.261 1.00 94.50 671 ALA A CA 1
ATOM 5364 C C . ALA A 1 671 ? 21.847 -9.913 -30.464 1.00 94.50 671 ALA A C 1
ATOM 5366 O O . ALA A 1 671 ? 21.734 -8.696 -30.552 1.00 94.50 671 ALA A O 1
ATOM 5367 N N . LEU A 1 672 ? 23.026 -10.536 -30.632 1.00 93.25 672 LEU A N 1
ATOM 5368 C CA . LEU A 1 672 ? 24.265 -9.823 -30.989 1.00 93.25 672 LEU A CA 1
ATOM 5369 C C . LEU A 1 672 ? 24.116 -9.117 -32.344 1.00 93.25 672 LEU A C 1
ATOM 5371 O O . LEU A 1 672 ? 24.201 -7.893 -32.413 1.00 93.25 672 LEU A O 1
ATOM 5375 N N . ASN A 1 673 ? 23.770 -9.870 -33.392 1.00 91.75 673 ASN A N 1
ATOM 5376 C CA . ASN A 1 673 ? 23.594 -9.337 -34.749 1.00 91.75 673 ASN A CA 1
ATOM 5377 C C . ASN A 1 673 ? 22.457 -8.313 -34.835 1.00 91.75 673 ASN A C 1
ATOM 5379 O O . ASN A 1 673 ? 22.527 -7.356 -35.600 1.00 91.75 673 ASN A O 1
ATOM 5383 N N . GLN A 1 674 ? 21.377 -8.525 -34.081 1.00 94.38 674 GLN A N 1
ATOM 5384 C CA . GLN A 1 674 ? 20.269 -7.578 -34.064 1.00 94.38 674 GLN A CA 1
ATOM 5385 C C . GLN A 1 674 ? 20.648 -6.294 -33.317 1.00 94.38 674 GLN A C 1
ATOM 5387 O O . GLN A 1 674 ? 20.354 -5.214 -33.818 1.00 94.38 674 GLN A O 1
ATOM 5392 N N . SER A 1 675 ? 21.335 -6.393 -32.171 1.00 95.12 675 SER A N 1
ATOM 5393 C CA . SER A 1 675 ? 21.766 -5.224 -31.390 1.00 95.12 675 SER A CA 1
ATOM 5394 C C . SER A 1 675 ? 22.683 -4.306 -32.191 1.00 95.12 675 SER A C 1
ATOM 5396 O O . SER A 1 675 ? 22.532 -3.097 -32.094 1.00 95.12 675 SER A O 1
ATOM 5398 N N . ASP A 1 676 ? 23.526 -4.878 -33.054 1.00 93.50 676 ASP A N 1
ATOM 5399 C CA . ASP A 1 676 ? 24.365 -4.150 -34.005 1.00 93.50 676 ASP A CA 1
ATOM 5400 C C . ASP A 1 676 ? 23.558 -3.308 -34.999 1.00 93.50 676 ASP A C 1
ATOM 5402 O O . ASP A 1 676 ? 23.810 -2.114 -35.163 1.00 93.50 676 ASP A O 1
ATOM 5406 N N . ARG A 1 677 ? 22.509 -3.893 -35.590 1.00 93.00 677 ARG A N 1
ATOM 5407 C CA . ARG A 1 677 ? 21.611 -3.170 -36.506 1.00 93.00 677 ARG A CA 1
ATOM 5408 C C . ARG A 1 677 ? 20.867 -2.037 -35.800 1.00 93.00 677 ARG A C 1
ATOM 5410 O O . ARG A 1 677 ? 20.792 -0.940 -36.344 1.00 93.00 677 ARG A O 1
ATOM 5417 N N . LEU A 1 678 ? 20.348 -2.290 -34.595 1.00 95.44 678 LEU A N 1
ATOM 5418 C CA . LEU A 1 678 ? 19.636 -1.283 -33.794 1.00 95.44 678 LEU A CA 1
ATOM 5419 C C . LEU A 1 678 ? 20.568 -0.159 -33.321 1.00 95.44 678 LEU A C 1
ATOM 5421 O O . LEU A 1 678 ? 20.176 1.003 -33.238 1.00 95.44 678 LEU A O 1
ATOM 5425 N N . SER A 1 679 ? 21.830 -0.481 -33.034 1.00 94.81 679 SER A N 1
ATOM 5426 C CA . SER A 1 679 ? 22.851 0.518 -32.736 1.00 94.81 679 SER A CA 1
ATOM 5427 C C . SER A 1 679 ? 23.386 1.207 -33.987 1.00 94.81 679 SER A C 1
ATOM 5429 O O . SER A 1 679 ? 24.346 1.949 -33.856 1.00 94.81 679 SER A O 1
ATOM 5431 N N . GLY A 1 680 ? 22.846 0.991 -35.189 1.00 91.75 680 GLY A N 1
ATOM 5432 C CA . GLY A 1 680 ? 23.389 1.534 -36.437 1.00 91.75 680 GLY A CA 1
ATOM 5433 C C . GLY A 1 680 ? 22.914 2.954 -36.770 1.00 91.75 680 GLY A C 1
ATOM 5434 O O . GLY A 1 680 ? 21.816 3.373 -36.408 1.00 91.75 680 GLY A O 1
ATOM 5435 N N . CYS A 1 681 ? 23.728 3.711 -37.513 1.00 91.88 681 CYS A N 1
ATOM 5436 C CA . CYS A 1 681 ? 23.325 4.990 -38.105 1.00 91.88 681 CYS A CA 1
ATOM 5437 C C . CYS A 1 681 ? 23.861 5.122 -39.539 1.00 91.88 681 CYS A C 1
ATOM 5439 O O . CYS A 1 681 ? 25.066 5.240 -39.762 1.00 91.88 681 CYS A O 1
ATOM 5441 N N . GLY A 1 682 ? 22.966 5.102 -40.527 1.00 88.75 682 GLY A N 1
ATOM 5442 C CA . GLY A 1 682 ? 23.317 5.229 -41.939 1.00 88.75 682 GLY A CA 1
ATOM 5443 C C . GLY A 1 682 ? 23.624 6.674 -42.342 1.00 88.75 682 GLY A C 1
ATOM 5444 O O . GLY A 1 682 ? 22.923 7.605 -41.945 1.00 88.75 682 GLY A O 1
ATOM 5445 N N . LYS A 1 683 ? 24.626 6.876 -43.213 1.00 86.75 683 LYS A N 1
ATOM 5446 C CA . LYS A 1 683 ? 25.014 8.214 -43.716 1.00 86.75 683 LYS A CA 1
ATOM 5447 C C . LYS A 1 683 ? 23.840 8.974 -44.342 1.00 86.75 683 LYS A C 1
ATOM 5449 O O . LYS A 1 683 ? 23.649 10.151 -44.049 1.00 86.75 683 LYS A O 1
ATOM 5454 N N . LEU A 1 684 ? 23.036 8.289 -45.160 1.00 85.38 684 LEU A N 1
ATOM 5455 C CA . LEU A 1 684 ? 21.851 8.872 -45.792 1.00 85.38 684 LEU A CA 1
ATOM 5456 C C . LEU A 1 684 ? 20.776 9.234 -44.757 1.00 85.38 684 LEU A C 1
ATOM 5458 O O . LEU A 1 684 ? 20.212 10.321 -44.807 1.00 85.38 684 LEU A O 1
ATOM 5462 N N . ALA A 1 685 ? 20.555 8.374 -43.759 1.00 86.88 685 ALA A N 1
ATOM 5463 C CA . ALA A 1 685 ? 19.615 8.646 -42.674 1.00 86.88 685 ALA A CA 1
ATOM 5464 C C . ALA A 1 685 ? 20.023 9.898 -41.875 1.00 86.88 685 ALA A C 1
ATOM 5466 O O . ALA A 1 685 ? 19.177 10.727 -41.542 1.00 86.88 685 ALA A O 1
ATOM 5467 N N . ARG A 1 686 ? 21.330 10.094 -41.641 1.00 87.19 686 ARG A N 1
ATOM 5468 C CA . ARG A 1 686 ? 21.873 11.297 -40.987 1.00 87.19 686 ARG A CA 1
ATOM 5469 C C . ARG A 1 686 ? 21.636 12.571 -41.799 1.00 87.19 686 ARG A C 1
ATOM 5471 O O . ARG A 1 686 ? 21.367 13.608 -41.202 1.00 87.19 686 ARG A O 1
ATOM 5478 N N . GLN A 1 687 ? 21.681 12.499 -43.130 1.00 84.44 687 GLN A N 1
ATOM 5479 C CA . GLN A 1 687 ? 21.351 13.627 -44.012 1.00 84.44 687 GLN A CA 1
ATOM 5480 C C . GLN A 1 687 ? 19.849 13.949 -44.006 1.00 84.44 687 GLN A C 1
ATOM 5482 O O . GLN A 1 687 ? 19.481 15.120 -43.946 1.00 84.44 687 GLN A O 1
ATOM 5487 N N . VAL A 1 688 ? 18.991 12.922 -44.031 1.00 81.44 688 VAL A N 1
ATOM 5488 C CA . VAL A 1 688 ? 17.524 13.073 -44.044 1.00 81.44 688 VAL A CA 1
ATOM 5489 C C . VAL A 1 688 ? 17.007 13.643 -42.719 1.00 81.44 688 VAL A C 1
ATOM 5491 O O . VAL A 1 688 ? 16.240 14.611 -42.714 1.00 81.44 688 VAL A O 1
ATOM 5494 N N . VAL A 1 689 ? 17.440 13.068 -41.593 1.00 83.19 689 VAL A N 1
ATOM 5495 C CA . VAL A 1 689 ? 17.002 13.481 -40.250 1.00 83.19 689 VAL A CA 1
ATOM 5496 C C . VAL A 1 689 ? 17.695 14.777 -39.822 1.00 83.19 689 VAL A C 1
ATOM 5498 O O . VAL A 1 689 ? 17.038 15.666 -39.280 1.00 83.19 689 VAL A O 1
ATOM 5501 N N . GLY A 1 690 ? 18.993 14.933 -40.110 1.00 69.69 690 GLY A N 1
ATOM 5502 C CA . GLY A 1 690 ? 19.759 16.158 -39.863 1.00 69.69 690 GLY A CA 1
ATOM 5503 C C . GLY A 1 690 ? 19.506 16.775 -38.480 1.00 69.69 690 GLY A C 1
ATOM 5504 O O . GLY A 1 690 ? 19.483 16.083 -37.467 1.00 69.69 690 GLY A O 1
ATOM 5505 N N . SER A 1 691 ? 19.262 18.088 -38.444 1.00 62.94 691 SER A N 1
ATOM 5506 C CA . SER A 1 691 ? 18.875 18.846 -37.241 1.00 62.94 691 SER A CA 1
ATOM 5507 C C . SER A 1 691 ? 17.364 18.834 -36.942 1.00 62.94 691 SER A C 1
ATOM 5509 O O . SER A 1 691 ? 16.906 19.540 -36.041 1.00 62.94 691 SER A O 1
ATOM 5511 N N . LYS A 1 692 ? 16.567 18.052 -37.686 1.00 62.72 692 LYS A N 1
ATOM 5512 C CA . LYS A 1 692 ? 15.100 17.989 -37.549 1.00 62.72 692 LYS A CA 1
ATOM 5513 C C . LYS A 1 692 ? 14.649 17.072 -36.399 1.00 62.72 692 LYS A C 1
ATOM 5515 O O . LYS A 1 692 ? 13.514 17.189 -35.940 1.00 62.72 692 LYS A O 1
ATOM 5520 N N . GLY A 1 693 ? 15.526 16.199 -35.895 1.00 61.28 693 GLY A N 1
ATOM 5521 C CA . GLY A 1 693 ? 15.285 15.288 -34.764 1.00 61.28 693 GLY A CA 1
ATOM 5522 C C . GLY A 1 693 ? 15.305 15.976 -33.393 1.00 61.28 693 GLY A C 1
ATOM 5523 O O . GLY A 1 693 ? 16.140 15.671 -32.553 1.00 61.28 693 GLY A O 1
ATOM 5524 N N . ARG A 1 694 ? 14.409 16.942 -33.151 1.00 68.56 694 ARG A N 1
ATOM 5525 C CA . ARG A 1 694 ? 14.447 17.770 -31.925 1.00 68.56 694 ARG A CA 1
ATOM 5526 C C . ARG A 1 694 ? 13.953 17.050 -30.662 1.00 68.56 694 ARG A C 1
ATOM 5528 O O . ARG A 1 694 ? 14.331 17.430 -29.556 1.00 68.56 694 ARG A O 1
ATOM 5535 N N . PHE A 1 695 ? 13.087 16.052 -30.822 1.00 82.31 695 PHE A N 1
ATOM 5536 C CA . PHE A 1 695 ? 12.431 15.355 -29.707 1.00 82.31 695 PHE A CA 1
ATOM 5537 C C . PHE A 1 695 ? 12.946 13.934 -29.488 1.00 82.31 695 PHE A C 1
ATOM 5539 O O . PHE A 1 695 ? 12.894 13.444 -28.363 1.00 82.31 695 PHE A O 1
ATOM 5546 N N . PHE A 1 696 ? 13.450 13.293 -30.538 1.00 90.69 696 PHE A N 1
ATOM 5547 C CA . PHE A 1 696 ? 13.794 11.878 -30.553 1.00 90.69 696 PHE A CA 1
ATOM 5548 C C . PHE A 1 696 ? 15.112 11.660 -31.285 1.00 90.69 696 PHE A C 1
ATOM 5550 O O . PHE A 1 696 ? 15.454 12.419 -32.192 1.00 90.69 696 PHE A O 1
ATOM 5557 N N . ASN A 1 697 ? 15.816 10.610 -30.885 1.00 92.62 697 ASN A N 1
ATOM 5558 C CA . ASN A 1 697 ? 17.189 10.310 -31.275 1.00 92.62 697 ASN A CA 1
ATOM 5559 C C . ASN A 1 697 ? 17.291 9.057 -32.162 1.00 92.62 697 ASN A C 1
ATOM 5561 O O . ASN A 1 697 ? 18.368 8.747 -32.675 1.00 92.62 697 ASN A O 1
ATOM 5565 N N . VAL A 1 698 ? 16.175 8.345 -32.345 1.00 94.00 698 VAL A N 1
ATOM 5566 C CA . VAL A 1 698 ? 16.057 7.155 -33.196 1.00 94.00 698 VAL A CA 1
ATOM 5567 C C . VAL A 1 698 ? 15.035 7.413 -34.304 1.00 94.00 698 VAL A C 1
ATOM 5569 O O . VAL A 1 698 ? 13.950 7.912 -34.033 1.00 94.00 698 VAL A O 1
ATOM 5572 N N . PHE A 1 699 ? 15.331 7.071 -35.553 1.00 92.88 699 PHE A N 1
ATOM 5573 C CA . PHE A 1 699 ? 14.347 7.050 -36.640 1.00 92.88 699 PHE A CA 1
ATOM 5574 C C . PHE A 1 699 ? 14.645 5.880 -37.572 1.00 92.88 699 PHE A C 1
ATOM 5576 O O . PHE A 1 699 ? 15.762 5.747 -38.068 1.00 92.88 699 PHE A O 1
ATOM 5583 N N . VAL A 1 700 ? 13.630 5.064 -37.842 1.00 92.75 700 VAL A N 1
ATOM 5584 C CA . VAL A 1 700 ? 13.697 3.976 -38.822 1.00 92.75 700 VAL A CA 1
ATOM 5585 C C . VAL A 1 700 ? 12.727 4.304 -39.943 1.00 92.75 700 VAL A C 1
ATOM 5587 O O . VAL A 1 700 ? 11.561 4.569 -39.669 1.00 92.75 700 VAL A O 1
ATOM 5590 N N . MET A 1 701 ? 13.205 4.326 -41.185 1.00 90.62 701 MET A N 1
ATOM 5591 C CA . MET A 1 701 ? 12.443 4.743 -42.371 1.00 90.62 701 MET A CA 1
ATOM 5592 C C . MET A 1 701 ? 12.622 3.712 -43.489 1.00 90.62 701 MET A C 1
ATOM 5594 O O . MET A 1 701 ? 13.691 3.117 -43.604 1.00 90.62 701 MET A O 1
ATOM 5598 N N . GLN A 1 702 ? 11.611 3.511 -44.334 1.00 90.12 702 GLN A N 1
ATOM 5599 C CA . GLN A 1 702 ? 11.702 2.630 -45.503 1.00 90.12 702 GLN A CA 1
ATOM 5600 C C . GLN A 1 702 ? 11.762 3.454 -46.791 1.00 90.12 702 GLN A C 1
ATOM 5602 O O . GLN A 1 702 ? 10.918 4.323 -46.998 1.00 90.12 702 GLN A O 1
ATOM 5607 N N . LEU A 1 703 ? 12.720 3.162 -47.673 1.00 86.12 703 LEU A N 1
ATOM 5608 C CA . LEU A 1 703 ? 12.750 3.737 -49.022 1.00 86.12 703 LEU A CA 1
ATOM 5609 C C . LEU A 1 703 ? 11.898 2.904 -49.986 1.00 86.12 703 LEU A C 1
ATOM 5611 O O . LEU A 1 703 ? 12.015 1.676 -50.026 1.00 86.12 703 LEU A O 1
ATOM 5615 N N . LEU A 1 704 ? 11.068 3.571 -50.789 1.00 78.31 704 LEU A N 1
ATOM 5616 C CA . LEU A 1 704 ? 10.345 2.936 -51.892 1.00 78.31 704 LEU A CA 1
ATOM 5617 C C . LEU A 1 704 ? 11.301 2.684 -53.069 1.00 78.31 704 LEU A C 1
ATOM 5619 O O . LEU A 1 704 ? 11.938 3.610 -53.576 1.00 78.31 704 LEU A O 1
ATOM 5623 N N . ALA A 1 705 ? 11.405 1.426 -53.504 1.00 64.44 705 ALA A N 1
ATOM 5624 C CA . ALA A 1 705 ? 12.195 1.059 -54.676 1.00 64.44 705 ALA A CA 1
ATOM 5625 C C . ALA A 1 705 ? 11.536 1.590 -55.963 1.00 64.44 705 ALA A C 1
ATOM 5627 O O . ALA A 1 705 ? 10.322 1.472 -56.133 1.00 64.44 705 ALA A O 1
ATOM 5628 N N . ASP A 1 706 ? 12.334 2.145 -56.883 1.00 55.09 706 ASP A N 1
ATOM 5629 C CA . ASP A 1 706 ? 11.861 2.508 -58.225 1.00 55.09 706 ASP A CA 1
ATOM 5630 C C . ASP A 1 706 ? 11.406 1.216 -58.939 1.00 55.09 706 ASP A C 1
ATOM 5632 O O . ASP A 1 706 ? 12.153 0.237 -59.004 1.00 55.09 706 ASP A O 1
ATOM 5636 N N . ALA A 1 707 ? 10.187 1.203 -59.490 1.00 48.00 707 ALA A N 1
ATOM 5637 C CA . ALA A 1 707 ? 9.512 0.028 -60.070 1.00 48.00 707 ALA A CA 1
ATOM 5638 C C . ALA A 1 707 ? 10.214 -0.617 -61.296 1.00 48.00 707 ALA A C 1
ATOM 5640 O O . ALA A 1 707 ? 9.639 -1.474 -61.965 1.00 48.00 707 ALA A O 1
ATOM 5641 N N . ALA A 1 708 ? 11.446 -0.211 -61.614 1.00 46.38 708 ALA A N 1
ATOM 5642 C CA . ALA A 1 708 ? 12.208 -0.625 -62.789 1.00 46.38 708 ALA A CA 1
ATOM 5643 C C . ALA A 1 708 ? 13.200 -1.781 -62.544 1.00 46.38 708 ALA A C 1
ATOM 5645 O O . ALA A 1 708 ? 13.757 -2.297 -63.511 1.00 46.38 708 ALA A O 1
ATOM 5646 N N . VAL A 1 709 ? 13.425 -2.220 -61.299 1.00 44.41 709 VAL A N 1
ATOM 5647 C CA . VAL A 1 709 ? 14.351 -3.330 -60.999 1.00 44.41 709 VAL A CA 1
ATOM 5648 C C . VAL A 1 709 ? 13.575 -4.500 -60.403 1.00 44.41 709 VAL A C 1
ATOM 5650 O O . VAL A 1 709 ? 13.323 -4.576 -59.204 1.00 44.41 709 VAL A O 1
ATOM 5653 N N . GLY A 1 710 ? 13.141 -5.404 -61.280 1.00 42.72 710 GLY A N 1
ATOM 5654 C CA . GLY A 1 710 ? 12.515 -6.659 -60.889 1.00 42.72 710 GLY A CA 1
ATOM 5655 C C . GLY A 1 710 ? 13.522 -7.629 -60.269 1.00 42.72 710 GLY A C 1
ATOM 5656 O O . GLY A 1 710 ? 14.587 -7.865 -60.834 1.00 42.72 710 GLY A O 1
ATOM 5657 N N . GLY A 1 711 ? 13.125 -8.242 -59.151 1.00 41.03 711 GLY A N 1
ATOM 5658 C CA . GLY A 1 711 ? 13.760 -9.433 -58.582 1.00 41.03 711 GLY A CA 1
ATOM 5659 C C . GLY A 1 711 ? 14.424 -9.191 -57.228 1.00 41.03 711 GLY A C 1
ATOM 5660 O O . GLY A 1 711 ? 15.525 -8.666 -57.177 1.00 41.03 711 GLY A O 1
ATOM 5661 N N . LEU A 1 712 ? 13.759 -9.666 -56.164 1.00 34.91 712 LEU A N 1
ATOM 5662 C CA . LEU A 1 712 ? 14.140 -9.609 -54.741 1.00 34.91 712 LEU A CA 1
ATOM 5663 C C . LEU A 1 712 ? 14.069 -8.200 -54.135 1.00 34.91 712 LEU A C 1
ATOM 5665 O O . LEU A 1 712 ? 15.027 -7.437 -54.131 1.00 34.91 712 LEU A O 1
ATOM 5669 N N . SER A 1 713 ? 12.902 -7.876 -53.575 1.00 39.62 713 SER A N 1
ATOM 5670 C CA . SER A 1 713 ? 12.690 -6.713 -52.717 1.00 39.62 713 SER A CA 1
ATOM 5671 C C . SER A 1 713 ? 13.476 -6.865 -51.406 1.00 39.62 713 SER A C 1
ATOM 5673 O O . SER A 1 713 ? 12.904 -7.200 -50.369 1.00 39.62 713 SER A O 1
ATOM 5675 N N . GLU A 1 714 ? 14.791 -6.650 -51.438 1.00 40.72 714 GLU A N 1
ATOM 5676 C CA . GLU A 1 714 ? 15.512 -6.236 -50.236 1.00 40.72 714 GLU A CA 1
ATOM 5677 C C . GLU A 1 714 ? 15.002 -4.837 -49.881 1.00 40.72 714 GLU A C 1
ATOM 5679 O O . GLU A 1 714 ? 15.294 -3.837 -50.533 1.00 40.72 714 GLU A O 1
ATOM 5684 N N . GLU A 1 715 ? 14.117 -4.783 -48.893 1.00 54.56 715 GLU A N 1
ATOM 5685 C CA . GLU A 1 715 ? 13.561 -3.540 -48.382 1.00 54.56 715 GLU A CA 1
ATOM 5686 C C . GLU A 1 715 ? 14.687 -2.710 -47.750 1.00 54.56 715 GLU A C 1
ATOM 5688 O O . GLU A 1 715 ? 15.216 -3.056 -46.692 1.00 54.56 715 GLU A O 1
ATOM 5693 N N . PHE A 1 716 ? 15.065 -1.601 -48.385 1.00 76.19 716 PHE A N 1
ATOM 5694 C CA . PHE A 1 716 ? 16.095 -0.706 -47.860 1.00 76.19 716 PHE A CA 1
ATOM 5695 C C . PHE A 1 716 ? 15.550 0.099 -46.670 1.00 76.19 716 PHE A C 1
ATOM 5697 O O . PHE A 1 716 ? 14.915 1.144 -46.840 1.00 76.19 716 PHE A O 1
ATOM 5704 N N . LEU A 1 717 ? 15.801 -0.394 -45.454 1.00 86.31 717 LEU A N 1
ATOM 5705 C CA . LEU A 1 717 ? 15.566 0.347 -44.215 1.00 86.31 717 LEU A CA 1
ATOM 5706 C C . LEU A 1 717 ? 16.735 1.297 -43.927 1.00 86.31 717 LEU A C 1
ATOM 5708 O O . LEU A 1 717 ? 17.893 0.890 -43.834 1.00 86.31 717 LEU A O 1
ATOM 5712 N N . LEU A 1 718 ? 16.417 2.573 -43.739 1.00 88.50 718 LEU A N 1
ATOM 5713 C CA . LEU A 1 718 ? 17.332 3.593 -43.249 1.00 88.50 718 LEU A CA 1
ATOM 5714 C C . LEU A 1 718 ? 17.208 3.698 -41.730 1.00 88.50 718 LEU A C 1
ATOM 5716 O O . LEU A 1 718 ? 16.165 4.105 -41.220 1.00 88.50 718 LEU A O 1
ATOM 5720 N N . HIS A 1 719 ? 18.293 3.381 -41.026 1.00 91.06 719 HIS A N 1
ATOM 5721 C CA . HIS A 1 719 ? 18.392 3.521 -39.575 1.00 91.06 719 HIS A CA 1
ATOM 5722 C C . HIS A 1 719 ? 19.162 4.789 -39.206 1.00 91.06 719 HIS A C 1
ATOM 5724 O O . HIS A 1 719 ? 20.290 4.999 -39.656 1.00 91.06 719 HIS A O 1
ATOM 5730 N N . TYR A 1 720 ? 18.559 5.627 -38.372 1.00 93.00 720 TYR A N 1
ATOM 5731 C CA . TYR A 1 720 ? 19.196 6.744 -37.691 1.00 93.00 720 TYR A CA 1
ATOM 5732 C C . TYR A 1 720 ? 19.152 6.474 -36.190 1.00 93.00 720 TYR A C 1
ATOM 5734 O O . TYR A 1 720 ? 18.069 6.370 -35.622 1.00 93.00 720 TYR A O 1
ATOM 5742 N N . ASN A 1 721 ? 20.313 6.400 -35.545 1.00 93.81 721 ASN A N 1
ATOM 5743 C CA . ASN A 1 721 ? 20.428 6.315 -34.093 1.00 93.81 721 ASN A CA 1
ATOM 5744 C C . ASN A 1 721 ? 21.639 7.151 -33.652 1.00 93.81 721 ASN A C 1
ATOM 5746 O O . ASN A 1 721 ? 22.789 6.754 -33.860 1.00 93.81 721 ASN A O 1
ATOM 5750 N N . VAL A 1 722 ? 21.399 8.339 -33.097 1.00 92.44 722 VAL A N 1
ATOM 5751 C CA . VAL A 1 722 ? 22.452 9.241 -32.595 1.00 92.44 722 VAL A CA 1
ATOM 5752 C C . VAL A 1 722 ? 22.036 9.743 -31.222 1.00 92.44 722 VAL A C 1
ATOM 5754 O O . VAL A 1 722 ? 21.046 10.450 -31.088 1.00 92.44 722 VAL A O 1
ATOM 5757 N N . HIS A 1 723 ? 22.779 9.348 -30.193 1.00 92.44 723 HIS A N 1
ATOM 5758 C CA . HIS A 1 723 ? 22.410 9.459 -28.778 1.00 92.44 723 HIS A CA 1
ATOM 5759 C C . HIS A 1 723 ? 21.066 8.800 -28.422 1.00 92.44 723 HIS A C 1
ATOM 5761 O O . HIS A 1 723 ? 20.418 9.159 -27.430 1.00 92.44 723 HIS A O 1
ATOM 5767 N N . GLY A 1 724 ? 20.643 7.844 -29.246 1.00 94.62 724 GLY A N 1
ATOM 5768 C CA . GLY A 1 724 ? 19.416 7.086 -29.086 1.00 94.62 724 GLY A CA 1
ATOM 5769 C C . GLY A 1 724 ? 19.657 5.721 -28.458 1.00 94.62 724 GLY A C 1
ATOM 5770 O O . GLY A 1 724 ? 20.778 5.207 -28.400 1.00 94.62 724 GLY A O 1
ATOM 5771 N N . VAL A 1 725 ? 18.563 5.142 -27.980 1.00 97.94 725 VAL A N 1
ATOM 5772 C CA . VAL A 1 725 ? 18.507 3.773 -27.477 1.00 97.94 725 VAL A CA 1
ATOM 5773 C C . VAL A 1 725 ? 17.348 3.094 -28.191 1.00 97.94 725 VAL A C 1
ATOM 5775 O O . VAL A 1 725 ? 16.191 3.389 -27.900 1.00 97.94 725 VAL A O 1
ATOM 5778 N N . GLU A 1 726 ? 17.647 2.218 -29.143 1.00 98.31 726 GLU A N 1
ATOM 5779 C CA . GLU A 1 726 ? 16.640 1.438 -29.864 1.00 98.31 726 GLU A CA 1
ATOM 5780 C C . GLU A 1 726 ? 16.534 0.037 -29.243 1.00 98.31 726 GLU A C 1
ATOM 5782 O O . GLU A 1 726 ? 17.554 -0.608 -28.982 1.00 98.31 726 GLU A O 1
ATOM 5787 N N . ILE A 1 727 ? 15.310 -0.435 -28.989 1.00 98.50 727 ILE A N 1
ATOM 5788 C CA . ILE A 1 727 ? 15.046 -1.785 -28.471 1.00 98.50 727 ILE A CA 1
ATOM 5789 C C . ILE A 1 727 ? 14.279 -2.629 -29.492 1.00 98.50 727 ILE A C 1
ATOM 5791 O O . ILE A 1 727 ? 13.445 -2.113 -30.238 1.00 98.50 727 ILE A O 1
ATOM 5795 N N . ASN A 1 728 ? 14.519 -3.943 -29.512 1.00 97.62 728 ASN A N 1
ATOM 5796 C CA . ASN A 1 728 ? 13.711 -4.837 -30.344 1.00 97.62 728 ASN A CA 1
ATOM 5797 C C . ASN A 1 728 ? 12.291 -5.029 -29.774 1.00 97.62 728 ASN A C 1
ATOM 5799 O O . ASN A 1 728 ? 12.030 -4.828 -28.588 1.00 97.62 728 ASN A O 1
ATOM 5803 N N . GLU A 1 729 ? 11.365 -5.475 -30.623 1.00 96.88 729 GLU A N 1
ATOM 5804 C CA . GLU A 1 729 ? 9.969 -5.727 -30.236 1.00 96.88 729 GLU A CA 1
ATOM 5805 C C . GLU A 1 729 ? 9.847 -6.720 -29.067 1.00 96.88 729 GLU A C 1
ATOM 5807 O O . GLU A 1 729 ? 9.043 -6.521 -28.157 1.00 96.88 729 GLU A O 1
ATOM 5812 N N . ALA A 1 730 ? 10.695 -7.756 -29.038 1.00 97.81 730 ALA A N 1
ATOM 5813 C CA . ALA A 1 730 ? 10.729 -8.719 -27.940 1.00 97.81 730 ALA A CA 1
ATOM 5814 C C . ALA A 1 730 ? 11.085 -8.054 -26.599 1.00 97.81 730 ALA A C 1
ATOM 5816 O O . ALA A 1 730 ? 10.441 -8.340 -25.587 1.00 97.81 730 ALA A O 1
ATOM 5817 N N . ALA A 1 731 ? 12.070 -7.148 -26.590 1.00 98.19 731 ALA A N 1
ATOM 5818 C CA . ALA A 1 731 ? 12.432 -6.368 -25.415 1.00 98.19 731 ALA A CA 1
ATOM 5819 C C . ALA A 1 731 ? 11.274 -5.460 -24.993 1.00 98.19 731 ALA A C 1
ATOM 5821 O O . ALA A 1 731 ? 10.892 -5.493 -23.828 1.00 98.19 731 ALA A O 1
ATOM 5822 N N . PHE A 1 732 ? 10.640 -4.735 -25.920 1.00 98.25 732 PHE A N 1
ATOM 5823 C CA . PHE A 1 732 ? 9.468 -3.915 -25.593 1.00 98.25 732 PHE A CA 1
ATOM 5824 C C . PHE A 1 732 ? 8.340 -4.745 -24.957 1.00 98.25 732 PHE A C 1
ATOM 5826 O O . PHE A 1 732 ? 7.844 -4.412 -23.881 1.00 98.25 732 PHE A O 1
ATOM 5833 N N . GLY A 1 733 ? 7.988 -5.883 -25.561 1.00 97.75 733 GLY A N 1
ATOM 5834 C CA . GLY A 1 733 ? 6.946 -6.767 -25.040 1.00 97.75 733 GLY A CA 1
ATOM 5835 C C . GLY A 1 733 ? 7.293 -7.417 -23.694 1.00 97.75 733 GLY A C 1
ATOM 5836 O O . GLY A 1 733 ? 6.392 -7.755 -22.924 1.00 97.75 733 GLY A O 1
ATOM 5837 N N . LYS A 1 734 ? 8.577 -7.628 -23.383 1.00 96.69 734 LYS A N 1
ATOM 5838 C CA . LYS A 1 734 ? 9.023 -8.071 -22.051 1.00 96.69 734 LYS A CA 1
ATOM 5839 C C . LYS A 1 734 ? 9.020 -6.910 -21.055 1.00 96.69 734 LYS A C 1
ATOM 5841 O O . LYS A 1 734 ? 8.549 -7.116 -19.947 1.00 96.69 734 LYS A O 1
ATOM 5846 N N . LEU A 1 735 ? 9.428 -5.703 -21.443 1.00 97.69 735 LEU A N 1
ATOM 5847 C CA . LEU A 1 735 ? 9.394 -4.512 -20.588 1.00 97.69 735 LEU A CA 1
ATOM 5848 C C . LEU A 1 735 ? 7.969 -4.185 -20.117 1.00 97.69 735 LEU A C 1
ATOM 5850 O O . LEU A 1 735 ? 7.757 -3.966 -18.930 1.00 97.69 735 LEU A O 1
ATOM 5854 N N . CYS A 1 736 ? 6.980 -4.238 -21.015 1.00 96.62 736 CYS A N 1
ATOM 5855 C CA . CYS A 1 736 ? 5.562 -4.078 -20.661 1.00 96.62 736 CYS A CA 1
ATOM 5856 C C . CYS A 1 736 ? 5.019 -5.201 -19.767 1.00 96.62 736 CYS A C 1
ATOM 5858 O O . CYS A 1 736 ? 3.950 -5.052 -19.187 1.00 96.62 736 CYS A O 1
ATOM 5860 N N . ARG A 1 737 ? 5.721 -6.337 -19.682 1.00 95.06 737 ARG A N 1
ATOM 5861 C CA . ARG A 1 737 ? 5.433 -7.373 -18.689 1.00 95.06 737 ARG A CA 1
ATOM 5862 C C . ARG A 1 737 ? 6.154 -7.072 -17.386 1.00 95.06 737 ARG A C 1
ATOM 5864 O O . ARG A 1 737 ? 5.554 -7.248 -16.345 1.00 95.06 737 ARG A O 1
ATOM 5871 N N . GLU A 1 738 ? 7.417 -6.661 -17.411 1.00 95.69 738 GLU A N 1
ATOM 5872 C CA . GLU A 1 738 ? 8.221 -6.354 -16.218 1.00 95.69 738 GLU A CA 1
ATOM 5873 C C . GLU A 1 738 ? 7.666 -5.178 -15.402 1.00 95.69 738 GLU A C 1
ATOM 5875 O O . GLU A 1 738 ? 7.805 -5.185 -14.180 1.00 95.69 738 GLU A O 1
ATOM 5880 N N . LEU A 1 739 ? 7.038 -4.201 -16.062 1.00 96.38 739 LEU A N 1
ATOM 5881 C CA . LEU A 1 739 ? 6.546 -2.963 -15.462 1.00 96.38 739 LEU A CA 1
ATOM 5882 C C . LEU A 1 739 ? 5.096 -2.670 -15.838 1.00 96.38 739 LEU A C 1
ATOM 5884 O O . LEU A 1 739 ? 4.673 -2.905 -16.971 1.00 96.38 739 LEU A O 1
ATOM 5888 N N . SER A 1 740 ? 4.380 -2.021 -14.923 1.00 95.44 740 SER A N 1
ATOM 5889 C CA . SER A 1 740 ? 3.114 -1.364 -15.231 1.00 95.44 740 SER A CA 1
ATOM 5890 C C . SER A 1 740 ? 3.384 -0.096 -16.047 1.00 95.44 740 SER A C 1
ATOM 5892 O O . SER A 1 740 ? 3.887 0.902 -15.526 1.00 95.44 740 SER A O 1
ATOM 5894 N N . MET A 1 741 ? 3.062 -0.140 -17.342 1.00 94.00 741 MET A N 1
ATOM 5895 C CA . MET A 1 741 ? 3.311 0.955 -18.285 1.00 94.00 741 MET A CA 1
ATOM 5896 C C . MET A 1 741 ? 2.027 1.742 -18.571 1.00 94.00 741 MET A C 1
ATOM 5898 O O . MET A 1 741 ? 1.049 1.187 -19.068 1.00 94.00 741 MET A O 1
ATOM 5902 N N . ASN A 1 742 ? 2.057 3.056 -18.356 1.00 92.31 742 ASN A N 1
ATOM 5903 C CA . ASN A 1 742 ? 0.980 3.967 -18.742 1.00 92.31 742 ASN A CA 1
ATOM 5904 C C . ASN A 1 742 ? 1.172 4.445 -20.186 1.00 92.31 742 ASN A C 1
ATOM 5906 O O . ASN A 1 742 ? 2.253 4.927 -20.540 1.00 92.31 742 ASN A O 1
ATOM 5910 N N . LYS A 1 743 ? 0.124 4.348 -21.010 1.00 93.50 743 LYS A N 1
ATOM 5911 C CA . LYS A 1 743 ? 0.124 4.879 -22.380 1.00 93.50 743 LYS A CA 1
ATOM 5912 C C . LYS A 1 743 ? -0.228 6.369 -22.368 1.00 93.50 743 LYS A C 1
ATOM 5914 O O . LYS A 1 743 ? -1.214 6.768 -21.756 1.00 93.50 743 LYS A O 1
ATOM 5919 N N . LEU A 1 744 ? 0.551 7.170 -23.085 1.00 91.69 744 LEU A N 1
ATOM 5920 C CA . LEU A 1 744 ? 0.303 8.584 -23.354 1.00 91.69 744 LEU A CA 1
ATOM 5921 C C . LEU A 1 744 ? 0.389 8.841 -24.857 1.00 91.69 744 LEU A C 1
ATOM 5923 O O . LEU A 1 744 ? 1.223 8.252 -25.544 1.00 91.69 744 LEU A O 1
ATOM 5927 N N . GLU A 1 745 ? -0.432 9.759 -25.356 1.00 90.38 745 GLU A N 1
ATOM 5928 C CA . GLU A 1 745 ? -0.408 10.185 -26.757 1.00 90.38 745 GLU A CA 1
ATOM 5929 C C . GLU A 1 745 ? -0.101 11.679 -26.850 1.00 90.38 745 GLU A C 1
ATOM 5931 O O . GLU A 1 745 ? -0.793 12.502 -26.250 1.00 90.38 745 GLU A O 1
ATOM 5936 N N . LEU A 1 746 ? 0.947 12.033 -27.599 1.00 84.06 746 LEU A N 1
ATOM 5937 C CA . LEU A 1 746 ? 1.397 13.415 -27.783 1.00 84.06 746 LEU A CA 1
ATOM 5938 C C . LEU A 1 746 ? 1.326 13.816 -29.247 1.00 84.06 746 LEU A C 1
ATOM 5940 O O . LEU A 1 746 ? 1.756 13.059 -30.103 1.00 84.06 746 LEU A O 1
ATOM 5944 N N . LYS A 1 747 ? 0.889 15.039 -29.550 1.00 84.19 747 LYS A N 1
ATOM 5945 C CA . LYS A 1 747 ? 1.061 15.605 -30.895 1.00 84.19 747 LYS A CA 1
ATOM 5946 C C . LYS A 1 747 ? 2.358 16.403 -30.946 1.00 84.19 747 LYS A C 1
ATOM 5948 O O . LYS A 1 747 ? 2.456 17.446 -30.302 1.00 84.19 747 LYS A O 1
ATOM 5953 N N . LEU A 1 748 ? 3.349 15.914 -31.686 1.00 80.12 748 LEU A N 1
ATOM 5954 C CA . LEU A 1 748 ? 4.661 16.550 -31.827 1.00 80.12 748 LEU A CA 1
ATOM 5955 C C . LEU A 1 748 ? 4.997 16.748 -33.308 1.00 80.12 748 LEU A C 1
ATOM 5957 O O . LEU A 1 748 ? 4.669 15.884 -34.116 1.00 80.12 748 LEU A O 1
ATOM 5961 N N . PRO A 1 749 ? 5.665 17.851 -33.689 1.00 75.38 749 PRO A N 1
ATOM 5962 C CA . PRO A 1 749 ? 6.132 18.017 -35.055 1.00 75.38 749 PRO A CA 1
ATOM 5963 C C . PRO A 1 749 ? 7.312 17.066 -35.304 1.00 75.38 749 PRO A C 1
ATOM 5965 O O . PRO A 1 749 ? 8.419 17.295 -34.806 1.00 75.38 749 PRO A O 1
ATOM 5968 N N . LEU A 1 750 ? 7.074 15.993 -36.056 1.00 74.94 750 LEU A N 1
ATOM 5969 C CA . LEU A 1 750 ? 8.069 15.007 -36.466 1.00 74.94 750 LEU A CA 1
ATOM 5970 C C . LEU A 1 750 ? 8.323 15.135 -37.964 1.00 74.94 750 LEU A C 1
ATOM 5972 O O . LEU A 1 750 ? 7.399 15.194 -38.766 1.00 74.94 750 LEU A O 1
ATOM 5976 N N . LEU A 1 751 ? 9.600 15.249 -38.342 1.00 70.62 751 LEU A N 1
ATOM 5977 C CA . LEU A 1 751 ? 10.042 15.409 -39.737 1.00 70.62 751 LEU A CA 1
ATOM 5978 C C . LEU A 1 751 ? 9.384 16.578 -40.511 1.00 70.62 751 LEU A C 1
ATOM 5980 O O . LEU A 1 751 ? 9.541 16.666 -41.725 1.00 70.62 751 LEU A O 1
ATOM 5984 N N . GLY A 1 752 ? 8.736 17.519 -39.814 1.00 67.69 752 GLY A N 1
ATOM 5985 C CA . GLY A 1 752 ? 8.064 18.688 -40.394 1.00 67.69 752 GLY A CA 1
ATOM 5986 C C . GLY A 1 752 ? 6.538 18.687 -40.258 1.00 67.69 752 GLY A C 1
ATOM 5987 O O . GLY A 1 752 ? 5.945 19.744 -40.440 1.00 67.69 752 GLY A O 1
ATOM 5988 N N . GLU A 1 753 ? 5.923 17.568 -39.864 1.00 69.19 753 GLU A N 1
ATOM 5989 C CA . GLU A 1 753 ? 4.464 17.408 -39.766 1.00 69.19 753 GLU A CA 1
ATOM 5990 C C . GLU A 1 753 ? 4.021 17.103 -38.322 1.00 69.19 753 GLU A C 1
ATOM 5992 O O . GLU A 1 753 ? 4.748 16.431 -37.586 1.00 69.19 753 GLU A O 1
ATOM 5997 N N . PRO A 1 754 ? 2.849 17.581 -37.864 1.00 75.38 754 PRO A N 1
ATOM 5998 C CA . PRO A 1 754 ? 2.311 17.219 -36.557 1.00 75.38 754 PRO A CA 1
ATOM 5999 C C . PRO A 1 754 ? 1.860 15.750 -36.542 1.00 75.38 754 PRO A C 1
ATOM 6001 O O . PRO A 1 754 ? 0.849 15.390 -37.141 1.00 75.38 754 PRO A O 1
ATOM 6004 N N . GLU A 1 755 ? 2.576 14.911 -35.799 1.00 79.62 755 GLU A N 1
ATOM 6005 C CA . GLU A 1 755 ? 2.327 13.473 -35.689 1.00 79.62 755 GLU A CA 1
ATOM 6006 C C . GLU A 1 755 ? 1.870 13.097 -34.273 1.00 79.62 755 GLU A C 1
ATOM 6008 O O . GLU A 1 755 ? 2.344 13.657 -33.280 1.00 79.62 755 GLU A O 1
ATOM 6013 N N . ALA A 1 756 ? 0.941 12.141 -34.177 1.00 84.25 756 ALA A N 1
ATOM 6014 C CA . ALA A 1 756 ? 0.556 11.529 -32.910 1.00 84.25 756 ALA A CA 1
ATOM 6015 C C . ALA A 1 756 ? 1.595 10.472 -32.499 1.00 84.25 756 ALA A C 1
ATOM 6017 O O . ALA A 1 756 ? 1.804 9.480 -33.190 1.00 84.25 756 ALA A O 1
ATOM 6018 N N . VAL A 1 757 ? 2.238 10.693 -31.359 1.00 87.25 757 VAL A N 1
ATOM 6019 C CA . VAL A 1 757 ? 3.312 9.876 -30.803 1.00 87.25 757 VAL A CA 1
ATOM 6020 C C . VAL A 1 757 ? 2.785 9.079 -29.622 1.00 87.25 757 VAL A C 1
ATOM 6022 O O . VAL A 1 757 ? 2.327 9.662 -28.640 1.00 87.25 757 VAL A O 1
ATOM 6025 N N . GLU A 1 758 ? 2.914 7.756 -29.692 1.00 94.06 758 GLU A N 1
ATOM 6026 C CA . GLU A 1 758 ? 2.606 6.862 -28.577 1.00 94.06 758 GLU A CA 1
ATOM 6027 C C . GLU A 1 758 ? 3.823 6.707 -27.656 1.00 94.06 758 GLU A C 1
ATOM 6029 O O . GLU A 1 758 ? 4.882 6.224 -28.075 1.00 94.06 758 GLU A O 1
ATOM 6034 N N . LEU A 1 759 ? 3.662 7.083 -26.388 1.00 95.06 759 LEU A N 1
ATOM 6035 C CA . LEU A 1 759 ? 4.653 6.899 -25.332 1.00 95.06 759 LEU A CA 1
ATOM 6036 C C . LEU A 1 759 ? 4.134 5.922 -24.276 1.00 95.06 759 LEU A C 1
ATOM 6038 O O . LEU A 1 759 ? 3.005 6.039 -23.808 1.00 95.06 759 LEU A O 1
ATOM 6042 N N . TYR A 1 760 ? 4.988 5.001 -23.854 1.00 96.38 760 TYR A N 1
ATOM 6043 C CA . TYR A 1 760 ? 4.744 4.069 -22.761 1.00 96.38 760 TYR A CA 1
ATOM 6044 C C . TYR A 1 760 ? 5.660 4.448 -21.605 1.00 96.38 760 TYR A C 1
ATOM 6046 O O . TYR A 1 760 ? 6.879 4.490 -21.768 1.00 96.38 760 TYR A O 1
ATOM 6054 N N . CYS A 1 761 ? 5.081 4.743 -20.447 1.00 94.94 761 CYS A N 1
ATOM 6055 C CA . CYS A 1 761 ? 5.798 5.287 -19.300 1.00 94.94 761 CYS A CA 1
ATOM 6056 C C . CYS A 1 761 ? 5.681 4.339 -18.110 1.00 94.94 761 CYS A C 1
ATOM 6058 O O . CYS A 1 761 ? 4.576 4.093 -17.634 1.00 94.94 761 CYS A O 1
ATOM 6060 N N . GLY A 1 762 ? 6.812 3.851 -17.613 1.00 93.56 762 GLY A N 1
ATOM 6061 C CA . GLY A 1 762 ? 6.893 3.031 -16.408 1.00 93.56 762 GLY A CA 1
ATOM 6062 C C . GLY A 1 762 ? 7.946 3.558 -15.446 1.00 93.56 762 GLY A C 1
ATOM 6063 O O . GLY A 1 762 ? 8.784 4.396 -15.795 1.00 93.56 762 GLY A O 1
ATOM 6064 N N . LEU A 1 763 ? 7.910 3.053 -14.221 1.00 93.19 763 LEU A N 1
ATOM 6065 C CA . LEU A 1 763 ? 8.895 3.351 -13.192 1.00 93.19 763 LEU A CA 1
ATOM 6066 C C . LEU A 1 763 ? 9.604 2.050 -12.829 1.00 93.19 763 LEU A C 1
ATOM 6068 O O . LEU A 1 763 ? 8.946 1.078 -12.495 1.00 93.19 763 LEU A O 1
ATOM 6072 N N . PHE A 1 764 ? 10.931 2.009 -12.920 1.00 93.62 764 PHE A N 1
ATOM 6073 C CA . PHE A 1 764 ? 11.713 0.842 -12.527 1.00 93.62 764 PHE A CA 1
ATOM 6074 C C . PHE A 1 764 ? 12.398 1.083 -11.175 1.00 93.62 764 PHE A C 1
ATOM 6076 O O . PHE A 1 764 ? 13.142 2.064 -11.041 1.00 93.62 764 PHE A O 1
ATOM 6083 N N . PRO A 1 765 ? 12.189 0.213 -10.173 1.00 90.81 765 PRO A N 1
ATOM 6084 C CA . PRO A 1 765 ? 12.898 0.280 -8.905 1.00 90.81 765 PRO A CA 1
ATOM 6085 C C . PRO A 1 765 ? 14.287 -0.348 -9.033 1.00 90.81 765 PRO A C 1
ATOM 6087 O O . PRO A 1 765 ? 14.451 -1.563 -8.971 1.00 90.81 765 PRO A O 1
ATOM 6090 N N . LEU A 1 766 ? 15.310 0.488 -9.204 1.00 85.00 766 LEU A N 1
ATOM 6091 C CA . LEU A 1 766 ? 16.699 0.027 -9.276 1.00 85.00 766 LEU A CA 1
ATOM 6092 C C . LEU A 1 766 ? 17.251 -0.339 -7.891 1.00 85.00 766 LEU A C 1
ATOM 6094 O O . LEU A 1 766 ? 18.080 -1.234 -7.753 1.00 85.00 766 LEU A O 1
ATOM 6098 N N . SER A 1 767 ? 16.790 0.369 -6.866 1.00 77.88 767 SER A N 1
ATOM 6099 C CA . SER A 1 767 ? 16.912 -0.016 -5.464 1.00 77.88 767 SER A CA 1
ATOM 6100 C C . SER A 1 767 ? 15.627 0.378 -4.739 1.00 77.88 767 SER A C 1
ATOM 6102 O O . SER A 1 767 ? 14.777 1.069 -5.302 1.00 77.88 767 SER A O 1
ATOM 6104 N N . SER A 1 768 ? 15.493 0.009 -3.466 1.00 68.94 768 SER A N 1
ATOM 6105 C CA . SER A 1 768 ? 14.342 0.416 -2.649 1.00 68.94 768 SER A CA 1
ATOM 6106 C C . SER A 1 768 ? 14.159 1.938 -2.539 1.00 68.94 768 SER A C 1
ATOM 6108 O O . SER A 1 768 ? 13.058 2.418 -2.277 1.00 68.94 768 SER A O 1
ATOM 6110 N N . THR A 1 769 ? 15.230 2.707 -2.746 1.00 71.94 769 THR A N 1
ATOM 6111 C CA . THR A 1 769 ? 15.252 4.171 -2.632 1.00 71.94 769 THR A CA 1
ATOM 6112 C C . THR A 1 769 ? 15.479 4.886 -3.964 1.00 71.94 769 THR A C 1
ATOM 6114 O O . THR A 1 769 ? 15.293 6.101 -4.039 1.00 71.94 769 THR A O 1
ATOM 6117 N N . SER A 1 770 ? 15.865 4.167 -5.022 1.00 84.94 770 SER A N 1
ATOM 6118 C CA . SER A 1 770 ? 16.194 4.731 -6.333 1.00 84.94 770 SER A CA 1
ATOM 6119 C C . SER A 1 770 ? 15.250 4.187 -7.396 1.00 84.94 770 SER A C 1
ATOM 6121 O O . SER A 1 770 ? 15.322 3.021 -7.779 1.00 84.94 770 SER A O 1
ATOM 6123 N N . PHE A 1 771 ? 14.397 5.072 -7.905 1.00 88.88 771 PHE A N 1
ATOM 6124 C CA . PHE A 1 771 ? 13.450 4.772 -8.968 1.00 88.88 771 PHE A CA 1
ATOM 6125 C C . PHE A 1 771 ? 13.866 5.499 -10.239 1.00 88.88 771 PHE A C 1
ATOM 6127 O O . PHE A 1 771 ? 14.237 6.673 -10.204 1.00 88.88 771 PHE A O 1
ATOM 6134 N N . GLN A 1 772 ? 13.799 4.804 -11.366 1.00 90.25 772 GLN A N 1
ATOM 6135 C CA . GLN A 1 772 ? 14.150 5.353 -12.662 1.00 90.25 772 GLN A CA 1
ATOM 6136 C C . GLN A 1 772 ? 12.963 5.277 -13.610 1.00 90.25 772 GLN A C 1
ATOM 6138 O O . GLN A 1 772 ? 12.424 4.206 -13.872 1.00 90.25 772 GLN A O 1
ATOM 6143 N N . ARG A 1 773 ? 12.564 6.425 -14.159 1.00 91.56 773 ARG A N 1
ATOM 6144 C CA . ARG A 1 773 ? 11.475 6.494 -15.134 1.00 91.56 773 ARG A CA 1
ATOM 6145 C C . ARG A 1 773 ? 11.952 5.991 -16.493 1.00 91.56 773 ARG A C 1
ATOM 6147 O O . ARG A 1 773 ? 12.935 6.500 -17.030 1.00 91.56 773 ARG A O 1
ATOM 6154 N N . ILE A 1 774 ? 11.245 5.023 -17.056 1.00 95.44 774 ILE A N 1
ATOM 6155 C CA . ILE A 1 774 ? 11.485 4.512 -18.404 1.00 95.44 774 ILE A CA 1
ATOM 6156 C C . ILE A 1 774 ? 10.349 5.009 -19.288 1.00 95.44 774 ILE A C 1
ATOM 6158 O O . ILE A 1 774 ? 9.179 4.749 -19.016 1.00 95.44 774 ILE A O 1
ATOM 6162 N N . VAL A 1 775 ? 10.700 5.744 -20.340 1.00 96.25 775 VAL A N 1
ATOM 6163 C CA . VAL A 1 775 ? 9.755 6.211 -21.355 1.00 96.25 775 VAL A CA 1
ATOM 6164 C C . VAL A 1 775 ? 10.149 5.565 -22.668 1.00 96.25 775 VAL A C 1
ATOM 6166 O O . VAL A 1 775 ? 11.279 5.745 -23.116 1.00 96.25 775 VAL A O 1
ATOM 6169 N N . VAL A 1 776 ? 9.233 4.819 -23.275 1.00 97.50 776 VAL A N 1
ATOM 6170 C CA . VAL A 1 776 ? 9.443 4.188 -24.577 1.00 97.50 776 VAL A CA 1
ATOM 6171 C C . VAL A 1 776 ? 8.508 4.805 -25.598 1.00 97.50 776 VAL A C 1
ATOM 6173 O O . VAL A 1 776 ? 7.291 4.767 -25.425 1.00 97.50 776 VAL A O 1
ATOM 6176 N N . ARG A 1 777 ? 9.060 5.345 -26.682 1.00 95.88 777 ARG A N 1
ATOM 6177 C CA . ARG A 1 777 ? 8.278 5.717 -27.858 1.00 95.88 777 ARG A CA 1
ATOM 6178 C C . ARG A 1 777 ? 8.066 4.494 -28.735 1.00 95.88 777 ARG A C 1
ATOM 6180 O O . ARG A 1 777 ? 9.033 3.834 -29.105 1.00 95.88 777 ARG A O 1
ATOM 6187 N N . ARG A 1 778 ? 6.819 4.264 -29.142 1.00 95.75 778 ARG A N 1
ATOM 6188 C CA . ARG A 1 778 ? 6.479 3.368 -30.251 1.00 95.75 778 ARG A CA 1
ATOM 6189 C C . ARG A 1 778 ? 6.307 4.207 -31.518 1.00 95.75 778 ARG A C 1
ATOM 6191 O O . ARG A 1 778 ? 5.309 4.907 -31.669 1.00 95.75 778 ARG A O 1
ATOM 6198 N N . GLY A 1 779 ? 7.296 4.164 -32.405 1.00 91.50 779 GLY A N 1
ATOM 6199 C CA . GLY A 1 779 ? 7.279 4.873 -33.685 1.00 91.50 779 GLY A CA 1
ATOM 6200 C C . GLY A 1 779 ? 6.803 3.968 -34.817 1.00 91.50 779 GLY A C 1
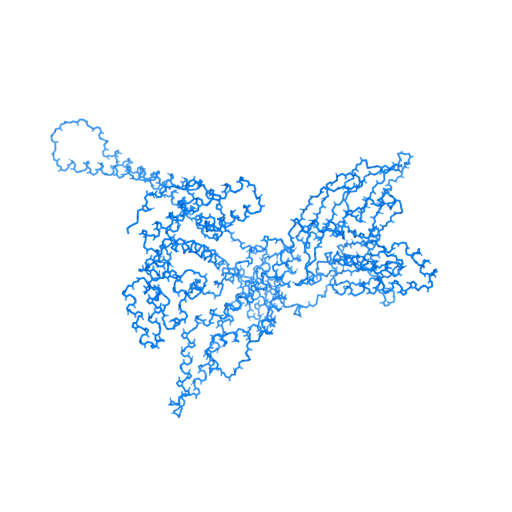ATOM 6201 O O . GLY A 1 779 ? 7.172 2.797 -34.858 1.00 91.50 779 GLY A O 1
ATOM 6202 N N . ARG A 1 780 ? 5.997 4.494 -35.743 1.00 90.88 780 ARG A N 1
ATOM 6203 C CA . ARG A 1 780 ? 5.690 3.814 -37.012 1.00 90.88 780 ARG A CA 1
ATOM 6204 C C . ARG A 1 780 ? 6.793 4.090 -38.018 1.00 90.88 780 ARG A C 1
ATOM 6206 O O . ARG A 1 780 ? 7.275 5.215 -38.086 1.00 90.88 780 ARG A O 1
ATOM 6213 N N . VAL A 1 781 ? 7.178 3.090 -38.805 1.00 91.31 781 VAL A N 1
ATOM 6214 C CA . VAL A 1 781 ? 8.181 3.268 -39.866 1.00 91.31 781 VAL A CA 1
ATOM 6215 C C . VAL A 1 781 ? 7.510 3.968 -41.058 1.00 91.31 781 VAL A C 1
ATOM 6217 O O . VAL A 1 781 ? 6.625 3.358 -41.675 1.00 91.31 781 VAL A O 1
ATOM 6220 N N . PRO A 1 782 ? 7.876 5.223 -41.393 1.00 89.25 782 PRO A N 1
ATOM 6221 C CA . PRO A 1 782 ? 7.345 5.913 -42.559 1.00 89.25 782 PRO A CA 1
ATOM 6222 C C . PRO A 1 782 ? 7.987 5.386 -43.847 1.00 89.25 782 PRO A C 1
ATOM 6224 O O . PRO A 1 782 ? 9.142 4.947 -43.860 1.00 89.25 782 PRO A O 1
ATOM 6227 N N . GLN A 1 783 ? 7.238 5.479 -44.940 1.00 89.19 783 GLN A N 1
ATOM 6228 C CA . GLN A 1 783 ? 7.717 5.247 -46.297 1.00 89.19 783 GLN A CA 1
ATOM 6229 C C . GLN A 1 783 ? 8.128 6.577 -46.921 1.00 89.19 783 GLN A C 1
ATOM 6231 O O . GLN A 1 783 ? 7.336 7.524 -46.948 1.00 89.19 783 GLN A O 1
ATOM 6236 N N . LEU A 1 784 ? 9.358 6.637 -47.422 1.00 86.00 784 LEU A N 1
ATOM 6237 C CA . LEU A 1 784 ? 9.923 7.807 -48.078 1.00 86.00 784 LEU A CA 1
ATOM 6238 C C . LEU A 1 784 ? 10.119 7.551 -49.574 1.00 86.00 784 LEU A C 1
ATOM 6240 O O . LEU A 1 784 ? 10.529 6.458 -49.982 1.00 86.00 784 LEU A O 1
ATOM 6244 N N . ASP A 1 785 ? 9.869 8.581 -50.378 1.00 83.88 785 ASP A N 1
ATOM 6245 C CA . ASP A 1 785 ? 10.273 8.606 -51.783 1.00 83.88 785 ASP A CA 1
ATOM 6246 C C . ASP A 1 785 ? 11.807 8.550 -51.905 1.00 83.88 785 ASP A C 1
ATOM 6248 O O . ASP A 1 785 ? 12.536 9.172 -51.128 1.00 83.88 785 ASP A O 1
ATOM 6252 N N . SER A 1 786 ? 12.314 7.788 -52.874 1.00 79.62 786 SER A N 1
ATOM 6253 C CA . SER A 1 786 ? 13.755 7.559 -53.037 1.00 79.62 786 SER A CA 1
ATOM 6254 C C . SER A 1 786 ? 14.519 8.738 -53.653 1.00 79.62 786 SER A C 1
ATOM 6256 O O . SER A 1 786 ? 15.750 8.748 -53.586 1.00 79.62 786 SER A O 1
ATOM 6258 N N . LYS A 1 787 ? 13.826 9.728 -54.234 1.00 80.31 787 LYS A N 1
ATOM 6259 C CA . LYS A 1 787 ? 14.420 10.883 -54.930 1.00 80.31 787 LYS A CA 1
ATOM 6260 C C . LYS A 1 787 ? 14.372 12.148 -54.084 1.00 80.31 787 LYS A C 1
ATOM 6262 O O . LYS A 1 787 ? 15.373 12.863 -54.034 1.00 80.31 787 LYS A O 1
ATOM 6267 N N . ASP A 1 788 ? 13.240 12.434 -53.438 1.00 81.19 788 ASP A N 1
ATOM 6268 C CA . ASP A 1 788 ? 13.050 13.669 -52.659 1.00 81.19 788 ASP A CA 1
ATOM 6269 C C . ASP A 1 788 ? 12.845 13.461 -51.145 1.00 81.19 788 ASP A C 1
ATOM 6271 O O . ASP A 1 788 ? 12.759 14.443 -50.402 1.00 81.19 788 ASP A O 1
ATOM 6275 N N . PHE A 1 789 ? 12.841 12.206 -50.673 1.00 80.12 789 PHE A N 1
ATOM 6276 C CA . PHE A 1 789 ? 12.693 11.815 -49.262 1.00 80.12 789 PHE A CA 1
ATOM 6277 C C . PHE A 1 789 ? 11.431 12.358 -48.585 1.00 80.12 789 PHE A C 1
ATOM 6279 O O . PHE A 1 789 ? 11.391 12.504 -47.357 1.00 80.12 789 PHE A O 1
ATOM 6286 N N . ARG A 1 790 ? 10.385 12.661 -49.361 1.00 81.75 790 ARG A N 1
ATOM 6287 C CA . ARG A 1 790 ? 9.084 13.035 -48.806 1.00 81.75 790 ARG A CA 1
ATOM 6288 C C . ARG A 1 790 ? 8.350 11.814 -48.278 1.00 81.75 790 ARG A C 1
ATOM 6290 O O . ARG A 1 790 ? 8.457 10.718 -48.822 1.00 81.75 790 ARG A O 1
ATOM 6297 N N . MET A 1 791 ? 7.596 12.025 -47.203 1.00 82.44 791 MET A N 1
ATOM 6298 C CA . MET A 1 791 ? 6.773 10.986 -46.600 1.00 82.44 791 MET A CA 1
ATOM 6299 C C . MET A 1 791 ? 5.566 10.693 -47.493 1.00 82.44 791 MET A C 1
ATOM 6301 O O . MET A 1 791 ? 4.760 11.581 -47.760 1.00 82.44 791 MET A O 1
ATOM 6305 N N . MET A 1 792 ? 5.446 9.443 -47.932 1.00 84.25 792 MET A N 1
ATOM 6306 C CA . MET A 1 792 ? 4.355 8.972 -48.793 1.00 84.25 792 MET A CA 1
ATOM 6307 C C . MET A 1 792 ? 3.256 8.256 -48.001 1.00 84.25 792 MET A C 1
ATOM 6309 O O . MET A 1 792 ? 2.109 8.189 -48.436 1.00 84.25 792 MET A O 1
ATOM 6313 N N . GLY A 1 793 ? 3.601 7.726 -46.828 1.00 85.00 793 GLY A N 1
ATOM 6314 C CA . GLY A 1 793 ? 2.699 6.986 -45.956 1.00 85.00 793 GLY A CA 1
ATOM 6315 C C . GLY A 1 793 ? 3.462 6.283 -44.839 1.00 85.00 793 GLY A C 1
ATOM 6316 O O . GLY A 1 793 ? 4.651 6.528 -44.635 1.00 85.00 793 GLY A O 1
ATOM 6317 N N . TYR A 1 794 ? 2.782 5.385 -44.130 1.00 86.69 794 TYR A N 1
ATOM 6318 C CA . TYR A 1 794 ? 3.380 4.544 -43.095 1.00 86.69 794 TYR A CA 1
ATOM 6319 C C . TYR A 1 794 ? 3.267 3.075 -43.468 1.00 86.69 794 TYR A C 1
ATOM 6321 O O . TYR A 1 794 ? 2.301 2.649 -44.096 1.00 86.69 794 TYR A O 1
ATOM 6329 N N . THR A 1 795 ? 4.258 2.307 -43.039 1.00 88.69 795 THR A N 1
ATOM 6330 C CA . THR A 1 795 ? 4.203 0.846 -43.065 1.00 88.69 795 THR A CA 1
ATOM 6331 C C . THR A 1 795 ? 3.441 0.316 -41.845 1.00 88.69 795 THR A C 1
ATOM 6333 O O . THR A 1 795 ? 3.194 1.048 -40.883 1.00 88.69 795 THR A O 1
ATOM 6336 N N . ASP A 1 796 ? 3.178 -0.990 -41.829 1.00 88.19 796 ASP A N 1
ATOM 6337 C CA . ASP A 1 796 ? 2.668 -1.693 -40.645 1.00 88.19 796 ASP A CA 1
ATOM 6338 C C . ASP A 1 796 ? 3.750 -1.962 -39.577 1.00 88.19 796 ASP A C 1
ATOM 6340 O O . ASP A 1 796 ? 3.461 -2.533 -38.522 1.00 88.19 796 ASP A O 1
ATOM 6344 N N . ARG A 1 797 ? 5.008 -1.570 -39.828 1.00 90.88 797 ARG A N 1
ATOM 6345 C CA . ARG A 1 797 ? 6.139 -1.815 -38.925 1.00 90.88 797 ARG A CA 1
ATOM 6346 C C . ARG A 1 797 ? 6.267 -0.730 -37.872 1.00 90.88 797 ARG A C 1
ATOM 6348 O O . ARG A 1 797 ? 6.039 0.456 -38.123 1.00 90.88 797 ARG A O 1
ATOM 6355 N N . TYR A 1 798 ? 6.742 -1.155 -36.708 1.00 94.25 798 TYR A N 1
ATOM 6356 C CA . TYR A 1 798 ? 7.056 -0.281 -35.591 1.00 94.25 798 TYR A CA 1
ATOM 6357 C C . TYR A 1 798 ? 8.516 -0.436 -35.176 1.00 94.25 798 TYR A C 1
ATOM 6359 O O . TYR A 1 798 ? 9.112 -1.500 -35.336 1.00 94.25 798 TYR A O 1
ATOM 6367 N N . TYR A 1 799 ? 9.064 0.630 -34.610 1.00 95.56 799 TYR A N 1
ATOM 6368 C CA . TYR A 1 799 ? 10.337 0.636 -33.903 1.00 95.56 799 TYR A CA 1
ATOM 6369 C C . TYR A 1 799 ? 10.143 1.262 -32.521 1.00 95.56 799 TYR A C 1
ATOM 6371 O O . TYR A 1 799 ? 9.172 1.993 -32.282 1.00 95.56 799 TYR A O 1
ATOM 6379 N N . TYR A 1 800 ? 11.051 0.952 -31.599 1.00 97.88 800 TYR A N 1
ATOM 6380 C CA . TYR A 1 800 ? 10.898 1.293 -30.190 1.00 97.88 800 TYR A CA 1
ATOM 6381 C C . TYR A 1 800 ? 12.140 2.008 -29.685 1.00 97.88 800 TYR A C 1
ATOM 6383 O O . TYR A 1 800 ? 13.244 1.472 -29.738 1.00 97.88 800 TYR A O 1
ATOM 6391 N N . GLU A 1 801 ? 11.955 3.216 -29.172 1.00 97.62 801 GLU A N 1
ATOM 6392 C CA . GLU A 1 801 ? 13.038 4.027 -28.625 1.00 97.62 801 GLU A CA 1
ATOM 6393 C C . GLU A 1 801 ? 12.845 4.221 -27.128 1.00 97.62 801 GLU A C 1
ATOM 6395 O O . GLU A 1 801 ? 11.794 4.700 -26.707 1.00 97.62 801 GLU A O 1
ATOM 6400 N N . VAL A 1 802 ? 13.874 3.939 -26.332 1.00 97.94 802 VAL A N 1
ATOM 6401 C CA . VAL A 1 802 ? 13.935 4.396 -24.940 1.00 97.94 802 VAL A CA 1
ATOM 6402 C C . VAL A 1 802 ? 14.374 5.858 -24.944 1.00 97.94 802 VAL A C 1
ATOM 6404 O O . VAL A 1 802 ? 15.514 6.191 -25.273 1.00 97.94 802 VAL A O 1
ATOM 6407 N N . CYS A 1 803 ? 13.452 6.747 -24.591 1.00 94.81 803 CYS A N 1
ATOM 6408 C CA . CYS A 1 803 ? 13.647 8.185 -24.677 1.00 94.81 803 CYS A CA 1
ATOM 6409 C C . CYS A 1 803 ? 14.675 8.670 -23.642 1.00 94.81 803 CYS A C 1
ATOM 6411 O O . CYS A 1 803 ? 14.512 8.472 -22.438 1.00 94.81 803 CYS A O 1
ATOM 6413 N N . SER A 1 804 ? 15.697 9.386 -24.114 1.00 89.69 804 SER A N 1
ATOM 6414 C CA . SER A 1 804 ? 16.737 10.035 -23.295 1.00 89.69 804 SER A CA 1
ATOM 6415 C C . SER A 1 804 ? 16.742 11.569 -23.440 1.00 89.69 804 SER A C 1
ATOM 6417 O O . SER A 1 804 ? 17.609 12.275 -22.902 1.00 89.69 804 SER A O 1
ATOM 6419 N N . SER A 1 805 ? 15.797 12.113 -24.214 1.00 86.00 805 SER A N 1
ATOM 6420 C CA . SER A 1 805 ? 15.694 13.540 -24.508 1.00 86.00 805 SER A CA 1
ATOM 6421 C C . SER A 1 805 ? 14.954 14.284 -23.393 1.00 86.00 805 SER A C 1
ATOM 6423 O O . SER A 1 805 ? 13.837 13.949 -22.997 1.00 86.00 805 SER A O 1
ATOM 6425 N N . LYS A 1 806 ? 15.584 15.348 -22.887 1.00 85.50 806 LYS A N 1
ATOM 6426 C CA . LYS A 1 806 ? 15.039 16.143 -21.781 1.00 85.50 806 LYS A CA 1
ATOM 6427 C C . LYS A 1 806 ? 13.639 16.722 -22.064 1.00 85.50 806 LYS A C 1
ATOM 6429 O O . LYS A 1 806 ? 12.789 16.591 -21.192 1.00 85.50 806 LYS A O 1
ATOM 6434 N N . PRO A 1 807 ? 13.334 17.272 -23.261 1.00 85.44 807 PRO A N 1
ATOM 6435 C CA . PRO A 1 807 ? 12.001 17.815 -23.536 1.00 85.44 807 PRO A CA 1
ATOM 6436 C C . PRO A 1 807 ? 10.869 16.791 -23.392 1.00 85.44 807 PRO A C 1
ATOM 6438 O O . PRO A 1 807 ? 9.802 17.130 -22.888 1.00 85.44 807 PRO A O 1
ATOM 6441 N N . VAL A 1 808 ? 11.098 15.542 -23.815 1.00 8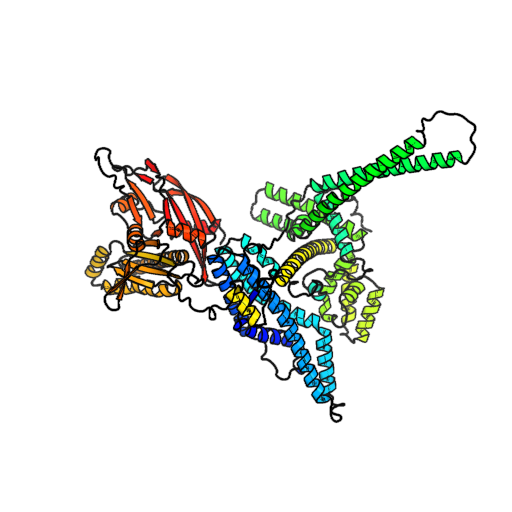5.88 808 VAL A N 1
ATOM 6442 C CA . VAL A 1 808 ? 10.096 14.471 -23.720 1.00 85.88 808 VAL A CA 1
ATOM 6443 C C . VAL A 1 808 ? 9.939 14.023 -22.270 1.00 85.88 808 VAL A C 1
ATOM 6445 O O . VAL A 1 808 ? 8.816 13.915 -21.782 1.00 85.88 808 VAL A O 1
ATOM 6448 N N . LEU A 1 809 ? 11.052 13.822 -21.559 1.00 87.19 809 LEU A N 1
ATOM 6449 C CA . LEU A 1 809 ? 11.032 13.411 -20.154 1.00 87.19 809 LEU A CA 1
ATOM 6450 C C . LEU A 1 809 ? 10.373 14.464 -19.248 1.00 87.19 809 LEU A C 1
ATOM 6452 O O . LEU A 1 809 ? 9.534 14.107 -18.421 1.00 87.19 809 LEU A O 1
ATOM 6456 N N . ASP A 1 810 ? 10.684 15.748 -19.446 1.00 85.75 810 ASP A N 1
ATOM 6457 C CA . ASP A 1 810 ? 10.093 16.864 -18.696 1.00 85.75 810 ASP A CA 1
ATOM 6458 C C . ASP A 1 810 ? 8.588 16.995 -18.977 1.00 85.75 810 ASP A C 1
ATOM 6460 O O . ASP A 1 810 ? 7.807 17.306 -18.076 1.00 85.75 810 ASP A O 1
ATOM 6464 N N . TYR A 1 811 ? 8.158 16.751 -20.220 1.00 83.12 811 TYR A N 1
ATOM 6465 C CA . TYR A 1 811 ? 6.740 16.763 -20.573 1.00 83.12 811 TYR A CA 1
ATOM 6466 C C . TYR A 1 811 ? 5.984 15.621 -19.885 1.00 83.12 811 TYR A C 1
ATOM 6468 O O . TYR A 1 811 ? 4.957 15.853 -19.247 1.00 83.12 811 TYR A O 1
ATOM 6476 N N . VAL A 1 812 ? 6.509 14.396 -19.973 1.00 83.00 812 VAL A N 1
ATOM 6477 C CA . VAL A 1 812 ? 5.912 13.220 -19.323 1.00 83.00 812 VAL A CA 1
ATOM 6478 C C . VAL A 1 812 ? 5.844 13.419 -17.808 1.00 83.00 812 VAL A C 1
ATOM 6480 O O . VAL A 1 812 ? 4.813 13.128 -17.207 1.00 83.00 812 VAL A O 1
ATOM 6483 N N . ALA A 1 813 ? 6.891 13.982 -17.196 1.00 81.81 813 ALA A N 1
ATOM 6484 C CA . ALA A 1 813 ? 6.914 14.278 -15.764 1.00 81.81 813 ALA A CA 1
ATOM 6485 C C . ALA A 1 813 ? 5.786 15.226 -15.323 1.00 81.81 813 ALA A C 1
ATOM 6487 O O . ALA A 1 813 ? 5.251 15.072 -14.230 1.00 81.81 813 ALA A O 1
ATOM 6488 N N . LYS A 1 814 ? 5.391 16.183 -16.172 1.00 80.75 814 LYS A N 1
ATOM 6489 C CA . LYS A 1 814 ? 4.271 17.093 -15.882 1.00 80.75 814 LYS A CA 1
ATOM 6490 C C . LYS A 1 814 ? 2.904 16.415 -15.981 1.00 80.75 814 LYS A C 1
ATOM 6492 O O . LYS A 1 814 ? 1.999 16.814 -15.262 1.00 80.75 814 LYS A O 1
ATOM 6497 N N . GLN A 1 815 ? 2.749 15.432 -16.869 1.00 73.75 815 GLN A N 1
ATOM 6498 C CA . GLN A 1 815 ? 1.464 14.765 -17.122 1.00 73.75 815 GLN A CA 1
ATOM 6499 C C . GLN A 1 815 ? 1.192 13.584 -16.182 1.00 73.75 815 GLN A C 1
ATOM 6501 O O . GLN A 1 815 ? 0.053 13.368 -15.789 1.00 73.75 815 GLN A O 1
ATOM 6506 N N . VAL A 1 816 ? 2.224 12.819 -15.814 1.00 66.06 816 VAL A N 1
ATOM 6507 C CA . VAL A 1 816 ? 2.081 11.589 -15.005 1.00 66.06 816 VAL A CA 1
ATOM 6508 C C . VAL A 1 816 ? 2.185 11.866 -13.495 1.00 66.06 816 VAL A C 1
ATOM 6510 O O . VAL A 1 816 ? 1.994 10.964 -12.687 1.00 66.06 816 VAL A O 1
ATOM 6513 N N . GLY A 1 817 ? 2.435 13.119 -13.098 1.00 56.66 817 GLY A N 1
ATOM 6514 C CA . GLY A 1 817 ? 2.786 13.474 -11.722 1.00 56.66 817 GLY A CA 1
ATOM 6515 C C . GLY A 1 817 ? 4.270 13.211 -11.441 1.00 56.66 817 GLY A C 1
ATOM 6516 O O . GLY A 1 817 ? 4.880 12.324 -12.044 1.00 56.66 817 GLY A O 1
ATOM 6517 N N . ALA A 1 818 ? 4.862 14.048 -10.582 1.00 39.88 818 ALA A N 1
ATOM 6518 C CA . ALA A 1 818 ? 6.298 14.053 -10.286 1.00 39.88 818 ALA A CA 1
ATOM 6519 C C . ALA A 1 818 ? 6.797 12.704 -9.758 1.00 39.88 818 ALA A C 1
ATOM 6521 O O . ALA A 1 818 ? 6.238 12.225 -8.747 1.00 39.88 818 ALA A O 1
#

pLDDT: mean 88.52, std 11.32, range [29.22, 98.5]

Radius of gyration: 37.47 Å; chains: 1; bounding box: 134×67×119 Å

Secondary structure (DSSP, 8-state):
--TT--SPPPSS-SS-------------TTSPP-TTSSSEEEEE-HHHHHHHHHHHHHHHHHTSSGGGG-SSPPPPPPHHHHHHHHHHHHHHHHHHHHHHHHHT-THHHHHHHHHHHHHHHHHHHHHHHHHHHHHHHHHHTT-STTTTT-HHHHHHHHHHHHHHHTHHHHHHHHHHHHHHHHHHHIIIIIHHHHHHHH-GGGGTTGGGGG-GGGG-SSS--HHHHHHHS---B-STT-TTBHHHHHHHHHHHHHHHTTTSHHHHHHHHHHHHHHHHHHHHHHHHHHHHHHHHHTTS---------PPPHHHHHHHHHHHHHHHHHHHHHHHHHHHHHHHHHHHHHT-HHHHHHHH-HHHHHHHHHHHHHTT--HHHHHHHHHHHHHHHHHHHHHHHHHHHTT-HHHHHHHHHHHHHGGGTTTTS-HHHHHHHHH-HHHHHHHHHHHHHTT--TTHHHHHHHHHHHHHT--HHHHHHHHHHHHHHHHHHHHHHHHHHHHHHHHHTEE---SHHHHHHHHHTT-EEEE--TTTS------EEEEEEEEEEETTHHHHHHHHHHTT--HHHHHIIIIIHHHHHHHHHHT-EEEEEETTEEEEEEEEETT-STT--HHHHHHHHHHHHHHHHHHHHHHHHHTTPPPP-EEEEEEEESSPPEEEEETTEEEEE-HHHHHHHHHT---HHHHHHHGGG-SS-SEEEEEEPPPTT--S-----EEEEESS-EEE-HHHHHHHHHHS-PEEEEEEEEETTEEEEEEEEEEEEESSSS-EEEEEEEEEEEEEE-TTT--EEEEEEEEEEEE---HHHHHHHHHHH--

Sequence (818 aa):
MSAFFAKSASERPQEAFPFTFYEPLIQTDCLVPGIDNIRFDVVLSSQFMEFCRGLLFQLIVKHSQAAGLLHSLPAPLKPADKKEFKEKLQDLLLTALNRANVEKNPQLEVLAQAALFQFLNAELQAQYALVIVQGREKLKLFESPHQQHSPRRFQLQEIFGNFQKNKKLIVQRASQELLDMVLEVCEGPVRKVRESFFGTAASDAPSVFSSPLVFTEDGKEDQLYLQQYVLLGNFQRDPDRSDLVEKELLAFLEWADSHSAEAQQYHSQQESTRQLEARLAELLQQKERQTSRKGLFSLGGGPASTPPPEELEKQVARLQGEVERHSESLRLVASSYEARLNKIMGTASNAELVVDYLRTEQQIAEARKQGAEADRITLMERTTELQREALDKLHEQLSRANIVPYILAAYETARIYEHFCPPLNPHQLKAALVERSERKKVLRLIQDYRLPEDSVGRVEEAARRVRDAGPAEIRTVLVRFLRDYFRCQQDICRFHLAQDLMGRVHLPTDPKQRELSEINHTLYRFLLSEEEKPVEGKIASHVILKADIRDSTSITEQLLARGLNPASYFSLNFFDPINKLLPRYGASKVFLEGDAVILAILEWEGDSRGANSVARACCLARDMIEGVRALNERASEKQLPLLEMGIGVCLQPSAPMYLMDGETRIMISKALNQSDRLSGCGKLARQVVGSKGRFFNVFVMQLLADAAVGGLSEEFLLHYNVHGVEINEAAFGKLCRELSMNKLELKLPLLGEPEAVELYCGLFPLSSTSFQRIVVRRGRVPQLDSKDFRMMGYTDRYYYEVCSSKPVLDYVAKQVGA